Protein AF-0000000076750749 (afdb_homodimer)

Solvent-accessible surface area (backbone atoms only — not comparable to full-atom values): 54920 Å² total; per-residue (Å²): 128,69,42,50,26,20,29,2,43,31,73,35,70,62,40,25,35,38,24,30,24,31,61,87,76,67,41,79,76,47,68,54,71,46,72,34,35,65,56,41,69,36,71,54,21,45,51,47,48,42,50,52,51,53,55,51,42,69,69,36,83,58,45,39,77,63,32,24,13,29,37,46,26,54,50,68,55,47,47,62,52,71,45,65,49,52,70,84,66,23,41,34,45,43,79,58,40,69,48,60,94,54,52,13,36,66,39,62,31,62,18,35,48,36,47,59,90,68,62,54,72,71,38,87,65,48,25,23,31,36,38,76,62,56,46,84,60,41,24,60,50,51,40,52,41,49,74,59,47,29,39,64,35,29,36,41,24,41,46,90,41,17,37,65,24,29,73,60,36,84,68,78,35,16,22,42,34,59,32,61,59,68,66,48,56,66,22,66,34,34,39,37,39,22,47,60,83,82,36,59,37,60,58,72,44,20,32,41,53,47,31,54,70,70,69,53,60,67,92,44,21,50,26,41,44,51,47,15,58,72,43,60,85,21,25,29,37,31,35,31,36,40,88,55,63,50,79,59,60,61,86,61,49,32,33,35,18,33,57,93,36,64,89,52,81,82,45,38,44,50,72,57,43,32,71,45,45,62,77,37,52,73,36,36,39,25,30,39,26,47,68,96,50,67,80,43,70,26,44,13,57,29,54,41,48,44,34,60,53,35,57,74,48,56,48,69,52,65,100,62,15,24,25,35,29,27,14,35,23,53,61,68,64,65,61,38,82,45,31,69,61,41,18,65,69,63,72,32,58,41,42,65,47,93,33,53,64,58,19,26,44,58,13,35,47,44,11,77,84,49,52,92,70,35,28,30,35,39,31,37,50,48,32,30,35,30,34,44,86,87,46,78,37,74,30,26,22,18,50,48,36,43,22,48,38,44,11,42,32,66,66,46,54,58,74,50,19,58,38,49,70,52,52,71,39,27,27,26,69,42,43,46,33,27,30,37,45,73,59,50,76,42,73,47,95,59,72,47,62,76,88,44,44,62,19,24,24,17,66,45,96,92,39,76,35,72,63,44,69,72,48,41,34,42,47,42,51,31,50,50,55,49,47,44,33,62,36,48,21,31,37,49,46,33,45,58,82,83,74,46,35,36,33,32,22,22,63,60,51,71,28,64,57,43,60,60,34,50,54,75,59,55,59,86,59,25,37,44,27,68,28,25,16,73,66,73,59,35,27,60,42,20,38,10,41,18,22,18,54,56,28,39,60,73,73,100,127,68,42,50,26,20,29,2,44,31,73,34,68,62,41,25,35,37,25,31,25,30,62,88,78,68,41,78,75,48,69,54,70,46,72,34,34,66,56,43,70,36,69,55,22,46,50,47,48,41,50,52,51,53,55,52,42,70,70,36,82,58,44,38,79,63,32,24,14,29,36,45,30,58,51,68,55,56,47,72,48,75,43,60,42,53,72,82,67,24,43,34,45,44,79,60,40,67,49,61,93,54,53,13,36,65,39,63,33,61,18,34,48,38,46,61,88,68,63,55,74,72,38,86,68,46,25,24,31,37,37,76,61,55,46,85,59,40,25,59,50,50,43,53,42,47,74,59,46,29,39,65,35,27,36,40,24,40,46,89,41,17,38,65,24,29,73,60,35,84,68,77,36,16,22,43,35,59,32,61,59,69,66,48,56,67,23,66,34,34,39,38,39,21,46,60,85,79,36,57,38,60,57,73,43,20,33,39,54,46,29,56,69,69,69,54,60,69,92,45,20,50,24,41,44,51,48,16,59,73,44,60,84,19,24,29,38,32,36,33,36,40,88,55,63,51,79,61,62,64,84,62,48,33,34,36,19,32,56,94,36,64,90,51,80,83,45,36,46,48,70,57,44,32,72,44,45,61,77,35,52,75,37,36,38,24,30,38,26,46,68,96,51,68,79,42,73,28,45,14,56,30,54,41,46,43,33,61,51,34,57,74,48,56,47,70,52,61,89,67,11,21,26,36,29,30,15,36,23,42,64,60,62,76,63,36,81,46,31,68,63,42,19,66,68,63,74,32,58,42,42,66,47,93,31,50,63,58,19,26,44,58,13,35,48,44,11,78,83,49,53,93,70,34,28,31,35,39,31,37,50,48,32,30,35,30,34,47,88,87,46,78,39,75,30,26,23,18,49,50,38,44,23,48,38,43,11,40,30,67,63,44,53,59,74,50,19,57,37,47,70,53,52,71,38,27,26,25,70,40,43,47,32,28,31,36,45,76,56,50,74,44,75,47,95,58,72,46,61,75,88,44,43,61,19,24,24,19,67,44,96,92,40,76,35,72,62,46,67,72,48,40,34,42,47,41,51,32,51,51,54,50,48,44,32,62,35,50,21,30,37,49,46,33,45,58,82,82,76,44,34,36,34,33,21,23,62,61,50,72,26,66,58,43,58,60,35,49,54,75,59,54,60,86,60,26,35,44,27,67,29,26,16,73,67,74,60,35,30,61,44,20,36,10,40,18,21,18,54,56,27,40,59,71,72,101

InterPro domains:
  IPR012340 Nucleic acid-binding, OB-fold [G3DSA:2.40.50.140] (425-469)
  IPR028975 Diol dehydratase-reactivating factor, alpha subunit, swiveling domain superfamily [G3DSA:3.50.30.70] (94-240)
  IPR028975 Diol dehydratase-reactivating factor, alpha subunit, swiveling domain superfamily [SSF82317] (101-240)
  IPR030994 Diol dehydratase reactivase ATPase-like domain [PF08841] (342-550)
  IPR040916 DD-reactivating factor swiveling domain [PF18427] (101-239)
  IPR043129 ATPase, nucleotide binding domain [SSF53067] (5-180)
  IPR043129 ATPase, nucleotide binding domain [SSF53067] (374-552)

Secondary structure (DSSP, 8-state):
--EEEEEEEEE-SSEEEEEEEETTT--EEEEEEEEPPSSTTSHHHHHHHHHHHHHHHHHSTTEEEEEEEEPPB----EEEEEEEPPPP--TTEEEEEES-SS-BSSEEEEEEEEEGGG--SS-SS-EEEEE-S-HHHHHHHHHHHHHTT--EEEEEESSS-HHHHHTT-SS---EE-S--HHHHHT-SEEEEEE--TTSPPSSTT-HHHHHHHHT--GGGHHHHHHHHHHTTT-SEEEEEE-SS---------EEEEETTSSS-SS-EEHHHHHHHGGGPPTT-EEEEEETTS--EEEEEEEEEEHHHHHHHHT----TT--EEEEEEEES----B--HHHHHHHHTS-EEE-S-HHHHHHHHHTTSTT--TTPEEEEE-SSEEEEE-SS-EEEEE-SHHHHHHHHHHHHT--HHHHHHHTTS--EEEEETTEEE-TTS-EEE-SSPPPGGGTT-EEEEETTEEEEEESSS-HHHHHHHHHHHHIIIIIHHHHHH--SSS-EEEESGGGGSTTHHHHHHTTPPTT--EEE--BTTTTBTS-HHHHHHHHHHHHHH-/--EEEEEEEEE-SSEEEEEEEETTT--EEEEEEEEPPSSTTSHHHHHHHHHHHHHHHHHSTTEEEEEEEEPPB----EEEEEEEPPPP--TTEEEEEES-SS-BS-EEEEEEEEEGGG--SS-SS-EEEEE-S-HHHHHHHHHHHHHTT--EEEEEESSS-HHHHHTT-SS---EE-S--HHHHHT-SEEEEEE--TTSPPSSTT-HHHHHHHHT--GGGHHHHHHHHHHTTT-SEEEEEE-SS-------S-EEEEESSSSS-SS-EEHHHHHHHGGGPPTT-EEEEEETTS--EE-SEEEEEEHHHHHHHHT----TTS-EEEEEEE------B--HHHHHHHHTS-EEE-S-HHHHHHHHHTTSTT--TTPEEEEE-SSEEEEE-SS-EEEEE-SHHHHHHHHHHHHT--HHHHHHHTTS--EEEEETTEEE-TTS-EEE-SSPPPGGGTT-EEEEETTEEEEEESSS-HHHHHHHHHHHHIIIIIHHHHHH--SSS-EEEESGGGGSTTHHHHHHTTPPTT--EEE--BTTTTBTS-HHHHHHHHHHHHHH-

Sequence (1112 aa):
MPLRLVAGVDIGNSTTEVVLADVATGEPVAWDRTMTRGAKGTVSSVRGAAALVRRLVRRVPDGELVSAAVAPLRPVRTSTTTVPEPPADTGRFAVLAAGVASPGGVGSGVGRPVSIEEIEVPGGAPVVALVSAGYREAAPRLNALLAEGAPIVAVLLAADEARLVANRLEHPVPVVDGVDLAAAAGATLVAVEVVTAGRPLRKLTDPLFLASGFGVGAEENDDVRRLARQLADVSSAAVALGAVPVEPAGPAGGRIWTRRHPGGGEGLVWAEAARRLGEAEPGAFAAYAVDGGERVAVADLAVVDVGALAKSLLVRIGAGGGGYALAALDAAAGPVPADALLTEALGVPVVSASSEAAAARSGALTTPGAPADAVVVDIGGGTVDVIGPAHERVLAGGGDLLTAAVALGLDVTRGAAEWAKRGPAVRVETPQLATQEDGDKTFLEAPQPAGTVGWLAAPGPAGLLPITVRIGPAEWRTFRLALKQAVLGTAVRRGLVGAGTVLVVGGPAGDDEVLRVVDAVLPPGAGLGRGNVAGVLGHRYAVAWGLALAAGTTQGMPLRLVAGVDIGNSTTEVVLADVATGEPVAWDRTMTRGAKGTVSSVRGAAALVRRLVRRVPDGELVSAAVAPLRPVRTSTTTVPEPPADTGRFAVLAAGVASPGGVGSGVGRPVSIEEIEVPGGAPVVALVSAGYREAAPRLNALLAEGAPIVAVLLAADEARLVANRLEHPVPVVDGVDLAAAAGATLVAVEVVTAGRPLRKLTDPLFLASGFGVGAEENDDVRRLARQLADVSSAAVALGAVPVEPAGPAGGRIWTRRHPGGGEGLVWAEAARRLGEAEPGAFAAYAVDGGERVAVADLAVVDVGALAKSLLVRIGAGGGGYALAALDAAAGPVPADALLTEALGVPVVSASSEAAAARSGALTTPGAPADAVVVDIGGGTVDVIGPAHERVLAGGGDLLTAAVALGLDVTRGAAEWAKRGPAVRVETPQLATQEDGDKTFLEAPQPAGTVGWLAAPGPAGLLPITVRIGPAEWRTFRLALKQAVLGTAVRRGLVGAGTVLVVGGPAGDDEVLRVVDAVLPPGAGLGRGNVAGVLGHRYAVAWGLALAAGTTQG

Radius of gyration: 33.9 Å; Cα contacts (8 Å, |Δi|>4): 2943; chains: 2; bounding box: 70×112×68 Å

Organism: NCBI:txid927661

Foldseek 3Di:
DAFEWEKFWEQDQFKIKIWIATLVPRATDDIDMDTQADGWQDLRRLLVRLVVVVVGQVVDPSYDYFEYAYAQIDGWPKDKDWFWFFFDFLWQKDWQDAFDPAKAFADKDKFAEDELVPQDAPDDTAYEYEYADALVPQQVSVQVCVVSNGRYQYYEYCDPCNHVNQVSHPDTHIYHYNGDSVVRNQFGMKMKGAAPPQDADDQQLDLVNVCVSVVHDPVSSVSSNSRSVVRTRHRITMMGGHPGTDPGPPGFFKFWAFPVANPDDPHDTLVVCLVCLLVAAQQRTAWMAGVVGDIAGASGKAKHFLVVLCVVVVFPQDSILTTMIMIGTHPDDPGNDSQVSSCVSNVHHYHHDHHLLQLLLLQQCLFPPRDPQAWEWEAEQFWIWTHGPVDIDIHGFGNVSLLSSQCSSNVFDSVLSSQLLQDAWWAAAFQQWTATLVGDIDGDPGGDDPVRHQFTWGQDPVGTHGTGNRGHRNSSVVSSLSSLLSGVVSNLLSNDDDAEEYEYAADSLSRPCNQVSVVVNHDPPYHYDYGCGNVPPGRHCSSRSSRSSVTSVVVD/DAFEWEKFWEQAQFKIKIWIATLVPRATDDIDMDTQDDGWQDLRRLLVRLVVVVVGQVVDVSYDYFEYAYAFIWGWDKDKDWWWFFFDFLWQKDWQDAFQPAKAFADKDKFAEDELVPFDAPDDTAYEYEYADALVPPQVSVQVCVVSNGRYQEYEYCDPCNHVNQVSHPDTHIYHYNGDSVVRNQFGMKMKGAAPPQDADDQQLDLVNVCVSVVHDPVSSVSSNSRSVVRTRHRITMMGGHPGTDPGDPGFFWFWAFPVANPDDPHDTLVVCLVCLLVAAQQGTAWMAGVVGDIDGASGKAKHFLVVLCVVVVFPQDSQQTTMMMIGTHPIDPGNDSQVSSCVSNVHHYHYDHHLLQLLLLQQCLFPPRDNQAWEWEAEQFWIWTHGPVDIDIHGFGNVSLLVSQCSNNVFDSVLSSQLLQDFWWAAAFQQWTATLVGDIDGDPGGDDPVRHQFTWGQDPVGTHGTGNRGHRNSSVVSSLSSLLSGVVSNLSSNDDDAEEYEYAADSLPRPCNQVSVVVNHDPPYHYDYGPGNVPPGRHCSSRSSRSSVTSVVVD

pLDDT: mean 89.98, std 9.19, range [45.78, 98.5]

Structure (mmCIF, N/CA/C/O backbone):
data_AF-0000000076750749-model_v1
#
loop_
_entity.id
_entity.type
_entity.pdbx_description
1 polymer 'Actin-like ATPase involved in cell division'
#
loop_
_atom_site.group_PDB
_atom_site.id
_atom_site.type_symbol
_atom_site.label_atom_id
_atom_site.label_alt_id
_atom_site.label_comp_id
_atom_site.label_asym_id
_atom_site.label_entity_id
_atom_site.label_seq_id
_atom_site.pdbx_PDB_ins_code
_atom_site.Cartn_x
_atom_site.Cartn_y
_atom_site.Cartn_z
_atom_site.occupancy
_atom_site.B_iso_or_equiv
_atom_site.auth_seq_id
_atom_site.auth_comp_id
_atom_site.auth_asym_id
_atom_site.auth_atom_id
_atom_site.pdbx_PDB_model_num
ATOM 1 N N . MET A 1 1 ? 1.949 59.156 20.797 1 70.06 1 MET A N 1
ATOM 2 C CA . MET A 1 1 ? 2.625 58.344 21.797 1 70.06 1 MET A CA 1
ATOM 3 C C . MET A 1 1 ? 3.148 57.062 21.172 1 70.06 1 MET A C 1
ATOM 5 O O . MET A 1 1 ? 2.539 56.531 20.234 1 70.06 1 MET A O 1
ATOM 9 N N . PRO A 1 2 ? 4.332 56.781 21.547 1 85.19 2 PRO A N 1
ATOM 10 C CA . PRO A 1 2 ? 4.887 55.562 20.922 1 85.19 2 PRO A CA 1
ATOM 11 C C . PRO A 1 2 ? 4.066 54.312 21.203 1 85.19 2 PRO A C 1
ATOM 13 O O . PRO A 1 2 ? 3.414 54.219 22.25 1 85.19 2 PRO A O 1
ATOM 16 N N . LEU A 1 3 ? 3.951 53.5 20.219 1 91.94 3 LEU A N 1
ATOM 17 C CA . LEU A 1 3 ? 3.299 52.219 20.375 1 91.94 3 LEU A CA 1
ATOM 18 C C . LEU A 1 3 ? 4.117 51.312 21.281 1 91.94 3 LEU A C 1
ATOM 20 O O . LEU A 1 3 ? 5.273 51 20.984 1 91.94 3 LEU A O 1
ATOM 24 N N . ARG A 1 4 ? 3.562 50.969 22.453 1 95.5 4 ARG A N 1
ATOM 25 C CA . ARG A 1 4 ? 4.25 50.094 23.406 1 95.5 4 ARG A CA 1
ATOM 26 C C . ARG A 1 4 ? 4.094 48.625 23.031 1 95.5 4 ARG A C 1
ATOM 28 O O . ARG A 1 4 ? 2.973 48.125 22.875 1 95.5 4 ARG A O 1
ATOM 35 N N . LEU A 1 5 ? 5.23 47.969 22.875 1 97.19 5 LEU A N 1
ATOM 36 C CA . LEU A 1 5 ? 5.246 46.594 22.375 1 97.19 5 LEU A CA 1
ATOM 37 C C . LEU A 1 5 ? 5.809 45.656 23.422 1 97.19 5 LEU A C 1
ATOM 39 O O . LEU A 1 5 ? 6.699 46 24.188 1 97.19 5 LEU A O 1
ATOM 43 N N . VAL A 1 6 ? 5.266 44.438 23.453 1 97.69 6 VAL A N 1
ATOM 44 C CA . VAL A 1 6 ? 5.871 43.312 24.172 1 97.69 6 VAL A CA 1
ATOM 45 C C . VAL A 1 6 ? 6.238 42.188 23.188 1 97.69 6 VAL A C 1
ATOM 47 O O . VAL A 1 6 ? 5.598 42.031 22.141 1 97.69 6 VAL A O 1
ATOM 50 N N . ALA A 1 7 ? 7.234 41.375 23.531 1 98 7 ALA A N 1
ATOM 51 C CA . ALA A 1 7 ? 7.707 40.344 22.641 1 98 7 ALA A CA 1
ATOM 52 C C . ALA A 1 7 ? 7.633 38.969 23.297 1 98 7 ALA A C 1
ATOM 54 O O . ALA A 1 7 ? 8.023 38.812 24.453 1 98 7 ALA A O 1
ATOM 55 N N . GLY A 1 8 ? 6.969 38.031 22.656 1 97.94 8 GLY A N 1
ATOM 56 C CA . GLY A 1 8 ? 7.156 36.625 22.969 1 97.94 8 GLY A CA 1
ATOM 57 C C . GLY A 1 8 ? 8.25 35.969 22.141 1 97.94 8 GLY A C 1
ATOM 58 O O . GLY A 1 8 ? 8.172 35.938 20.922 1 97.94 8 GLY A O 1
ATOM 59 N N . VAL A 1 9 ? 9.227 35.375 22.797 1 97.38 9 VAL A N 1
ATOM 60 C CA . VAL A 1 9 ? 10.414 34.844 22.125 1 97.38 9 VAL A CA 1
ATOM 61 C C . VAL A 1 9 ? 10.492 33.344 22.328 1 97.38 9 VAL A C 1
ATOM 63 O O . VAL A 1 9 ? 10.805 32.875 23.438 1 97.38 9 VAL A O 1
ATOM 66 N N . ASP A 1 10 ? 10.281 32.594 21.297 1 94.69 10 ASP A N 1
ATOM 67 C CA . ASP A 1 10 ? 10.422 31.156 21.297 1 94.69 10 ASP A CA 1
ATOM 68 C C . ASP A 1 10 ? 11.719 30.719 20.625 1 94.69 10 ASP A C 1
ATOM 70 O O . ASP A 1 10 ? 11.82 30.734 19.391 1 94.69 10 ASP A O 1
ATOM 74 N N . ILE A 1 11 ? 12.625 30.375 21.406 1 90.94 11 ILE A N 1
ATOM 75 C CA . ILE A 1 11 ? 13.891 29.875 20.875 1 90.94 11 ILE A CA 1
ATOM 76 C C . ILE A 1 11 ? 13.844 28.344 20.781 1 90.94 11 ILE A C 1
ATOM 78 O O . ILE A 1 11 ? 14.023 27.641 21.781 1 90.94 11 ILE A O 1
ATOM 82 N N . GLY A 1 12 ? 13.594 27.891 19.609 1 83.38 12 GLY A N 1
ATOM 83 C CA . GLY A 1 12 ? 13.523 26.453 19.391 1 83.38 12 GLY A CA 1
ATOM 84 C C . GLY A 1 12 ? 14.867 25.828 19.062 1 83.38 12 GLY A C 1
ATOM 85 O O . GLY A 1 12 ? 15.883 26.531 19.031 1 83.38 12 GLY A O 1
ATOM 86 N N . ASN A 1 13 ? 14.875 24.562 18.875 1 75.56 13 ASN A N 1
ATOM 87 C CA . ASN A 1 13 ? 16.094 23.859 18.516 1 75.56 13 ASN A CA 1
ATOM 88 C C . ASN A 1 13 ? 16.547 24.203 17.094 1 75.56 13 ASN A C 1
ATOM 90 O O . ASN A 1 13 ? 17.734 24.25 16.812 1 75.56 13 ASN A O 1
ATOM 94 N N . SER A 1 14 ? 15.547 24.391 16.234 1 75.75 14 SER A N 1
ATOM 95 C CA . SER A 1 14 ? 15.867 24.625 14.82 1 75.75 14 SER A CA 1
ATOM 96 C C . SER A 1 14 ? 15.523 26.047 14.406 1 75.75 14 SER A C 1
ATOM 98 O O . SER A 1 14 ? 16.203 26.641 13.555 1 75.75 14 SER A O 1
ATOM 100 N N . THR A 1 15 ? 14.414 26.5 14.953 1 86.56 15 THR A N 1
ATOM 101 C CA . THR A 1 15 ? 13.945 27.812 14.555 1 86.56 15 THR A CA 1
ATOM 102 C C . THR A 1 15 ? 13.617 28.656 15.773 1 86.56 15 THR A C 1
ATOM 104 O O . THR A 1 15 ? 13.328 28.125 16.844 1 86.56 15 THR A O 1
ATOM 107 N N . THR A 1 16 ? 13.766 29.922 15.594 1 92.75 16 THR A N 1
ATOM 108 C CA . THR A 1 16 ? 13.359 30.922 16.562 1 92.75 16 THR A CA 1
ATOM 109 C C . THR A 1 16 ? 12.188 31.734 16.047 1 92.75 16 THR A C 1
ATOM 111 O O . THR A 1 16 ? 12.234 32.25 14.93 1 92.75 16 THR A O 1
ATOM 114 N N . GLU A 1 17 ? 11.125 31.766 16.812 1 96.06 17 GLU A N 1
ATOM 115 C CA . GLU A 1 17 ? 9.93 32.531 16.438 1 96.06 17 GLU A CA 1
ATOM 116 C C . GLU A 1 17 ? 9.68 33.656 17.422 1 96.06 17 GLU A C 1
ATOM 118 O O . GLU A 1 17 ? 9.836 33.5 18.625 1 96.06 17 GLU A O 1
ATOM 123 N N . VAL A 1 18 ? 9.32 34.812 16.891 1 97.94 18 VAL A N 1
ATOM 124 C CA . VAL A 1 18 ? 9.023 35.969 17.719 1 97.94 18 VAL A CA 1
ATOM 125 C C . VAL A 1 18 ? 7.688 36.594 17.312 1 97.94 18 VAL A C 1
ATOM 127 O O . VAL A 1 18 ? 7.387 36.688 16.109 1 97.94 18 VAL A O 1
ATOM 130 N N . VAL A 1 19 ? 6.926 36.938 18.312 1 98.25 19 VAL A N 1
ATOM 131 C CA . VAL A 1 19 ? 5.691 37.688 18.078 1 98.25 19 VAL A CA 1
ATOM 132 C C . VAL A 1 19 ? 5.691 38.938 18.922 1 98.25 19 VAL A C 1
ATOM 134 O O . VAL A 1 19 ? 5.984 38.906 20.125 1 98.25 19 VAL A O 1
ATOM 137 N N . LEU A 1 20 ? 5.449 40.094 18.297 1 98.25 20 LEU A N 1
ATOM 138 C CA . LEU A 1 20 ? 5.242 41.375 18.984 1 98.25 20 LEU A CA 1
ATOM 139 C C . LEU A 1 20 ? 3.756 41.656 19.172 1 98.25 20 LEU A C 1
ATOM 141 O O . LEU A 1 20 ? 2.967 41.469 18.25 1 98.25 20 LEU A O 1
ATOM 145 N N . ALA A 1 21 ? 3.445 42 20.359 1 97.44 21 ALA A N 1
ATOM 146 C CA . ALA A 1 21 ? 2.061 42.375 20.656 1 97.44 21 ALA A CA 1
ATOM 147 C C . ALA A 1 21 ? 1.961 43.812 21.141 1 97.44 21 ALA A C 1
ATOM 149 O O . ALA A 1 21 ? 2.867 44.312 21.812 1 97.44 21 ALA A O 1
ATOM 150 N N . ASP A 1 22 ? 0.868 44.406 20.797 1 96.06 22 ASP A N 1
ATOM 151 C CA . ASP A 1 22 ? 0.555 45.75 21.312 1 96.06 22 ASP A CA 1
ATOM 152 C C . ASP A 1 22 ? 0.046 45.656 22.75 1 96.06 22 ASP A C 1
ATOM 154 O O . ASP A 1 22 ? -0.913 44.938 23.031 1 96.06 22 ASP A O 1
ATOM 158 N N . VAL A 1 23 ? 0.609 46.469 23.578 1 93.88 23 VAL A N 1
ATOM 159 C CA . VAL A 1 23 ? 0.24 46.406 25 1 93.88 23 VAL A CA 1
ATOM 160 C C . VAL A 1 23 ? -1.189 46.938 25.172 1 93.88 23 VAL A C 1
ATOM 162 O O . VAL A 1 23 ? -1.938 46.406 26 1 93.88 23 VAL A O 1
ATOM 165 N N . ALA A 1 24 ? -1.57 47.875 24.406 1 92.25 24 ALA A N 1
ATOM 166 C CA . ALA A 1 24 ? -2.873 48.531 24.547 1 92.25 24 ALA A CA 1
ATOM 167 C C . ALA A 1 24 ? -3.992 47.625 24.047 1 92.25 24 ALA A C 1
ATOM 169 O O . ALA A 1 24 ? -5.031 47.5 24.703 1 92.25 24 ALA A O 1
ATOM 170 N N . THR A 1 25 ? -3.809 46.938 22.953 1 92.88 25 THR A N 1
ATOM 171 C CA . THR A 1 25 ? -4.871 46.156 22.328 1 92.88 25 THR A CA 1
ATOM 172 C C . THR A 1 25 ? -4.719 44.688 22.656 1 92.88 25 THR A C 1
ATOM 174 O O . THR A 1 25 ? -5.676 43.906 22.531 1 92.88 25 THR A O 1
ATOM 177 N N . GLY A 1 26 ? -3.527 44.312 23.031 1 92.69 26 GLY A N 1
ATOM 178 C CA . GLY A 1 26 ? -3.258 42.906 23.25 1 92.69 26 GLY A CA 1
ATOM 179 C C . GLY A 1 26 ? -3.215 42.094 21.984 1 92.69 26 GLY A C 1
ATOM 180 O O . GLY A 1 26 ? -3.303 40.875 22.016 1 92.69 26 GLY A O 1
ATOM 181 N N . GLU A 1 27 ? -3.119 42.719 20.828 1 95.31 27 GLU A N 1
ATOM 182 C CA . GLU A 1 27 ? -3.15 42.031 19.516 1 95.31 27 GLU A CA 1
ATOM 183 C C . GLU A 1 27 ? -1.749 41.906 18.938 1 95.31 27 GLU A C 1
ATOM 185 O O . GLU A 1 27 ? -0.876 42.75 19.203 1 95.31 27 GLU A O 1
ATOM 190 N N . PRO A 1 28 ? -1.525 40.875 18.172 1 97.38 28 PRO A N 1
ATOM 191 C CA . PRO A 1 28 ? -0.237 40.781 17.484 1 97.38 28 PRO A CA 1
ATOM 192 C C . PRO A 1 28 ? -0.018 41.906 16.484 1 97.38 28 PRO A C 1
ATOM 194 O O . PRO A 1 28 ? -0.951 42.312 15.781 1 97.38 28 PRO A O 1
ATOM 197 N N . VAL A 1 29 ? 1.172 42.375 16.375 1 96.88 29 VAL A N 1
ATOM 198 C CA . VAL A 1 29 ? 1.462 43.5 15.5 1 96.88 29 VAL A CA 1
ATOM 199 C C . VAL A 1 29 ? 2.488 43.094 14.445 1 96.88 29 VAL A C 1
ATOM 201 O O . VAL A 1 29 ? 2.432 43.562 13.305 1 96.88 29 VAL A O 1
ATOM 204 N N . ALA A 1 30 ? 3.436 42.312 14.82 1 97.5 30 ALA A N 1
ATOM 205 C CA . ALA A 1 30 ? 4.477 41.812 13.922 1 97.5 30 ALA A CA 1
ATOM 206 C C . ALA A 1 30 ? 5.02 40.469 14.398 1 97.5 30 ALA A C 1
ATOM 208 O O . ALA A 1 30 ? 5.008 40.188 15.594 1 97.5 30 ALA A O 1
ATOM 209 N N . TRP A 1 31 ? 5.406 39.688 13.5 1 98 31 TRP A N 1
ATOM 210 C CA . TRP A 1 31 ? 5.977 38.375 13.82 1 98 31 TRP A CA 1
ATOM 211 C C . TRP A 1 31 ? 6.867 37.875 12.688 1 98 31 TRP A C 1
ATOM 213 O O . TRP A 1 31 ? 6.727 38.312 11.547 1 98 31 TRP A O 1
ATOM 223 N N . ASP A 1 32 ? 7.812 37.031 13.078 1 97.31 32 ASP A N 1
ATOM 224 C CA . ASP A 1 32 ? 8.734 36.406 12.117 1 97.31 32 ASP A CA 1
ATOM 225 C C . ASP A 1 32 ? 9.484 35.25 12.75 1 97.31 32 ASP A C 1
ATOM 227 O O . ASP A 1 32 ? 9.305 34.969 13.93 1 97.31 32 ASP A O 1
ATOM 231 N N . ARG A 1 33 ? 10.125 34.562 11.875 1 95.19 33 ARG A N 1
ATOM 232 C CA . ARG A 1 33 ? 10.938 33.438 12.328 1 95.19 33 ARG A CA 1
ATOM 233 C C . ARG A 1 33 ? 12.289 33.406 11.633 1 95.19 33 ARG A C 1
ATOM 235 O O . ARG A 1 33 ? 12.453 34 10.562 1 95.19 33 ARG A O 1
ATOM 242 N N . THR A 1 34 ? 13.242 32.844 12.281 1 93.81 34 THR A N 1
ATOM 243 C CA . THR A 1 34 ? 14.57 32.625 11.727 1 93.81 34 THR A CA 1
ATOM 244 C C . THR A 1 34 ? 15.164 31.312 12.234 1 93.81 34 THR A C 1
ATOM 246 O O . THR A 1 34 ? 14.609 30.672 13.133 1 93.81 34 THR A O 1
ATOM 249 N N . MET A 1 35 ? 16.219 30.891 11.586 1 89.75 35 MET A N 1
ATOM 250 C CA . MET A 1 35 ? 16.938 29.719 12.062 1 89.75 35 MET A CA 1
ATOM 251 C C . MET A 1 35 ? 17.625 30 13.391 1 89.75 35 MET A C 1
ATOM 253 O O . MET A 1 35 ? 18.188 31.078 13.586 1 89.75 35 MET A O 1
ATOM 257 N N . THR A 1 36 ? 17.562 29.078 14.281 1 87.56 36 THR A N 1
ATOM 258 C CA . THR A 1 36 ? 18.25 29.219 15.555 1 87.56 36 THR A CA 1
ATOM 259 C C . THR A 1 36 ? 19.766 29.188 15.344 1 87.56 36 THR A C 1
ATOM 261 O O . THR A 1 36 ? 20.297 28.281 14.703 1 87.56 36 THR A O 1
ATOM 264 N N . ARG A 1 37 ? 20.359 30.188 15.836 1 88.06 37 ARG A N 1
ATOM 265 C CA . ARG A 1 37 ? 21.812 30.25 15.719 1 88.06 37 ARG A CA 1
ATOM 266 C C . ARG A 1 37 ? 22.484 29.422 16.797 1 88.06 37 ARG A C 1
ATOM 268 O O . ARG A 1 37 ? 22.297 29.672 18 1 88.06 37 ARG A O 1
ATOM 275 N N . GLY A 1 38 ? 23.312 28.547 16.391 1 79.69 38 GLY A N 1
ATOM 276 C CA . GLY A 1 38 ? 23.922 27.672 17.391 1 79.69 38 GLY A CA 1
ATOM 277 C C . GLY A 1 38 ? 22.922 26.734 18.047 1 79.69 38 GLY A C 1
ATOM 278 O O . GLY A 1 38 ? 21.844 26.484 17.5 1 79.69 38 GLY A O 1
ATOM 279 N N . ALA A 1 39 ? 23.344 26.156 19.156 1 77.38 39 ALA A N 1
ATOM 280 C CA . ALA A 1 39 ? 22.469 25.25 19.891 1 77.38 39 ALA A CA 1
ATOM 281 C C . ALA A 1 39 ? 21.516 26.016 20.797 1 77.38 39 ALA A C 1
ATOM 283 O O . ALA A 1 39 ? 21.891 27.047 21.359 1 77.38 39 ALA A O 1
ATOM 284 N N . LYS A 1 40 ? 20.344 25.562 20.891 1 81.94 40 LYS A N 1
ATOM 285 C CA . LYS A 1 40 ? 19.344 26.141 21.781 1 81.94 40 LYS A CA 1
ATOM 286 C C . LYS A 1 40 ? 19.922 26.344 23.188 1 81.94 40 LYS A C 1
ATOM 288 O O . LYS A 1 40 ? 20.5 25.406 23.766 1 81.94 40 LYS A O 1
ATOM 293 N N . GLY A 1 41 ? 19.781 27.594 23.672 1 80.56 41 GLY A N 1
ATOM 294 C CA . GLY A 1 41 ? 20.25 27.875 25.031 1 80.56 41 GLY A CA 1
ATOM 295 C C . GLY A 1 41 ? 21.625 28.5 25.078 1 80.56 41 GLY A C 1
ATOM 296 O O . GLY A 1 41 ? 22.047 29 26.109 1 80.56 41 GLY A O 1
ATOM 297 N N . THR A 1 42 ? 22.344 28.516 24.016 1 84.62 42 THR A N 1
ATOM 298 C CA . THR A 1 42 ? 23.656 29.156 23.969 1 84.62 42 THR A CA 1
ATOM 299 C C . THR A 1 42 ? 23.5 30.672 23.859 1 84.62 42 THR A C 1
ATOM 301 O O . THR A 1 42 ? 22.422 31.172 23.547 1 84.62 42 THR A O 1
ATOM 304 N N . VAL A 1 43 ? 24.641 31.266 24.109 1 89.5 43 VAL A N 1
ATOM 305 C CA . VAL A 1 43 ? 24.688 32.719 23.984 1 89.5 43 VAL A CA 1
ATOM 306 C C . VAL A 1 43 ? 24.328 33.125 22.547 1 89.5 43 VAL A C 1
ATOM 308 O O . VAL A 1 43 ? 23.609 34.094 22.328 1 89.5 43 VAL A O 1
ATOM 311 N N . SER A 1 44 ? 24.797 32.375 21.656 1 91.62 44 SER A N 1
ATOM 312 C CA . SER A 1 44 ? 24.562 32.656 20.234 1 91.62 44 SER A CA 1
ATOM 313 C C . SER A 1 44 ? 23.078 32.562 19.906 1 91.62 44 SER A C 1
ATOM 315 O O . SER A 1 44 ? 22.547 33.406 19.156 1 91.62 44 SER A O 1
ATOM 317 N N . SER A 1 45 ? 22.375 31.594 20.438 1 90.69 45 SER A N 1
ATOM 318 C CA . SER A 1 45 ? 20.969 31.438 20.156 1 90.69 45 SER A CA 1
ATOM 319 C C . SER A 1 45 ? 20.141 32.594 20.75 1 90.69 45 SER A C 1
ATOM 321 O O . SER A 1 45 ? 19.203 33.062 20.125 1 90.69 45 SER A O 1
ATOM 323 N N . VAL A 1 46 ? 20.531 33.031 21.891 1 93.12 46 VAL A N 1
ATOM 324 C CA . VAL A 1 46 ? 19.797 34.125 22.578 1 93.12 46 VAL A CA 1
ATOM 325 C C . VAL A 1 46 ? 20.047 35.438 21.859 1 93.12 46 VAL A C 1
ATOM 327 O O . VAL A 1 46 ? 19.125 36.219 21.656 1 93.12 46 VAL A O 1
ATOM 330 N N . ARG A 1 47 ? 21.266 35.625 21.484 1 93.5 47 ARG A N 1
ATOM 331 C CA . ARG A 1 47 ? 21.594 36.844 20.766 1 93.5 47 ARG A CA 1
ATOM 332 C C . ARG A 1 47 ? 20.906 36.875 19.406 1 93.5 47 ARG A C 1
ATOM 334 O O . ARG A 1 47 ? 20.5 37.938 18.938 1 93.5 47 ARG A O 1
ATOM 341 N N . GLY A 1 48 ? 20.891 35.75 18.781 1 95 48 GLY A N 1
ATOM 342 C CA . GLY A 1 48 ? 20.141 35.656 17.547 1 95 48 GLY A CA 1
ATOM 343 C C . GLY A 1 48 ? 18.672 36 17.719 1 95 48 GLY A C 1
ATOM 344 O O . GLY A 1 48 ? 18.094 36.688 16.875 1 95 48 GLY A O 1
ATOM 345 N N . ALA A 1 49 ? 18.109 35.562 18.75 1 96.19 49 ALA A N 1
ATOM 346 C CA . ALA A 1 49 ? 16.719 35.844 19.047 1 96.19 49 ALA A CA 1
ATOM 347 C C . ALA A 1 49 ? 16.516 37.344 19.297 1 96.19 49 ALA A C 1
ATOM 349 O O . ALA A 1 49 ? 15.547 37.938 18.812 1 96.19 49 ALA A O 1
ATOM 350 N N . ALA A 1 50 ? 17.422 37.906 20.047 1 96.94 50 ALA A N 1
ATOM 351 C CA . ALA A 1 50 ? 17.344 39.312 20.344 1 96.94 50 ALA A CA 1
ATOM 352 C C . ALA A 1 50 ? 17.438 40.156 19.062 1 96.94 50 ALA A C 1
ATOM 354 O O . ALA A 1 50 ? 16.75 41.156 18.922 1 96.94 50 ALA A O 1
ATOM 355 N N . ALA A 1 51 ? 18.266 39.688 18.234 1 97.38 51 ALA A N 1
ATOM 356 C CA . ALA A 1 51 ? 18.406 40.375 16.953 1 97.38 51 ALA A CA 1
ATOM 357 C C . ALA A 1 51 ? 17.094 40.344 16.172 1 97.38 51 ALA A C 1
ATOM 359 O O . ALA A 1 51 ? 16.734 41.344 15.539 1 97.38 51 ALA A O 1
ATOM 360 N N . LEU A 1 52 ? 16.438 39.25 16.188 1 97.62 52 LEU A N 1
ATOM 361 C CA . LEU A 1 52 ? 15.141 39.156 15.508 1 97.62 52 LEU A CA 1
ATOM 362 C C . LEU A 1 52 ? 14.117 40.094 16.141 1 97.62 52 LEU A C 1
ATOM 364 O O . LEU A 1 52 ? 13.352 40.75 15.43 1 97.62 52 LEU A O 1
ATOM 368 N N . VAL A 1 53 ? 14.125 40.188 17.438 1 97.94 53 VAL A N 1
ATOM 369 C CA . VAL A 1 53 ? 13.211 41.062 18.141 1 97.94 53 VAL A CA 1
ATOM 370 C C . VAL A 1 53 ? 13.461 42.5 17.719 1 97.94 53 VAL A C 1
ATOM 372 O O . VAL A 1 53 ? 12.531 43.219 17.359 1 97.94 53 VAL A O 1
ATOM 375 N N . ARG A 1 54 ? 14.68 42.906 17.734 1 97.38 54 ARG A N 1
ATOM 376 C CA . ARG A 1 54 ? 15.039 44.281 17.375 1 97.38 54 ARG A CA 1
ATOM 377 C C . ARG A 1 54 ? 14.625 44.594 15.938 1 97.38 54 ARG A C 1
ATOM 379 O O . ARG A 1 54 ? 14.133 45.688 15.656 1 97.38 54 ARG A O 1
ATOM 386 N N . ARG A 1 55 ? 14.898 43.656 15.109 1 97.5 55 ARG A N 1
ATOM 387 C CA . ARG A 1 55 ? 14.516 43.844 13.711 1 97.5 55 ARG A CA 1
ATOM 388 C C . ARG A 1 55 ? 13.016 44.031 13.57 1 97.5 55 ARG A C 1
ATOM 390 O O . ARG A 1 55 ? 12.562 44.906 12.812 1 97.5 55 ARG A O 1
ATOM 397 N N . LEU A 1 56 ? 12.234 43.281 14.289 1 97.94 56 LEU A N 1
ATOM 398 C CA . LEU A 1 56 ? 10.781 43.375 14.227 1 97.94 56 LEU A CA 1
ATOM 399 C C . LEU A 1 56 ? 10.281 44.688 14.812 1 97.94 56 LEU A C 1
ATOM 401 O O . LEU A 1 56 ? 9.367 45.312 14.266 1 97.94 56 LEU A O 1
ATOM 405 N N . VAL A 1 57 ? 10.891 45.125 15.875 1 97.19 57 VAL A N 1
ATOM 406 C CA . VAL A 1 57 ? 10.492 46.375 16.516 1 97.19 57 VAL A CA 1
ATOM 407 C C . VAL A 1 57 ? 10.727 47.531 15.555 1 97.19 57 VAL A C 1
ATOM 409 O O . VAL A 1 57 ? 9.898 48.438 15.461 1 97.19 57 VAL A O 1
ATOM 412 N N . ARG A 1 58 ? 11.797 47.469 14.852 1 96.31 58 ARG A N 1
ATOM 413 C CA . ARG A 1 58 ? 12.133 48.531 13.898 1 96.31 58 ARG A CA 1
ATOM 414 C C . ARG A 1 58 ? 11.109 48.594 12.773 1 96.31 58 ARG A C 1
ATOM 416 O O . ARG A 1 58 ? 10.906 49.656 12.18 1 96.31 58 ARG A O 1
ATOM 423 N N . ARG A 1 59 ? 10.508 47.531 12.5 1 95.75 59 ARG A N 1
ATOM 424 C CA . ARG A 1 59 ? 9.547 47.469 11.414 1 95.75 59 ARG A CA 1
ATOM 425 C C . ARG A 1 59 ? 8.203 48.062 11.828 1 95.75 59 ARG A C 1
ATOM 427 O O . ARG A 1 59 ? 7.363 48.375 10.977 1 95.75 59 ARG A O 1
ATOM 434 N N . VAL A 1 60 ? 8.023 48.188 13.125 1 96.5 60 VAL A N 1
ATOM 435 C CA . VAL A 1 60 ? 6.781 48.75 13.633 1 96.5 60 VAL A CA 1
ATOM 436 C C . VAL A 1 60 ? 6.934 50.25 13.805 1 96.5 60 VAL A C 1
ATOM 438 O O . VAL A 1 60 ? 7.723 50.719 14.633 1 96.5 60 VAL A O 1
ATOM 441 N N . PRO A 1 61 ? 6.211 51.031 13.062 1 94.19 61 PRO A N 1
ATOM 442 C CA . PRO A 1 61 ? 6.316 52.5 13.203 1 94.19 61 PRO A CA 1
ATOM 443 C C . PRO A 1 61 ? 6.059 52.969 14.633 1 94.19 61 PRO A C 1
ATOM 445 O O . PRO A 1 61 ? 5.043 52.594 15.234 1 94.19 61 PRO A O 1
ATOM 448 N N . ASP A 1 62 ? 7 53.75 15.188 1 93.75 62 ASP A N 1
ATOM 449 C CA . ASP A 1 62 ? 6.926 54.375 16.5 1 93.75 62 ASP A CA 1
ATOM 450 C C . ASP A 1 62 ? 6.805 53.312 17.594 1 93.75 62 ASP A C 1
ATOM 452 O O . ASP A 1 62 ? 6.137 53.531 18.609 1 93.75 62 ASP A O 1
ATOM 456 N N . GLY A 1 63 ? 7.254 52.156 17.234 1 94.75 63 GLY A N 1
ATOM 457 C CA . GLY A 1 63 ? 7.207 51.062 18.219 1 94.75 63 GLY A CA 1
ATOM 458 C C . GLY A 1 63 ? 8.312 51.156 19.25 1 94.75 63 GLY A C 1
ATOM 459 O O . GLY A 1 63 ? 9.453 51.5 18.922 1 94.75 63 GLY A O 1
ATOM 460 N N . GLU A 1 64 ? 7.969 50.875 20.5 1 95.88 64 GLU A N 1
ATOM 461 C CA . GLU A 1 64 ? 8.922 50.781 21.609 1 95.88 64 GLU A CA 1
ATOM 462 C C . GLU A 1 64 ? 8.734 49.5 22.406 1 95.88 64 GLU A C 1
ATOM 464 O O . GLU A 1 64 ? 7.648 49.219 22.906 1 95.88 64 GLU A O 1
ATOM 469 N N . LEU A 1 65 ? 9.781 48.75 22.438 1 96.94 65 LEU A N 1
ATOM 470 C CA . LEU A 1 65 ? 9.742 47.531 23.219 1 96.94 65 LEU A CA 1
ATOM 471 C C . LEU A 1 65 ? 9.812 47.812 24.719 1 96.94 65 LEU A C 1
ATOM 473 O O . LEU A 1 65 ? 10.742 48.469 25.172 1 96.94 65 LEU A O 1
ATOM 477 N N . VAL A 1 66 ? 8.859 47.25 25.453 1 96.69 66 VAL A N 1
ATOM 478 C CA . VAL A 1 66 ? 8.828 47.625 26.875 1 96.69 66 VAL A CA 1
ATOM 479 C C . VAL A 1 66 ? 9.125 46.375 27.719 1 96.69 66 VAL A C 1
ATOM 481 O O . VAL A 1 66 ? 9.516 46.5 28.875 1 96.69 66 VAL A O 1
ATOM 484 N N . SER A 1 67 ? 8.883 45.188 27.172 1 96.62 67 SER A N 1
ATOM 485 C CA . SER A 1 67 ? 9.164 43.906 27.844 1 96.62 67 SER A CA 1
ATOM 486 C C . SER A 1 67 ? 9.18 42.75 26.859 1 96.62 67 SER A C 1
ATOM 488 O O . SER A 1 67 ? 8.797 42.906 25.703 1 96.62 67 SER A O 1
ATOM 490 N N . ALA A 1 68 ? 9.648 41.656 27.297 1 97.38 68 ALA A N 1
ATOM 491 C CA . ALA A 1 68 ? 9.641 40.406 26.531 1 97.38 68 ALA A CA 1
ATOM 492 C C . ALA A 1 68 ? 9.461 39.219 27.438 1 97.38 68 ALA A C 1
ATOM 494 O O . ALA A 1 68 ? 9.461 39.344 28.672 1 97.38 68 ALA A O 1
ATOM 495 N N . ALA A 1 69 ? 9.141 38.125 26.891 1 96.5 69 ALA A N 1
ATOM 496 C CA . ALA A 1 69 ? 9.023 36.875 27.641 1 96.5 69 ALA A CA 1
ATOM 497 C C . ALA A 1 69 ? 9.711 35.719 26.906 1 96.5 69 ALA A C 1
ATOM 499 O O . ALA A 1 69 ? 9.711 35.688 25.672 1 96.5 69 ALA A O 1
ATOM 500 N N . VAL A 1 70 ? 10.289 34.906 27.609 1 94.88 70 VAL A N 1
ATOM 501 C CA . VAL A 1 70 ? 10.93 33.688 27.125 1 94.88 70 VAL A CA 1
ATOM 502 C C . VAL A 1 70 ? 10.664 32.531 28.109 1 94.88 70 VAL A C 1
ATOM 504 O O . VAL A 1 70 ? 10.32 32.781 29.266 1 94.88 70 VAL A O 1
ATOM 507 N N . ALA A 1 71 ? 10.578 31.391 27.641 1 88.25 71 ALA A N 1
ATOM 508 C CA . ALA A 1 71 ? 10.484 30.234 28.531 1 88.25 71 ALA A CA 1
ATOM 509 C C . ALA A 1 71 ? 11.867 29.641 28.797 1 88.25 71 ALA A C 1
ATOM 511 O O . ALA A 1 71 ? 12.805 29.859 28.016 1 88.25 71 ALA A O 1
ATOM 512 N N . PRO A 1 72 ? 11.938 29 30.016 1 84.31 72 PRO A N 1
ATOM 513 C CA . PRO A 1 72 ? 13.188 28.266 30.219 1 84.31 72 PRO A CA 1
ATOM 514 C C . PRO A 1 72 ? 13.484 27.297 29.078 1 84.31 72 PRO A C 1
ATOM 516 O O . PRO A 1 72 ? 12.586 26.594 28.594 1 84.31 72 PRO A O 1
ATOM 519 N N . LEU A 1 73 ? 14.727 27.469 28.641 1 81.06 73 LEU A N 1
ATOM 520 C CA . LEU A 1 73 ? 15.109 26.703 27.453 1 81.06 73 LEU A CA 1
ATOM 521 C C . LEU A 1 73 ? 15.547 25.297 27.828 1 81.06 73 LEU A C 1
ATOM 523 O O . LEU A 1 73 ? 16.297 25.109 28.781 1 81.06 73 LEU A O 1
ATOM 527 N N . ARG A 1 74 ? 14.875 24.469 27.312 1 69.5 74 ARG A N 1
ATOM 528 C CA . ARG A 1 74 ? 15.258 23.062 27.5 1 69.5 74 ARG A CA 1
ATOM 529 C C . ARG A 1 74 ? 15.812 22.469 26.203 1 69.5 74 ARG A C 1
ATOM 531 O O . ARG A 1 74 ? 15.062 21.938 25.391 1 69.5 74 ARG A O 1
ATOM 538 N N . PRO A 1 75 ? 17.188 22.688 26.047 1 64.75 75 PRO A N 1
ATOM 539 C CA . PRO A 1 75 ? 17.719 22.047 24.844 1 64.75 75 PRO A CA 1
ATOM 540 C C . PRO A 1 75 ? 17.391 20.562 24.766 1 64.75 75 PRO A C 1
ATOM 542 O O . PRO A 1 75 ? 17.375 19.875 25.781 1 64.75 75 PRO A O 1
ATOM 545 N N . VAL A 1 76 ? 16.688 20.281 23.891 1 60.19 76 VAL A N 1
ATOM 546 C CA . VAL A 1 76 ? 16.391 18.875 23.641 1 60.19 76 VAL A CA 1
ATOM 547 C C . VAL A 1 76 ? 17.312 18.312 22.578 1 60.19 76 VAL A C 1
ATOM 549 O O . VAL A 1 76 ? 17.516 18.938 21.531 1 60.19 76 VAL A O 1
ATOM 552 N N . ARG A 1 77 ? 18.406 17.516 23.031 1 61.16 77 ARG A N 1
ATOM 553 C CA . ARG A 1 77 ? 19.156 16.812 22 1 61.16 77 ARG A CA 1
ATOM 554 C C . ARG A 1 77 ? 18.406 15.586 21.516 1 61.16 77 ARG A C 1
ATOM 556 O O . ARG A 1 77 ? 18.234 14.617 22.266 1 61.16 77 ARG A O 1
ATOM 563 N N . THR A 1 78 ? 17.688 15.914 20.797 1 58.25 78 THR A N 1
ATOM 564 C CA . THR A 1 78 ? 17.047 14.773 20.141 1 58.25 78 THR A CA 1
ATOM 565 C C . THR A 1 78 ? 17.906 14.266 18.984 1 58.25 78 THR A C 1
ATOM 567 O O . THR A 1 78 ? 18.391 15.062 18.172 1 58.25 78 THR A O 1
ATOM 570 N N . SER A 1 79 ? 18.594 13.188 19.234 1 60.88 79 SER A N 1
ATOM 571 C CA . SER A 1 79 ? 19.422 12.617 18.172 1 60.88 79 SER A CA 1
ATOM 572 C C . SER A 1 79 ? 18.625 11.594 17.359 1 60.88 79 SER A C 1
ATOM 574 O O . SER A 1 79 ? 17.688 10.977 17.859 1 60.88 79 SER A O 1
ATOM 576 N N . THR A 1 80 ? 18.547 11.766 16.266 1 62.31 80 THR A N 1
ATOM 577 C CA . THR A 1 80 ? 17.953 10.773 15.375 1 62.31 80 THR A CA 1
ATOM 578 C C . THR A 1 80 ? 19.047 9.984 14.648 1 62.31 80 THR A C 1
ATOM 580 O O . THR A 1 80 ? 20.031 10.555 14.203 1 62.31 80 THR A O 1
ATOM 583 N N . THR A 1 81 ? 19.172 8.711 15.055 1 64.94 81 THR A N 1
ATOM 584 C CA . THR A 1 81 ? 20.156 7.855 14.406 1 64.94 81 THR A CA 1
ATOM 585 C C . THR A 1 81 ? 19.5 6.934 13.383 1 64.94 81 THR A C 1
ATOM 587 O O . THR A 1 81 ? 18.484 6.297 13.68 1 64.94 81 THR A O 1
ATOM 590 N N . THR A 1 82 ? 19.844 6.98 12.211 1 70.81 82 THR A N 1
ATOM 591 C CA . THR A 1 82 ? 19.375 6.113 11.141 1 70.81 82 THR A CA 1
ATOM 592 C C . THR A 1 82 ? 20.344 4.957 10.914 1 70.81 82 THR A C 1
ATOM 594 O O . THR A 1 82 ? 21.562 5.16 10.852 1 70.81 82 THR A O 1
ATOM 597 N N . VAL A 1 83 ? 19.891 3.697 11.109 1 70.06 83 VAL A N 1
ATOM 598 C CA . VAL A 1 83 ? 20.719 2.527 10.82 1 70.06 83 VAL A CA 1
ATOM 599 C C . VAL A 1 83 ? 20.156 1.795 9.602 1 70.06 83 VAL A C 1
ATOM 601 O O . VAL A 1 83 ? 19.016 1.337 9.617 1 70.06 83 VAL A O 1
ATOM 604 N N . PRO A 1 84 ? 20.938 1.718 8.492 1 67.75 84 PRO A N 1
ATOM 605 C CA . PRO A 1 84 ? 20.453 1.012 7.309 1 67.75 84 PRO A CA 1
ATOM 606 C C . PRO A 1 84 ? 20.328 -0.495 7.527 1 67.75 84 PRO A C 1
ATOM 608 O O . PRO A 1 84 ? 21.062 -1.065 8.336 1 67.75 84 PRO A O 1
ATOM 611 N N . GLU A 1 85 ? 19.391 -1.214 6.844 1 64.06 85 GLU A N 1
ATOM 612 C CA . GLU A 1 85 ? 19.156 -2.652 6.922 1 64.06 85 GLU A CA 1
ATOM 613 C C . GLU A 1 85 ? 20.328 -3.438 6.348 1 64.06 85 GLU A C 1
ATOM 615 O O . GLU A 1 85 ? 20.859 -3.08 5.301 1 64.06 85 GLU A O 1
ATOM 620 N N . PRO A 1 86 ? 20.672 -4.488 7.117 1 64.31 86 PRO A N 1
ATOM 621 C CA . PRO A 1 86 ? 21.672 -5.383 6.523 1 64.31 86 PRO A CA 1
ATOM 622 C C . PRO A 1 86 ? 21.156 -6.086 5.266 1 64.31 86 PRO A C 1
ATOM 624 O O . PRO A 1 86 ? 19.953 -6.27 5.105 1 64.31 86 PRO A O 1
ATOM 627 N N . PRO A 1 87 ? 22.031 -6.473 4.293 1 67.19 87 PRO A N 1
ATOM 628 C CA . PRO A 1 87 ? 21.594 -7.242 3.123 1 67.19 87 PRO A CA 1
ATOM 629 C C . PRO A 1 87 ? 20.938 -8.562 3.5 1 67.19 87 PRO A C 1
ATOM 631 O O . PRO A 1 87 ? 21.219 -9.117 4.566 1 67.19 87 PRO A O 1
ATOM 634 N N . ALA A 1 88 ? 20.047 -9.055 2.732 1 72.56 88 ALA A N 1
ATOM 635 C CA . ALA A 1 88 ? 19.375 -10.328 2.967 1 72.56 88 ALA A CA 1
ATOM 636 C C . ALA A 1 88 ? 20.375 -11.477 3.014 1 72.56 88 ALA A C 1
ATOM 638 O O . ALA A 1 88 ? 21.281 -11.555 2.178 1 72.56 88 ALA A O 1
ATOM 639 N N . ASP A 1 89 ? 20.281 -12.297 4.047 1 79.06 89 ASP A N 1
ATOM 640 C CA . ASP A 1 89 ? 21.109 -13.492 4.172 1 79.06 89 ASP A CA 1
ATOM 641 C C . ASP A 1 89 ? 20.594 -14.617 3.281 1 79.06 89 ASP A C 1
ATOM 643 O O . ASP A 1 89 ? 19.656 -15.32 3.643 1 79.06 89 ASP A O 1
ATOM 647 N N . THR A 1 90 ? 21.234 -14.812 2.129 1 88.25 90 THR A N 1
ATOM 648 C CA . THR A 1 90 ? 20.859 -15.859 1.191 1 88.25 90 THR A CA 1
ATOM 649 C C . THR A 1 90 ? 21.891 -16.984 1.178 1 88.25 90 THR A C 1
ATOM 651 O O . THR A 1 90 ? 22.016 -17.703 0.182 1 88.25 90 THR A O 1
ATOM 654 N N . GLY A 1 91 ? 22.688 -17.062 2.229 1 89.81 91 GLY A N 1
ATOM 655 C CA . GLY A 1 91 ? 23.672 -18.109 2.314 1 89.81 91 GLY A CA 1
ATOM 656 C C . GLY A 1 91 ? 24.719 -18.047 1.211 1 89.81 91 GLY A C 1
ATOM 657 O O . GLY A 1 91 ? 25.359 -17.016 1.025 1 89.81 91 GLY A O 1
ATOM 658 N N . ARG A 1 92 ? 24.797 -19.172 0.418 1 91.81 92 ARG A N 1
ATOM 659 C CA . ARG A 1 92 ? 25.781 -19.281 -0.645 1 91.81 92 ARG A CA 1
ATOM 660 C C . ARG A 1 92 ? 25.281 -18.625 -1.933 1 91.81 92 ARG A C 1
ATOM 662 O O . ARG A 1 92 ? 26.016 -18.578 -2.928 1 91.81 92 ARG A O 1
ATOM 669 N N . PHE A 1 93 ? 24.062 -18.203 -1.87 1 94.06 93 PHE A N 1
ATOM 670 C CA . PHE A 1 93 ? 23.469 -17.688 -3.096 1 94.06 93 PHE A CA 1
ATOM 671 C C . PHE A 1 93 ? 23.641 -16.188 -3.191 1 94.06 93 PHE A C 1
ATOM 673 O O . PHE A 1 93 ? 23.625 -15.484 -2.176 1 94.06 93 PHE A O 1
ATOM 680 N N . ALA A 1 94 ? 23.812 -15.664 -4.41 1 91.5 94 ALA A N 1
ATOM 681 C CA . ALA A 1 94 ? 23.953 -14.227 -4.629 1 91.5 94 ALA A CA 1
ATOM 682 C C . ALA A 1 94 ? 23.234 -13.789 -5.895 1 91.5 94 ALA A C 1
ATOM 684 O O . ALA A 1 94 ? 23.234 -14.5 -6.898 1 91.5 94 ALA A O 1
ATOM 685 N N . VAL A 1 95 ? 22.656 -12.648 -5.777 1 92.38 95 VAL A N 1
ATOM 686 C CA . VAL A 1 95 ? 22.078 -12.039 -6.965 1 92.38 95 VAL A CA 1
ATOM 687 C C . VAL A 1 95 ? 23.156 -11.289 -7.742 1 92.38 95 VAL A C 1
ATOM 689 O O . VAL A 1 95 ? 23.781 -10.367 -7.219 1 92.38 95 VAL A O 1
ATOM 692 N N . LEU A 1 96 ? 23.391 -11.695 -8.969 1 94.44 96 LEU A N 1
ATOM 693 C CA . LEU A 1 96 ? 24.375 -11.023 -9.828 1 94.44 96 LEU A CA 1
ATOM 694 C C . LEU A 1 96 ? 23.75 -9.82 -10.523 1 94.44 96 LEU A C 1
ATOM 696 O O . LEU A 1 96 ? 24.391 -8.781 -10.68 1 94.44 96 LEU A O 1
ATOM 700 N N . ALA A 1 97 ? 22.562 -10.039 -10.961 1 94.06 97 ALA A N 1
ATOM 701 C CA . ALA A 1 97 ? 21.766 -9 -11.617 1 94.06 97 ALA A CA 1
ATOM 702 C C . ALA A 1 97 ? 20.281 -9.312 -11.531 1 94.06 97 ALA A C 1
ATOM 704 O O . ALA A 1 97 ? 19.875 -10.477 -11.609 1 94.06 97 ALA A O 1
ATOM 705 N N . ALA A 1 98 ? 19.484 -8.336 -11.352 1 91.19 98 ALA A N 1
ATOM 706 C CA . ALA A 1 98 ? 18.031 -8.469 -11.328 1 91.19 98 ALA A CA 1
ATOM 707 C C . ALA A 1 98 ? 17.359 -7.23 -11.922 1 91.19 98 ALA A C 1
ATOM 709 O O . ALA A 1 98 ? 17.656 -6.105 -11.516 1 91.19 98 ALA A O 1
ATOM 710 N N . GLY A 1 99 ? 16.5 -7.449 -12.852 1 88.06 99 GLY A N 1
ATOM 711 C CA . GLY A 1 99 ? 15.719 -6.355 -13.422 1 88.06 99 GLY A CA 1
ATOM 712 C C . GLY A 1 99 ? 16.562 -5.391 -14.234 1 88.06 99 GLY A C 1
ATOM 713 O O . GLY A 1 99 ? 16.484 -4.176 -14.039 1 88.06 99 GLY A O 1
ATOM 714 N N . VAL A 1 100 ? 17.406 -5.914 -15.078 1 86.94 100 VAL A N 1
ATOM 715 C CA . VAL A 1 100 ? 18.25 -5.043 -15.891 1 86.94 100 VAL A CA 1
ATOM 716 C C . VAL A 1 100 ? 17.406 -4.355 -16.969 1 86.94 100 VAL A C 1
ATOM 718 O O . VAL A 1 100 ? 16.359 -4.871 -17.359 1 86.94 100 VAL A O 1
ATOM 721 N N . ALA A 1 101 ? 17.75 -3.205 -17.484 1 77.62 101 ALA A N 1
ATOM 722 C CA . ALA A 1 101 ? 16.938 -2.32 -18.312 1 77.62 101 ALA A CA 1
ATOM 723 C C . ALA A 1 101 ? 16.703 -2.93 -19.703 1 77.62 101 ALA A C 1
ATOM 725 O O . ALA A 1 101 ? 15.617 -2.814 -20.266 1 77.62 101 ALA A O 1
ATOM 726 N N . SER A 1 102 ? 17.797 -3.549 -20.297 1 83.81 102 SER A N 1
ATOM 727 C CA . SER A 1 102 ? 17.672 -4.004 -21.672 1 83.81 102 SER A CA 1
ATOM 728 C C . SER A 1 102 ? 18.188 -5.426 -21.844 1 83.81 102 SER A C 1
ATOM 730 O O . SER A 1 102 ? 19.109 -5.672 -22.641 1 83.81 102 SER A O 1
ATOM 732 N N . PRO A 1 103 ? 17.547 -6.285 -21.125 1 88.75 103 PRO A N 1
ATOM 733 C CA . PRO A 1 103 ? 17.938 -7.68 -21.344 1 88.75 103 PRO A CA 1
ATOM 734 C C . PRO A 1 103 ? 17.578 -8.18 -22.75 1 88.75 103 PRO A C 1
ATOM 736 O O . PRO A 1 103 ? 16.922 -7.473 -23.516 1 88.75 103 PRO A O 1
ATOM 739 N N . GLY A 1 104 ? 18.172 -9.281 -23.109 1 90.75 104 GLY A N 1
ATOM 740 C CA . GLY A 1 104 ? 17.875 -9.812 -24.422 1 90.75 104 GLY A CA 1
ATOM 741 C C . GLY A 1 104 ? 17.625 -11.312 -24.422 1 90.75 104 GLY A C 1
ATOM 742 O O . GLY A 1 104 ? 18.172 -12.031 -23.578 1 90.75 104 GLY A O 1
ATOM 743 N N . GLY A 1 105 ? 16.688 -11.758 -25.391 1 91.62 105 GLY A N 1
ATOM 744 C CA . GLY A 1 105 ? 16.438 -13.18 -25.578 1 91.62 105 GLY A CA 1
ATOM 745 C C . GLY A 1 105 ? 15.609 -13.781 -24.453 1 91.62 105 GLY A C 1
ATOM 746 O O . GLY A 1 105 ? 15.984 -13.688 -23.281 1 91.62 105 GLY A O 1
ATOM 747 N N . VAL A 1 106 ? 14.469 -14.336 -24.719 1 93.31 106 VAL A N 1
ATOM 748 C CA . VAL A 1 106 ? 13.609 -14.969 -23.734 1 93.31 106 VAL A CA 1
ATOM 749 C C . VAL A 1 106 ? 14.055 -16.406 -23.5 1 93.31 106 VAL A C 1
ATOM 751 O O . VAL A 1 106 ? 14.375 -17.125 -24.453 1 93.31 106 VAL A O 1
ATOM 754 N N . GLY A 1 107 ? 14.148 -16.797 -22.25 1 95.5 107 GLY A N 1
ATOM 755 C CA . GLY A 1 107 ? 14.547 -18.156 -21.906 1 95.5 107 GLY A CA 1
ATOM 756 C C . GLY A 1 107 ? 15.125 -18.266 -20.5 1 95.5 107 GLY A C 1
ATOM 757 O O . GLY A 1 107 ? 15.047 -17.328 -19.719 1 95.5 107 GLY A O 1
ATOM 758 N N . SER A 1 108 ? 15.586 -19.469 -20.203 1 96.62 108 SER A N 1
ATOM 759 C CA . SER A 1 108 ? 16.234 -19.719 -18.922 1 96.62 108 SER A CA 1
ATOM 760 C C . SER A 1 108 ? 17.297 -20.812 -19.047 1 96.62 108 SER A C 1
ATOM 762 O O . SER A 1 108 ? 17.25 -21.609 -19.984 1 96.62 108 SER A O 1
ATOM 764 N N . GLY A 1 109 ? 18.219 -20.766 -18.141 1 96.06 109 GLY A N 1
ATOM 765 C CA . GLY A 1 109 ? 19.266 -21.781 -18.141 1 96.06 109 GLY A CA 1
ATOM 766 C C . GLY A 1 109 ? 20.094 -21.781 -16.875 1 96.06 109 GLY A C 1
ATOM 767 O O . GLY A 1 109 ? 20.203 -20.75 -16.188 1 96.06 109 GLY A O 1
ATOM 768 N N . VAL A 1 110 ? 20.578 -22.953 -16.531 1 97.31 110 VAL A N 1
ATOM 769 C CA . VAL A 1 110 ? 21.516 -23.141 -15.43 1 97.31 110 VAL A CA 1
ATOM 770 C C . VAL A 1 110 ? 22.781 -23.844 -15.93 1 97.31 110 VAL A C 1
ATOM 772 O O . VAL A 1 110 ? 22.703 -24.859 -16.625 1 97.31 110 VAL A O 1
ATOM 775 N N . GLY A 1 111 ? 23.922 -23.25 -15.609 1 97.62 111 GLY A N 1
ATOM 776 C CA . GLY A 1 111 ? 25.156 -23.844 -16.062 1 97.62 111 GLY A CA 1
ATOM 777 C C . GLY A 1 111 ? 26.391 -23.281 -15.359 1 97.62 111 GLY A C 1
ATOM 778 O O . GLY A 1 111 ? 26.266 -22.422 -14.492 1 97.62 111 GLY A O 1
ATOM 779 N N . ARG A 1 112 ? 27.531 -23.844 -15.734 1 97 112 ARG A N 1
ATOM 780 C CA . ARG A 1 112 ? 28.797 -23.359 -15.219 1 97 112 ARG A CA 1
ATOM 781 C C . ARG A 1 112 ? 29.219 -22.078 -15.93 1 97 112 ARG A C 1
ATOM 783 O O . ARG A 1 112 ? 29.125 -21.984 -17.156 1 97 112 ARG A O 1
ATOM 790 N N . PRO A 1 113 ? 29.594 -21.141 -15.102 1 97.88 113 PRO A N 1
ATOM 791 C CA . PRO A 1 113 ? 30.109 -19.938 -15.758 1 97.88 113 PRO A CA 1
ATOM 792 C C . PRO A 1 113 ? 31.469 -20.141 -16.406 1 97.88 113 PRO A C 1
ATOM 794 O O . PRO A 1 113 ? 32.406 -20.625 -15.742 1 97.88 113 PRO A O 1
ATOM 797 N N . VAL A 1 114 ? 31.578 -19.781 -17.672 1 97.31 114 VAL A N 1
ATOM 798 C CA . VAL A 1 114 ? 32.812 -19.953 -18.422 1 97.31 114 VAL A CA 1
ATOM 799 C C . VAL A 1 114 ? 33.062 -18.75 -19.328 1 97.31 114 VAL A C 1
ATOM 801 O O . VAL A 1 114 ? 32.125 -18.281 -20 1 97.31 114 VAL A O 1
ATOM 804 N N . SER A 1 115 ? 34.281 -18.297 -19.328 1 97.06 115 SER A N 1
ATOM 805 C CA . SER A 1 115 ? 34.594 -17.234 -20.281 1 97.06 115 SER A CA 1
ATOM 806 C C . SER A 1 115 ? 34.438 -17.703 -21.719 1 97.06 115 SER A C 1
ATOM 808 O O . SER A 1 115 ? 34.75 -18.859 -22.047 1 97.06 115 SER A O 1
ATOM 810 N N . ILE A 1 116 ? 33.969 -16.797 -22.5 1 96.88 116 ILE A N 1
ATOM 811 C CA . ILE A 1 116 ? 33.656 -17.141 -23.875 1 96.88 116 ILE A CA 1
ATOM 812 C C . ILE A 1 116 ? 34.875 -17.703 -24.578 1 96.88 116 ILE A C 1
ATOM 814 O O . ILE A 1 116 ? 34.781 -18.578 -25.453 1 96.88 116 ILE A O 1
ATOM 818 N N . GLU A 1 117 ? 36.031 -17.312 -24.156 1 93.5 117 GLU A N 1
ATOM 819 C CA . GLU A 1 117 ? 37.281 -17.734 -24.766 1 93.5 117 GLU A CA 1
ATOM 820 C C . GLU A 1 117 ? 37.656 -19.156 -24.391 1 93.5 117 GLU A C 1
ATOM 822 O O . GLU A 1 117 ? 38.469 -19.812 -25.062 1 93.5 117 GLU A O 1
ATOM 827 N N . GLU A 1 118 ? 37.062 -19.672 -23.406 1 94.5 118 GLU A N 1
ATOM 828 C CA . GLU A 1 118 ? 37.469 -20.953 -22.844 1 94.5 118 GLU A CA 1
ATOM 829 C C . GLU A 1 118 ? 36.406 -22.031 -23.109 1 94.5 118 GLU A C 1
ATOM 831 O O . GLU A 1 118 ? 36.562 -23.172 -22.656 1 94.5 118 GLU A O 1
ATOM 836 N N . ILE A 1 119 ? 35.438 -21.641 -23.766 1 94.94 119 ILE A N 1
ATOM 837 C CA . ILE A 1 119 ? 34.344 -22.594 -24 1 94.94 119 ILE A CA 1
ATOM 838 C C . ILE A 1 119 ? 34.844 -23.672 -24.984 1 94.94 119 ILE A C 1
ATOM 840 O O . ILE A 1 119 ? 35.344 -23.359 -26.047 1 94.94 119 ILE A O 1
ATOM 844 N N . GLU A 1 120 ? 34.625 -24.859 -24.531 1 87.44 120 GLU A N 1
ATOM 845 C CA . GLU A 1 120 ? 35.062 -26 -25.328 1 87.44 120 GLU A CA 1
ATOM 846 C C . GLU A 1 120 ? 33.938 -26.5 -26.234 1 87.44 120 GLU A C 1
ATOM 848 O O . GLU A 1 120 ? 32.781 -26.484 -25.828 1 87.44 120 GLU A O 1
ATOM 853 N N . VAL A 1 121 ? 34.312 -26.828 -27.469 1 83.06 121 VAL A N 1
ATOM 854 C CA . VAL A 1 121 ? 33.375 -27.406 -28.469 1 83.06 121 VAL A CA 1
ATOM 855 C C . VAL A 1 121 ? 33.906 -28.75 -28.938 1 83.06 121 VAL A C 1
ATOM 857 O O . VAL A 1 121 ? 35.094 -28.891 -29.281 1 83.06 121 VAL A O 1
ATOM 860 N N . PRO A 1 122 ? 33.094 -29.844 -28.797 1 72.81 122 PRO A N 1
ATOM 861 C CA . PRO A 1 122 ? 31.734 -30 -28.266 1 72.81 122 PRO A CA 1
ATOM 862 C C . PRO A 1 122 ? 31.703 -30.109 -26.734 1 72.81 122 PRO A C 1
ATOM 864 O O . PRO A 1 122 ? 32.688 -30.547 -26.125 1 72.81 122 PRO A O 1
ATOM 867 N N . GLY A 1 123 ? 31.062 -29.438 -26.141 1 67.5 123 GLY A N 1
ATOM 868 C CA . GLY A 1 123 ? 31.016 -29.516 -24.688 1 67.5 123 GLY A CA 1
ATOM 869 C C . GLY A 1 123 ? 29.812 -30.281 -24.172 1 67.5 123 GLY A C 1
ATOM 870 O O . GLY A 1 123 ? 28.859 -30.531 -24.906 1 67.5 123 GLY A O 1
ATOM 871 N N . GLY A 1 124 ? 29.875 -31.062 -23.109 1 81.12 124 GLY A N 1
ATOM 872 C CA . GLY A 1 124 ? 28.859 -31.922 -22.531 1 81.12 124 GLY A CA 1
ATOM 873 C C . GLY A 1 124 ? 27.922 -31.188 -21.594 1 81.12 124 GLY A C 1
ATOM 874 O O . GLY A 1 124 ? 26.703 -31.203 -21.781 1 81.12 124 GLY A O 1
ATOM 875 N N . ALA A 1 125 ? 28.406 -30.484 -20.641 1 91.25 125 ALA A N 1
ATOM 876 C CA . ALA A 1 125 ? 27.562 -29.906 -19.609 1 91.25 125 ALA A CA 1
ATOM 877 C C . ALA A 1 125 ? 27.172 -28.469 -19.969 1 91.25 125 ALA A C 1
ATOM 879 O O . ALA A 1 125 ? 27.953 -27.75 -20.594 1 91.25 125 ALA A O 1
ATOM 880 N N . PRO A 1 126 ? 25.984 -28.047 -19.609 1 96.06 126 PRO A N 1
ATOM 881 C CA . PRO A 1 126 ? 25.531 -26.688 -19.906 1 96.06 126 PRO A CA 1
ATOM 882 C C . PRO A 1 126 ? 26.453 -25.609 -19.375 1 96.06 126 PRO A C 1
ATOM 884 O O . PRO A 1 126 ? 27 -25.75 -18.281 1 96.06 126 PRO A O 1
ATOM 887 N N . VAL A 1 127 ? 26.656 -24.5 -20.156 1 97.25 127 VAL A N 1
ATOM 888 C CA . VAL A 1 127 ? 27.547 -23.422 -19.75 1 97.25 127 VAL A CA 1
ATOM 889 C C . VAL A 1 127 ? 26.828 -22.078 -19.875 1 97.25 127 VAL A C 1
ATOM 891 O O . VAL A 1 127 ? 25.984 -21.891 -20.766 1 97.25 127 VAL A O 1
ATOM 894 N N . VAL A 1 128 ? 27.109 -21.203 -18.938 1 98.25 128 VAL A N 1
ATOM 895 C CA . VAL A 1 128 ? 26.766 -19.797 -19.047 1 98.25 128 VAL A CA 1
ATOM 896 C C . VAL A 1 128 ? 27.984 -19 -19.5 1 98.25 128 VAL A C 1
ATOM 898 O O . VAL A 1 128 ? 28.984 -18.922 -18.781 1 98.25 128 VAL A O 1
ATOM 901 N N . ALA A 1 129 ? 27.875 -18.438 -20.641 1 98.31 129 ALA A N 1
ATOM 902 C CA . ALA A 1 129 ? 29.031 -17.75 -21.25 1 98.31 129 ALA A CA 1
ATOM 903 C C . ALA A 1 129 ? 29.234 -16.375 -20.625 1 98.31 129 ALA A C 1
ATOM 905 O O . ALA A 1 129 ? 28.312 -15.57 -20.547 1 98.31 129 ALA A O 1
ATOM 906 N N . LEU A 1 130 ? 30.406 -16.125 -20.172 1 98.38 130 LEU A N 1
ATOM 907 C CA . LEU A 1 130 ? 30.812 -14.82 -19.672 1 98.38 130 LEU A CA 1
ATOM 908 C C . LEU A 1 130 ? 31.531 -14.023 -20.766 1 98.38 130 LEU A C 1
ATOM 910 O O . LEU A 1 130 ? 32.562 -14.461 -21.281 1 98.38 130 LEU A O 1
ATOM 914 N N . VAL A 1 131 ? 31.016 -12.859 -21.047 1 97.94 131 VAL A N 1
ATOM 915 C CA . VAL A 1 131 ? 31.531 -12.125 -22.203 1 97.94 131 VAL A CA 1
ATOM 916 C C . VAL A 1 131 ? 31.891 -10.703 -21.781 1 97.94 131 VAL A C 1
ATOM 918 O O . VAL A 1 131 ? 31.031 -9.938 -21.344 1 97.94 131 VAL A O 1
ATOM 921 N N . SER A 1 132 ? 33.062 -10.273 -22 1 95.56 132 SER A N 1
ATOM 922 C CA . SER A 1 132 ? 33.531 -8.93 -21.672 1 95.56 132 SER A CA 1
ATOM 923 C C . SER A 1 132 ? 33.531 -8.031 -22.906 1 95.56 132 SER A C 1
ATOM 925 O O . SER A 1 132 ? 33.5 -6.805 -22.781 1 95.56 132 SER A O 1
ATOM 927 N N . ALA A 1 133 ? 33.531 -8.641 -24.078 1 90.88 133 ALA A N 1
ATOM 928 C CA . ALA A 1 133 ? 33.625 -7.891 -25.328 1 90.88 133 ALA A CA 1
ATOM 929 C C . ALA A 1 133 ? 32.312 -7.238 -25.688 1 90.88 133 ALA A C 1
ATOM 931 O O . ALA A 1 133 ? 31.25 -7.625 -25.172 1 90.88 133 ALA A O 1
ATOM 932 N N . GLY A 1 134 ? 32.344 -6.277 -26.578 1 91.81 134 GLY A N 1
ATOM 933 C CA . GLY A 1 134 ? 31.141 -5.652 -27.078 1 91.81 134 GLY A CA 1
ATOM 934 C C . GLY A 1 134 ? 30.406 -6.512 -28.094 1 91.81 134 GLY A C 1
ATOM 935 O O . GLY A 1 134 ? 30.891 -7.574 -28.484 1 91.81 134 GLY A O 1
ATOM 936 N N . TYR A 1 135 ? 29.266 -6.059 -28.516 1 94.06 135 TYR A N 1
ATOM 937 C CA . TYR A 1 135 ? 28.359 -6.863 -29.312 1 94.06 135 TYR A CA 1
ATOM 938 C C . TYR A 1 135 ? 28.984 -7.227 -30.656 1 94.06 135 TYR A C 1
ATOM 940 O O . TYR A 1 135 ? 28.703 -8.281 -31.219 1 94.06 135 TYR A O 1
ATOM 948 N N . ARG A 1 136 ? 29.812 -6.316 -31.219 1 94.75 136 ARG A N 1
ATOM 949 C CA . ARG A 1 136 ? 30.406 -6.527 -32.531 1 94.75 136 ARG A CA 1
ATOM 950 C C . ARG A 1 136 ? 31.297 -7.766 -32.531 1 94.75 136 ARG A C 1
ATOM 952 O O . ARG A 1 136 ? 31.391 -8.477 -33.562 1 94.75 136 ARG A O 1
ATOM 959 N N . GLU A 1 137 ? 31.891 -7.977 -31.516 1 94.94 137 GLU A N 1
ATOM 960 C CA . GLU A 1 137 ? 32.781 -9.133 -31.375 1 94.94 137 GLU A CA 1
ATOM 961 C C . GLU A 1 137 ? 32.031 -10.312 -30.75 1 94.94 137 GLU A C 1
ATOM 963 O O . GLU A 1 137 ? 32.25 -11.461 -31.156 1 94.94 137 GLU A O 1
ATOM 968 N N . ALA A 1 138 ? 31.266 -10.117 -29.875 1 95.69 138 ALA A N 1
ATOM 969 C CA . ALA A 1 138 ? 30.609 -11.141 -29.062 1 95.69 138 ALA A CA 1
ATOM 970 C C . ALA A 1 138 ? 29.625 -11.945 -29.906 1 95.69 138 ALA A C 1
ATOM 972 O O . ALA A 1 138 ? 29.625 -13.18 -29.859 1 95.69 138 ALA A O 1
ATOM 973 N N . ALA A 1 139 ? 28.781 -11.242 -30.688 1 96.62 139 ALA A N 1
ATOM 974 C CA . ALA A 1 139 ? 27.672 -11.898 -31.406 1 96.62 139 ALA A CA 1
ATOM 975 C C . ALA A 1 139 ? 28.203 -12.922 -32.406 1 96.62 139 ALA A C 1
ATOM 977 O O . ALA A 1 139 ? 27.781 -14.078 -32.375 1 96.62 139 ALA A O 1
ATOM 978 N N . PRO A 1 140 ? 29.172 -12.477 -33.219 1 96.31 140 PRO A N 1
ATOM 979 C CA . PRO A 1 140 ? 29.719 -13.469 -34.156 1 96.31 140 PRO A CA 1
ATOM 980 C C . PRO A 1 140 ? 30.375 -14.648 -33.438 1 96.31 140 PRO A C 1
ATOM 982 O O . PRO A 1 140 ? 30.25 -15.797 -33.906 1 96.31 140 PRO A O 1
ATOM 985 N N . ARG A 1 141 ? 31.047 -14.398 -32.469 1 96.44 141 ARG A N 1
ATOM 986 C CA . ARG A 1 141 ? 31.719 -15.453 -31.734 1 96.44 141 ARG A CA 1
ATOM 987 C C . ARG A 1 141 ? 30.719 -16.406 -31.094 1 96.44 141 ARG A C 1
ATOM 989 O O . ARG A 1 141 ? 30.891 -17.625 -31.141 1 96.44 141 ARG A O 1
ATOM 996 N N . LEU A 1 142 ? 29.734 -15.961 -30.438 1 97.25 142 LEU A N 1
ATOM 997 C CA . LEU A 1 142 ? 28.688 -16.766 -29.844 1 97.25 142 LEU A CA 1
ATOM 998 C C . LEU A 1 142 ? 27.984 -17.625 -30.891 1 97.25 142 LEU A C 1
ATOM 1000 O O . LEU A 1 142 ? 27.734 -18.812 -30.688 1 97.25 142 LEU A O 1
ATOM 1004 N N . ASN A 1 143 ? 27.688 -16.938 -32.062 1 97.31 143 ASN A N 1
ATOM 1005 C CA . ASN A 1 143 ? 27.062 -17.672 -33.125 1 97.31 143 ASN A CA 1
ATOM 1006 C C . ASN A 1 143 ? 27.922 -18.828 -33.594 1 97.31 143 ASN A C 1
ATOM 1008 O O . ASN A 1 143 ? 27.422 -19.922 -33.844 1 97.31 143 ASN A O 1
ATOM 1012 N N . ALA A 1 144 ? 29.172 -18.578 -33.75 1 95.75 144 ALA A N 1
ATOM 1013 C CA . ALA A 1 144 ? 30.094 -19.625 -34.156 1 95.75 144 ALA A CA 1
ATOM 1014 C C . ALA A 1 144 ? 30.109 -20.781 -33.125 1 95.75 144 ALA A C 1
ATOM 1016 O O . ALA A 1 144 ? 30.031 -21.938 -33.531 1 95.75 144 ALA A O 1
ATOM 1017 N N . LEU A 1 145 ? 30.219 -20.5 -31.891 1 95.69 145 LEU A N 1
ATOM 1018 C CA . LEU A 1 145 ? 30.25 -21.5 -30.828 1 95.69 145 LEU A CA 1
ATOM 1019 C C . LEU A 1 145 ? 28.953 -22.312 -30.797 1 95.69 145 LEU A C 1
ATOM 1021 O O . LEU A 1 145 ? 28.984 -23.531 -30.688 1 95.69 145 LEU A O 1
ATOM 1025 N N . LEU A 1 146 ? 27.844 -21.641 -30.891 1 94.88 146 LEU A N 1
ATOM 1026 C CA . LEU A 1 146 ? 26.547 -22.297 -30.875 1 94.88 146 LEU A CA 1
ATOM 1027 C C . LEU A 1 146 ? 26.375 -23.203 -32.094 1 94.88 146 LEU A C 1
ATOM 1029 O O . LEU A 1 146 ? 25.859 -24.328 -31.969 1 94.88 146 LEU A O 1
ATOM 1033 N N . ALA A 1 147 ? 26.844 -22.688 -33.219 1 93.44 147 ALA A N 1
ATOM 1034 C CA . ALA A 1 147 ? 26.781 -23.484 -34.469 1 93.44 147 ALA A CA 1
ATOM 1035 C C . ALA A 1 147 ? 27.609 -24.766 -34.344 1 93.44 147 ALA A C 1
ATOM 1037 O O . ALA A 1 147 ? 27.25 -25.797 -34.906 1 93.44 147 ALA A O 1
ATOM 1038 N N . GLU A 1 148 ? 28.641 -24.672 -33.594 1 93.88 148 GLU A N 1
ATOM 1039 C CA . GLU A 1 148 ? 29.531 -25.797 -33.406 1 93.88 148 GLU A CA 1
ATOM 1040 C C . GLU A 1 148 ? 29.031 -26.719 -32.312 1 93.88 148 GLU A C 1
ATOM 1042 O O . GLU A 1 148 ? 29.672 -27.719 -31.984 1 93.88 148 GLU A O 1
ATOM 1047 N N . GLY A 1 149 ? 27.953 -26.344 -31.656 1 92.12 149 GLY A N 1
ATOM 1048 C CA . GLY A 1 149 ? 27.312 -27.219 -30.688 1 92.12 149 GLY A CA 1
ATOM 1049 C C . GLY A 1 149 ? 27.688 -26.922 -29.25 1 92.12 149 GLY A C 1
ATOM 1050 O O . GLY A 1 149 ? 27.547 -27.781 -28.375 1 92.12 149 GLY A O 1
ATOM 1051 N N . ALA A 1 150 ? 28.312 -25.812 -29.016 1 94.38 150 ALA A N 1
ATOM 1052 C CA . ALA A 1 150 ? 28.594 -25.422 -27.641 1 94.38 150 ALA A CA 1
ATOM 1053 C C . ALA A 1 150 ? 27.328 -25.375 -26.797 1 94.38 150 ALA A C 1
ATOM 1055 O O . ALA A 1 150 ? 26.297 -24.891 -27.266 1 94.38 150 ALA A O 1
ATOM 1056 N N . PRO A 1 151 ? 27.297 -25.938 -25.609 1 95.25 151 PRO A N 1
ATOM 1057 C CA . PRO A 1 151 ? 26.094 -26.016 -24.797 1 95.25 151 PRO A CA 1
ATOM 1058 C C . PRO A 1 151 ? 25.828 -24.734 -24 1 95.25 151 PRO A C 1
ATOM 1060 O O . PRO A 1 151 ? 25.625 -24.781 -22.797 1 95.25 151 PRO A O 1
ATOM 1063 N N . ILE A 1 152 ? 25.812 -23.656 -24.688 1 96.81 152 ILE A N 1
ATOM 1064 C CA . ILE A 1 152 ? 25.562 -22.359 -24.078 1 96.81 152 ILE A CA 1
ATOM 1065 C C . ILE A 1 152 ? 24.078 -22.203 -23.781 1 96.81 152 ILE A C 1
ATOM 1067 O O . ILE A 1 152 ? 23.25 -22.203 -24.703 1 96.81 152 ILE A O 1
ATOM 1071 N N . VAL A 1 153 ? 23.797 -22.016 -22.516 1 97.38 153 VAL A N 1
ATOM 1072 C CA . VAL A 1 153 ? 22.391 -21.953 -22.141 1 97.38 153 VAL A CA 1
ATOM 1073 C C . VAL A 1 153 ? 22.016 -20.516 -21.812 1 97.38 153 VAL A C 1
ATOM 1075 O O . VAL A 1 153 ? 20.828 -20.172 -21.734 1 97.38 153 VAL A O 1
ATOM 1078 N N . ALA A 1 154 ? 23 -19.688 -21.547 1 98.38 154 ALA A N 1
ATOM 1079 C CA . ALA A 1 154 ? 22.797 -18.266 -21.266 1 98.38 154 ALA A CA 1
ATOM 1080 C C . ALA A 1 154 ? 24.094 -17.484 -21.438 1 98.38 154 ALA A C 1
ATOM 1082 O O . ALA A 1 154 ? 25.172 -18.062 -21.516 1 98.38 154 ALA A O 1
ATOM 1083 N N . VAL A 1 155 ? 23.922 -16.172 -21.516 1 98.25 155 VAL A N 1
ATOM 1084 C CA . VAL A 1 155 ? 25.078 -15.289 -21.703 1 98.25 155 VAL A CA 1
ATOM 1085 C C . VAL A 1 155 ? 25.016 -14.148 -20.688 1 98.25 155 VAL A C 1
ATOM 1087 O O . VAL A 1 155 ? 23.969 -13.516 -20.516 1 98.25 155 VAL A O 1
ATOM 1090 N N . LEU A 1 156 ? 26.078 -13.898 -20.016 1 98.31 156 LEU A N 1
ATOM 1091 C CA . LEU A 1 156 ? 26.25 -12.719 -19.156 1 98.31 156 LEU A CA 1
ATOM 1092 C C . LEU A 1 156 ? 27.25 -11.75 -19.766 1 98.31 156 LEU A C 1
ATOM 1094 O O . LEU A 1 156 ? 28.375 -12.141 -20.125 1 98.31 156 LEU A O 1
ATOM 1098 N N . LEU A 1 157 ? 26.828 -10.531 -19.906 1 97.44 157 LEU A N 1
ATOM 1099 C CA . LEU A 1 157 ? 27.656 -9.492 -20.516 1 97.44 157 LEU A CA 1
ATOM 1100 C C . LEU A 1 157 ? 28.047 -8.438 -19.484 1 97.44 157 LEU A C 1
ATOM 1102 O O . LEU A 1 157 ? 27.234 -8.023 -18.656 1 97.44 157 LEU A O 1
ATOM 1106 N N . ALA A 1 158 ? 29.281 -8 -19.562 1 95.75 158 ALA A N 1
ATOM 1107 C CA . ALA A 1 158 ? 29.703 -6.875 -18.734 1 95.75 158 ALA A CA 1
ATOM 1108 C C . ALA A 1 158 ? 29.125 -5.562 -19.25 1 95.75 158 ALA A C 1
ATOM 1110 O O . ALA A 1 158 ? 28.656 -4.738 -18.469 1 95.75 158 ALA A O 1
ATOM 1111 N N . ALA A 1 159 ? 29.172 -5.406 -20.562 1 93.06 159 ALA A N 1
ATOM 1112 C CA . ALA A 1 159 ? 28.703 -4.172 -21.188 1 93.06 159 ALA A CA 1
ATOM 1113 C C . ALA A 1 159 ? 27.172 -4.125 -21.234 1 93.06 159 ALA A C 1
ATOM 1115 O O . ALA A 1 159 ? 26.516 -5.168 -21.25 1 93.06 159 ALA A O 1
ATOM 1116 N N . ASP A 1 160 ? 26.562 -2.988 -21.297 1 91.06 160 ASP A N 1
ATOM 1117 C CA . ASP A 1 160 ? 25.125 -2.777 -21.422 1 91.06 160 ASP A CA 1
ATOM 1118 C C . ASP A 1 160 ? 24.672 -2.939 -22.859 1 91.06 160 ASP A C 1
ATOM 1120 O O . ASP A 1 160 ? 24.188 -1.985 -23.484 1 91.06 160 ASP A O 1
ATOM 1124 N N . GLU A 1 161 ? 24.828 -4.148 -23.375 1 94.38 161 GLU A N 1
ATOM 1125 C CA . GLU A 1 161 ? 24.547 -4.375 -24.797 1 94.38 161 GLU A CA 1
ATOM 1126 C C . GLU A 1 161 ? 23.812 -5.699 -25 1 94.38 161 GLU A C 1
ATOM 1128 O O . GLU A 1 161 ? 23.984 -6.348 -26.031 1 94.38 161 GLU A O 1
ATOM 1133 N N . ALA A 1 162 ? 23.094 -6.098 -24.031 1 94.31 162 ALA A N 1
ATOM 1134 C CA . ALA A 1 162 ? 22.453 -7.41 -24.078 1 94.31 162 ALA A CA 1
ATOM 1135 C C . ALA A 1 162 ? 21.484 -7.492 -25.25 1 94.31 162 ALA A C 1
ATOM 1137 O O . ALA A 1 162 ? 21.469 -8.484 -25.984 1 94.31 162 ALA A O 1
ATOM 1138 N N . ARG A 1 163 ? 20.688 -6.52 -25.5 1 91.62 163 ARG A N 1
ATOM 1139 C CA . ARG A 1 163 ? 19.703 -6.527 -26.562 1 91.62 163 ARG A CA 1
ATOM 1140 C C . ARG A 1 163 ? 20.375 -6.586 -27.938 1 91.62 163 ARG A C 1
ATOM 1142 O O . ARG A 1 163 ? 19.906 -7.281 -28.828 1 91.62 163 ARG A O 1
ATOM 1149 N N . LEU A 1 164 ? 21.422 -5.887 -28.062 1 94.31 164 LEU A N 1
ATOM 1150 C CA . LEU A 1 164 ? 22.172 -5.863 -29.312 1 94.31 164 LEU A CA 1
ATOM 1151 C C . LEU A 1 164 ? 22.75 -7.242 -29.609 1 94.31 164 LEU A C 1
ATOM 1153 O O . LEU A 1 164 ? 22.734 -7.688 -30.766 1 94.31 164 LEU A O 1
ATOM 1157 N N . VAL A 1 165 ? 23.219 -7.855 -28.641 1 95.88 165 VAL A N 1
ATOM 1158 C CA . VAL A 1 165 ? 23.797 -9.188 -28.797 1 95.88 165 VAL A CA 1
ATOM 1159 C C . VAL A 1 165 ? 22.688 -10.188 -29.109 1 95.88 165 VAL A C 1
ATOM 1161 O O . VAL A 1 165 ? 22.766 -10.938 -30.078 1 95.88 165 VAL A O 1
ATOM 1164 N N . ALA A 1 166 ? 21.641 -10.227 -28.328 1 95.62 166 ALA A N 1
ATOM 1165 C CA . ALA A 1 166 ? 20.547 -11.188 -28.453 1 95.62 166 ALA A CA 1
ATOM 1166 C C . ALA A 1 166 ? 19.906 -11.109 -29.828 1 95.62 166 ALA A C 1
ATOM 1168 O O . ALA A 1 166 ? 19.578 -12.141 -30.422 1 95.62 166 ALA A O 1
ATOM 1169 N N . ASN A 1 167 ? 19.734 -9.922 -30.344 1 94 167 ASN A N 1
ATOM 1170 C CA . ASN A 1 167 ? 19.078 -9.727 -31.641 1 94 167 ASN A CA 1
ATOM 1171 C C . ASN A 1 167 ? 19.922 -10.273 -32.781 1 94 167 ASN A C 1
ATOM 1173 O O . ASN A 1 167 ? 19.406 -10.445 -33.906 1 94 167 ASN A O 1
ATOM 1177 N N . ARG A 1 168 ? 21.094 -10.523 -32.562 1 95.69 168 ARG A N 1
ATOM 1178 C CA . ARG A 1 168 ? 22.016 -10.945 -33.625 1 95.69 168 ARG A CA 1
ATOM 1179 C C . ARG A 1 168 ? 22.328 -12.43 -33.5 1 95.69 168 ARG A C 1
ATOM 1181 O O . ARG A 1 168 ? 23.062 -12.984 -34.344 1 95.69 168 ARG A O 1
ATOM 1188 N N . LEU A 1 169 ? 21.828 -12.984 -32.469 1 96.12 169 LEU A N 1
ATOM 1189 C CA . LEU A 1 169 ? 22.062 -14.414 -32.281 1 96.12 169 LEU A CA 1
ATOM 1190 C C . LEU A 1 169 ? 21.109 -15.227 -33.156 1 96.12 169 LEU A C 1
ATOM 1192 O O . LEU A 1 169 ? 19.906 -14.953 -33.188 1 96.12 169 LEU A O 1
ATOM 1196 N N . GLU A 1 170 ? 21.562 -16.156 -33.781 1 94.25 170 GLU A N 1
ATOM 1197 C CA . GLU A 1 170 ? 20.766 -17.031 -34.625 1 94.25 170 GLU A CA 1
ATOM 1198 C C . GLU A 1 170 ? 19.938 -18 -33.75 1 94.25 170 GLU A C 1
ATOM 1200 O O . GLU A 1 170 ? 18.828 -18.375 -34.156 1 94.25 170 GLU A O 1
ATOM 1205 N N . HIS A 1 171 ? 20.547 -18.5 -32.75 1 92.38 171 HIS A N 1
ATOM 1206 C CA . HIS A 1 171 ? 19.859 -19.312 -31.766 1 92.38 171 HIS A CA 1
ATOM 1207 C C . HIS A 1 171 ? 19.594 -18.516 -30.484 1 92.38 171 HIS A C 1
ATOM 1209 O O . HIS A 1 171 ? 20.547 -18.125 -29.797 1 92.38 171 HIS A O 1
ATOM 1215 N N . PRO A 1 172 ? 18.359 -18.375 -30.203 1 93.06 172 PRO A N 1
ATOM 1216 C CA . PRO A 1 172 ? 18.062 -17.5 -29.062 1 93.06 172 PRO A CA 1
ATOM 1217 C C . PRO A 1 172 ? 18.484 -18.094 -27.734 1 93.06 172 PRO A C 1
ATOM 1219 O O . PRO A 1 172 ? 18.25 -19.281 -27.469 1 93.06 172 PRO A O 1
ATOM 1222 N N . VAL A 1 173 ? 19.203 -17.344 -26.922 1 96.06 173 VAL A N 1
ATOM 1223 C CA . VAL A 1 173 ? 19.531 -17.625 -25.516 1 96.06 173 VAL A CA 1
ATOM 1224 C C . VAL A 1 173 ? 19.328 -16.359 -24.688 1 96.06 173 VAL A C 1
ATOM 1226 O O . VAL A 1 173 ? 19.438 -15.242 -25.203 1 96.06 173 VAL A O 1
ATOM 1229 N N . PRO A 1 174 ? 19 -16.578 -23.438 1 97.81 174 PRO A N 1
ATOM 1230 C CA . PRO A 1 174 ? 18.859 -15.383 -22.609 1 97.81 174 PRO A CA 1
ATOM 1231 C C . PRO A 1 174 ? 20.203 -14.68 -22.375 1 97.81 174 PRO A C 1
ATOM 1233 O O . PRO A 1 174 ? 21.219 -15.336 -22.141 1 97.81 174 PRO A O 1
ATOM 1236 N N . VAL A 1 175 ? 20.156 -13.367 -22.484 1 97.81 175 VAL A N 1
ATOM 1237 C CA . VAL A 1 175 ? 21.328 -12.531 -22.312 1 97.81 175 VAL A CA 1
ATOM 1238 C C . VAL A 1 175 ? 21.047 -11.453 -21.266 1 97.81 175 VAL A C 1
ATOM 1240 O O . VAL A 1 175 ? 20.078 -10.719 -21.375 1 97.81 175 VAL A O 1
ATOM 1243 N N . VAL A 1 176 ? 21.844 -11.414 -20.234 1 97.25 176 VAL A N 1
ATOM 1244 C CA . VAL A 1 176 ? 21.75 -10.391 -19.203 1 97.25 176 VAL A CA 1
ATOM 1245 C C . VAL A 1 176 ? 23.031 -9.562 -19.188 1 97.25 176 VAL A C 1
ATOM 1247 O O . VAL A 1 176 ? 24.141 -10.109 -19.25 1 97.25 176 VAL A O 1
ATOM 1250 N N . ASP A 1 177 ? 22.906 -8.242 -19.156 1 95.62 177 ASP A N 1
ATOM 1251 C CA . ASP A 1 177 ? 24.078 -7.371 -19.219 1 95.62 177 ASP A CA 1
ATOM 1252 C C . ASP A 1 177 ? 24.312 -6.664 -17.891 1 95.62 177 ASP A C 1
ATOM 1254 O O . ASP A 1 177 ? 23.594 -6.918 -16.906 1 95.62 177 ASP A O 1
ATOM 1258 N N . GLY A 1 178 ? 25.469 -5.91 -17.891 1 93.81 178 GLY A N 1
ATOM 1259 C CA . GLY A 1 178 ? 25.828 -5.148 -16.703 1 93.81 178 GLY A CA 1
ATOM 1260 C C . GLY A 1 178 ? 26.219 -6.027 -15.531 1 93.81 178 GLY A C 1
ATOM 1261 O O . GLY A 1 178 ? 25.969 -5.676 -14.383 1 93.81 178 GLY A O 1
ATOM 1262 N N . VAL A 1 179 ? 26.719 -7.094 -15.766 1 95.5 179 VAL A N 1
ATOM 1263 C CA . VAL A 1 179 ? 27.016 -8.055 -14.703 1 95.5 179 VAL A CA 1
ATOM 1264 C C . VAL A 1 179 ? 28.484 -7.973 -14.336 1 95.5 179 VAL A C 1
ATOM 1266 O O . VAL A 1 179 ? 29.344 -7.809 -15.203 1 95.5 179 VAL A O 1
ATOM 1269 N N . ASP A 1 180 ? 28.797 -8.086 -13.047 1 94.69 180 ASP A N 1
ATOM 1270 C CA . ASP A 1 180 ? 30.172 -8.281 -12.586 1 94.69 180 ASP A CA 1
ATOM 1271 C C . ASP A 1 180 ? 30.672 -9.672 -12.945 1 94.69 180 ASP A C 1
ATOM 1273 O O . ASP A 1 180 ? 30.438 -10.633 -12.211 1 94.69 180 ASP A O 1
ATOM 1277 N N . LEU A 1 181 ? 31.484 -9.703 -13.953 1 96.62 181 LEU A N 1
ATOM 1278 C CA . LEU A 1 181 ? 31.891 -11 -14.492 1 96.62 181 LEU A CA 1
ATOM 1279 C C . LEU A 1 181 ? 32.844 -11.711 -13.539 1 96.62 181 LEU A C 1
ATOM 1281 O O . LEU A 1 181 ? 32.906 -12.938 -13.531 1 96.62 181 LEU A O 1
ATOM 1285 N N . ALA A 1 182 ? 33.562 -10.953 -12.75 1 94.38 182 ALA A N 1
ATOM 1286 C CA . ALA A 1 182 ? 34.469 -11.57 -11.773 1 94.38 182 ALA A CA 1
ATOM 1287 C C . ALA A 1 182 ? 33.656 -12.32 -10.711 1 94.38 182 ALA A C 1
ATOM 1289 O O . ALA A 1 182 ? 34.031 -13.438 -10.32 1 94.38 182 ALA A O 1
ATOM 1290 N N . ALA A 1 183 ? 32.656 -11.75 -10.258 1 92.06 183 ALA A N 1
ATOM 1291 C CA . ALA A 1 183 ? 31.766 -12.398 -9.289 1 92.06 183 ALA A CA 1
ATOM 1292 C C . ALA A 1 183 ? 31.125 -13.648 -9.883 1 92.06 183 ALA A C 1
ATOM 1294 O O . ALA A 1 183 ? 31.016 -14.672 -9.211 1 92.06 183 ALA A O 1
ATOM 1295 N N . ALA A 1 184 ? 30.766 -13.539 -11.094 1 96.31 184 ALA A N 1
ATOM 1296 C CA . ALA A 1 184 ? 30.156 -14.68 -11.773 1 96.31 184 ALA A CA 1
ATOM 1297 C C . ALA A 1 184 ? 31.156 -15.812 -11.961 1 96.31 184 ALA A C 1
ATOM 1299 O O . ALA A 1 184 ? 30.812 -16.984 -11.773 1 96.31 184 ALA A O 1
ATOM 1300 N N . ALA A 1 185 ? 32.344 -15.43 -12.32 1 95.5 185 ALA A N 1
ATOM 1301 C CA . ALA A 1 185 ? 33.375 -16.422 -12.602 1 95.5 185 ALA A CA 1
ATOM 1302 C C . ALA A 1 185 ? 33.719 -17.234 -11.359 1 95.5 185 ALA A C 1
ATOM 1304 O O . ALA A 1 185 ? 34.125 -18.391 -11.453 1 95.5 185 ALA A O 1
ATOM 1305 N N . GLY A 1 186 ? 33.531 -16.672 -10.227 1 92.69 186 GLY A N 1
ATOM 1306 C CA . GLY A 1 186 ? 33.875 -17.328 -8.969 1 92.69 186 GLY A CA 1
ATOM 1307 C C . GLY A 1 186 ? 32.781 -18.281 -8.492 1 92.69 186 GLY A C 1
ATOM 1308 O O . GLY A 1 186 ? 33 -19.047 -7.551 1 92.69 186 GLY A O 1
ATOM 1309 N N . ALA A 1 187 ? 31.688 -18.359 -9.172 1 95.25 187 ALA A N 1
ATOM 1310 C CA . ALA A 1 187 ? 30.562 -19.188 -8.758 1 95.25 187 ALA A CA 1
ATOM 1311 C C . ALA A 1 187 ? 30.703 -20.609 -9.289 1 95.25 187 ALA A C 1
ATOM 1313 O O . ALA A 1 187 ? 31.422 -20.859 -10.266 1 95.25 187 ALA A O 1
ATOM 1314 N N . THR A 1 188 ? 30.109 -21.594 -8.602 1 95.69 188 THR A N 1
ATOM 1315 C CA . THR A 1 188 ? 30.062 -22.969 -9.062 1 95.69 188 THR A CA 1
ATOM 1316 C C . THR A 1 188 ? 29.062 -23.125 -10.211 1 95.69 188 THR A C 1
ATOM 1318 O O . THR A 1 188 ? 29.328 -23.828 -11.18 1 95.69 188 THR A O 1
ATOM 1321 N N . LEU A 1 189 ? 27.891 -22.547 -10.07 1 97.56 189 LEU A N 1
ATOM 1322 C CA . LEU A 1 189 ? 26.812 -22.531 -11.062 1 97.56 189 LEU A CA 1
ATOM 1323 C C . LEU A 1 189 ? 26.156 -21.156 -11.117 1 97.56 189 LEU A C 1
ATOM 1325 O O . LEU A 1 189 ? 26.203 -20.406 -10.148 1 97.56 189 LEU A O 1
ATOM 1329 N N . VAL A 1 190 ? 25.625 -20.859 -12.273 1 98.12 190 VAL A N 1
ATOM 1330 C CA . VAL A 1 190 ? 24.844 -19.641 -12.477 1 98.12 190 VAL A CA 1
ATOM 1331 C C . VAL A 1 190 ? 23.516 -19.969 -13.148 1 98.12 190 VAL A C 1
ATOM 1333 O O . VAL A 1 190 ? 23.469 -20.812 -14.055 1 98.12 190 VAL A O 1
ATOM 1336 N N . ALA A 1 191 ? 22.453 -19.453 -12.648 1 98.19 191 ALA A N 1
ATOM 1337 C CA . ALA A 1 191 ? 21.141 -19.547 -13.258 1 98.19 191 ALA A CA 1
ATOM 1338 C C . ALA A 1 191 ? 20.688 -18.203 -13.828 1 98.19 191 ALA A C 1
ATOM 1340 O O . ALA A 1 191 ? 20.906 -17.156 -13.219 1 98.19 191 ALA A O 1
ATOM 1341 N N . VAL A 1 192 ? 20.125 -18.203 -15.039 1 98.44 192 VAL A N 1
ATOM 1342 C CA . VAL A 1 192 ? 19.719 -16.984 -15.734 1 98.44 192 VAL A CA 1
ATOM 1343 C C . VAL A 1 192 ? 18.297 -17.156 -16.266 1 98.44 192 VAL A C 1
ATOM 1345 O O . VAL A 1 192 ? 17.922 -18.25 -16.719 1 98.44 192 VAL A O 1
ATOM 1348 N N . GLU A 1 193 ? 17.484 -16.156 -16.141 1 97.94 193 GLU A N 1
ATOM 1349 C CA . GLU A 1 193 ? 16.156 -16.141 -16.75 1 97.94 193 GLU A CA 1
ATOM 1350 C C . GLU A 1 193 ? 15.812 -14.758 -17.297 1 97.94 193 GLU A C 1
ATOM 1352 O O . GLU A 1 193 ? 16.047 -13.75 -16.625 1 97.94 193 GLU A O 1
ATOM 1357 N N . VAL A 1 194 ? 15.391 -14.672 -18.516 1 96.69 194 VAL A N 1
ATOM 1358 C CA . VAL A 1 194 ? 14.867 -13.461 -19.156 1 96.69 194 VAL A CA 1
ATOM 1359 C C . VAL A 1 194 ? 13.484 -13.742 -19.734 1 96.69 194 VAL A C 1
ATOM 1361 O O . VAL A 1 194 ? 13.297 -14.711 -20.469 1 96.69 194 VAL A O 1
ATOM 1364 N N . VAL A 1 195 ? 12.531 -13.023 -19.328 1 92.62 195 VAL A N 1
ATOM 1365 C CA . VAL A 1 195 ? 11.18 -13.125 -19.859 1 92.62 195 VAL A CA 1
ATOM 1366 C C . VAL A 1 195 ? 10.789 -11.82 -20.531 1 92.62 195 VAL A C 1
ATOM 1368 O O . VAL A 1 195 ? 11.562 -10.859 -20.547 1 92.62 195 VAL A O 1
ATOM 1371 N N . THR A 1 196 ? 9.68 -11.875 -21.188 1 85.19 196 THR A N 1
ATOM 1372 C CA . THR A 1 196 ? 9.188 -10.672 -21.844 1 85.19 196 THR A CA 1
ATOM 1373 C C . THR A 1 196 ? 9.039 -9.523 -20.844 1 85.19 196 THR A C 1
ATOM 1375 O O . THR A 1 196 ? 8.578 -9.727 -19.719 1 85.19 196 THR A O 1
ATOM 1378 N N . ALA A 1 197 ? 9.406 -8.312 -21.328 1 77.88 197 ALA A N 1
ATOM 1379 C CA . ALA A 1 197 ? 9.352 -7.129 -20.484 1 77.88 197 ALA A CA 1
ATOM 1380 C C . ALA A 1 197 ? 7.957 -6.957 -19.875 1 77.88 197 ALA A C 1
ATOM 1382 O O . ALA A 1 197 ? 6.949 -7.129 -20.562 1 77.88 197 ALA A O 1
ATOM 1383 N N . GLY A 1 198 ? 7.93 -6.668 -18.594 1 76.44 198 GLY A N 1
ATOM 1384 C CA . GLY A 1 198 ? 6.664 -6.434 -17.922 1 76.44 198 GLY A CA 1
ATOM 1385 C C . GLY A 1 198 ? 6.109 -7.676 -17.25 1 76.44 198 GLY A C 1
ATOM 1386 O O . GLY A 1 198 ? 5.199 -7.586 -16.422 1 76.44 198 GLY A O 1
ATOM 1387 N N . ARG A 1 199 ? 6.641 -8.789 -17.578 1 83.62 199 ARG A N 1
ATOM 1388 C CA . ARG A 1 199 ? 6.207 -10.031 -16.938 1 83.62 199 ARG A CA 1
ATOM 1389 C C . ARG A 1 199 ? 7.191 -10.461 -15.852 1 83.62 199 ARG A C 1
ATOM 1391 O O . ARG A 1 199 ? 8.406 -10.289 -16 1 83.62 199 ARG A O 1
ATOM 1398 N N . PRO A 1 200 ? 6.637 -11.016 -14.828 1 88.81 200 PRO A N 1
ATOM 1399 C CA . PRO A 1 200 ? 7.551 -11.492 -13.789 1 88.81 200 PRO A CA 1
ATOM 1400 C C . PRO A 1 200 ? 8.227 -12.82 -14.156 1 88.81 200 PRO A C 1
ATOM 1402 O O . PRO A 1 200 ? 7.688 -13.586 -14.961 1 88.81 200 PRO A O 1
ATOM 1405 N N . LEU A 1 201 ? 9.336 -12.992 -13.508 1 94.25 201 LEU A N 1
ATOM 1406 C CA . LEU A 1 201 ? 10.039 -14.258 -13.656 1 94.25 201 LEU A CA 1
ATOM 1407 C C . LEU A 1 201 ? 9.18 -15.422 -13.148 1 94.25 201 LEU A C 1
ATOM 1409 O O . LEU A 1 201 ? 8.312 -15.227 -12.297 1 94.25 201 LEU A O 1
ATOM 1413 N N . ARG A 1 202 ? 9.461 -16.594 -13.695 1 93.31 202 ARG A N 1
ATOM 1414 C CA . ARG A 1 202 ? 8.711 -17.781 -13.312 1 93.31 202 ARG A CA 1
ATOM 1415 C C . ARG A 1 202 ? 9.633 -18.844 -12.727 1 93.31 202 ARG A C 1
ATOM 1417 O O . ARG A 1 202 ? 9.297 -19.484 -11.719 1 93.31 202 ARG A O 1
ATOM 1424 N N . LYS A 1 203 ? 10.711 -18.984 -13.336 1 94.75 203 LYS A N 1
ATOM 1425 C CA . LYS A 1 203 ? 11.609 -20.062 -12.945 1 94.75 203 LYS A CA 1
ATOM 1426 C C . LYS A 1 203 ? 12.469 -19.672 -11.75 1 94.75 203 LYS A C 1
ATOM 1428 O O . LYS A 1 203 ? 12.477 -20.359 -10.727 1 94.75 203 LYS A O 1
ATOM 1433 N N . LEU A 1 204 ? 13.086 -18.531 -11.82 1 96.88 204 LEU A N 1
ATOM 1434 C CA . LEU A 1 204 ? 14.008 -18.141 -10.766 1 96.88 204 LEU A CA 1
ATOM 1435 C C . LEU A 1 204 ? 13.258 -17.672 -9.523 1 96.88 204 LEU A C 1
ATOM 1437 O O . LEU A 1 204 ? 13.844 -17.531 -8.453 1 96.88 204 LEU A O 1
ATOM 1441 N N . THR A 1 205 ? 11.984 -17.484 -9.625 1 95.94 205 THR A N 1
ATOM 1442 C CA . THR A 1 205 ? 11.172 -17.156 -8.453 1 95.94 205 THR A CA 1
ATOM 1443 C C . THR A 1 205 ? 10.516 -18.406 -7.891 1 95.94 205 THR A C 1
ATOM 1445 O O . THR A 1 205 ? 9.695 -18.328 -6.977 1 95.94 205 THR A O 1
ATOM 1448 N N . ASP A 1 206 ? 10.828 -19.578 -8.484 1 96.38 206 ASP A N 1
ATOM 1449 C CA . ASP A 1 206 ? 10.406 -20.891 -8 1 96.38 206 ASP A CA 1
ATOM 1450 C C . ASP A 1 206 ? 11.523 -21.562 -7.203 1 96.38 206 ASP A C 1
ATOM 1452 O O . ASP A 1 206 ? 12.484 -22.078 -7.781 1 96.38 206 ASP A O 1
ATOM 1456 N N . PRO A 1 207 ? 11.367 -21.656 -5.887 1 96.44 207 PRO A N 1
ATOM 1457 C CA . PRO A 1 207 ? 12.438 -22.203 -5.055 1 96.44 207 PRO A CA 1
ATOM 1458 C C . PRO A 1 207 ? 12.781 -23.656 -5.418 1 96.44 207 PRO A C 1
ATOM 1460 O O . PRO A 1 207 ? 13.953 -24.047 -5.375 1 96.44 207 PRO A O 1
ATOM 1463 N N . LEU A 1 208 ? 11.836 -24.438 -5.758 1 95.25 208 LEU A N 1
ATOM 1464 C CA . LEU A 1 208 ? 12.117 -25.812 -6.121 1 95.25 208 LEU A CA 1
ATOM 1465 C C . LEU A 1 208 ? 12.945 -25.891 -7.402 1 95.25 208 LEU A C 1
ATOM 1467 O O . LEU A 1 208 ? 13.867 -26.688 -7.504 1 95.25 208 LEU A O 1
ATOM 1471 N N . PHE A 1 209 ? 12.609 -25.109 -8.383 1 93.44 209 PHE A N 1
ATOM 1472 C CA . PHE A 1 209 ? 13.406 -25.031 -9.602 1 93.44 209 PHE A CA 1
ATOM 1473 C C . PHE A 1 209 ? 14.852 -24.656 -9.281 1 93.44 209 PHE A C 1
ATOM 1475 O O . PHE A 1 209 ? 15.789 -25.281 -9.789 1 93.44 209 PHE A O 1
ATOM 1482 N N . LEU A 1 210 ? 14.977 -23.625 -8.477 1 94.88 210 LEU A N 1
ATOM 1483 C CA . LEU A 1 210 ? 16.312 -23.156 -8.109 1 94.88 210 LEU A CA 1
ATOM 1484 C C . LEU A 1 210 ? 17.078 -24.25 -7.379 1 94.88 210 LEU A C 1
ATOM 1486 O O . LEU A 1 210 ? 18.25 -24.516 -7.699 1 94.88 210 LEU A O 1
ATOM 1490 N N . ALA A 1 211 ? 16.438 -24.859 -6.387 1 94.38 211 ALA A N 1
ATOM 1491 C CA . ALA A 1 211 ? 17.094 -25.906 -5.605 1 94.38 211 ALA A CA 1
ATOM 1492 C C . ALA A 1 211 ? 17.516 -27.062 -6.492 1 94.38 211 ALA A C 1
ATOM 1494 O O . ALA A 1 211 ? 18.641 -27.562 -6.387 1 94.38 211 ALA A O 1
ATOM 1495 N N . SER A 1 212 ? 16.641 -27.469 -7.359 1 92.75 212 SER A N 1
ATOM 1496 C CA . SER A 1 212 ? 16.938 -28.562 -8.273 1 92.75 212 SER A CA 1
ATOM 1497 C C . SER A 1 212 ? 18.031 -28.203 -9.258 1 92.75 212 SER A C 1
ATOM 1499 O O . SER A 1 212 ? 18.938 -29 -9.523 1 92.75 212 SER A O 1
ATOM 1501 N N . GLY A 1 213 ? 17.969 -27.094 -9.789 1 93.75 213 GLY A N 1
ATOM 1502 C CA . GLY A 1 213 ? 18.953 -26.625 -10.742 1 93.75 213 GLY A CA 1
ATOM 1503 C C . GLY A 1 213 ? 20.359 -26.516 -10.156 1 93.75 213 GLY A C 1
ATOM 1504 O O . GLY A 1 213 ? 21.344 -26.812 -10.828 1 93.75 213 GLY A O 1
ATOM 1505 N N . PHE A 1 214 ? 20.422 -26.062 -8.953 1 95.44 214 PHE A N 1
ATOM 1506 C CA . PHE A 1 214 ? 21.703 -25.891 -8.289 1 95.44 214 PHE A CA 1
ATOM 1507 C C . PHE A 1 214 ? 22.125 -27.156 -7.57 1 95.44 214 PHE A C 1
ATOM 1509 O O . PHE A 1 214 ? 23.266 -27.281 -7.117 1 95.44 214 PHE A O 1
ATOM 1516 N N . GLY A 1 215 ? 21.219 -28.078 -7.469 1 93.19 215 GLY A N 1
ATOM 1517 C CA . GLY A 1 215 ? 21.531 -29.328 -6.816 1 93.19 215 GLY A CA 1
ATOM 1518 C C . GLY A 1 215 ? 21.703 -29.203 -5.316 1 93.19 215 GLY A C 1
ATOM 1519 O O . GLY A 1 215 ? 22.625 -29.781 -4.742 1 93.19 215 GLY A O 1
ATOM 1520 N N . VAL A 1 216 ? 20.828 -28.328 -4.727 1 93.06 216 VAL A N 1
ATOM 1521 C CA . VAL A 1 216 ? 20.953 -28.141 -3.285 1 93.06 216 VAL A CA 1
ATOM 1522 C C . VAL A 1 216 ? 19.781 -28.812 -2.574 1 93.06 216 VAL A C 1
ATOM 1524 O O . VAL A 1 216 ? 18.75 -29.094 -3.191 1 93.06 216 VAL A O 1
ATOM 1527 N N . GLY A 1 217 ? 19.969 -29.078 -1.244 1 90.25 217 GLY A N 1
ATOM 1528 C CA . GLY A 1 217 ? 18.969 -29.844 -0.497 1 90.25 217 GLY A CA 1
ATOM 1529 C C . GLY A 1 217 ? 18.156 -28.984 0.446 1 90.25 217 GLY A C 1
ATOM 1530 O O . GLY A 1 217 ? 18.219 -27.75 0.392 1 90.25 217 GLY A O 1
ATOM 1531 N N . ALA A 1 218 ? 17.422 -29.656 1.288 1 91.12 218 ALA A N 1
ATOM 1532 C CA . ALA A 1 218 ? 16.422 -29.047 2.156 1 91.12 218 ALA A CA 1
ATOM 1533 C C . ALA A 1 218 ? 17.062 -28.109 3.174 1 91.12 218 ALA A C 1
ATOM 1535 O O . ALA A 1 218 ? 16.422 -27.172 3.652 1 91.12 218 ALA A O 1
ATOM 1536 N N . GLU A 1 219 ? 18.281 -28.328 3.504 1 91.56 219 GLU A N 1
ATOM 1537 C CA . GLU A 1 219 ? 18.984 -27.5 4.48 1 91.56 219 GLU A CA 1
ATOM 1538 C C . GLU A 1 219 ? 19.109 -26.062 3.996 1 91.56 219 GLU A C 1
ATOM 1540 O O . GLU A 1 219 ? 19.312 -25.141 4.797 1 91.56 219 GLU A O 1
ATOM 1545 N N . GLU A 1 220 ? 18.938 -25.891 2.717 1 93.81 220 GLU A N 1
ATOM 1546 C CA . GLU A 1 220 ? 19.125 -24.547 2.158 1 93.81 220 GLU A CA 1
ATOM 1547 C C . GLU A 1 220 ? 17.797 -23.984 1.67 1 93.81 220 GLU A C 1
ATOM 1549 O O . GLU A 1 220 ? 17.766 -22.984 0.933 1 93.81 220 GLU A O 1
ATOM 1554 N N . ASN A 1 221 ? 16.719 -24.578 2.109 1 94.19 221 ASN A N 1
ATOM 1555 C CA . ASN A 1 221 ? 15.383 -24.125 1.69 1 94.19 221 ASN A CA 1
ATOM 1556 C C . ASN A 1 221 ? 15.164 -22.656 1.999 1 94.19 221 ASN A C 1
ATOM 1558 O O . ASN A 1 221 ? 14.695 -21.906 1.142 1 94.19 221 ASN A O 1
ATOM 1562 N N . ASP A 1 222 ? 15.492 -22.25 3.184 1 93.69 222 ASP A N 1
ATOM 1563 C CA . ASP A 1 222 ? 15.273 -20.859 3.584 1 93.69 222 ASP A CA 1
ATOM 1564 C C . ASP A 1 222 ? 16.094 -19.906 2.721 1 93.69 222 ASP A C 1
ATOM 1566 O O . ASP A 1 222 ? 15.594 -18.859 2.316 1 93.69 222 ASP A O 1
ATOM 1570 N N . ASP A 1 223 ? 17.312 -20.266 2.449 1 93.38 223 ASP A N 1
ATOM 1571 C CA . ASP A 1 223 ? 18.188 -19.422 1.626 1 93.38 223 ASP A CA 1
ATOM 1572 C C . ASP A 1 223 ? 17.625 -19.266 0.214 1 93.38 223 ASP A C 1
ATOM 1574 O O . ASP A 1 223 ? 17.578 -18.156 -0.329 1 93.38 223 ASP A O 1
ATOM 1578 N N . VAL A 1 224 ? 17.203 -20.344 -0.313 1 95.31 224 VAL A N 1
ATOM 1579 C CA . VAL A 1 224 ? 16.672 -20.344 -1.672 1 95.31 224 VAL A CA 1
ATOM 1580 C C . VAL A 1 224 ? 15.383 -19.516 -1.724 1 95.31 224 VAL A C 1
ATOM 1582 O O . VAL A 1 224 ? 15.148 -18.781 -2.678 1 95.31 224 VAL A O 1
ATOM 1585 N N . ARG A 1 225 ? 14.523 -19.703 -0.757 1 95.56 225 ARG A N 1
ATOM 1586 C CA . ARG A 1 225 ? 13.281 -18.938 -0.693 1 95.56 225 ARG A CA 1
ATOM 1587 C C . ARG A 1 225 ? 13.562 -17.438 -0.56 1 95.56 225 ARG A C 1
ATOM 1589 O O . ARG A 1 225 ? 12.914 -16.625 -1.214 1 95.56 225 ARG A O 1
ATOM 1596 N N . ARG A 1 226 ? 14.508 -17.078 0.28 1 92.38 226 ARG A N 1
ATOM 1597 C CA . ARG A 1 226 ? 14.891 -15.672 0.417 1 92.38 226 ARG A CA 1
ATOM 1598 C C . ARG A 1 226 ? 15.43 -15.125 -0.897 1 92.38 226 ARG A C 1
ATOM 1600 O O . ARG A 1 226 ? 15.156 -13.977 -1.259 1 92.38 226 ARG A O 1
ATOM 1607 N N . LEU A 1 227 ? 16.203 -15.922 -1.595 1 93.12 227 LEU A N 1
ATOM 1608 C CA . LEU A 1 227 ? 16.734 -15.531 -2.9 1 93.12 227 LEU A CA 1
ATOM 1609 C C . LEU A 1 227 ? 15.594 -15.266 -3.881 1 93.12 227 LEU A C 1
ATOM 1611 O O . LEU A 1 227 ? 15.57 -14.234 -4.551 1 93.12 227 LEU A O 1
ATOM 1615 N N . ALA A 1 228 ? 14.68 -16.203 -3.938 1 94.56 228 ALA A N 1
ATOM 1616 C CA . ALA A 1 228 ? 13.547 -16.078 -4.852 1 94.56 228 ALA A CA 1
ATOM 1617 C C . ALA A 1 228 ? 12.734 -14.82 -4.559 1 94.56 228 ALA A C 1
ATOM 1619 O O . ALA A 1 228 ? 12.266 -14.148 -5.48 1 94.56 228 ALA A O 1
ATOM 1620 N N . ARG A 1 229 ? 12.617 -14.445 -3.314 1 90.88 229 ARG A N 1
ATOM 1621 C CA . ARG A 1 229 ? 11.891 -13.25 -2.91 1 90.88 229 ARG A CA 1
ATOM 1622 C C . ARG A 1 229 ? 12.531 -11.992 -3.49 1 90.88 229 ARG A C 1
ATOM 1624 O O . ARG A 1 229 ? 11.836 -11.039 -3.848 1 90.88 229 ARG A O 1
ATOM 1631 N N . GLN A 1 230 ? 13.766 -12.008 -3.576 1 88.25 230 GLN A N 1
ATOM 1632 C CA . GLN A 1 230 ? 14.492 -10.844 -4.07 1 88.25 230 GLN A CA 1
ATOM 1633 C C . GLN A 1 230 ? 14.266 -10.648 -5.566 1 88.25 230 GLN A C 1
ATOM 1635 O O . GLN A 1 230 ? 14.531 -9.57 -6.105 1 88.25 230 GLN A O 1
ATOM 1640 N N . LEU A 1 231 ? 13.789 -11.68 -6.16 1 92.38 231 LEU A N 1
ATOM 1641 C CA . LEU A 1 231 ? 13.672 -11.648 -7.613 1 92.38 231 LEU A CA 1
ATOM 1642 C C . LEU A 1 231 ? 12.227 -11.43 -8.039 1 92.38 231 LEU A C 1
ATOM 1644 O O . LEU A 1 231 ? 11.898 -11.555 -9.227 1 92.38 231 LEU A O 1
ATOM 1648 N N . ALA A 1 232 ? 11.469 -11.102 -7.059 1 88.31 232 ALA A N 1
ATOM 1649 C CA . ALA A 1 232 ? 10.07 -10.852 -7.375 1 88.31 232 ALA A CA 1
ATOM 1650 C C . ALA A 1 232 ? 9.906 -9.602 -8.234 1 88.31 232 ALA A C 1
ATOM 1652 O O . ALA A 1 232 ? 10.672 -8.641 -8.094 1 88.31 232 ALA A O 1
ATOM 1653 N N . ASP A 1 233 ? 9 -9.562 -9.25 1 86.38 233 ASP A N 1
ATOM 1654 C CA . ASP A 1 233 ? 8.523 -8.414 -10.008 1 86.38 233 ASP A CA 1
ATOM 1655 C C . ASP A 1 233 ? 9.508 -8.023 -11.109 1 86.38 233 ASP A C 1
ATOM 1657 O O . ASP A 1 233 ? 9.398 -6.949 -11.695 1 86.38 233 ASP A O 1
ATOM 1661 N N . VAL A 1 234 ? 10.602 -8.812 -11.242 1 88.94 234 VAL A N 1
ATOM 1662 C CA . VAL A 1 234 ? 11.523 -8.453 -12.32 1 88.94 234 VAL A CA 1
ATOM 1663 C C . VAL A 1 234 ? 11.352 -9.422 -13.492 1 88.94 234 VAL A C 1
ATOM 1665 O O . VAL A 1 234 ? 10.758 -10.492 -13.336 1 88.94 234 VAL A O 1
ATOM 1668 N N . SER A 1 235 ? 11.938 -8.984 -14.633 1 91.38 235 SER A N 1
ATOM 1669 C CA . SER A 1 235 ? 11.758 -9.758 -15.852 1 91.38 235 SER A CA 1
ATOM 1670 C C . SER A 1 235 ? 13.078 -10.398 -16.297 1 91.38 235 SER A C 1
ATOM 1672 O O . SER A 1 235 ? 13.125 -11.07 -17.328 1 91.38 235 SER A O 1
ATOM 1674 N N . SER A 1 236 ? 14.102 -10.07 -15.578 1 94.81 236 SER A N 1
ATOM 1675 C CA . SER A 1 236 ? 15.398 -10.664 -15.883 1 94.81 236 SER A CA 1
ATOM 1676 C C . SER A 1 236 ? 16.25 -10.797 -14.617 1 94.81 236 SER A C 1
ATOM 1678 O O . SER A 1 236 ? 16.172 -9.961 -13.719 1 94.81 236 SER A O 1
ATOM 1680 N N . ALA A 1 237 ? 17.016 -11.906 -14.594 1 96.69 237 ALA A N 1
ATOM 1681 C CA . ALA A 1 237 ? 17.891 -12.062 -13.445 1 96.69 237 ALA A CA 1
ATOM 1682 C C . ALA A 1 237 ? 18.984 -13.094 -13.727 1 96.69 237 ALA A C 1
ATOM 1684 O O . ALA A 1 237 ? 18.812 -13.961 -14.586 1 96.69 237 ALA A O 1
ATOM 1685 N N . ALA A 1 238 ? 20.062 -12.883 -13.109 1 97.94 238 ALA A N 1
ATOM 1686 C CA . ALA A 1 238 ? 21.156 -13.852 -12.992 1 97.94 238 ALA A CA 1
ATOM 1687 C C . ALA A 1 238 ? 21.531 -14.07 -11.531 1 97.94 238 ALA A C 1
ATOM 1689 O O . ALA A 1 238 ? 21.781 -13.117 -10.789 1 97.94 238 ALA A O 1
ATOM 1690 N N . VAL A 1 239 ? 21.562 -15.344 -11.109 1 97.31 239 VAL A N 1
ATOM 1691 C CA . VAL A 1 239 ? 21.922 -15.664 -9.727 1 97.31 239 VAL A CA 1
ATOM 1692 C C . VAL A 1 239 ? 23.047 -16.703 -9.711 1 97.31 239 VAL A C 1
ATOM 1694 O O . VAL A 1 239 ? 23.156 -17.516 -10.625 1 97.31 239 VAL A O 1
ATOM 1697 N N . ALA A 1 240 ? 23.859 -16.609 -8.648 1 96.5 240 ALA A N 1
ATOM 1698 C CA . ALA A 1 240 ? 25.047 -17.469 -8.555 1 96.5 240 ALA A CA 1
ATOM 1699 C C . ALA A 1 240 ? 25 -18.328 -7.305 1 96.5 240 ALA A C 1
ATOM 1701 O O . ALA A 1 240 ? 24.469 -17.906 -6.27 1 96.5 240 ALA A O 1
ATOM 1702 N N . LEU A 1 241 ? 25.469 -19.531 -7.453 1 96.56 241 LEU A N 1
ATOM 1703 C CA . LEU A 1 241 ? 25.766 -20.406 -6.332 1 96.56 241 LEU A CA 1
ATOM 1704 C C . LEU A 1 241 ? 27.25 -20.391 -6 1 96.56 241 LEU A C 1
ATOM 1706 O O . LEU A 1 241 ? 28.078 -20.812 -6.801 1 96.56 241 LEU A O 1
ATOM 1710 N N . GLY A 1 242 ? 27.531 -19.844 -4.855 1 91.56 242 GLY A N 1
ATOM 1711 C CA . GLY A 1 242 ? 28.922 -19.828 -4.402 1 91.56 242 GLY A CA 1
ATOM 1712 C C . GLY A 1 242 ? 29.312 -21.078 -3.639 1 91.56 242 GLY A C 1
ATOM 1713 O O . GLY A 1 242 ? 28.453 -21.875 -3.262 1 91.56 242 GLY A O 1
ATOM 1714 N N . ALA A 1 243 ? 30.656 -21.219 -3.451 1 83.44 243 ALA A N 1
ATOM 1715 C CA . ALA A 1 243 ? 31.188 -22.359 -2.709 1 83.44 243 ALA A CA 1
ATOM 1716 C C . ALA A 1 243 ? 31 -22.172 -1.207 1 83.44 243 ALA A C 1
ATOM 1718 O O . ALA A 1 243 ? 30.719 -23.125 -0.486 1 83.44 243 ALA A O 1
ATOM 1719 N N . VAL A 1 244 ? 31.094 -20.969 -0.737 1 79.75 244 VAL A N 1
ATOM 1720 C CA . VAL A 1 244 ? 31.031 -20.672 0.691 1 79.75 244 VAL A CA 1
ATOM 1721 C C . VAL A 1 244 ? 29.922 -19.656 0.966 1 79.75 244 VAL A C 1
ATOM 1723 O O . VAL A 1 244 ? 29.609 -18.828 0.112 1 79.75 244 VAL A O 1
ATOM 1726 N N . PRO A 1 245 ? 29.266 -19.953 2.154 1 75.25 245 PRO A N 1
ATOM 1727 C CA . PRO A 1 245 ? 28.219 -18.984 2.498 1 75.25 245 PRO A CA 1
ATOM 1728 C C . PRO A 1 245 ? 28.75 -17.547 2.594 1 75.25 245 PRO A C 1
ATOM 1730 O O . PRO A 1 245 ? 29.906 -17.344 2.957 1 75.25 245 PRO A O 1
ATOM 1733 N N . VAL A 1 246 ? 27.953 -16.781 2.086 1 64.62 246 VAL A N 1
ATOM 1734 C CA . VAL A 1 246 ? 28.266 -15.359 2.26 1 64.62 246 VAL A CA 1
ATOM 1735 C C . VAL A 1 246 ? 28 -14.953 3.709 1 64.62 246 VAL A C 1
ATOM 1737 O O . VAL A 1 246 ? 27 -15.344 4.305 1 64.62 246 VAL A O 1
ATOM 1740 N N . GLU A 1 247 ? 29.047 -14.578 4.496 1 59.44 247 GLU A N 1
ATOM 1741 C CA . GLU A 1 247 ? 28.891 -14.172 5.891 1 59.44 247 GLU A CA 1
ATOM 1742 C C . GLU A 1 247 ? 27.734 -13.188 6.051 1 59.44 247 GLU A C 1
ATOM 1744 O O . GLU A 1 247 ? 27.703 -12.148 5.383 1 59.44 247 GLU A O 1
ATOM 1749 N N . PRO A 1 248 ? 26.734 -13.766 6.773 1 57.28 248 PRO A N 1
ATOM 1750 C CA . PRO A 1 248 ? 25.625 -12.82 6.973 1 57.28 248 PRO A CA 1
ATOM 1751 C C . PRO A 1 248 ? 26.078 -11.516 7.617 1 57.28 248 PRO A C 1
ATOM 1753 O O . PRO A 1 248 ? 27 -11.508 8.43 1 57.28 248 PRO A O 1
ATOM 1756 N N . ALA A 1 249 ? 25.703 -10.469 7.059 1 53.78 249 ALA A N 1
ATOM 1757 C CA . ALA A 1 249 ? 25.953 -9.227 7.781 1 53.78 249 ALA A CA 1
ATOM 1758 C C . ALA A 1 249 ? 25.266 -9.234 9.148 1 53.78 249 ALA A C 1
ATOM 1760 O O . ALA A 1 249 ? 24.188 -9.82 9.305 1 53.78 249 ALA A O 1
ATOM 1761 N N . GLY A 1 250 ? 26.016 -9.477 10.266 1 51.44 250 GLY A N 1
ATOM 1762 C CA . GLY A 1 250 ? 25.422 -9.43 11.594 1 51.44 250 GLY A CA 1
ATOM 1763 C C . GLY A 1 250 ? 24.188 -8.547 11.68 1 51.44 250 GLY A C 1
ATOM 1764 O O . GLY A 1 250 ? 23.953 -7.727 10.789 1 51.44 250 GLY A O 1
ATOM 1765 N N . PRO A 1 251 ? 23.266 -9.062 12.508 1 51.62 251 PRO A N 1
ATOM 1766 C CA . PRO A 1 251 ? 22.094 -8.195 12.648 1 51.62 251 PRO A CA 1
ATOM 1767 C C . PRO A 1 251 ? 22.469 -6.715 12.766 1 51.62 251 PRO A C 1
ATOM 1769 O O . PRO A 1 251 ? 23.312 -6.348 13.586 1 51.62 251 PRO A O 1
ATOM 1772 N N . ALA A 1 252 ? 22.359 -6.035 11.695 1 57.5 252 ALA A N 1
ATOM 1773 C CA . ALA A 1 252 ? 22.453 -4.582 11.82 1 57.5 252 ALA A CA 1
ATOM 1774 C C . ALA A 1 252 ? 21.375 -4.035 12.75 1 57.5 252 ALA A C 1
ATOM 1776 O O . ALA A 1 252 ? 20.266 -4.586 12.82 1 57.5 252 ALA A O 1
ATOM 1777 N N . GLY A 1 253 ? 21.797 -3.631 14.016 1 73.19 253 GLY A N 1
ATOM 1778 C CA . GLY A 1 253 ? 20.844 -2.918 14.844 1 73.19 253 GLY A CA 1
ATOM 1779 C C . GLY A 1 253 ? 21.359 -2.635 16.25 1 73.19 253 GLY A C 1
ATOM 1780 O O . GLY A 1 253 ? 22.469 -2.133 16.422 1 73.19 253 GLY A O 1
ATOM 1781 N N . GLY A 1 254 ? 20.688 -2.635 17.094 1 81.19 254 GLY A N 1
ATOM 1782 C CA . GLY A 1 254 ? 20.969 -2.277 18.484 1 81.19 254 GLY A CA 1
ATOM 1783 C C . GLY A 1 254 ? 19.953 -2.83 19.453 1 81.19 254 GLY A C 1
ATOM 1784 O O . GLY A 1 254 ? 19.25 -3.793 19.156 1 81.19 254 GLY A O 1
ATOM 1785 N N . ARG A 1 255 ? 20.25 -2.496 20.578 1 87.88 255 ARG A N 1
ATOM 1786 C CA . ARG A 1 255 ? 19.375 -2.918 21.672 1 87.88 255 ARG A CA 1
ATOM 1787 C C . ARG A 1 255 ? 18.703 -1.719 22.328 1 87.88 255 ARG A C 1
ATOM 1789 O O . ARG A 1 255 ? 19.266 -0.628 22.375 1 87.88 255 ARG A O 1
ATOM 1796 N N . ILE A 1 256 ? 17.5 -1.965 22.766 1 91 256 ILE A N 1
ATOM 1797 C CA . ILE A 1 256 ? 16.734 -0.958 23.484 1 91 256 ILE A CA 1
ATOM 1798 C C . ILE A 1 256 ? 16.281 -1.528 24.828 1 91 256 ILE A C 1
ATOM 1800 O O . ILE A 1 256 ? 15.758 -2.646 24.891 1 91 256 ILE A O 1
ATOM 1804 N N . TRP A 1 257 ? 16.5 -0.827 25.875 1 92.75 257 TRP A N 1
ATOM 1805 C CA . TRP A 1 257 ? 16.109 -1.251 27.219 1 92.75 257 TRP A CA 1
ATOM 1806 C C . TRP A 1 257 ? 14.922 -0.43 27.719 1 92.75 257 TRP A C 1
ATOM 1808 O O . TRP A 1 257 ? 14.828 0.769 27.453 1 92.75 257 TRP A O 1
ATOM 1818 N N . THR A 1 258 ? 14.047 -1.116 28.453 1 91.75 258 THR A N 1
ATOM 1819 C CA . THR A 1 258 ? 12.867 -0.45 29 1 91.75 258 THR A CA 1
ATOM 1820 C C . THR A 1 258 ? 13.125 0.016 30.422 1 91.75 258 THR A C 1
ATOM 1822 O O . THR A 1 258 ? 14.039 -0.475 31.094 1 91.75 258 THR A O 1
ATOM 1825 N N . ARG A 1 259 ? 12.32 0.996 30.859 1 85 259 ARG A N 1
ATOM 1826 C CA . ARG A 1 259 ? 12.398 1.511 32.219 1 85 259 ARG A C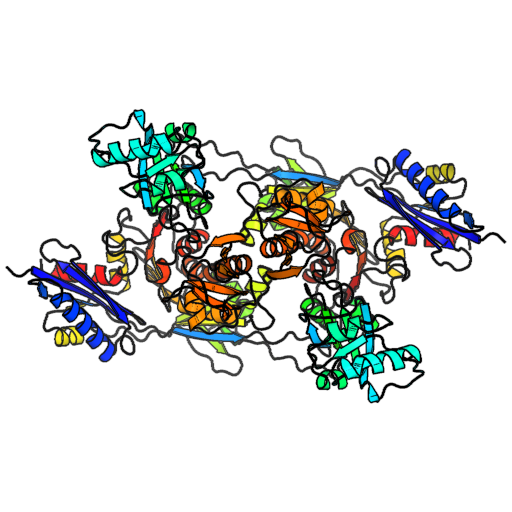A 1
ATOM 1827 C C . ARG A 1 259 ? 12.203 0.394 33.25 1 85 259 ARG A C 1
ATOM 1829 O O . ARG A 1 259 ? 12.773 0.436 34.312 1 85 259 ARG A O 1
ATOM 1836 N N . ARG A 1 260 ? 11.328 -0.573 32.969 1 76.75 260 ARG A N 1
ATOM 1837 C CA . ARG A 1 260 ? 11.086 -1.702 33.875 1 76.75 260 ARG A CA 1
ATOM 1838 C C . ARG A 1 260 ? 12.328 -2.574 34 1 76.75 260 ARG A C 1
ATOM 1840 O O . ARG A 1 260 ? 12.562 -3.174 35.062 1 76.75 260 ARG A O 1
ATOM 1847 N N . HIS A 1 261 ? 13.102 -2.574 32.906 1 70.06 261 HIS A N 1
ATOM 1848 C CA . HIS A 1 261 ? 14.336 -3.352 32.938 1 70.06 261 HIS A CA 1
ATOM 1849 C C . HIS A 1 261 ? 15.508 -2.525 32.406 1 70.06 261 HIS A C 1
ATOM 1851 O O . HIS A 1 261 ? 16.125 -2.875 31.406 1 70.06 261 HIS A O 1
ATOM 1857 N N . PRO A 1 262 ? 15.805 -1.355 33.094 1 60.72 262 PRO A N 1
ATOM 1858 C CA . PRO A 1 262 ? 16.812 -0.413 32.594 1 60.72 262 PRO A CA 1
ATOM 1859 C C . PRO A 1 262 ? 18.203 -1.038 32.469 1 60.72 262 PRO A C 1
ATOM 1861 O O . PRO A 1 262 ? 19 -0.617 31.641 1 60.72 262 PRO A O 1
ATOM 1864 N N . GLY A 1 263 ? 18.594 -1.756 33.406 1 56.69 263 GLY A N 1
ATOM 1865 C CA . GLY A 1 263 ? 19.938 -2.301 33.5 1 56.69 263 GLY A CA 1
ATOM 1866 C C . GLY A 1 263 ? 20.031 -3.756 33.094 1 56.69 263 GLY A C 1
ATOM 1867 O O . GLY A 1 263 ? 21.125 -4.301 32.938 1 56.69 263 GLY A O 1
ATOM 1868 N N . GLY A 1 264 ? 18.828 -4.363 32.906 1 60.66 264 GLY A N 1
ATOM 1869 C CA . GLY A 1 264 ? 18.922 -5.812 32.938 1 60.66 264 GLY A CA 1
ATOM 1870 C C . GLY A 1 264 ? 18.281 -6.488 31.75 1 60.66 264 GLY A C 1
ATOM 1871 O O . GLY A 1 264 ? 17.609 -5.836 30.953 1 60.66 264 GLY A O 1
ATOM 1872 N N . GLY A 1 265 ? 18.922 -7.68 31.297 1 65.88 265 GLY A N 1
ATOM 1873 C CA . GLY A 1 265 ? 18.5 -8.648 30.297 1 65.88 265 GLY A CA 1
ATOM 1874 C C . GLY A 1 265 ? 18.984 -8.328 28.906 1 65.88 265 GLY A C 1
ATOM 1875 O O . GLY A 1 265 ? 19.906 -7.531 28.734 1 65.88 265 GLY A O 1
ATOM 1876 N N . GLU A 1 266 ? 18.766 -8.875 27.969 1 75.88 266 GLU A N 1
ATOM 1877 C CA . GLU A 1 266 ? 19.297 -8.805 26.609 1 75.88 266 GLU A CA 1
ATOM 1878 C C . GLU A 1 266 ? 18.672 -7.641 25.844 1 75.88 266 GLU A C 1
ATOM 1880 O O . GLU A 1 266 ? 19.156 -7.277 24.766 1 75.88 266 GLU A O 1
ATOM 1885 N N . GLY A 1 267 ? 17.844 -6.688 26.625 1 85.44 267 GLY A N 1
ATOM 1886 C CA . GLY A 1 267 ? 17.188 -5.625 25.875 1 85.44 267 GLY A CA 1
ATOM 1887 C C . GLY A 1 267 ? 16.391 -6.137 24.688 1 85.44 267 GLY A C 1
ATOM 1888 O O . GLY A 1 267 ? 16.547 -7.293 24.281 1 85.44 267 GLY A O 1
ATOM 1889 N N . LEU A 1 268 ? 15.578 -5.309 24.156 1 89 268 LEU A N 1
ATOM 1890 C CA . LEU A 1 268 ? 14.82 -5.609 22.953 1 89 268 LEU A CA 1
ATOM 1891 C C . LEU A 1 268 ? 15.648 -5.309 21.703 1 89 268 LEU A C 1
ATOM 1893 O O . LEU A 1 268 ? 16.359 -4.305 21.656 1 89 268 LEU A O 1
ATOM 1897 N N . VAL A 1 269 ? 15.57 -6.188 20.75 1 86.81 269 VAL A N 1
ATOM 1898 C CA . VAL A 1 269 ? 16.125 -5.816 19.453 1 86.81 269 VAL A CA 1
ATOM 1899 C C . VAL A 1 269 ? 15.289 -4.695 18.844 1 86.81 269 VAL A C 1
ATOM 1901 O O . VAL A 1 269 ? 14.109 -4.547 19.156 1 86.81 269 VAL A O 1
ATOM 1904 N N . TRP A 1 270 ? 15.812 -3.979 17.984 1 87.44 270 TRP A N 1
ATOM 1905 C CA . TRP A 1 270 ? 15.164 -2.793 17.438 1 87.44 270 TRP A CA 1
ATOM 1906 C C . TRP A 1 270 ? 13.859 -3.162 16.734 1 87.44 270 TRP A C 1
ATOM 1908 O O . TRP A 1 270 ? 12.875 -2.434 16.828 1 87.44 270 TRP A O 1
ATOM 1918 N N . ALA A 1 271 ? 13.844 -4.266 16.031 1 86.75 271 ALA A N 1
ATOM 1919 C CA . ALA A 1 271 ? 12.633 -4.711 15.328 1 86.75 271 ALA A CA 1
ATOM 1920 C C . ALA A 1 271 ? 11.477 -4.902 16.312 1 86.75 271 ALA A C 1
ATOM 1922 O O . ALA A 1 271 ? 10.352 -4.469 16.047 1 86.75 271 ALA A O 1
ATOM 1923 N N . GLU A 1 272 ? 11.812 -5.504 17.359 1 89.5 272 GLU A N 1
ATOM 1924 C CA . GLU A 1 272 ? 10.789 -5.75 18.375 1 89.5 272 GLU A CA 1
ATOM 1925 C C . GLU A 1 272 ? 10.344 -4.449 19.031 1 89.5 272 GLU A C 1
ATOM 1927 O O . GLU A 1 272 ? 9.148 -4.254 19.297 1 89.5 272 GLU A O 1
ATOM 1932 N N . ALA A 1 273 ? 11.305 -3.656 19.344 1 91.88 273 ALA A N 1
ATOM 1933 C CA . ALA A 1 273 ? 10.977 -2.363 19.938 1 91.88 273 ALA A CA 1
ATOM 1934 C C . ALA A 1 273 ? 10.078 -1.546 19.016 1 91.88 273 ALA A C 1
ATOM 1936 O O . ALA A 1 273 ? 9.109 -0.928 19.469 1 91.88 273 ALA A O 1
ATOM 1937 N N . ALA A 1 274 ? 10.375 -1.529 17.734 1 92.5 274 ALA A N 1
ATOM 1938 C CA . ALA A 1 274 ? 9.578 -0.791 16.766 1 92.5 274 ALA A CA 1
ATOM 1939 C C . ALA A 1 274 ? 8.141 -1.291 16.75 1 92.5 274 ALA A C 1
ATOM 1941 O O . ALA A 1 274 ? 7.199 -0.495 16.656 1 92.5 274 ALA A O 1
ATOM 1942 N N . ARG A 1 275 ? 7.941 -2.529 16.906 1 92.38 275 ARG A N 1
ATOM 1943 C CA . ARG A 1 275 ? 6.609 -3.125 16.906 1 92.38 275 ARG A CA 1
ATOM 1944 C C . ARG A 1 275 ? 5.836 -2.746 18.156 1 92.38 275 ARG A C 1
ATOM 1946 O O . ARG A 1 275 ? 4.609 -2.604 18.125 1 92.38 275 ARG A O 1
ATOM 1953 N N . ARG A 1 276 ? 6.547 -2.527 19.203 1 93.56 276 ARG A N 1
ATOM 1954 C CA . ARG A 1 276 ? 5.906 -2.314 20.5 1 93.56 276 ARG A CA 1
ATOM 1955 C C . ARG A 1 276 ? 5.75 -0.826 20.797 1 93.56 276 ARG A C 1
ATOM 1957 O O . ARG A 1 276 ? 5.051 -0.444 21.734 1 93.56 276 ARG A O 1
ATOM 1964 N N . LEU A 1 277 ? 6.352 -0.029 20.078 1 93.56 277 LEU A N 1
ATOM 1965 C CA . LEU A 1 277 ? 6.441 1.394 20.391 1 93.56 277 LEU A CA 1
ATOM 1966 C C . LEU A 1 277 ? 5.051 2.01 20.516 1 93.56 277 LEU A C 1
ATOM 1968 O O . LEU A 1 277 ? 4.809 2.809 21.422 1 93.56 277 LEU A O 1
ATOM 1972 N N . GLY A 1 278 ? 4.156 1.673 19.609 1 92 278 GLY A N 1
ATOM 1973 C CA . GLY A 1 278 ? 2.828 2.27 19.609 1 92 278 GLY A CA 1
ATOM 1974 C C . GLY A 1 278 ? 2.078 2.07 20.906 1 92 278 GLY A C 1
ATOM 1975 O O . GLY A 1 278 ? 1.207 2.869 21.25 1 92 278 GLY A O 1
ATOM 1976 N N . GLU A 1 279 ? 2.418 1.139 21.625 1 92.38 279 GLU A N 1
ATOM 1977 C CA . GLU A 1 279 ? 1.738 0.821 22.875 1 92.38 279 GLU A CA 1
ATOM 1978 C C . GLU A 1 279 ? 2.586 1.222 24.078 1 92.38 279 GLU A C 1
ATOM 1980 O O . GLU A 1 279 ? 2.131 1.135 25.219 1 92.38 279 GLU A O 1
ATOM 1985 N N . ALA A 1 280 ? 3.721 1.692 23.781 1 93.38 280 ALA A N 1
ATOM 1986 C CA . ALA A 1 280 ? 4.629 2.061 24.875 1 93.38 280 ALA A CA 1
ATOM 1987 C C . ALA A 1 280 ? 4.316 3.461 25.391 1 93.38 280 ALA A C 1
ATOM 1989 O O . ALA A 1 280 ? 4.164 4.402 24.609 1 93.38 280 ALA A O 1
ATOM 1990 N N . GLU A 1 281 ? 4.258 3.602 26.688 1 93.44 281 GLU A N 1
ATOM 1991 C CA . GLU A 1 281 ? 4.078 4.918 27.281 1 93.44 281 GLU A CA 1
ATOM 1992 C C . GLU A 1 281 ? 5.301 5.801 27.062 1 93.44 281 GLU A C 1
ATOM 1994 O O . GLU A 1 281 ? 6.414 5.301 26.906 1 93.44 281 GLU A O 1
ATOM 1999 N N . PRO A 1 282 ? 5.035 7.109 27.125 1 91.56 282 PRO A N 1
ATOM 2000 C CA . PRO A 1 282 ? 6.207 7.984 27.047 1 91.56 282 PRO A CA 1
ATOM 2001 C C . PRO A 1 282 ? 7.262 7.652 28.094 1 91.56 282 PRO A C 1
ATOM 2003 O O . PRO A 1 282 ? 6.926 7.453 29.266 1 91.56 282 PRO A O 1
ATOM 2006 N N . GLY A 1 283 ? 8.469 7.48 27.688 1 90.5 283 GLY A N 1
ATOM 2007 C CA . GLY A 1 283 ? 9.562 7.203 28.594 1 90.5 283 GLY A CA 1
ATOM 2008 C C . GLY A 1 283 ? 9.766 5.723 28.844 1 90.5 283 GLY A C 1
ATOM 2009 O O . GLY A 1 283 ? 10.703 5.328 29.547 1 90.5 283 GLY A O 1
ATOM 2010 N N . ALA A 1 284 ? 8.938 4.914 28.266 1 92.81 284 ALA A N 1
ATOM 2011 C CA . ALA A 1 284 ? 9.055 3.473 28.469 1 92.81 284 ALA A CA 1
ATOM 2012 C C . ALA A 1 284 ? 10.406 2.959 27.984 1 92.81 284 ALA A C 1
ATOM 2014 O O . ALA A 1 284 ? 10.992 2.061 28.594 1 92.81 284 ALA A O 1
ATOM 2015 N N . PHE A 1 285 ? 10.852 3.404 26.875 1 92.56 285 PHE A N 1
ATOM 2016 C CA . PHE A 1 285 ? 12.195 3.104 26.391 1 92.56 285 PHE A CA 1
ATOM 2017 C C . PHE A 1 285 ? 13.219 4.066 26.984 1 92.56 285 PHE A C 1
ATOM 2019 O O . PHE A 1 285 ? 13.227 5.25 26.656 1 92.56 285 PHE A O 1
ATOM 2026 N N . ALA A 1 286 ? 14.117 3.463 27.812 1 90.31 286 ALA A N 1
ATOM 2027 C CA . ALA A 1 286 ? 14.906 4.336 28.672 1 90.31 286 ALA A CA 1
ATOM 2028 C C . ALA A 1 286 ? 16.375 4.324 28.266 1 90.31 286 ALA A C 1
ATOM 2030 O O . ALA A 1 286 ? 17.172 5.105 28.797 1 90.31 286 ALA A O 1
ATOM 2031 N N . ALA A 1 287 ? 16.719 3.418 27.375 1 90.06 287 ALA A N 1
ATOM 2032 C CA . ALA A 1 287 ? 18.109 3.363 26.906 1 90.06 287 ALA A CA 1
ATOM 2033 C C . ALA A 1 287 ? 18.203 2.615 25.578 1 90.06 287 ALA A C 1
ATOM 2035 O O . ALA A 1 287 ? 17.328 1.819 25.234 1 90.06 287 ALA A O 1
ATOM 2036 N N . TYR A 1 288 ? 19.219 2.949 24.844 1 88.56 288 TYR A N 1
ATOM 2037 C CA . TYR A 1 288 ? 19.484 2.221 23.594 1 88.56 288 TYR A CA 1
ATOM 2038 C C . TYR A 1 288 ? 20.984 2.096 23.344 1 88.56 288 TYR A C 1
ATOM 2040 O O . TYR A 1 288 ? 21.781 2.787 23.984 1 88.56 288 TYR A O 1
ATOM 2048 N N . ALA A 1 289 ? 21.328 1.135 22.531 1 86.75 289 ALA A N 1
ATOM 2049 C CA . ALA A 1 289 ? 22.688 0.97 22.047 1 86.75 289 ALA A CA 1
ATOM 2050 C C . ALA A 1 289 ? 22.703 0.542 20.578 1 86.75 289 ALA A C 1
ATOM 2052 O O . ALA A 1 289 ? 21.844 -0.218 20.141 1 86.75 289 ALA A O 1
ATOM 2053 N N . VAL A 1 290 ? 23.609 1.132 19.891 1 81.5 290 VAL A N 1
ATOM 2054 C CA . VAL A 1 290 ? 23.891 0.653 18.547 1 81.5 290 VAL A CA 1
ATOM 2055 C C . VAL A 1 290 ? 24.922 -0.482 18.609 1 81.5 290 VAL A C 1
ATOM 2057 O O . VAL A 1 290 ? 25.797 -0.481 19.469 1 81.5 290 VAL A O 1
ATOM 2060 N N . ASP A 1 291 ? 24.703 -1.43 17.812 1 74.81 291 ASP A N 1
ATOM 2061 C CA . ASP A 1 291 ? 25.609 -2.57 17.844 1 74.81 291 ASP A CA 1
ATOM 2062 C C . ASP A 1 291 ? 27.062 -2.111 17.906 1 74.81 291 ASP A C 1
ATOM 2064 O O . ASP A 1 291 ? 27.5 -1.323 17.062 1 74.81 291 ASP A O 1
ATOM 2068 N N . GLY A 1 292 ? 27.719 -2.662 18.828 1 72.81 292 GLY A N 1
ATOM 2069 C CA . GLY A 1 292 ? 29.125 -2.322 19.047 1 72.81 292 GLY A CA 1
ATOM 2070 C C . GLY A 1 292 ? 29.297 -1.025 19.812 1 72.81 292 GLY A C 1
ATOM 2071 O O . GLY A 1 292 ? 30.422 -0.638 20.125 1 72.81 292 GLY A O 1
ATOM 2072 N N . GLY A 1 293 ? 28.156 -0.364 20.078 1 79.56 293 GLY A N 1
ATOM 2073 C CA . GLY A 1 293 ? 28.25 0.914 20.766 1 79.56 293 GLY A CA 1
ATOM 2074 C C . GLY A 1 293 ? 27.906 0.823 22.25 1 79.56 293 GLY A C 1
ATOM 2075 O O . GLY A 1 293 ? 27.594 -0.258 22.75 1 79.56 293 GLY A O 1
ATOM 2076 N N . GLU A 1 294 ? 28.078 1.936 22.922 1 86.12 294 GLU A N 1
ATOM 2077 C CA . GLU A 1 294 ? 27.75 2.029 24.344 1 86.12 294 GLU A CA 1
ATOM 2078 C C . GLU A 1 294 ? 26.281 2.32 24.562 1 86.12 294 GLU A C 1
ATOM 2080 O O . GLU A 1 294 ? 25.625 2.904 23.703 1 86.12 294 GLU A O 1
ATOM 2085 N N . ARG A 1 295 ? 25.891 1.894 25.719 1 87.19 295 ARG A N 1
ATOM 2086 C CA . ARG A 1 295 ? 24.516 2.156 26.125 1 87.19 295 ARG A CA 1
ATOM 2087 C C . ARG A 1 295 ? 24.312 3.627 26.469 1 87.19 295 ARG A C 1
ATOM 2089 O O . ARG A 1 295 ? 25.125 4.211 27.203 1 87.19 295 ARG A O 1
ATOM 2096 N N . VAL A 1 296 ? 23.281 4.234 25.953 1 85.19 296 VAL A N 1
ATOM 2097 C CA . VAL A 1 296 ? 22.953 5.637 26.172 1 85.19 296 VAL A CA 1
ATOM 2098 C C . VAL A 1 296 ? 21.609 5.75 26.875 1 85.19 296 VAL A C 1
ATOM 2100 O O . VAL A 1 296 ? 20.609 5.219 26.375 1 85.19 296 VAL A O 1
ATOM 2103 N N . ALA A 1 297 ? 21.562 6.426 27.969 1 86 297 ALA A N 1
ATOM 2104 C CA . ALA A 1 297 ? 20.297 6.672 28.656 1 86 297 ALA A CA 1
ATOM 2105 C C . ALA A 1 297 ? 19.516 7.785 27.984 1 86 297 ALA A C 1
ATOM 2107 O O . ALA A 1 297 ? 20.078 8.797 27.562 1 86 297 ALA A O 1
ATOM 2108 N N . VAL A 1 298 ? 18.156 7.57 27.938 1 87.38 298 VAL A N 1
ATOM 2109 C CA . VAL A 1 298 ? 17.297 8.562 27.312 1 87.38 298 VAL A CA 1
ATOM 2110 C C . VAL A 1 298 ? 16.031 8.766 28.141 1 87.38 298 VAL A C 1
ATOM 2112 O O . VAL A 1 298 ? 15.688 7.91 28.969 1 87.38 298 VAL A O 1
ATOM 2115 N N . ALA A 1 299 ? 15.375 9.906 27.969 1 86.94 299 ALA A N 1
ATOM 2116 C CA . ALA A 1 299 ? 14.078 10.156 28.609 1 86.94 299 ALA A CA 1
ATOM 2117 C C . ALA A 1 299 ? 12.953 9.484 27.828 1 86.94 299 ALA A C 1
ATOM 2119 O O . ALA A 1 299 ? 11.938 9.094 28.406 1 86.94 299 ALA A O 1
ATOM 2120 N N . ASP A 1 300 ? 13.094 9.438 26.484 1 89.94 300 ASP A N 1
ATOM 2121 C CA . ASP A 1 300 ? 12.18 8.758 25.578 1 89.94 300 ASP A CA 1
ATOM 2122 C C . ASP A 1 300 ? 12.883 8.391 24.266 1 89.94 300 ASP A C 1
ATOM 2124 O O . ASP A 1 300 ? 13.914 8.977 23.922 1 89.94 300 ASP A O 1
ATOM 2128 N N . LEU A 1 301 ? 12.344 7.41 23.656 1 91.69 301 LEU A N 1
ATOM 2129 C CA . LEU A 1 301 ? 12.945 6.93 22.406 1 91.69 301 LEU A CA 1
ATOM 2130 C C . LEU A 1 301 ? 11.867 6.512 21.422 1 91.69 301 LEU A C 1
ATOM 2132 O O . LEU A 1 301 ? 10.891 5.855 21.781 1 91.69 301 LEU A O 1
ATOM 2136 N N . ALA A 1 302 ? 12.016 7.008 20.219 1 93.88 302 ALA A N 1
ATOM 2137 C CA . ALA A 1 302 ? 11.188 6.539 19.109 1 93.88 302 ALA A CA 1
ATOM 2138 C C . ALA A 1 302 ? 12.016 5.762 18.094 1 93.88 302 ALA A C 1
ATOM 2140 O O . ALA A 1 302 ? 13.156 6.125 17.797 1 93.88 302 ALA A O 1
ATOM 2141 N N . VAL A 1 303 ? 11.484 4.723 17.594 1 93.19 303 VAL A N 1
ATOM 2142 C CA . VAL A 1 303 ? 12.18 3.898 16.609 1 93.19 303 VAL A CA 1
ATOM 2143 C C . VAL A 1 303 ? 11.203 3.488 15.508 1 93.19 303 VAL A C 1
ATOM 2145 O O . VAL A 1 303 ? 10.055 3.131 15.789 1 93.19 303 VAL A O 1
ATOM 2148 N N . VAL A 1 304 ? 11.617 3.605 14.266 1 92.81 304 VAL A N 1
ATOM 2149 C CA . VAL A 1 304 ? 10.828 3.211 13.102 1 92.81 304 VAL A CA 1
ATOM 2150 C C . VAL A 1 304 ? 11.594 2.172 12.289 1 92.81 304 VAL A C 1
ATOM 2152 O O . VAL A 1 304 ? 12.773 2.357 11.984 1 92.81 304 VAL A O 1
ATOM 2155 N N . ASP A 1 305 ? 10.984 1.098 12.023 1 91 305 ASP A N 1
ATOM 2156 C CA . ASP A 1 305 ? 11.516 0.098 11.102 1 91 305 ASP A CA 1
ATOM 2157 C C . ASP A 1 305 ? 11.047 0.367 9.672 1 91 305 ASP A C 1
ATOM 2159 O O . ASP A 1 305 ? 9.992 -0.122 9.25 1 91 305 ASP A O 1
ATOM 2163 N N . VAL A 1 306 ? 11.805 1.058 8.93 1 91.75 306 VAL A N 1
ATOM 2164 C CA . VAL A 1 306 ? 11.43 1.551 7.609 1 91.75 306 VAL A CA 1
ATOM 2165 C C . VAL A 1 306 ? 11.289 0.379 6.641 1 91.75 306 VAL A C 1
ATOM 2167 O O . VAL A 1 306 ? 10.391 0.364 5.797 1 91.75 306 VAL A O 1
ATOM 2170 N N . GLY A 1 307 ? 12.18 -0.595 6.746 1 87.38 307 GLY A N 1
ATOM 2171 C CA . GLY A 1 307 ? 12.109 -1.765 5.887 1 87.38 307 GLY A CA 1
ATOM 2172 C C . GLY A 1 307 ? 10.844 -2.58 6.082 1 87.38 307 GLY A C 1
ATOM 2173 O O . GLY A 1 307 ? 10.188 -2.957 5.113 1 87.38 307 GLY A O 1
ATOM 2174 N N . ALA A 1 308 ? 10.562 -2.838 7.328 1 89.06 308 ALA A N 1
ATOM 2175 C CA . ALA A 1 308 ? 9.359 -3.609 7.637 1 89.06 308 ALA A CA 1
ATOM 2176 C C . ALA A 1 308 ? 8.102 -2.881 7.164 1 89.06 308 ALA A C 1
ATOM 2178 O O . ALA A 1 308 ? 7.152 -3.51 6.695 1 89.06 308 ALA A O 1
ATOM 2179 N N . LEU A 1 309 ? 8.102 -1.574 7.336 1 92.31 309 LEU A N 1
ATOM 2180 C CA . LEU A 1 309 ? 6.965 -0.777 6.895 1 92.31 309 LEU A CA 1
ATOM 2181 C C . LEU A 1 309 ? 6.781 -0.877 5.383 1 92.31 309 LEU A C 1
ATOM 2183 O O . LEU A 1 309 ? 5.672 -1.104 4.902 1 92.31 309 LEU A O 1
ATOM 2187 N N . ALA A 1 310 ? 7.828 -0.711 4.656 1 89.62 310 ALA A N 1
ATOM 2188 C CA . ALA A 1 310 ? 7.773 -0.82 3.203 1 89.62 310 ALA A CA 1
ATOM 2189 C C . ALA A 1 310 ? 7.266 -2.195 2.775 1 89.62 310 ALA A C 1
ATOM 2191 O O . ALA A 1 310 ? 6.438 -2.305 1.871 1 89.62 310 ALA A O 1
ATOM 2192 N N . LYS A 1 311 ? 7.77 -3.191 3.426 1 85 311 LYS A N 1
ATOM 2193 C CA . LYS A 1 311 ? 7.367 -4.562 3.113 1 85 311 LYS A CA 1
ATOM 2194 C C . LYS A 1 311 ? 5.883 -4.773 3.385 1 85 311 LYS A C 1
ATOM 2196 O O . LYS A 1 311 ? 5.188 -5.41 2.588 1 85 311 LYS A O 1
ATOM 2201 N N . SER A 1 312 ? 5.453 -4.242 4.461 1 87.94 312 SER A N 1
ATOM 2202 C CA . SER A 1 312 ? 4.051 -4.414 4.836 1 87.94 312 SER A CA 1
ATOM 2203 C C . SER A 1 312 ? 3.127 -3.736 3.828 1 87.94 312 SER A C 1
ATOM 2205 O O . SER A 1 312 ? 1.994 -4.18 3.623 1 87.94 312 SER A O 1
ATOM 2207 N N . LEU A 1 313 ? 3.617 -2.721 3.188 1 89.56 313 LEU A N 1
ATOM 2208 C CA . LEU A 1 313 ? 2.824 -1.962 2.227 1 89.56 313 LEU A CA 1
ATOM 2209 C C . LEU A 1 313 ? 3.01 -2.51 0.816 1 89.56 313 LEU A C 1
ATOM 2211 O O . LEU A 1 313 ? 2.35 -2.059 -0.122 1 89.56 313 LEU A O 1
ATOM 2215 N N . LEU A 1 314 ? 4.016 -3.412 0.696 1 85.62 314 LEU A N 1
ATOM 2216 C CA . LEU A 1 314 ? 4.352 -4.016 -0.587 1 85.62 314 LEU A CA 1
ATOM 2217 C C . LEU A 1 314 ? 4.84 -2.965 -1.574 1 85.62 314 LEU A C 1
ATOM 2219 O O . LEU A 1 314 ? 4.539 -3.037 -2.768 1 85.62 314 LEU A O 1
ATOM 2223 N N . VAL A 1 315 ? 5.41 -1.916 -0.971 1 85.31 315 VAL A N 1
ATOM 2224 C CA . VAL A 1 315 ? 5.98 -0.893 -1.842 1 85.31 315 VAL A CA 1
ATOM 2225 C C . VAL A 1 315 ? 7.414 -1.267 -2.211 1 85.31 315 VAL A C 1
ATOM 2227 O O . VAL A 1 315 ? 8.109 -1.917 -1.432 1 85.31 315 VAL A O 1
ATOM 2230 N N . ARG A 1 316 ? 7.902 -0.798 -3.422 1 77.56 316 ARG A N 1
ATOM 2231 C CA . ARG A 1 316 ? 9.227 -1.114 -3.945 1 77.56 316 ARG A CA 1
ATOM 2232 C C . ARG A 1 316 ? 10.211 0.007 -3.645 1 77.56 316 ARG A C 1
ATOM 2234 O O . ARG A 1 316 ? 10.219 1.035 -4.324 1 77.56 316 ARG A O 1
ATOM 2241 N N . ILE A 1 317 ? 10.953 -0.064 -2.512 1 70.5 317 ILE A N 1
ATOM 2242 C CA . ILE A 1 317 ? 11.875 1.017 -2.176 1 70.5 317 ILE A CA 1
ATOM 2243 C C . ILE A 1 317 ? 13.297 0.63 -2.582 1 70.5 317 ILE A C 1
ATOM 2245 O O . ILE A 1 317 ? 14.242 1.375 -2.326 1 70.5 317 ILE A O 1
ATOM 2249 N N . GLY A 1 318 ? 13.586 -0.322 -3.377 1 62.06 318 GLY A N 1
ATOM 2250 C CA . GLY A 1 318 ? 14.898 -0.741 -3.844 1 62.06 318 GLY A CA 1
ATOM 2251 C C . GLY A 1 318 ? 15.711 -1.453 -2.777 1 62.06 318 GLY A C 1
ATOM 2252 O O . GLY A 1 318 ? 15.352 -1.429 -1.598 1 62.06 318 GLY A O 1
ATOM 2253 N N . ALA A 1 319 ? 16.875 -2.174 -3.207 1 54.97 319 ALA A N 1
ATOM 2254 C CA . ALA A 1 319 ? 17.781 -2.961 -2.375 1 54.97 319 ALA A CA 1
ATOM 2255 C C . ALA A 1 319 ? 18.594 -2.062 -1.449 1 54.97 319 ALA A C 1
ATOM 2257 O O . ALA A 1 319 ? 19.156 -1.057 -1.887 1 54.97 319 ALA A O 1
ATOM 2258 N N . GLY A 1 320 ? 18.125 -1.214 -0.602 1 54.94 320 GLY A N 1
ATOM 2259 C CA . GLY A 1 320 ? 18.844 -0.356 0.326 1 54.94 320 GLY A CA 1
ATOM 2260 C C . GLY A 1 320 ? 17.938 0.517 1.164 1 54.94 320 GLY A C 1
ATOM 2261 O O . GLY A 1 320 ? 18.375 1.159 2.117 1 54.94 320 GLY A O 1
ATOM 2262 N N . GLY A 1 321 ? 16.844 0.443 0.823 1 58.56 321 GLY A N 1
ATOM 2263 C CA . GLY A 1 321 ? 15.93 1.406 1.427 1 58.56 321 GLY A CA 1
ATOM 2264 C C . GLY A 1 321 ? 15.352 0.934 2.746 1 58.56 321 GLY A C 1
ATOM 2265 O O . GLY A 1 321 ? 14.594 1.659 3.391 1 58.56 321 GLY A O 1
ATOM 2266 N N . GLY A 1 322 ? 16.078 -0.016 3.35 1 73.5 322 GLY A N 1
ATOM 2267 C CA . GLY A 1 322 ? 15.508 -0.508 4.598 1 73.5 322 GLY A CA 1
ATOM 2268 C C . GLY A 1 322 ? 16.438 -0.313 5.785 1 73.5 322 GLY A C 1
ATOM 2269 O O . GLY A 1 322 ? 17.594 0.063 5.621 1 73.5 322 GLY A O 1
ATOM 2270 N N . GLY A 1 323 ? 15.867 -0.157 6.969 1 83.56 323 GLY A N 1
ATOM 2271 C CA . GLY A 1 323 ? 16.578 0.029 8.227 1 83.56 323 GLY A CA 1
ATOM 2272 C C . GLY A 1 323 ? 15.742 0.708 9.289 1 83.56 323 GLY A C 1
ATOM 2273 O O . GLY A 1 323 ? 14.516 0.695 9.227 1 83.56 323 GLY A O 1
ATOM 2274 N N . TYR A 1 324 ? 16.578 1.179 10.219 1 89 324 TYR A N 1
ATOM 2275 C CA . TYR A 1 324 ? 15.883 1.771 11.367 1 89 324 TYR A CA 1
ATOM 2276 C C . TYR A 1 324 ? 16.234 3.248 11.508 1 89 324 TYR A C 1
ATOM 2278 O O . TYR A 1 324 ? 17.375 3.646 11.289 1 89 324 TYR A O 1
ATOM 2286 N N . ALA A 1 325 ? 15.32 4.055 11.766 1 90 325 ALA A N 1
ATOM 2287 C CA . ALA A 1 325 ? 15.5 5.438 12.195 1 90 325 ALA A CA 1
ATOM 2288 C C . ALA A 1 325 ? 15.094 5.617 13.656 1 90 325 ALA A C 1
ATOM 2290 O O . ALA A 1 325 ? 14.062 5.094 14.094 1 90 325 ALA A O 1
ATOM 2291 N N . LEU A 1 326 ? 15.93 6.301 14.438 1 91.19 326 LEU A N 1
ATOM 2292 C CA . LEU A 1 326 ? 15.688 6.488 15.867 1 91.19 326 LEU A CA 1
ATOM 2293 C C . LEU A 1 326 ? 15.734 7.969 16.234 1 91.19 326 LEU A C 1
ATOM 2295 O O . LEU A 1 326 ? 16.469 8.742 15.617 1 91.19 326 LEU A O 1
ATOM 2299 N N . ALA A 1 327 ? 14.992 8.367 17.141 1 90.12 327 ALA A N 1
ATOM 2300 C CA . ALA A 1 327 ? 15.047 9.664 17.812 1 90.12 327 ALA A CA 1
ATOM 2301 C C . ALA A 1 327 ? 15.102 9.484 19.328 1 90.12 327 ALA A C 1
ATOM 2303 O O . ALA A 1 327 ? 14.219 8.859 19.922 1 90.12 327 ALA A O 1
ATOM 2304 N N . ALA A 1 328 ? 16.141 10.008 19.938 1 88.88 328 ALA A N 1
ATOM 2305 C CA . ALA A 1 328 ? 16.375 9.859 21.375 1 88.88 328 ALA A CA 1
ATOM 2306 C C . ALA A 1 328 ? 16.266 11.203 22.078 1 88.88 328 ALA A C 1
ATOM 2308 O O . ALA A 1 328 ? 17 12.148 21.75 1 88.88 328 ALA A O 1
ATOM 2309 N N . LEU A 1 329 ? 15.336 11.273 23.031 1 84.38 329 LEU A N 1
ATOM 2310 C CA . LEU A 1 329 ? 15.219 12.453 23.875 1 84.38 329 LEU A CA 1
ATOM 2311 C C . LEU A 1 329 ? 16.188 12.375 25.047 1 84.38 329 LEU A C 1
ATOM 2313 O O . LEU A 1 329 ? 16.156 11.422 25.828 1 84.38 329 LEU A O 1
ATOM 2317 N N . ASP A 1 330 ? 17.062 13.336 25.109 1 78.56 330 ASP A N 1
ATOM 2318 C CA . ASP A 1 330 ? 18.109 13.32 26.125 1 78.56 330 ASP A CA 1
ATOM 2319 C C . ASP A 1 330 ? 17.531 13.453 27.531 1 78.56 330 ASP A C 1
ATOM 2321 O O . ASP A 1 330 ? 16.562 14.203 27.734 1 78.56 330 ASP A O 1
ATOM 2325 N N . ALA A 1 331 ? 18.047 12.586 28.5 1 68.38 331 ALA A N 1
ATOM 2326 C CA . ALA A 1 331 ? 17.609 12.57 29.891 1 68.38 331 ALA A CA 1
ATOM 2327 C C . ALA A 1 331 ? 17.938 13.891 30.594 1 68.38 331 ALA A C 1
ATOM 2329 O O . ALA A 1 331 ? 17.234 14.305 31.516 1 68.38 331 ALA A O 1
ATOM 2330 N N . ALA A 1 332 ? 19.156 14.406 30.422 1 56.44 332 ALA A N 1
ATOM 2331 C CA . ALA A 1 332 ? 19.859 15.336 31.312 1 56.44 332 ALA A CA 1
ATOM 2332 C C . ALA A 1 332 ? 19.266 16.734 31.203 1 56.44 332 ALA A C 1
ATOM 2334 O O . ALA A 1 332 ? 19.344 17.531 32.156 1 56.44 332 ALA A O 1
ATOM 2335 N N . ALA A 1 333 ? 19.281 17.547 30.016 1 52.84 333 ALA A N 1
ATOM 2336 C CA . ALA A 1 333 ? 19.812 18.906 30.109 1 52.84 333 ALA A CA 1
ATOM 2337 C C . ALA A 1 333 ? 18.766 19.844 30.703 1 52.84 333 ALA A C 1
ATOM 2339 O O . ALA A 1 333 ? 17.609 19.844 30.297 1 52.84 333 ALA A O 1
ATOM 2340 N N . GLY A 1 334 ? 18.719 19.922 32.094 1 55.16 334 GLY A N 1
ATOM 2341 C CA . GLY A 1 334 ? 17.859 20.891 32.75 1 55.16 334 GLY A CA 1
ATOM 2342 C C . GLY A 1 334 ? 17.688 22.172 31.984 1 55.16 334 GLY A C 1
ATOM 2343 O O . GLY A 1 334 ? 18.406 22.422 31.016 1 55.16 334 GLY A O 1
ATOM 2344 N N . PRO A 1 335 ? 16.531 22.953 32.125 1 62.44 335 PRO A N 1
ATOM 2345 C CA . PRO A 1 335 ? 16.25 24.25 31.5 1 62.44 335 PRO A CA 1
ATOM 2346 C C . PRO A 1 335 ? 17.344 25.281 31.75 1 62.44 335 PRO A C 1
ATOM 2348 O O . PRO A 1 335 ? 17.891 25.344 32.844 1 62.44 335 PRO A O 1
ATOM 2351 N N . VAL A 1 336 ? 17.969 25.891 30.688 1 68.25 336 VAL A N 1
ATOM 2352 C CA . VAL A 1 336 ? 18.906 27 30.781 1 68.25 336 VAL A CA 1
ATOM 2353 C C . VAL A 1 336 ? 18.141 28.328 30.797 1 68.25 336 VAL A C 1
ATOM 2355 O O . VAL A 1 336 ? 17.359 28.609 29.875 1 68.25 336 VAL A O 1
ATOM 2358 N N . PRO A 1 337 ? 18.188 29 31.969 1 75.31 337 PRO A N 1
ATOM 2359 C CA . PRO A 1 337 ? 17.547 30.312 31.953 1 75.31 337 PRO A CA 1
ATOM 2360 C C . PRO A 1 337 ? 18.094 31.234 30.859 1 75.31 337 PRO A C 1
ATOM 2362 O O . PRO A 1 337 ? 19.281 31.219 30.578 1 75.31 337 PRO A O 1
ATOM 2365 N N . ALA A 1 338 ? 17.172 31.797 30.141 1 86.5 338 ALA A N 1
ATOM 2366 C CA . ALA A 1 338 ? 17.578 32.656 29.047 1 86.5 338 ALA A CA 1
ATOM 2367 C C . ALA A 1 338 ? 17.125 34.094 29.297 1 86.5 338 ALA A C 1
ATOM 2369 O O . ALA A 1 338 ? 17.453 35 28.516 1 86.5 338 ALA A O 1
ATOM 2370 N N . ASP A 1 339 ? 16.359 34.344 30.375 1 90.56 339 ASP A N 1
ATOM 2371 C CA . ASP A 1 339 ? 15.75 35.625 30.625 1 90.56 339 ASP A CA 1
ATOM 2372 C C . ASP A 1 339 ? 16.812 36.688 30.906 1 90.56 339 ASP A C 1
ATOM 2374 O O . ASP A 1 339 ? 16.766 37.781 30.359 1 90.56 339 ASP A O 1
ATOM 2378 N N . ALA A 1 340 ? 17.828 36.312 31.703 1 91 340 ALA A N 1
ATOM 2379 C CA . ALA A 1 340 ? 18.875 37.281 32.062 1 91 340 ALA A CA 1
ATOM 2380 C C . ALA A 1 340 ? 19.656 37.719 30.812 1 91 340 ALA A C 1
ATOM 2382 O O . ALA A 1 340 ? 19.906 38.906 30.609 1 91 340 ALA A O 1
ATOM 2383 N N . LEU A 1 341 ? 20 36.688 30.047 1 91.94 341 LEU A N 1
ATOM 2384 C CA . LEU A 1 341 ? 20.766 36.969 28.844 1 91.94 341 LEU A CA 1
ATOM 2385 C C . LEU A 1 341 ? 19.953 37.812 27.859 1 91.94 341 LEU A C 1
ATOM 2387 O O . LEU A 1 341 ? 20.484 38.688 27.203 1 91.94 341 LEU A O 1
ATOM 2391 N N . LEU A 1 342 ? 18.719 37.5 27.766 1 94.88 342 LEU A N 1
ATOM 2392 C CA . LEU A 1 342 ? 17.844 38.219 26.844 1 94.88 342 LEU A CA 1
ATOM 2393 C C . LEU A 1 342 ? 17.594 39.656 27.344 1 94.88 342 LEU A C 1
ATOM 2395 O O . LEU A 1 342 ? 17.453 40.594 26.547 1 94.88 342 LEU A O 1
ATOM 2399 N N . THR A 1 343 ? 17.5 39.812 28.656 1 95 343 THR A N 1
ATOM 2400 C CA . THR A 1 343 ? 17.375 41.125 29.25 1 95 343 THR A CA 1
ATOM 2401 C C . THR A 1 343 ? 18.562 42.031 28.891 1 95 343 THR A C 1
ATOM 2403 O O . THR A 1 343 ? 18.391 43.188 28.5 1 95 343 THR A O 1
ATOM 2406 N N . GLU A 1 344 ? 19.672 41.406 29.062 1 94.69 344 GLU A N 1
ATOM 2407 C CA . GLU A 1 344 ? 20.891 42.125 28.719 1 94.69 344 GLU A CA 1
ATOM 2408 C C . GLU A 1 344 ? 20.938 42.5 27.25 1 94.69 344 GLU A C 1
ATOM 2410 O O . GLU A 1 344 ? 21.297 43.625 26.891 1 94.69 344 GLU A O 1
ATOM 2415 N N . ALA A 1 345 ? 20.562 41.594 26.484 1 94.69 345 ALA A N 1
ATOM 2416 C CA . ALA A 1 345 ? 20.672 41.781 25.031 1 94.69 345 ALA A CA 1
ATOM 2417 C C . ALA A 1 345 ? 19.641 42.781 24.531 1 94.69 345 ALA A C 1
ATOM 2419 O O . ALA A 1 345 ? 19.891 43.531 23.578 1 94.69 345 ALA A O 1
ATOM 2420 N N . LEU A 1 346 ? 18.469 42.875 25.141 1 96.62 346 LEU A N 1
ATOM 2421 C CA . LEU A 1 346 ? 17.375 43.688 24.641 1 96.62 346 LEU A CA 1
ATOM 2422 C C . LEU A 1 346 ? 17.297 45 25.391 1 96.62 346 LEU A C 1
ATOM 2424 O O . LEU A 1 346 ? 16.719 45.969 24.891 1 96.62 346 LEU A O 1
ATOM 2428 N N . GLY A 1 347 ? 17.828 45.031 26.594 1 95.25 347 GLY A N 1
ATOM 2429 C CA . GLY A 1 347 ? 17.797 46.25 27.391 1 95.25 347 GLY A CA 1
ATOM 2430 C C . GLY A 1 347 ? 16.453 46.531 28.031 1 95.25 347 GLY A C 1
ATOM 2431 O O . GLY A 1 347 ? 16.141 47.656 28.391 1 95.25 347 GLY A O 1
ATOM 2432 N N . VAL A 1 348 ? 15.578 45.531 28 1 96.25 348 VAL A N 1
ATOM 2433 C CA . VAL A 1 348 ? 14.273 45.625 28.641 1 96.25 348 VAL A CA 1
ATOM 2434 C C . VAL A 1 348 ? 14.062 44.438 29.562 1 96.25 348 VAL A C 1
ATOM 2436 O O . VAL A 1 348 ? 14.766 43.438 29.469 1 96.25 348 VAL A O 1
ATOM 2439 N N . PRO A 1 349 ? 13.086 44.562 30.516 1 95.25 349 PRO A N 1
ATOM 2440 C CA . PRO A 1 349 ? 12.805 43.406 31.375 1 95.25 349 PRO A CA 1
ATOM 2441 C C . PRO A 1 349 ? 12.281 42.219 30.594 1 95.25 349 PRO A C 1
ATOM 2443 O O . PRO A 1 349 ? 11.477 42.375 29.672 1 95.25 349 PRO A O 1
ATOM 2446 N N . VAL A 1 350 ? 12.742 41.031 30.938 1 95.88 350 VAL A N 1
ATOM 2447 C CA . VAL A 1 350 ? 12.305 39.781 30.312 1 95.88 350 VAL A CA 1
ATOM 2448 C C . VAL A 1 350 ? 11.75 38.844 31.375 1 95.88 350 VAL A C 1
ATOM 2450 O O . VAL A 1 350 ? 12.422 38.531 32.344 1 95.88 350 VAL A O 1
ATOM 2453 N N . VAL A 1 351 ? 10.5 38.438 31.141 1 92.19 351 VAL A N 1
ATOM 2454 C CA . VAL A 1 351 ? 9.836 37.531 32.062 1 92.19 351 VAL A CA 1
ATOM 2455 C C . VAL A 1 351 ? 10.109 36.094 31.625 1 92.19 351 VAL A C 1
ATOM 2457 O O . VAL A 1 351 ? 10.117 35.781 30.438 1 92.19 351 VAL A O 1
ATOM 2460 N N . SER A 1 352 ? 10.32 35.312 32.594 1 90.94 352 SER A N 1
ATOM 2461 C CA . SER A 1 352 ? 10.453 33.875 32.344 1 90.94 352 SER A CA 1
ATOM 2462 C C . SER A 1 352 ? 9.125 33.156 32.562 1 90.94 352 SER A C 1
ATOM 2464 O O . SER A 1 352 ? 8.594 33.125 33.656 1 90.94 352 SER A O 1
ATOM 2466 N N . ALA A 1 353 ? 8.602 32.656 31.469 1 88.88 353 ALA A N 1
ATOM 2467 C CA . ALA A 1 353 ? 7.395 31.844 31.594 1 88.88 353 ALA A CA 1
ATOM 2468 C C . ALA A 1 353 ? 7.688 30.516 32.281 1 88.88 353 ALA A C 1
ATOM 2470 O O . ALA A 1 353 ? 8.852 30.141 32.469 1 88.88 353 ALA A O 1
ATOM 2471 N N . SER A 1 354 ? 6.648 29.828 32.75 1 83.38 354 SER A N 1
ATOM 2472 C CA . SER A 1 354 ? 6.801 28.594 33.5 1 83.38 354 SER A CA 1
ATOM 2473 C C . SER A 1 354 ? 7.383 27.484 32.625 1 83.38 354 SER A C 1
ATOM 2475 O O . SER A 1 354 ? 8.227 26.703 33.094 1 83.38 354 SER A O 1
ATOM 2477 N N . SER A 1 355 ? 6.84 27.344 31.438 1 83 355 SER A N 1
ATOM 2478 C CA . SER A 1 355 ? 7.367 26.344 30.516 1 83 355 SER A CA 1
ATOM 2479 C C . SER A 1 355 ? 6.98 26.656 29.078 1 83 355 SER A C 1
ATOM 2481 O O . SER A 1 355 ? 6.039 27.406 28.828 1 83 355 SER A O 1
ATOM 2483 N N . GLU A 1 356 ? 7.676 26.094 28.141 1 83.88 356 GLU A N 1
ATOM 2484 C CA . GLU A 1 356 ? 7.32 26.203 26.734 1 83.88 356 GLU A CA 1
ATOM 2485 C C . GLU A 1 356 ? 5.965 25.547 26.453 1 83.88 356 GLU A C 1
ATOM 2487 O O . GLU A 1 356 ? 5.184 26.062 25.656 1 83.88 356 GLU A O 1
ATOM 2492 N N . ALA A 1 357 ? 5.742 24.516 27.188 1 84.19 357 ALA A N 1
ATOM 2493 C CA . ALA A 1 357 ? 4.484 23.797 27.016 1 84.19 357 ALA A CA 1
ATOM 2494 C C . ALA A 1 357 ? 3.293 24.641 27.438 1 84.19 357 ALA A C 1
ATOM 2496 O O . ALA A 1 357 ? 2.279 24.688 26.734 1 84.19 357 ALA A O 1
ATOM 2497 N N . ALA A 1 358 ? 3.482 25.266 28.484 1 86.25 358 ALA A N 1
ATOM 2498 C CA . ALA A 1 358 ? 2.412 26.141 28.969 1 86.25 358 ALA A CA 1
ATOM 2499 C C . ALA A 1 358 ? 2.166 27.297 28.016 1 86.25 358 ALA A C 1
ATOM 2501 O O . ALA A 1 358 ? 1.019 27.688 27.781 1 86.25 358 ALA A O 1
ATOM 2502 N N . ALA A 1 359 ? 3.24 27.828 27.516 1 92.31 359 ALA A N 1
ATOM 2503 C CA . ALA A 1 359 ? 3.127 28.906 26.547 1 92.31 359 ALA A CA 1
ATOM 2504 C C . ALA A 1 359 ? 2.449 28.438 25.266 1 92.31 359 ALA A C 1
ATOM 2506 O O . ALA A 1 359 ? 1.612 29.141 24.703 1 92.31 359 ALA A O 1
ATOM 2507 N N . ALA A 1 360 ? 2.85 27.25 24.844 1 92.94 360 ALA A N 1
ATOM 2508 C CA . ALA A 1 360 ? 2.238 26.688 23.656 1 92.94 360 ALA A CA 1
ATOM 2509 C C . ALA A 1 360 ? 0.729 26.531 23.828 1 92.94 360 ALA A C 1
ATOM 2511 O O . ALA A 1 360 ? -0.04 26.859 22.922 1 92.94 360 ALA A O 1
ATOM 2512 N N . ARG A 1 361 ? 0.334 26.047 24.922 1 93.88 361 ARG A N 1
ATOM 2513 C CA . ARG A 1 361 ? -1.089 25.859 25.172 1 93.88 361 ARG A CA 1
ATOM 2514 C C . ARG A 1 361 ? -1.823 27.188 25.234 1 93.88 361 ARG A C 1
ATOM 2516 O O . ARG A 1 361 ? -2.869 27.359 24.594 1 93.88 361 ARG A O 1
ATOM 2523 N N . SER A 1 362 ? -1.25 28.109 25.969 1 94.44 362 SER A N 1
ATOM 2524 C CA . SER A 1 362 ? -1.866 29.422 26.078 1 94.44 362 SER A CA 1
ATOM 2525 C C . SER A 1 362 ? -2.051 30.062 24.703 1 94.44 362 SER A C 1
ATOM 2527 O O . SER A 1 362 ? -3.1 30.641 24.422 1 94.44 362 SER A O 1
ATOM 2529 N N . GLY A 1 363 ? -1.052 29.969 23.891 1 96.75 363 GLY A N 1
ATOM 2530 C CA . GLY A 1 363 ? -1.137 30.516 22.547 1 96.75 363 GLY A CA 1
ATOM 2531 C C . GLY A 1 363 ? -2.129 29.781 21.672 1 96.75 363 GLY A C 1
ATOM 2532 O O . GLY A 1 363 ? -2.961 30.406 21 1 96.75 363 GLY A O 1
ATOM 2533 N N . ALA A 1 364 ? -2.09 28.5 21.688 1 97 364 ALA A N 1
ATOM 2534 C CA . ALA A 1 364 ? -2.906 27.656 20.812 1 97 364 ALA A CA 1
ATOM 2535 C C . ALA A 1 364 ? -4.391 27.844 21.109 1 97 364 ALA A C 1
ATOM 2537 O O . ALA A 1 364 ? -5.223 27.797 20.203 1 97 364 ALA A O 1
ATOM 2538 N N . LEU A 1 365 ? -4.746 28.062 22.328 1 96.31 365 LEU A N 1
ATOM 2539 C CA . LEU A 1 365 ? -6.141 28.156 22.734 1 96.31 365 LEU A CA 1
ATOM 2540 C C . LEU A 1 365 ? -6.777 29.453 22.234 1 96.31 365 LEU A C 1
ATOM 2542 O O . LEU A 1 365 ? -7.996 29.609 22.297 1 96.31 365 LEU A O 1
ATOM 2546 N N . THR A 1 366 ? -5.98 30.328 21.688 1 96.38 366 THR A N 1
ATOM 2547 C CA . THR A 1 366 ? -6.523 31.547 21.094 1 96.38 366 THR A CA 1
ATOM 2548 C C . THR A 1 366 ? -7 31.281 19.672 1 96.38 366 THR A C 1
ATOM 2550 O O . THR A 1 366 ? -7.516 32.188 19.016 1 96.38 366 THR A O 1
ATOM 2553 N N . THR A 1 367 ? -6.801 30.109 19.219 1 95 367 THR A N 1
ATOM 2554 C CA . THR A 1 367 ? -7.375 29.719 17.938 1 95 367 THR A CA 1
ATOM 2555 C C . THR A 1 367 ? -8.891 29.844 17.953 1 95 367 THR A C 1
ATOM 2557 O O . THR A 1 367 ? -9.555 29.328 18.859 1 95 367 THR A O 1
ATOM 2560 N N . PRO A 1 368 ? -9.391 30.547 16.922 1 91.19 368 PRO A N 1
ATOM 2561 C CA . PRO A 1 368 ? -10.852 30.672 16.891 1 91.19 368 PRO A CA 1
ATOM 2562 C C . PRO A 1 368 ? -11.562 29.328 16.906 1 91.19 368 PRO A C 1
ATOM 2564 O O . PRO A 1 368 ? -11.227 28.438 16.125 1 91.19 368 PRO A O 1
ATOM 2567 N N . GLY A 1 369 ? -12.523 29.203 17.859 1 89 369 GLY A N 1
ATOM 2568 C CA . GLY A 1 369 ? -13.336 28 17.938 1 89 369 GLY A CA 1
ATOM 2569 C C . GLY A 1 369 ? -12.742 26.938 18.859 1 89 369 GLY A C 1
ATOM 2570 O O . GLY A 1 369 ? -13.391 25.938 19.156 1 89 369 GLY A O 1
ATOM 2571 N N . ALA A 1 370 ? -11.508 27.156 19.344 1 92.81 370 ALA A N 1
ATOM 2572 C CA . ALA A 1 370 ? -10.859 26.172 20.219 1 92.81 370 ALA A CA 1
ATOM 2573 C C . ALA A 1 370 ? -11.516 26.141 21.594 1 92.81 370 ALA A C 1
ATOM 2575 O O . ALA A 1 370 ? -11.688 27.172 22.234 1 92.81 370 ALA A O 1
ATOM 2576 N N . PRO A 1 371 ? -11.859 25 22.016 1 92.5 371 PRO A N 1
ATOM 2577 C CA . PRO A 1 371 ? -12.383 24.922 23.375 1 92.5 371 PRO A CA 1
ATOM 2578 C C . PRO A 1 371 ? -11.305 25.125 24.438 1 92.5 371 PRO A C 1
ATOM 2580 O O . PRO A 1 371 ? -10.133 24.812 24.203 1 92.5 371 PRO A O 1
ATOM 2583 N N . ALA A 1 372 ? -11.727 25.469 25.594 1 92.12 372 ALA A N 1
ATOM 2584 C CA . ALA A 1 372 ? -10.797 25.797 26.672 1 92.12 372 ALA A CA 1
ATOM 2585 C C . ALA A 1 372 ? -10.07 24.562 27.172 1 92.12 372 ALA A C 1
ATOM 2587 O O . ALA A 1 372 ? -8.938 24.641 27.656 1 92.12 372 ALA A O 1
ATOM 2588 N N . ASP A 1 373 ? -10.648 23.484 27.016 1 92.56 373 ASP A N 1
ATOM 2589 C CA . ASP A 1 373 ? -10.039 22.266 27.531 1 92.56 373 ASP A CA 1
ATOM 2590 C C . ASP A 1 373 ? -9.375 21.469 26.406 1 92.56 373 ASP A C 1
ATOM 2592 O O . ASP A 1 373 ? -9.117 20.266 26.562 1 92.56 373 ASP A O 1
ATOM 2596 N N . ALA A 1 374 ? -9.102 22.094 25.344 1 94.75 374 ALA A N 1
ATOM 2597 C CA . ALA A 1 374 ? -8.477 21.422 24.203 1 94.75 374 ALA A CA 1
ATOM 2598 C C . ALA A 1 374 ? -7.102 20.875 24.562 1 94.75 374 ALA A C 1
ATOM 2600 O O . ALA A 1 374 ? -6.406 21.453 25.406 1 94.75 374 ALA A O 1
ATOM 2601 N N . VAL A 1 375 ? -6.766 19.734 24.031 1 95.88 375 VAL A N 1
ATOM 2602 C CA . VAL A 1 375 ? -5.414 19.188 24.109 1 95.88 375 VAL A CA 1
ATOM 2603 C C . VAL A 1 375 ? -4.578 19.734 22.953 1 95.88 375 VAL A C 1
ATOM 2605 O O . VAL A 1 375 ? -4.98 19.625 21.781 1 95.88 375 VAL A O 1
ATOM 2608 N N . VAL A 1 376 ? -3.475 20.312 23.266 1 96.5 376 VAL A N 1
ATOM 2609 C CA . VAL A 1 376 ? -2.611 20.906 22.25 1 96.5 376 VAL A CA 1
ATOM 2610 C C . VAL A 1 376 ? -1.484 19.938 21.906 1 96.5 376 VAL A C 1
ATOM 2612 O O . VAL A 1 376 ? -0.79 19.438 22.797 1 96.5 376 VAL A O 1
ATOM 2615 N N . VAL A 1 377 ? -1.387 19.594 20.641 1 96.44 377 VAL A N 1
ATOM 2616 C CA . VAL A 1 377 ? -0.281 18.797 20.125 1 96.44 377 VAL A CA 1
ATOM 2617 C C . VAL A 1 377 ? 0.679 19.688 19.344 1 96.44 377 VAL A C 1
ATOM 2619 O O . VAL A 1 377 ? 0.383 20.094 18.203 1 96.44 377 VAL A O 1
ATOM 2622 N N . ASP A 1 378 ? 1.785 20 19.922 1 94.06 378 ASP A N 1
ATOM 2623 C CA . ASP A 1 378 ? 2.826 20.797 19.281 1 94.06 378 ASP A CA 1
ATOM 2624 C C . ASP A 1 378 ? 3.889 19.906 18.641 1 94.06 378 ASP A C 1
ATOM 2626 O O . ASP A 1 378 ? 4.711 19.312 19.344 1 94.06 378 ASP A O 1
ATOM 2630 N N . ILE A 1 379 ? 3.867 19.859 17.312 1 93.06 379 ILE A N 1
ATOM 2631 C CA . ILE A 1 379 ? 4.812 19 16.594 1 93.06 379 ILE A CA 1
ATOM 2632 C C . ILE A 1 379 ? 6.016 19.828 16.141 1 93.06 379 ILE A C 1
ATOM 2634 O O . ILE A 1 379 ? 5.887 20.734 15.32 1 93.06 379 ILE A O 1
ATOM 2638 N N . GLY A 1 380 ? 7.152 19.531 16.672 1 86.19 380 GLY A N 1
ATOM 2639 C CA . GLY A 1 380 ? 8.398 20.188 16.297 1 86.19 380 GLY A CA 1
ATOM 2640 C C . GLY A 1 380 ? 9.312 19.312 15.461 1 86.19 380 GLY A C 1
ATOM 2641 O O . GLY A 1 380 ? 8.875 18.297 14.914 1 86.19 380 GLY A O 1
ATOM 2642 N N . GLY A 1 381 ? 10.508 19.797 15.336 1 82.62 381 GLY A N 1
ATOM 2643 C CA . GLY A 1 381 ? 11.492 19.016 14.594 1 82.62 381 GLY A CA 1
ATOM 2644 C C . GLY A 1 381 ? 11.93 17.766 15.32 1 82.62 381 GLY A C 1
ATOM 2645 O O . GLY A 1 381 ? 11.945 16.672 14.734 1 82.62 381 GLY A O 1
ATOM 2646 N N . GLY A 1 382 ? 12.172 17.938 16.562 1 80.94 382 GLY A N 1
ATOM 2647 C CA . GLY A 1 382 ? 12.734 16.828 17.328 1 80.94 382 GLY A CA 1
ATOM 2648 C C . GLY A 1 382 ? 11.711 16.109 18.172 1 80.94 382 GLY A C 1
ATOM 2649 O O . GLY A 1 382 ? 11.82 14.898 18.391 1 80.94 382 GLY A O 1
ATOM 2650 N N . THR A 1 383 ? 10.719 16.891 18.656 1 85 383 THR A N 1
ATOM 2651 C CA . THR A 1 383 ? 9.797 16.297 19.625 1 85 383 THR A CA 1
ATOM 2652 C C . THR A 1 383 ? 8.352 16.609 19.234 1 85 383 THR A C 1
ATOM 2654 O O . THR A 1 383 ? 8.094 17.469 18.391 1 85 383 THR A O 1
ATOM 2657 N N . VAL A 1 384 ? 7.512 15.859 19.781 1 90.62 384 VAL A N 1
ATOM 2658 C CA . VAL A 1 384 ? 6.074 16.125 19.797 1 90.62 384 VAL A CA 1
ATOM 2659 C C . VAL A 1 384 ? 5.602 16.328 21.234 1 90.62 384 VAL A C 1
ATOM 2661 O O . VAL A 1 384 ? 5.777 15.461 22.078 1 90.62 384 VAL A O 1
ATOM 2664 N N . ASP A 1 385 ? 5.039 17.453 21.5 1 90.12 385 ASP A N 1
ATOM 2665 C CA . ASP A 1 385 ? 4.523 17.781 22.828 1 90.12 385 ASP A CA 1
ATOM 2666 C C . ASP A 1 385 ? 3.002 17.672 22.859 1 90.12 385 ASP A C 1
ATOM 2668 O O . ASP A 1 385 ? 2.307 18.297 22.062 1 90.12 385 ASP A O 1
ATOM 2672 N N . VAL A 1 386 ? 2.539 16.859 23.75 1 94.12 386 VAL A N 1
ATOM 2673 C CA . VAL A 1 386 ? 1.104 16.719 23.984 1 94.12 386 VAL A CA 1
ATOM 2674 C C . VAL A 1 386 ? 0.727 17.359 25.312 1 94.12 386 VAL A C 1
ATOM 2676 O O . VAL A 1 386 ? 1.075 16.828 26.375 1 94.12 386 VAL A O 1
ATOM 2679 N N . ILE A 1 387 ? -0.02 18.469 25.203 1 93.81 387 ILE A N 1
ATOM 2680 C CA . ILE A 1 387 ? -0.257 19.297 26.375 1 93.81 387 ILE A CA 1
ATOM 2681 C C . ILE A 1 387 ? -1.758 19.406 26.641 1 93.81 387 ILE A C 1
ATOM 2683 O O . ILE A 1 387 ? -2.492 19.984 25.844 1 93.81 387 ILE A O 1
ATOM 2687 N N . GLY A 1 388 ? -2.24 18.812 27.703 1 91.62 388 GLY A N 1
ATOM 2688 C CA . GLY A 1 388 ? -3.611 18.984 28.172 1 91.62 388 GLY A CA 1
ATOM 2689 C C . GLY A 1 388 ? -3.738 19.938 29.344 1 91.62 388 GLY A C 1
ATOM 2690 O O . GLY A 1 388 ? -2.771 20.609 29.703 1 91.62 388 GLY A O 1
ATOM 2691 N N . PRO A 1 389 ? -4.941 20.031 29.891 1 87.56 389 PRO A N 1
ATOM 2692 C CA . PRO A 1 389 ? -5.145 20.922 31.031 1 87.56 389 PRO A CA 1
ATOM 2693 C C . PRO A 1 389 ? -4.363 20.484 32.281 1 87.56 389 PRO A C 1
ATOM 2695 O O . PRO A 1 389 ? -3.941 21.328 33.062 1 87.56 389 PRO A O 1
ATOM 2698 N N . ALA A 1 390 ? -4.133 19.188 32.344 1 86.69 390 ALA A N 1
ATOM 2699 C CA . ALA A 1 390 ? -3.555 18.688 33.594 1 86.69 390 ALA A CA 1
ATOM 2700 C C . ALA A 1 390 ? -2.287 17.891 33.344 1 86.69 390 ALA A C 1
ATOM 2702 O O . ALA A 1 390 ? -1.699 17.312 34.25 1 86.69 390 ALA A O 1
ATOM 2703 N N . HIS A 1 391 ? -1.909 17.781 32.094 1 87.38 391 HIS A N 1
ATOM 2704 C CA . HIS A 1 391 ? -0.759 16.922 31.812 1 87.38 391 HIS A CA 1
ATOM 2705 C C . HIS A 1 391 ? 0.07 17.5 30.656 1 87.38 391 HIS A C 1
ATOM 2707 O O . HIS A 1 391 ? -0.457 18.203 29.797 1 87.38 391 HIS A O 1
ATOM 2713 N N . GLU A 1 392 ? 1.359 17.266 30.75 1 88.19 392 GLU A N 1
ATOM 2714 C CA . GLU A 1 392 ? 2.326 17.578 29.703 1 88.19 392 GLU A CA 1
ATOM 2715 C C . GLU A 1 392 ? 3.254 16.406 29.438 1 88.19 392 GLU A C 1
ATOM 2717 O O . GLU A 1 392 ? 3.906 15.898 30.344 1 88.19 392 GLU A O 1
ATOM 2722 N N . ARG A 1 393 ? 3.219 16.016 28.172 1 89.94 393 ARG A N 1
ATOM 2723 C CA . ARG A 1 393 ? 4.078 14.906 27.781 1 89.94 393 ARG A CA 1
ATOM 2724 C C . ARG A 1 393 ? 4.93 15.273 26.578 1 89.94 393 ARG A C 1
ATOM 2726 O O . ARG A 1 393 ? 4.422 15.852 25.609 1 89.94 393 ARG A O 1
ATOM 2733 N N . VAL A 1 394 ? 6.184 14.984 26.703 1 86.31 394 VAL A N 1
ATOM 2734 C CA . VAL A 1 394 ? 7.121 15.234 25.609 1 86.31 394 VAL A CA 1
ATOM 2735 C C . VAL A 1 394 ? 7.586 13.914 25.016 1 86.31 394 VAL A C 1
ATOM 2737 O O . VAL A 1 394 ? 8.102 13.047 25.734 1 86.31 394 VAL A O 1
ATOM 2740 N N . LEU A 1 395 ? 7.395 13.773 23.734 1 90 395 LEU A N 1
ATOM 2741 C CA . LEU A 1 395 ? 7.754 12.531 23.062 1 90 395 LEU A CA 1
ATOM 2742 C C . LEU A 1 395 ? 8.891 12.758 22.078 1 90 395 LEU A C 1
ATOM 2744 O O . LEU A 1 395 ? 8.922 13.781 21.391 1 90 395 LEU A O 1
ATOM 2748 N N . ALA A 1 396 ? 9.758 11.75 22.047 1 89.38 396 ALA A N 1
ATOM 2749 C CA . ALA A 1 396 ? 10.781 11.766 21 1 89.38 396 ALA A CA 1
ATOM 2750 C C . ALA A 1 396 ? 10.18 11.445 19.641 1 89.38 396 ALA A C 1
ATOM 2752 O O . ALA A 1 396 ? 9.312 10.578 19.516 1 89.38 396 ALA A O 1
ATOM 2753 N N . GLY A 1 397 ? 10.742 12.195 18.656 1 89.38 397 GLY A N 1
ATOM 2754 C CA . GLY A 1 397 ? 10.359 11.836 17.297 1 89.38 397 GLY A CA 1
ATOM 2755 C C . GLY A 1 397 ? 9.391 12.82 16.672 1 89.38 397 GLY A C 1
ATOM 2756 O O . GLY A 1 397 ? 8.172 12.641 16.75 1 89.38 397 GLY A O 1
ATOM 2757 N N . GLY A 1 398 ? 9.734 13.766 16.031 1 90.69 398 GLY A N 1
ATOM 2758 C CA . GLY A 1 398 ? 8.961 14.734 15.281 1 90.69 398 GLY A CA 1
ATOM 2759 C C . GLY A 1 398 ? 9.344 14.797 13.82 1 90.69 398 GLY A C 1
ATOM 2760 O O . GLY A 1 398 ? 9.469 13.766 13.156 1 90.69 398 GLY A O 1
ATOM 2761 N N . GLY A 1 399 ? 9.445 15.969 13.328 1 90.56 399 GLY A N 1
ATOM 2762 C CA . GLY A 1 399 ? 9.711 16.172 11.914 1 90.56 399 GLY A CA 1
ATOM 2763 C C . GLY A 1 399 ? 11.07 15.648 11.484 1 90.56 399 GLY A C 1
ATOM 2764 O O . GLY A 1 399 ? 11.227 15.164 10.359 1 90.56 399 GLY A O 1
ATOM 2765 N N . ASP A 1 400 ? 12.039 15.711 12.336 1 88.25 400 ASP A N 1
ATOM 2766 C CA . ASP A 1 400 ? 13.391 15.266 11.992 1 88.25 400 ASP A CA 1
ATOM 2767 C C . ASP A 1 400 ? 13.445 13.75 11.828 1 88.25 400 ASP A C 1
ATOM 2769 O O . ASP A 1 400 ? 14.18 13.242 10.977 1 88.25 400 ASP A O 1
ATOM 2773 N N . LEU A 1 401 ? 12.789 13.102 12.734 1 92.19 401 LEU A N 1
ATOM 2774 C CA . LEU A 1 401 ? 12.734 11.648 12.594 1 92.19 401 LEU A CA 1
ATOM 2775 C C . LEU A 1 401 ? 12.062 11.25 11.281 1 92.19 401 LEU A C 1
ATOM 2777 O O . LEU A 1 401 ? 12.5 10.312 10.609 1 92.19 401 LEU A O 1
ATOM 2781 N N . LEU A 1 402 ? 11.016 11.984 10.961 1 94.94 402 LEU A N 1
ATOM 2782 C CA . LEU A 1 402 ? 10.336 11.734 9.695 1 94.94 402 LEU A CA 1
ATOM 2783 C C . LEU A 1 402 ? 11.281 11.969 8.523 1 94.94 402 LEU A C 1
ATOM 2785 O O . LEU A 1 402 ? 11.312 11.172 7.582 1 94.94 402 LEU A O 1
ATOM 2789 N N . THR A 1 403 ? 12.016 13.039 8.594 1 93 403 THR A N 1
ATOM 2790 C CA . THR A 1 403 ? 12.992 13.32 7.551 1 93 403 THR A CA 1
ATOM 2791 C C . THR A 1 403 ? 14.008 12.188 7.43 1 93 403 THR A C 1
ATOM 2793 O O . THR A 1 403 ? 14.328 11.75 6.324 1 93 403 THR A O 1
ATOM 2796 N N . ALA A 1 404 ? 14.445 11.727 8.547 1 92.06 404 ALA A N 1
ATOM 2797 C CA . ALA A 1 404 ? 15.414 10.633 8.555 1 92.06 404 ALA A CA 1
ATOM 2798 C C . ALA A 1 404 ? 14.812 9.367 7.957 1 92.06 404 ALA A C 1
ATOM 2800 O O . ALA A 1 404 ? 15.469 8.672 7.176 1 92.06 404 ALA A O 1
ATOM 2801 N N . ALA A 1 405 ? 13.656 9.055 8.359 1 93.31 405 ALA A N 1
ATOM 2802 C CA . ALA A 1 405 ? 12.984 7.863 7.855 1 93.31 405 ALA A CA 1
ATOM 2803 C C . ALA A 1 405 ? 12.781 7.945 6.348 1 93.31 405 ALA A C 1
ATOM 2805 O O . ALA A 1 405 ? 12.984 6.961 5.633 1 93.31 405 ALA A O 1
ATOM 2806 N N . VAL A 1 406 ? 12.383 9.109 5.879 1 94.12 406 VAL A N 1
ATOM 2807 C CA . VAL A 1 406 ? 12.164 9.312 4.453 1 94.12 406 VAL A CA 1
ATOM 2808 C C . VAL A 1 406 ? 13.492 9.172 3.703 1 94.12 406 VAL A C 1
ATOM 2810 O O . VAL A 1 406 ? 13.555 8.516 2.662 1 94.12 406 VAL A O 1
ATOM 2813 N N . ALA A 1 407 ? 14.508 9.797 4.219 1 92.06 407 ALA A N 1
ATOM 2814 C CA . ALA A 1 407 ? 15.828 9.703 3.586 1 92.06 407 ALA A CA 1
ATOM 2815 C C . ALA A 1 407 ? 16.281 8.25 3.467 1 92.06 407 ALA A C 1
ATOM 2817 O O . ALA A 1 407 ? 16.781 7.832 2.42 1 92.06 407 ALA A O 1
ATOM 2818 N N . LEU A 1 408 ? 16.078 7.531 4.484 1 88.56 408 LEU A N 1
ATOM 2819 C CA . LEU A 1 408 ? 16.438 6.121 4.508 1 88.56 408 LEU A CA 1
ATOM 2820 C C . LEU A 1 408 ? 15.594 5.324 3.523 1 88.56 408 LEU A C 1
ATOM 2822 O O . LEU A 1 408 ? 16.125 4.531 2.74 1 88.56 408 LEU A O 1
ATOM 2826 N N . GLY A 1 409 ? 14.32 5.477 3.535 1 90.12 409 GLY A N 1
ATOM 2827 C CA . GLY A 1 409 ? 13.398 4.723 2.707 1 90.12 409 GLY A CA 1
ATOM 2828 C C . GLY A 1 409 ? 13.602 4.957 1.221 1 90.12 409 GLY A C 1
ATOM 2829 O O . GLY A 1 409 ? 13.438 4.035 0.415 1 90.12 409 GLY A O 1
ATOM 2830 N N . LEU A 1 410 ? 13.961 6.234 0.896 1 90.44 410 LEU A N 1
ATOM 2831 C CA . LEU A 1 410 ? 14.117 6.59 -0.51 1 90.44 410 LEU A CA 1
ATOM 2832 C C . LEU A 1 410 ? 15.586 6.531 -0.921 1 90.44 410 LEU A C 1
ATOM 2834 O O . LEU A 1 410 ? 15.906 6.648 -2.105 1 90.44 410 LEU A O 1
ATOM 2838 N N . ASP A 1 411 ? 16.453 6.371 0.038 1 86.75 411 ASP A N 1
ATOM 2839 C CA . ASP A 1 411 ? 17.891 6.418 -0.195 1 86.75 411 ASP A CA 1
ATOM 2840 C C . ASP A 1 411 ? 18.297 7.73 -0.86 1 86.75 411 ASP A C 1
ATOM 2842 O O . ASP A 1 411 ? 18.922 7.727 -1.922 1 86.75 411 ASP A O 1
ATOM 2846 N N . VAL A 1 412 ? 17.906 8.852 -0.246 1 91.12 412 VAL A N 1
ATOM 2847 C CA . VAL A 1 412 ? 18.234 10.188 -0.728 1 91.12 412 VAL A CA 1
ATOM 2848 C C . VAL A 1 412 ? 18.828 11.016 0.405 1 91.12 412 VAL A C 1
ATOM 2850 O O . VAL A 1 412 ? 18.875 10.57 1.556 1 91.12 412 VAL A O 1
ATOM 2853 N N . THR A 1 413 ? 19.312 12.211 0.079 1 92.06 413 THR A N 1
ATOM 2854 C CA . THR A 1 413 ? 19.891 13.094 1.09 1 92.06 413 THR A CA 1
ATOM 2855 C C . THR A 1 413 ? 18.797 13.633 2.016 1 92.06 413 THR A C 1
ATOM 2857 O O . THR A 1 413 ? 17.625 13.672 1.645 1 92.06 413 THR A O 1
ATOM 2860 N N . ARG A 1 414 ? 19.141 14.07 3.184 1 90 414 ARG A N 1
ATOM 2861 C CA . ARG A 1 414 ? 18.203 14.672 4.129 1 90 414 ARG A CA 1
ATOM 2862 C C . ARG A 1 414 ? 17.594 15.938 3.559 1 90 414 ARG A C 1
ATOM 2864 O O . ARG A 1 414 ? 16.422 16.234 3.828 1 90 414 ARG A O 1
ATOM 2871 N N . GLY A 1 415 ? 18.391 16.641 2.863 1 90.88 415 GLY A N 1
ATOM 2872 C CA . GLY A 1 415 ? 17.859 17.844 2.225 1 90.88 415 GLY A CA 1
ATOM 2873 C C . GLY A 1 415 ? 16.719 17.547 1.28 1 90.88 415 GLY A C 1
ATOM 2874 O O . GLY A 1 415 ? 15.688 18.234 1.316 1 90.88 415 GLY A O 1
ATOM 2875 N N . ALA A 1 416 ? 16.875 16.547 0.477 1 94.62 416 ALA A N 1
ATOM 2876 C CA . ALA A 1 416 ? 15.812 16.141 -0.446 1 94.62 416 ALA A CA 1
ATOM 2877 C C . ALA A 1 416 ? 14.609 15.578 0.309 1 94.62 416 ALA A C 1
ATOM 2879 O O . ALA A 1 416 ? 13.461 15.875 -0.032 1 94.62 416 ALA A O 1
ATOM 2880 N N . ALA A 1 417 ? 14.898 14.828 1.324 1 94.31 417 ALA A N 1
ATOM 2881 C CA . ALA A 1 417 ? 13.844 14.195 2.123 1 94.31 417 ALA A CA 1
ATOM 2882 C C . ALA A 1 417 ? 12.977 15.242 2.814 1 94.31 417 ALA A C 1
ATOM 2884 O O . ALA A 1 417 ? 11.773 15.047 2.986 1 94.31 417 ALA A O 1
ATOM 2885 N N . GLU A 1 418 ? 13.539 16.359 3.209 1 92.75 418 GLU A N 1
ATOM 2886 C CA . GLU A 1 418 ? 12.82 17.438 3.867 1 92.75 418 GLU A CA 1
ATOM 2887 C C . GLU A 1 418 ? 11.711 17.984 2.973 1 92.75 418 GLU A C 1
ATOM 2889 O O . GLU A 1 418 ? 10.664 18.422 3.465 1 92.75 418 GLU A O 1
ATOM 2894 N N . TRP A 1 419 ? 11.969 17.922 1.76 1 93.94 419 TRP A N 1
ATOM 2895 C CA . TRP A 1 419 ? 10.969 18.453 0.829 1 93.94 419 TRP A CA 1
ATOM 2896 C C . TRP A 1 419 ? 10.008 17.344 0.393 1 93.94 419 TRP A C 1
ATOM 2898 O O . TRP A 1 419 ? 8.805 17.578 0.262 1 93.94 419 TRP A O 1
ATOM 2908 N N . ALA A 1 420 ? 10.508 16.188 0.225 1 96 420 ALA A N 1
ATOM 2909 C CA . ALA A 1 420 ? 9.695 15.062 -0.247 1 96 420 ALA A CA 1
ATOM 2910 C C . ALA A 1 420 ? 8.594 14.727 0.751 1 96 420 ALA A C 1
ATOM 2912 O O . ALA A 1 420 ? 7.504 14.297 0.361 1 96 420 ALA A O 1
ATOM 2913 N N . LYS A 1 421 ? 8.867 14.922 1.969 1 95.94 421 LYS A N 1
ATOM 2914 C CA . LYS A 1 421 ? 7.949 14.461 3.006 1 95.94 421 LYS A CA 1
ATOM 2915 C C . LYS A 1 421 ? 6.746 15.391 3.129 1 95.94 421 LYS A C 1
ATOM 2917 O O . LYS A 1 421 ? 5.754 15.055 3.777 1 95.94 421 LYS A O 1
ATOM 2922 N N . ARG A 1 422 ? 6.734 16.562 2.596 1 92.94 422 ARG A N 1
ATOM 2923 C CA . ARG A 1 422 ? 5.809 17.641 2.928 1 92.94 422 ARG A CA 1
ATOM 2924 C C . ARG A 1 422 ? 4.465 17.438 2.23 1 92.94 422 ARG A C 1
ATOM 2926 O O . ARG A 1 422 ? 3.459 18.016 2.639 1 92.94 422 ARG A O 1
ATOM 2933 N N . GLY A 1 423 ? 4.441 16.672 1.2 1 92.12 423 GLY A N 1
ATOM 2934 C CA . GLY A 1 423 ? 3.174 16.516 0.505 1 92.12 423 GLY A CA 1
ATOM 2935 C C . GLY A 1 423 ? 3.305 15.766 -0.811 1 92.12 423 GLY A C 1
ATOM 2936 O O . GLY A 1 423 ? 4.27 15.023 -1.018 1 92.12 423 GLY A O 1
ATOM 2937 N N . PRO A 1 424 ? 2.297 16.047 -1.64 1 92.5 424 PRO A N 1
ATOM 2938 C CA . PRO A 1 424 ? 2.254 15.297 -2.9 1 92.5 424 PRO A CA 1
ATOM 2939 C C . PRO A 1 424 ? 3.439 15.609 -3.811 1 92.5 424 PRO A C 1
ATOM 2941 O O . PRO A 1 424 ? 3.908 16.75 -3.848 1 92.5 424 PRO A O 1
ATOM 2944 N N . ALA A 1 425 ? 3.881 14.609 -4.418 1 93.81 425 ALA A N 1
ATOM 2945 C CA . ALA A 1 425 ? 4.934 14.695 -5.43 1 93.81 425 ALA A CA 1
ATOM 2946 C C . ALA A 1 425 ? 4.398 14.336 -6.812 1 93.81 425 ALA A C 1
ATOM 2948 O O . ALA A 1 425 ? 3.252 13.898 -6.945 1 93.81 425 ALA A O 1
ATOM 2949 N N . VAL A 1 426 ? 5.203 14.641 -7.855 1 92.62 426 VAL A N 1
ATOM 2950 C CA . VAL A 1 426 ? 4.801 14.352 -9.227 1 92.62 426 VAL A CA 1
ATOM 2951 C C . VAL A 1 426 ? 5.938 13.648 -9.969 1 92.62 426 VAL A C 1
ATOM 2953 O O . VAL A 1 426 ? 7.098 13.734 -9.562 1 92.62 426 VAL A O 1
ATOM 2956 N N . ARG A 1 427 ? 5.617 12.93 -10.953 1 91.31 427 ARG A N 1
ATOM 2957 C CA . ARG A 1 427 ? 6.598 12.43 -11.906 1 91.31 427 ARG A CA 1
ATOM 2958 C C . ARG A 1 427 ? 6.68 13.328 -13.141 1 91.31 427 ARG A C 1
ATOM 2960 O O . ARG A 1 427 ? 5.672 13.555 -13.812 1 91.31 427 ARG A O 1
ATOM 2967 N N . VAL A 1 428 ? 7.805 13.828 -13.43 1 92.81 428 VAL A N 1
ATOM 2968 C CA . VAL A 1 428 ? 7.984 14.641 -14.633 1 92.81 428 VAL A CA 1
ATOM 2969 C C . VAL A 1 428 ? 8.047 13.734 -15.859 1 92.81 428 VAL A C 1
ATOM 2971 O O . VAL A 1 428 ? 9.008 12.977 -16.031 1 92.81 428 VAL A O 1
ATOM 2974 N N . GLU A 1 429 ? 7.074 13.906 -16.719 1 87.62 429 GLU A N 1
ATOM 2975 C CA . GLU A 1 429 ? 6.996 13.055 -17.906 1 87.62 429 GLU A CA 1
ATOM 2976 C C . GLU A 1 429 ? 7.711 13.695 -19.094 1 87.62 429 GLU A C 1
ATOM 2978 O O . GLU A 1 429 ? 8.375 13.008 -19.875 1 87.62 429 GLU A O 1
ATOM 2983 N N . THR A 1 430 ? 7.398 14.883 -19.344 1 89.25 430 THR A N 1
ATOM 2984 C CA . THR A 1 430 ? 8.07 15.789 -20.266 1 89.25 430 THR A CA 1
ATOM 2985 C C . THR A 1 430 ? 8.336 17.141 -19.594 1 89.25 430 THR A C 1
ATOM 2987 O O . THR A 1 430 ? 7.848 17.406 -18.5 1 89.25 430 THR A O 1
ATOM 2990 N N . PRO A 1 431 ? 9.055 17.906 -20.188 1 92.38 431 PRO A N 1
ATOM 2991 C CA . PRO A 1 431 ? 9.312 19.203 -19.578 1 92.38 431 PRO A CA 1
ATOM 2992 C C . PRO A 1 431 ? 8.023 19.969 -19.25 1 92.38 431 PRO A C 1
ATOM 2994 O O . PRO A 1 431 ? 8.023 20.844 -18.375 1 92.38 431 PRO A O 1
ATOM 2997 N N . GLN A 1 432 ? 6.914 19.609 -19.938 1 93.62 432 GLN A N 1
ATOM 2998 C CA . GLN A 1 432 ? 5.691 20.391 -19.766 1 93.62 432 GLN A CA 1
ATOM 2999 C C . GLN A 1 432 ? 4.617 19.578 -19.047 1 93.62 432 GLN A C 1
ATOM 3001 O O . GLN A 1 432 ? 3.586 20.125 -18.656 1 93.62 432 GLN A O 1
ATOM 3006 N N . LEU A 1 433 ? 4.898 18.344 -18.875 1 91.06 433 LEU A N 1
ATOM 3007 C CA . LEU A 1 433 ? 3.844 17.453 -18.406 1 91.06 433 LEU A CA 1
ATOM 3008 C C . LEU A 1 433 ? 4.312 16.641 -17.203 1 91.06 433 LEU A C 1
ATOM 3010 O O . LEU A 1 433 ? 5.441 16.141 -17.172 1 91.06 433 LEU A O 1
ATOM 3014 N N . ALA A 1 434 ? 3.41 16.531 -16.219 1 91.12 434 ALA A N 1
ATOM 3015 C CA . ALA A 1 434 ? 3.705 15.719 -15.039 1 91.12 434 ALA A CA 1
ATOM 3016 C C . ALA A 1 434 ? 2.537 14.789 -14.711 1 91.12 434 ALA A C 1
ATOM 3018 O O . ALA A 1 434 ? 1.384 15.109 -15.008 1 91.12 434 ALA A O 1
ATOM 3019 N N . THR A 1 435 ? 2.852 13.656 -14.156 1 87.62 435 THR A N 1
ATOM 3020 C CA . THR A 1 435 ? 1.854 12.742 -13.609 1 87.62 435 THR A CA 1
ATOM 3021 C C . THR A 1 435 ? 1.698 12.945 -12.109 1 87.62 435 THR A C 1
ATOM 3023 O O . THR A 1 435 ? 2.684 12.922 -11.367 1 87.62 435 THR A O 1
ATOM 3026 N N . GLN A 1 436 ? 0.461 13.078 -11.703 1 87.25 436 GLN A N 1
ATOM 3027 C CA . GLN A 1 436 ? 0.148 13.289 -10.297 1 87.25 436 GLN A CA 1
ATOM 3028 C C . GLN A 1 436 ? 0.074 11.961 -9.547 1 87.25 436 GLN A C 1
ATOM 3030 O O . GLN A 1 436 ? 0.133 10.898 -10.156 1 87.25 436 GLN A O 1
ATOM 3035 N N . GLU A 1 437 ? -0.098 11.969 -8.234 1 87.5 437 GLU A N 1
ATOM 3036 C CA . GLU A 1 437 ? -0.133 10.781 -7.395 1 87.5 437 GLU A CA 1
ATOM 3037 C C . GLU A 1 437 ? -1.36 9.922 -7.699 1 87.5 437 GLU A C 1
ATOM 3039 O O . GLU A 1 437 ? -1.346 8.711 -7.488 1 87.5 437 GLU A O 1
ATOM 3044 N N . ASP A 1 438 ? -2.381 10.539 -8.203 1 76.38 438 ASP A N 1
ATOM 3045 C CA . ASP A 1 438 ? -3.586 9.789 -8.531 1 76.38 438 ASP A CA 1
ATOM 3046 C C . ASP A 1 438 ? -3.527 9.25 -9.961 1 76.38 438 ASP A C 1
ATOM 3048 O O . ASP A 1 438 ? -4.469 8.609 -10.43 1 76.38 438 ASP A O 1
ATOM 3052 N N . GLY A 1 439 ? -2.41 9.625 -10.672 1 76.56 439 GLY A N 1
ATOM 3053 C CA . GLY A 1 439 ? -2.227 9.125 -12.031 1 76.56 439 GLY A CA 1
ATOM 3054 C C . GLY A 1 439 ? -2.604 10.141 -13.094 1 76.56 439 GLY A C 1
ATOM 3055 O O . GLY A 1 439 ? -2.289 9.953 -14.273 1 76.56 439 GLY A O 1
ATOM 3056 N N . ASP A 1 440 ? -3.205 11.227 -12.664 1 75.38 440 ASP A N 1
ATOM 3057 C CA . ASP A 1 440 ? -3.6 12.25 -13.633 1 75.38 440 ASP A CA 1
ATOM 3058 C C . ASP A 1 440 ? -2.379 12.969 -14.203 1 75.38 440 ASP A C 1
ATOM 3060 O O . ASP A 1 440 ? -1.387 13.172 -13.5 1 75.38 440 ASP A O 1
ATOM 3064 N N . LYS A 1 441 ? -2.562 13.312 -15.453 1 81.62 441 LYS A N 1
ATOM 3065 C CA . LYS A 1 441 ? -1.516 14.109 -16.094 1 81.62 441 LYS A CA 1
ATOM 3066 C C . LYS A 1 441 ? -1.9 15.586 -16.141 1 81.62 441 LYS A C 1
ATOM 3068 O O . LYS A 1 441 ? -3.035 15.922 -16.484 1 81.62 441 LYS A O 1
ATOM 3073 N N . THR A 1 442 ? -1.008 16.406 -15.688 1 83.5 442 THR A N 1
ATOM 3074 C CA . THR A 1 442 ? -1.267 17.844 -15.664 1 83.5 442 THR A CA 1
ATOM 3075 C C . THR A 1 442 ? -0.112 18.609 -16.297 1 83.5 442 THR A C 1
ATOM 3077 O O . THR A 1 442 ? 1.041 18.188 -16.234 1 83.5 442 THR A O 1
ATOM 3080 N N . PHE A 1 443 ? -0.452 19.656 -16.953 1 86.5 443 PHE A N 1
ATOM 3081 C CA . PHE A 1 443 ? 0.583 20.547 -17.484 1 86.5 443 PHE A CA 1
ATOM 3082 C C . PHE A 1 443 ? 1.235 21.344 -16.375 1 86.5 443 PHE A C 1
ATOM 3084 O O . PHE A 1 443 ? 0.548 21.859 -15.477 1 86.5 443 PHE A O 1
ATOM 3091 N N . LEU A 1 444 ? 2.488 21.422 -16.469 1 89.19 444 LEU A N 1
ATOM 3092 C CA . LEU A 1 444 ? 3.252 22.172 -15.469 1 89.19 444 LEU A CA 1
ATOM 3093 C C . LEU A 1 444 ? 3.217 23.672 -15.773 1 89.19 444 LEU A C 1
ATOM 3095 O O . LEU A 1 444 ? 3.104 24.062 -16.938 1 89.19 444 LEU A O 1
ATOM 3099 N N . GLU A 1 445 ? 3.291 24.438 -14.695 1 83.19 445 GLU A N 1
ATOM 3100 C CA . GLU A 1 445 ? 3.26 25.891 -14.828 1 83.19 445 GLU A CA 1
ATOM 3101 C C . GLU A 1 445 ? 4.457 26.406 -15.633 1 83.19 445 GLU A C 1
ATOM 3103 O O . GLU A 1 445 ? 4.336 27.359 -16.406 1 83.19 445 GLU A O 1
ATOM 3108 N N . ALA A 1 446 ? 5.574 25.812 -15.398 1 89.5 446 ALA A N 1
ATOM 3109 C CA . ALA A 1 446 ? 6.805 26.141 -16.109 1 89.5 446 ALA A CA 1
ATOM 3110 C C . ALA A 1 446 ? 7.523 24.875 -16.578 1 89.5 446 ALA A C 1
ATOM 3112 O O . ALA A 1 446 ? 7.535 23.859 -15.867 1 89.5 446 ALA A O 1
ATOM 3113 N N . PRO A 1 447 ? 8.062 25 -17.781 1 92.69 447 PRO A N 1
ATOM 3114 C CA . PRO A 1 447 ? 8.797 23.828 -18.25 1 92.69 447 PRO A CA 1
ATOM 3115 C C . PRO A 1 447 ? 9.953 23.453 -17.328 1 92.69 447 PRO A C 1
ATOM 3117 O O . PRO A 1 447 ? 10.641 24.328 -16.797 1 92.69 447 PRO A O 1
ATOM 3120 N N . GLN A 1 448 ? 10.141 22.219 -17.203 1 93.81 448 GLN A N 1
ATOM 3121 C CA . GLN A 1 448 ? 11.219 21.703 -16.375 1 93.81 448 GLN A CA 1
ATOM 3122 C C . GLN A 1 448 ? 12.461 21.391 -17.219 1 93.81 448 GLN A C 1
ATOM 3124 O O . GLN A 1 448 ? 12.352 21.156 -18.422 1 93.81 448 GLN A O 1
ATOM 3129 N N . PRO A 1 449 ? 13.617 21.406 -16.547 1 91.94 449 PRO A N 1
ATOM 3130 C CA . PRO A 1 449 ? 14.828 20.984 -17.266 1 91.94 449 PRO A CA 1
ATOM 3131 C C . PRO A 1 449 ? 14.742 19.531 -17.766 1 91.94 449 PRO A C 1
ATOM 3133 O O . PRO A 1 449 ? 14.172 18.672 -17.078 1 91.94 449 PRO A O 1
ATOM 3136 N N . ALA A 1 450 ? 15.406 19.219 -18.859 1 88.12 450 ALA A N 1
ATOM 3137 C CA . ALA A 1 450 ? 15.383 17.891 -19.484 1 88.12 450 ALA A CA 1
ATOM 3138 C C . ALA A 1 450 ? 15.906 16.828 -18.531 1 88.12 450 ALA A C 1
ATOM 3140 O O . ALA A 1 450 ? 15.422 15.688 -18.531 1 88.12 450 ALA A O 1
ATOM 3141 N N . GLY A 1 451 ? 16.828 17.234 -17.734 1 89.38 451 GLY A N 1
ATOM 3142 C CA . GLY A 1 451 ? 17.453 16.281 -16.812 1 89.38 451 GLY A CA 1
ATOM 3143 C C . GLY A 1 451 ? 16.5 15.836 -15.703 1 89.38 451 GLY A C 1
ATOM 3144 O O . GLY A 1 451 ? 16.781 14.852 -15.016 1 89.38 451 GLY A O 1
ATOM 3145 N N . THR A 1 452 ? 15.344 16.469 -15.625 1 91.94 452 THR A N 1
ATOM 3146 C CA . THR A 1 452 ? 14.398 16.156 -14.562 1 91.94 452 THR A CA 1
ATOM 3147 C C . THR A 1 452 ? 13.336 15.18 -15.055 1 91.94 452 THR A C 1
ATOM 3149 O O . THR A 1 452 ? 12.562 14.633 -14.258 1 91.94 452 THR A O 1
ATOM 3152 N N . VAL A 1 453 ? 13.312 15.008 -16.344 1 89.06 453 VAL A N 1
ATOM 3153 C CA . VAL A 1 453 ? 12.312 14.102 -16.906 1 89.06 453 VAL A CA 1
ATOM 3154 C C . VAL A 1 453 ? 12.523 12.688 -16.359 1 89.06 453 VAL A C 1
ATOM 3156 O O . VAL A 1 453 ? 13.656 12.203 -16.312 1 89.06 453 VAL A O 1
ATOM 3159 N N . GLY A 1 454 ? 11.5 12.055 -15.883 1 85.69 454 GLY A N 1
ATOM 3160 C CA . GLY A 1 454 ? 11.57 10.719 -15.312 1 85.69 454 GLY A CA 1
ATOM 3161 C C . GLY A 1 454 ? 11.68 10.727 -13.797 1 85.69 454 GLY A C 1
ATOM 3162 O O . GLY A 1 454 ? 11.469 9.695 -13.156 1 85.69 454 GLY A O 1
ATOM 3163 N N . TRP A 1 455 ? 11.93 11.875 -13.242 1 91.94 455 TRP A N 1
ATOM 3164 C CA . TRP A 1 455 ? 12.141 11.961 -11.805 1 91.94 455 TRP A CA 1
ATOM 3165 C C . TRP A 1 455 ? 10.828 12.18 -11.07 1 91.94 455 TRP A C 1
ATOM 3167 O O . TRP A 1 455 ? 9.953 12.906 -11.555 1 91.94 455 TRP A O 1
ATOM 3177 N N . LEU A 1 456 ? 10.766 11.484 -9.969 1 93 456 LEU A N 1
ATOM 3178 C CA . LEU A 1 456 ? 9.836 11.969 -8.961 1 93 456 LEU A CA 1
ATOM 3179 C C . LEU A 1 456 ? 10.289 13.32 -8.406 1 93 456 LEU A C 1
ATOM 3181 O O . LEU A 1 456 ? 11.438 13.461 -7.988 1 93 456 LEU A O 1
ATOM 3185 N N . ALA A 1 457 ? 9.398 14.273 -8.406 1 95.75 457 ALA A N 1
ATOM 3186 C CA . ALA A 1 457 ? 9.781 15.609 -7.961 1 95.75 457 ALA A CA 1
ATOM 3187 C C . ALA A 1 457 ? 8.773 16.156 -6.957 1 95.75 457 ALA A C 1
ATOM 3189 O O . ALA A 1 457 ? 7.566 15.922 -7.082 1 95.75 457 ALA A O 1
ATOM 3190 N N . ALA A 1 458 ? 9.266 16.828 -5.98 1 95.25 458 ALA 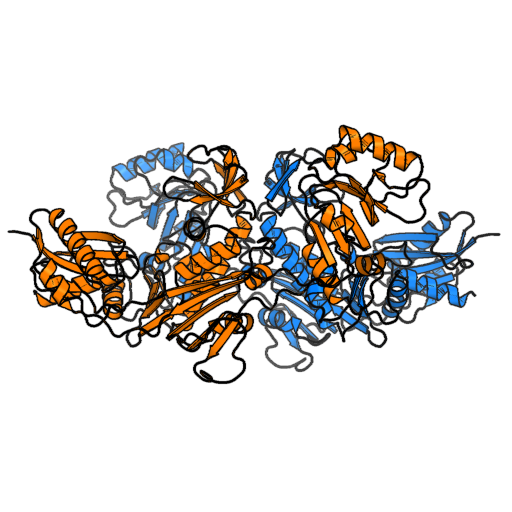A N 1
ATOM 3191 C CA . ALA A 1 458 ? 8.445 17.484 -4.969 1 95.25 458 ALA A CA 1
ATOM 3192 C C . ALA A 1 458 ? 8.586 19 -5.047 1 95.25 458 ALA A C 1
ATOM 3194 O O . ALA A 1 458 ? 9.594 19.516 -5.547 1 95.25 458 ALA A O 1
ATOM 3195 N N . PRO A 1 459 ? 7.539 19.703 -4.613 1 91.12 459 PRO A N 1
ATOM 3196 C CA . PRO A 1 459 ? 7.68 21.172 -4.566 1 91.12 459 PRO A CA 1
ATOM 3197 C C . PRO A 1 459 ? 8.82 21.609 -3.658 1 91.12 459 PRO A C 1
ATOM 3199 O O . PRO A 1 459 ? 8.922 21.172 -2.514 1 91.12 459 PRO A O 1
ATOM 3202 N N . GLY A 1 460 ? 9.68 22.453 -4.242 1 88.75 460 GLY A N 1
ATOM 3203 C CA . GLY A 1 460 ? 10.766 23.047 -3.492 1 88.75 460 GLY A CA 1
ATOM 3204 C C . GLY A 1 460 ? 10.75 24.562 -3.521 1 88.75 460 GLY A C 1
ATOM 3205 O O . GLY A 1 460 ? 9.797 25.172 -4.016 1 88.75 460 GLY A O 1
ATOM 3206 N N . PRO A 1 461 ? 11.727 25.188 -2.977 1 84.5 461 PRO A N 1
ATOM 3207 C CA . PRO A 1 461 ? 11.773 26.641 -2.891 1 84.5 461 PRO A CA 1
ATOM 3208 C C . PRO A 1 461 ? 11.867 27.312 -4.262 1 84.5 461 PRO A C 1
ATOM 3210 O O . PRO A 1 461 ? 11.367 28.422 -4.445 1 84.5 461 PRO A O 1
ATOM 3213 N N . ALA A 1 462 ? 12.469 26.688 -5.234 1 86.56 462 ALA A N 1
ATOM 3214 C CA . ALA A 1 462 ? 12.656 27.25 -6.566 1 86.56 462 ALA A CA 1
ATOM 3215 C C . ALA A 1 462 ? 11.859 26.484 -7.609 1 86.56 462 ALA A C 1
ATOM 3217 O O . ALA A 1 462 ? 12.234 26.453 -8.789 1 86.56 462 ALA A O 1
ATOM 3218 N N . GLY A 1 463 ? 10.867 25.828 -7.133 1 88.81 463 GLY A N 1
ATOM 3219 C CA . GLY A 1 463 ? 10.086 24.984 -8.039 1 88.81 463 GLY A CA 1
ATOM 3220 C C . GLY A 1 463 ? 10.164 23.516 -7.707 1 88.81 463 GLY A C 1
ATOM 3221 O O . GLY A 1 463 ? 10.453 23.141 -6.566 1 88.81 463 GLY A O 1
ATOM 3222 N N . LEU A 1 464 ? 9.984 22.734 -8.75 1 92.5 464 LEU A N 1
ATOM 3223 C CA . LEU A 1 464 ? 10 21.297 -8.516 1 92.5 464 LEU A CA 1
ATOM 3224 C C . LEU A 1 464 ? 11.414 20.797 -8.258 1 92.5 464 LEU A C 1
ATOM 3226 O O . LEU A 1 464 ? 12.344 21.141 -9 1 92.5 464 LEU A O 1
ATOM 3230 N N . LEU A 1 465 ? 11.617 20.109 -7.246 1 94.81 465 LEU A N 1
ATOM 3231 C CA . LEU A 1 465 ? 12.883 19.5 -6.875 1 94.81 465 LEU A CA 1
ATOM 3232 C C . LEU A 1 465 ? 12.891 18 -7.199 1 94.81 465 LEU A C 1
ATOM 3234 O O . LEU A 1 465 ? 12.07 17.25 -6.668 1 94.81 465 LEU A O 1
ATOM 3238 N N . PRO A 1 466 ? 13.812 17.562 -8.055 1 94.88 466 PRO A N 1
ATOM 3239 C CA . PRO A 1 466 ? 13.922 16.125 -8.289 1 94.88 466 PRO A CA 1
ATOM 3240 C C . PRO A 1 466 ? 14.359 15.352 -7.039 1 94.88 466 PRO A C 1
ATOM 3242 O O . PRO A 1 466 ? 15.297 15.766 -6.352 1 94.88 466 PRO A O 1
ATOM 3245 N N . ILE A 1 467 ? 13.734 14.25 -6.773 1 95.69 467 ILE A N 1
ATOM 3246 C CA . ILE A 1 467 ? 13.977 13.492 -5.547 1 95.69 467 ILE A CA 1
ATOM 3247 C C . ILE A 1 467 ? 14.641 12.156 -5.887 1 95.69 467 ILE A C 1
ATOM 3249 O O . ILE A 1 467 ? 15.742 11.867 -5.41 1 95.69 467 ILE A O 1
ATOM 3253 N N . THR A 1 468 ? 13.992 11.328 -6.68 1 90.69 468 THR A N 1
ATOM 3254 C CA . THR A 1 468 ? 14.477 10 -7.031 1 90.69 468 THR A CA 1
ATOM 3255 C C . THR A 1 468 ? 13.75 9.469 -8.266 1 90.69 468 THR A C 1
ATOM 3257 O O . THR A 1 468 ? 12.688 9.977 -8.625 1 90.69 468 THR A O 1
ATOM 3260 N N . VAL A 1 469 ? 14.266 8.461 -8.914 1 84.44 469 VAL A N 1
ATOM 3261 C CA . VAL A 1 469 ? 13.641 7.809 -10.062 1 84.44 469 VAL A CA 1
ATOM 3262 C C . VAL A 1 469 ? 13.156 6.414 -9.664 1 84.44 469 VAL A C 1
ATOM 3264 O O . VAL A 1 469 ? 12.562 5.703 -10.477 1 84.44 469 VAL A O 1
ATOM 3267 N N . ARG A 1 470 ? 13.289 6 -8.469 1 77.31 470 ARG A N 1
ATOM 3268 C CA . ARG A 1 470 ? 13.172 4.605 -8.062 1 77.31 470 ARG A CA 1
ATOM 3269 C C . ARG A 1 470 ? 11.734 4.273 -7.664 1 77.31 470 ARG A C 1
ATOM 3271 O O . ARG A 1 470 ? 11.367 3.1 -7.562 1 77.31 470 ARG A O 1
ATOM 3278 N N . ILE A 1 471 ? 10.953 5.266 -7.355 1 85.5 471 ILE A N 1
ATOM 3279 C CA . ILE A 1 471 ? 9.602 5.027 -6.875 1 85.5 471 ILE A CA 1
ATOM 3280 C C . ILE A 1 471 ? 8.625 5.938 -7.617 1 85.5 471 ILE A C 1
ATOM 3282 O O . ILE A 1 471 ? 8.953 7.086 -7.934 1 85.5 471 ILE A O 1
ATOM 3286 N N . GLY A 1 472 ? 7.449 5.469 -7.914 1 84.44 472 GLY A N 1
ATOM 3287 C CA . GLY A 1 472 ? 6.422 6.266 -8.57 1 84.44 472 GLY A CA 1
ATOM 3288 C C . GLY A 1 472 ? 5.621 7.113 -7.598 1 84.44 472 GLY A C 1
ATOM 3289 O O . GLY A 1 472 ? 5.699 6.918 -6.383 1 84.44 472 GLY A O 1
ATOM 3290 N N . PRO A 1 473 ? 4.832 8.039 -8.164 1 89 473 PRO A N 1
ATOM 3291 C CA . PRO A 1 473 ? 4.102 8.977 -7.309 1 89 473 PRO A CA 1
ATOM 3292 C C . PRO A 1 473 ? 3.092 8.281 -6.398 1 89 473 PRO A C 1
ATOM 3294 O O . PRO A 1 473 ? 2.988 8.617 -5.215 1 89 473 PRO A O 1
ATOM 3297 N N . ALA A 1 474 ? 2.352 7.34 -6.918 1 86.75 474 ALA A N 1
ATOM 3298 C CA . ALA A 1 474 ? 1.316 6.668 -6.133 1 86.75 474 ALA A CA 1
ATOM 3299 C C . ALA A 1 474 ? 1.931 5.855 -4.996 1 86.75 474 ALA A C 1
ATOM 3301 O O . ALA A 1 474 ? 1.437 5.887 -3.865 1 86.75 474 ALA A O 1
ATOM 3302 N N . GLU A 1 475 ? 2.961 5.09 -5.293 1 88.88 475 GLU A N 1
ATOM 3303 C CA . GLU A 1 475 ? 3.654 4.316 -4.266 1 88.88 475 GLU A CA 1
ATOM 3304 C C . GLU A 1 475 ? 4.266 5.227 -3.205 1 88.88 475 GLU A C 1
ATOM 3306 O O . GLU A 1 475 ? 4.227 4.914 -2.014 1 88.88 475 GLU A O 1
ATOM 3311 N N . TRP A 1 476 ? 4.801 6.297 -3.674 1 92.5 476 TRP A N 1
ATOM 3312 C CA . TRP A 1 476 ? 5.375 7.258 -2.734 1 92.5 476 TRP A CA 1
ATOM 3313 C C . TRP A 1 476 ? 4.301 7.812 -1.802 1 92.5 476 TRP A C 1
ATOM 3315 O O . TRP A 1 476 ? 4.531 7.957 -0.598 1 92.5 476 TRP A O 1
ATOM 3325 N N . ARG A 1 477 ? 3.221 8.156 -2.346 1 92.5 477 ARG A N 1
ATOM 3326 C CA . ARG A 1 477 ? 2.131 8.648 -1.51 1 92.5 477 ARG A CA 1
ATOM 3327 C C . ARG A 1 477 ? 1.83 7.676 -0.375 1 92.5 477 ARG A C 1
ATOM 3329 O O . ARG A 1 477 ? 1.743 8.078 0.787 1 92.5 477 ARG A O 1
ATOM 3336 N N . THR A 1 478 ? 1.676 6.434 -0.779 1 92.5 478 THR A N 1
ATOM 3337 C CA . THR A 1 478 ? 1.375 5.391 0.194 1 92.5 478 THR A CA 1
ATOM 3338 C C . THR A 1 478 ? 2.477 5.297 1.246 1 92.5 478 THR A C 1
ATOM 3340 O O . THR A 1 478 ? 2.195 5.262 2.445 1 92.5 478 THR A O 1
ATOM 3343 N N . PHE A 1 479 ? 3.648 5.281 0.799 1 94.38 479 PHE A N 1
ATOM 3344 C CA . PHE A 1 479 ? 4.793 5.152 1.691 1 94.38 479 PHE A CA 1
ATOM 3345 C C . PHE A 1 479 ? 4.934 6.383 2.576 1 94.38 479 PHE A C 1
ATOM 3347 O O . PHE A 1 479 ? 5.156 6.266 3.783 1 94.38 479 PHE A O 1
ATOM 3354 N N . ARG A 1 480 ? 4.816 7.52 2.025 1 96 480 ARG A N 1
ATOM 3355 C CA . ARG A 1 480 ? 4.926 8.789 2.738 1 96 480 ARG A CA 1
ATOM 3356 C C . ARG A 1 480 ? 3.904 8.875 3.865 1 96 480 ARG A C 1
ATOM 3358 O O . ARG A 1 480 ? 4.25 9.203 5 1 96 480 ARG A O 1
ATOM 3365 N N . LEU A 1 481 ? 2.662 8.578 3.551 1 95.94 481 LEU A N 1
ATOM 3366 C CA . LEU A 1 481 ? 1.603 8.633 4.551 1 95.94 481 LEU A CA 1
ATOM 3367 C C . LEU A 1 481 ? 1.847 7.617 5.66 1 95.94 481 LEU A C 1
ATOM 3369 O O . LEU A 1 481 ? 1.605 7.902 6.836 1 95.94 481 LEU A O 1
ATOM 3373 N N . ALA A 1 482 ? 2.346 6.434 5.258 1 95.88 482 ALA A N 1
ATOM 3374 C CA . ALA A 1 482 ? 2.645 5.406 6.254 1 95.88 482 ALA A CA 1
ATOM 3375 C C . ALA A 1 482 ? 3.773 5.852 7.18 1 95.88 482 ALA A C 1
ATOM 3377 O O . ALA A 1 482 ? 3.732 5.602 8.383 1 95.88 482 ALA A O 1
ATOM 3378 N N . LEU A 1 483 ? 4.746 6.441 6.605 1 96.44 483 LEU A N 1
ATOM 3379 C CA . LEU A 1 483 ? 5.852 6.949 7.414 1 96.44 483 LEU A CA 1
ATOM 3380 C C . LEU A 1 483 ? 5.371 8.031 8.375 1 96.44 483 LEU A C 1
ATOM 3382 O O . LEU A 1 483 ? 5.777 8.055 9.539 1 96.44 483 LEU A O 1
ATOM 3386 N N . LYS A 1 484 ? 4.547 8.922 7.875 1 97.25 484 LYS A N 1
ATOM 3387 C CA . LYS A 1 484 ? 3.98 9.945 8.742 1 97.25 484 LYS A CA 1
ATOM 3388 C C . LYS A 1 484 ? 3.209 9.32 9.906 1 97.25 484 LYS A C 1
ATOM 3390 O O . LYS A 1 484 ? 3.318 9.766 11.047 1 97.25 484 LYS A O 1
ATOM 3395 N N . GLN A 1 485 ? 2.443 8.305 9.609 1 96.81 485 GLN A N 1
ATOM 3396 C CA . GLN A 1 485 ? 1.696 7.605 10.656 1 96.81 485 GLN A CA 1
ATOM 3397 C C . GLN A 1 485 ? 2.637 6.941 11.656 1 96.81 485 GLN A C 1
ATOM 3399 O O . GLN A 1 485 ? 2.408 7.004 12.867 1 96.81 485 GLN A O 1
ATOM 3404 N N . ALA A 1 486 ? 3.668 6.316 11.141 1 96.44 486 ALA A N 1
ATOM 3405 C CA . ALA A 1 486 ? 4.598 5.559 11.977 1 96.44 486 ALA A CA 1
ATOM 3406 C C . ALA A 1 486 ? 5.398 6.484 12.883 1 96.44 486 ALA A C 1
ATOM 3408 O O . ALA A 1 486 ? 5.859 6.074 13.953 1 96.44 486 ALA A O 1
ATOM 3409 N N . VAL A 1 487 ? 5.559 7.738 12.477 1 95.88 487 VAL A N 1
ATOM 3410 C CA . VAL A 1 487 ? 6.371 8.672 13.25 1 95.88 487 VAL A CA 1
ATOM 3411 C C . VAL A 1 487 ? 5.469 9.609 14.039 1 95.88 487 VAL A C 1
ATOM 3413 O O . VAL A 1 487 ? 5.355 9.492 15.266 1 95.88 487 VAL A O 1
ATOM 3416 N N . LEU A 1 488 ? 4.742 10.445 13.359 1 97 488 LEU A N 1
ATOM 3417 C CA . LEU A 1 488 ? 3.936 11.477 14.008 1 97 488 LEU A CA 1
ATOM 3418 C C . LEU A 1 488 ? 2.689 10.875 14.648 1 97 488 LEU A C 1
ATOM 3420 O O . LEU A 1 488 ? 2.346 11.211 15.781 1 97 488 LEU A O 1
ATOM 3424 N N . GLY A 1 489 ? 1.994 10.031 13.93 1 97.19 489 GLY A N 1
ATOM 3425 C CA . GLY A 1 489 ? 0.83 9.359 14.492 1 97.19 489 GLY A CA 1
ATOM 3426 C C . GLY A 1 489 ? 1.135 8.609 15.773 1 97.19 489 GLY A C 1
ATOM 3427 O O . GLY A 1 489 ? 0.394 8.711 16.75 1 97.19 489 GLY A O 1
ATOM 3428 N N . THR A 1 490 ? 2.205 7.855 15.719 1 97.12 490 THR A N 1
ATOM 3429 C CA . THR A 1 490 ? 2.605 7.062 16.875 1 97.12 490 THR A CA 1
ATOM 3430 C C . THR A 1 490 ? 2.922 7.965 18.062 1 97.12 490 THR A C 1
ATOM 3432 O O . THR A 1 490 ? 2.531 7.672 19.203 1 97.12 490 THR A O 1
ATOM 3435 N N . ALA A 1 491 ? 3.639 9.031 17.828 1 95.62 491 ALA A N 1
ATOM 3436 C CA . ALA A 1 491 ? 3.959 9.961 18.891 1 95.62 491 ALA A CA 1
ATOM 3437 C C . ALA A 1 491 ? 2.691 10.516 19.547 1 95.62 491 ALA A C 1
ATOM 3439 O O . ALA A 1 491 ? 2.568 10.539 20.766 1 95.62 491 ALA A O 1
ATOM 3440 N N . VAL A 1 492 ? 1.739 10.938 18.734 1 96.38 492 VAL A N 1
ATOM 3441 C CA . VAL A 1 492 ? 0.491 11.5 19.234 1 96.38 492 VAL A CA 1
ATOM 3442 C C . VAL A 1 492 ? -0.267 10.438 20.031 1 96.38 492 VAL A C 1
ATOM 3444 O O . VAL A 1 492 ? -0.766 10.703 21.125 1 96.38 492 VAL A O 1
ATOM 3447 N N . ARG A 1 493 ? -0.333 9.25 19.484 1 96.25 493 ARG A N 1
ATOM 3448 C CA . ARG A 1 493 ? -1.033 8.156 20.156 1 96.25 493 ARG A CA 1
ATOM 3449 C C . ARG A 1 493 ? -0.456 7.895 21.547 1 96.25 493 ARG A C 1
ATOM 3451 O O . ARG A 1 493 ? -1.201 7.738 22.516 1 96.25 493 ARG A O 1
ATOM 3458 N N . ARG A 1 494 ? 0.83 7.859 21.656 1 95.56 494 ARG A N 1
ATOM 3459 C CA . ARG A 1 494 ? 1.521 7.578 22.906 1 95.56 494 ARG A CA 1
ATOM 3460 C C . ARG A 1 494 ? 1.284 8.695 23.922 1 95.56 494 ARG A C 1
ATOM 3462 O O . ARG A 1 494 ? 1.262 8.445 25.125 1 95.56 494 ARG A O 1
ATOM 3469 N N . GLY A 1 495 ? 1.151 9.883 23.438 1 94.38 495 GLY A N 1
ATOM 3470 C CA . GLY A 1 495 ? 1.06 11.031 24.312 1 94.38 495 GLY A CA 1
ATOM 3471 C C . GLY A 1 495 ? -0.362 11.352 24.75 1 94.38 495 GLY A C 1
ATOM 3472 O O . GLY A 1 495 ? -0.581 12.008 25.766 1 94.38 495 GLY A O 1
ATOM 3473 N N . LEU A 1 496 ? -1.319 10.93 23.969 1 93.88 496 LEU A N 1
ATOM 3474 C CA . LEU A 1 496 ? -2.703 11.352 24.156 1 93.88 496 LEU A CA 1
ATOM 3475 C C . LEU A 1 496 ? -3.303 10.688 25.391 1 93.88 496 LEU A C 1
ATOM 3477 O O . LEU A 1 496 ? -3.096 9.492 25.625 1 93.88 496 LEU A O 1
ATOM 3481 N N . VAL A 1 497 ? -3.885 11.586 26.234 1 87.62 497 VAL A N 1
ATOM 3482 C CA . VAL A 1 497 ? -4.625 11.125 27.406 1 87.62 497 VAL A CA 1
ATOM 3483 C C . VAL A 1 497 ? -6.078 11.586 27.312 1 87.62 497 VAL A C 1
ATOM 3485 O O . VAL A 1 497 ? -6.363 12.781 27.422 1 87.62 497 VAL A O 1
ATOM 3488 N N . GLY A 1 498 ? -7.074 10.758 26.922 1 77.88 498 GLY A N 1
ATOM 3489 C CA . GLY A 1 498 ? -8.492 11.086 26.922 1 77.88 498 GLY A CA 1
ATOM 3490 C C . GLY A 1 498 ? -9 11.594 25.594 1 77.88 498 GLY A C 1
ATOM 3491 O O . GLY A 1 498 ? -8.312 11.484 24.578 1 77.88 498 GLY A O 1
ATOM 3492 N N . ALA A 1 499 ? -10.32 11.992 25.734 1 70.62 499 ALA A N 1
ATOM 3493 C CA . ALA A 1 499 ? -11.117 12.266 24.547 1 70.62 499 ALA A CA 1
ATOM 3494 C C . ALA A 1 499 ? -11.5 13.742 24.469 1 70.62 499 ALA A C 1
ATOM 3496 O O . ALA A 1 499 ? -12.18 14.258 25.359 1 70.62 499 ALA A O 1
ATOM 3497 N N . GLY A 1 500 ? -10.766 14.766 24 1 87.81 500 GLY A N 1
ATOM 3498 C CA . GLY A 1 500 ? -11.164 16.141 23.703 1 87.81 500 GLY A CA 1
ATOM 3499 C C . GLY A 1 500 ? -10.781 16.578 22.297 1 87.81 500 GLY A C 1
ATOM 3500 O O . GLY A 1 500 ? -10.555 15.734 21.422 1 87.81 500 GLY A O 1
ATOM 3501 N N . THR A 1 501 ? -10.992 17.875 22.203 1 94.25 501 THR A N 1
ATOM 3502 C CA . THR A 1 501 ? -10.562 18.422 20.922 1 94.25 501 THR A CA 1
ATOM 3503 C C . THR A 1 501 ? -9.047 18.578 20.875 1 94.25 501 THR A C 1
ATOM 3505 O O . THR A 1 501 ? -8.445 19.109 21.812 1 94.25 501 THR A O 1
ATOM 3508 N N . VAL A 1 502 ? -8.492 18.047 19.922 1 96.75 502 VAL A N 1
ATOM 3509 C CA . VAL A 1 502 ? -7.051 18.125 19.734 1 96.75 502 VAL A CA 1
ATOM 3510 C C . VAL A 1 502 ? -6.719 19.25 18.75 1 96.75 502 VAL A C 1
ATOM 3512 O O . VAL A 1 502 ? -7.254 19.297 17.641 1 96.75 502 VAL A O 1
ATOM 3515 N N . LEU A 1 503 ? -5.922 20.141 19.188 1 96.94 503 LEU A N 1
ATOM 3516 C CA . LEU A 1 503 ? -5.418 21.234 18.359 1 96.94 503 LEU A CA 1
ATOM 3517 C C . LEU A 1 503 ? -3.955 21 17.984 1 96.94 503 LEU A C 1
ATOM 3519 O O . LEU A 1 503 ? -3.098 20.906 18.875 1 96.94 503 LEU A O 1
ATOM 3523 N N . VAL A 1 504 ? -3.66 20.938 16.719 1 97.56 504 VAL A N 1
ATOM 3524 C CA . VAL A 1 504 ? -2.303 20.656 16.25 1 97.56 504 VAL A CA 1
ATOM 3525 C C . VAL A 1 504 ? -1.609 21.953 15.859 1 97.56 504 VAL A C 1
ATOM 3527 O O . VAL A 1 504 ? -2.131 22.734 15.055 1 97.56 504 VAL A O 1
ATOM 3530 N N . VAL A 1 505 ? -0.481 22.219 16.406 1 96.69 505 VAL A N 1
ATOM 3531 C CA . VAL A 1 505 ? 0.316 23.406 16.109 1 96.69 505 VAL A CA 1
ATOM 3532 C C . VAL A 1 505 ? 1.765 23 15.844 1 96.69 505 VAL A C 1
ATOM 3534 O O . VAL A 1 505 ? 2.094 21.812 15.852 1 96.69 505 VAL A O 1
ATOM 3537 N N . GLY A 1 506 ? 2.596 24 15.469 1 93.12 506 GLY A N 1
ATOM 3538 C CA . GLY A 1 506 ? 3.986 23.719 15.141 1 93.12 506 GLY A CA 1
ATOM 3539 C C . GLY A 1 506 ? 4.262 23.75 13.648 1 93.12 506 GLY A C 1
ATOM 3540 O O . GLY A 1 506 ? 3.338 23.891 12.844 1 93.12 506 GLY A O 1
ATOM 3541 N N . GLY A 1 507 ? 5.477 23.641 13.312 1 90 507 GLY A N 1
ATOM 3542 C CA . GLY A 1 507 ? 5.898 23.688 11.922 1 90 507 GLY A CA 1
ATOM 3543 C C . GLY A 1 507 ? 5.246 22.625 11.062 1 90 507 GLY A C 1
ATOM 3544 O O . GLY A 1 507 ? 4.582 22.938 10.07 1 90 507 GLY A O 1
ATOM 3545 N N . PRO A 1 508 ? 5.375 21.375 11.453 1 91.62 508 PRO A N 1
ATOM 3546 C CA . PRO A 1 508 ? 4.82 20.281 10.648 1 91.62 508 PRO A CA 1
ATOM 3547 C C . PRO A 1 508 ? 3.305 20.375 10.484 1 91.62 508 PRO A C 1
ATOM 3549 O O . PRO A 1 508 ? 2.73 19.719 9.617 1 91.62 508 PRO A O 1
ATOM 3552 N N . ALA A 1 509 ? 2.641 21.125 11.367 1 93.94 509 ALA A N 1
ATOM 3553 C CA . ALA A 1 509 ? 1.196 21.312 11.234 1 93.94 509 ALA A CA 1
ATOM 3554 C C . ALA A 1 509 ? 0.848 22 9.922 1 93.94 509 ALA A C 1
ATOM 3556 O O . ALA A 1 509 ? -0.313 22.016 9.508 1 93.94 509 ALA A O 1
ATOM 3557 N N . GLY A 1 510 ? 1.83 22.609 9.328 1 92.69 510 GLY A N 1
ATOM 3558 C CA . GLY A 1 510 ? 1.628 23.234 8.031 1 92.69 510 GLY A CA 1
ATOM 3559 C C . GLY A 1 510 ? 1.472 22.234 6.902 1 92.69 510 GLY A C 1
ATOM 3560 O O . GLY A 1 510 ? 1.016 22.578 5.812 1 92.69 510 GLY A O 1
ATOM 3561 N N . ASP A 1 511 ? 1.878 21.031 7.145 1 92.19 511 ASP A N 1
ATOM 3562 C CA . ASP A 1 511 ? 1.664 19.922 6.227 1 92.19 511 ASP A CA 1
ATOM 3563 C C . ASP A 1 511 ? 0.194 19.516 6.191 1 92.19 511 ASP A C 1
ATOM 3565 O O . ASP A 1 511 ? -0.376 19.141 7.223 1 92.19 511 ASP A O 1
ATOM 3569 N N . ASP A 1 512 ? -0.383 19.5 4.996 1 91.88 512 ASP A N 1
ATOM 3570 C CA . ASP A 1 512 ? -1.825 19.328 4.852 1 91.88 512 ASP A CA 1
ATOM 3571 C C . ASP A 1 512 ? -2.23 17.875 5.074 1 91.88 512 ASP A C 1
ATOM 3573 O O . ASP A 1 512 ? -3.42 17.547 5.098 1 91.88 512 ASP A O 1
ATOM 3577 N N . GLU A 1 513 ? -1.305 17.047 5.309 1 94.19 513 GLU A N 1
ATOM 3578 C CA . GLU A 1 513 ? -1.59 15.641 5.559 1 94.19 513 GLU A CA 1
ATOM 3579 C C . GLU A 1 513 ? -1.526 15.32 7.047 1 94.19 513 GLU A C 1
ATOM 3581 O O . GLU A 1 513 ? -1.955 14.25 7.477 1 94.19 513 GLU A O 1
ATOM 3586 N N . VAL A 1 514 ? -1.084 16.188 7.832 1 95.94 514 VAL A N 1
ATOM 3587 C CA . VAL A 1 514 ? -0.794 15.898 9.234 1 95.94 514 VAL A CA 1
ATOM 3588 C C . VAL A 1 514 ? -2.1 15.695 10 1 95.94 514 VAL A C 1
ATOM 3590 O O . VAL A 1 514 ? -2.178 14.844 10.891 1 95.94 514 VAL A O 1
ATOM 3593 N N . LEU A 1 515 ? -3.145 16.469 9.688 1 96.44 515 LEU A N 1
ATOM 3594 C CA . LEU A 1 515 ? -4.402 16.281 10.406 1 96.44 515 LEU A CA 1
ATOM 3595 C C . LEU A 1 515 ? -4.969 14.883 10.148 1 96.44 515 LEU A C 1
ATOM 3597 O O . LEU A 1 515 ? -5.539 14.266 11.055 1 96.44 515 LEU A O 1
ATOM 3601 N N . ARG A 1 516 ? -4.809 14.477 8.922 1 94.5 516 ARG A N 1
ATOM 3602 C CA . ARG A 1 516 ? -5.258 13.117 8.609 1 94.5 516 ARG A CA 1
ATOM 3603 C C . ARG A 1 516 ? -4.484 12.086 9.43 1 94.5 516 ARG A C 1
ATOM 3605 O O . ARG A 1 516 ? -5.059 11.094 9.883 1 94.5 516 ARG A O 1
ATOM 3612 N N . VAL A 1 517 ? -3.271 12.258 9.594 1 95.5 517 VAL A N 1
ATOM 3613 C CA . VAL A 1 517 ? -2.395 11.375 10.352 1 95.5 517 VAL A CA 1
ATOM 3614 C C . VAL A 1 517 ? -2.816 11.367 11.82 1 95.5 517 VAL A C 1
ATOM 3616 O O . VAL A 1 517 ? -2.932 10.305 12.438 1 95.5 517 VAL A O 1
ATOM 3619 N N . VAL A 1 518 ? -3.078 12.516 12.359 1 96.88 518 VAL A N 1
ATOM 3620 C CA . VAL A 1 518 ? -3.5 12.641 13.75 1 96.88 518 VAL A CA 1
ATOM 3621 C C . VAL A 1 518 ? -4.895 12.039 13.922 1 96.88 518 VAL A C 1
ATOM 3623 O O . VAL A 1 518 ? -5.16 11.336 14.898 1 96.88 518 VAL A O 1
ATOM 3626 N N . ASP A 1 519 ? -5.77 12.25 13.008 1 96.38 519 ASP A N 1
ATOM 3627 C CA . ASP A 1 519 ? -7.141 11.75 13.047 1 96.38 519 ASP A CA 1
ATOM 3628 C C . ASP A 1 519 ? -7.16 10.227 13.203 1 96.38 519 ASP A C 1
ATOM 3630 O O . ASP A 1 519 ? -8.008 9.68 13.922 1 96.38 519 ASP A O 1
ATOM 3634 N N . ALA A 1 520 ? -6.301 9.555 12.57 1 93.88 520 ALA A N 1
ATOM 3635 C CA . ALA A 1 520 ? -6.277 8.094 12.516 1 93.88 520 ALA A CA 1
ATOM 3636 C C . ALA A 1 520 ? -6.051 7.496 13.898 1 93.88 520 ALA A C 1
ATOM 3638 O O . ALA A 1 520 ? -6.344 6.32 14.133 1 93.88 520 ALA A O 1
ATOM 3639 N N . VAL A 1 521 ? -5.562 8.25 14.875 1 94.81 521 VAL A N 1
ATOM 3640 C CA . VAL A 1 521 ? -5.23 7.676 16.172 1 94.81 521 VAL A CA 1
ATOM 3641 C C . VAL A 1 521 ? -6.152 8.258 17.25 1 94.81 521 VAL A C 1
ATOM 3643 O O . VAL A 1 521 ? -6.027 7.926 18.438 1 94.81 521 VAL A O 1
ATOM 3646 N N . LEU A 1 522 ? -7.047 9.109 16.859 1 95.69 522 LEU A N 1
ATOM 3647 C CA . LEU A 1 522 ? -7.93 9.742 17.828 1 95.69 522 LEU A CA 1
ATOM 3648 C C . LEU A 1 522 ? -9.078 8.812 18.203 1 95.69 522 LEU A C 1
ATOM 3650 O O . LEU A 1 522 ? -9.609 8.102 17.344 1 95.69 522 LEU A O 1
ATOM 3654 N N . PRO A 1 523 ? -9.492 8.828 19.359 1 93.62 523 PRO A N 1
ATOM 3655 C CA . PRO A 1 523 ? -10.672 8.055 19.766 1 93.62 523 PRO A CA 1
ATOM 3656 C C . PRO A 1 523 ? -11.977 8.664 19.25 1 93.62 523 PRO A C 1
ATOM 3658 O O . PRO A 1 523 ? -12.008 9.836 18.875 1 93.62 523 PRO A O 1
ATOM 3661 N N . PRO A 1 524 ? -13.062 7.859 19.266 1 91.88 524 PRO A N 1
ATOM 3662 C CA . PRO A 1 524 ? -14.367 8.422 18.891 1 91.88 524 PRO A CA 1
ATOM 3663 C C . PRO A 1 524 ? -14.781 9.586 19.797 1 91.88 524 PRO A C 1
ATOM 3665 O O . PRO A 1 524 ? -14.516 9.562 21 1 91.88 524 PRO A O 1
ATOM 3668 N N . GLY A 1 525 ? -15.352 10.539 19.203 1 93.62 525 GLY A N 1
ATOM 3669 C CA . GLY A 1 525 ? -15.859 11.672 19.953 1 93.62 525 GLY A CA 1
ATOM 3670 C C . GLY A 1 525 ? -14.883 12.828 20.047 1 93.62 525 GLY A C 1
ATOM 3671 O O . GLY A 1 525 ? -15.266 13.953 20.375 1 93.62 525 GLY A O 1
ATOM 3672 N N . ALA A 1 526 ? -13.625 12.609 19.734 1 95.38 526 ALA A N 1
ATOM 3673 C CA . ALA A 1 526 ? -12.617 13.664 19.797 1 95.38 526 ALA A CA 1
ATOM 3674 C C . ALA A 1 526 ? -12.797 14.664 18.672 1 95.38 526 ALA A C 1
ATOM 3676 O O . ALA A 1 526 ? -13.148 14.289 17.547 1 95.38 526 ALA A O 1
ATOM 3677 N N . GLY A 1 527 ? -12.609 15.938 19.031 1 96.06 527 GLY A N 1
ATOM 3678 C CA . GLY A 1 527 ? -12.461 16.938 17.984 1 96.06 527 GLY A CA 1
ATOM 3679 C C . GLY A 1 527 ? -11.039 17.047 17.453 1 96.06 527 GLY A C 1
ATOM 3680 O O . GLY A 1 527 ? -10.109 16.531 18.062 1 96.06 527 GLY A O 1
ATOM 3681 N N . LEU A 1 528 ? -10.891 17.719 16.344 1 97.19 528 LEU A N 1
ATOM 3682 C CA . LEU A 1 528 ? -9.578 17.875 15.727 1 97.19 528 LEU A CA 1
ATOM 3683 C C . LEU A 1 528 ? -9.508 19.156 14.914 1 97.19 528 LEU A C 1
ATOM 3685 O O . LEU A 1 528 ? -10.477 19.516 14.234 1 97.19 528 LEU A O 1
ATOM 3689 N N . GLY A 1 529 ? -8.406 19.828 15.047 1 96.88 529 GLY A N 1
ATOM 3690 C CA . GLY A 1 529 ? -8.211 21.016 14.227 1 96.88 529 GLY A CA 1
ATOM 3691 C C . GLY A 1 529 ? -6.766 21.469 14.172 1 96.88 529 GLY A C 1
ATOM 3692 O O . GLY A 1 529 ? -5.945 21.047 14.984 1 96.88 529 GLY A O 1
ATOM 3693 N N . ARG A 1 530 ? -6.523 22.281 13.258 1 96.94 530 ARG A N 1
ATOM 3694 C CA . ARG A 1 530 ? -5.242 22.969 13.141 1 96.94 530 ARG A CA 1
ATOM 3695 C C . ARG A 1 530 ? -5.27 24.312 13.875 1 96.94 530 ARG A C 1
ATOM 3697 O O . ARG A 1 530 ? -6.27 25.031 13.828 1 96.94 530 ARG A O 1
ATOM 3704 N N . GLY A 1 531 ? -4.184 24.562 14.5 1 96.25 531 GLY A N 1
ATOM 3705 C CA . GLY A 1 531 ? -4.102 25.859 15.164 1 96.25 531 GLY A CA 1
ATOM 3706 C C . GLY A 1 531 ? -4.098 27.031 14.195 1 96.25 531 GLY A C 1
ATOM 3707 O O . GLY A 1 531 ? -3.477 26.969 13.133 1 96.25 531 GLY A O 1
ATOM 3708 N N . ASN A 1 532 ? -4.863 28 14.523 1 95.19 532 ASN A N 1
ATOM 3709 C CA . ASN A 1 532 ? -4.812 29.344 13.953 1 95.19 532 ASN A CA 1
ATOM 3710 C C . ASN A 1 532 ? -4.68 30.406 15.031 1 95.19 532 ASN A C 1
ATOM 3712 O O . ASN A 1 532 ? -5.613 31.172 15.273 1 95.19 532 ASN A O 1
ATOM 3716 N N . VAL A 1 533 ? -3.455 30.438 15.43 1 96.56 533 VAL A N 1
ATOM 3717 C CA . VAL A 1 533 ? -3.148 31.156 16.656 1 96.56 533 VAL A CA 1
ATOM 3718 C C . VAL A 1 533 ? -3.533 32.625 16.531 1 96.56 533 VAL A C 1
ATOM 3720 O O . VAL A 1 533 ? -3.205 33.25 15.523 1 96.56 533 VAL A O 1
ATOM 3723 N N . ALA A 1 534 ? -4.289 33.094 17.484 1 96.06 534 ALA A N 1
ATOM 3724 C CA . ALA A 1 534 ? -4.793 34.469 17.547 1 96.06 534 ALA A CA 1
ATOM 3725 C C . ALA A 1 534 ? -5.617 34.812 16.312 1 96.06 534 ALA A C 1
ATOM 3727 O O . ALA A 1 534 ? -5.914 35.969 16.062 1 96.06 534 ALA A O 1
ATOM 3728 N N . GLY A 1 535 ? -5.91 33.812 15.445 1 92.81 535 GLY A N 1
ATOM 3729 C CA . GLY A 1 535 ? -6.719 33.969 14.25 1 92.81 535 GLY A CA 1
ATOM 3730 C C . GLY A 1 535 ? -5.926 34.469 13.062 1 92.81 535 GLY A C 1
ATOM 3731 O O . GLY A 1 535 ? -6.426 34.5 11.93 1 92.81 535 GLY A O 1
ATOM 3732 N N . VAL A 1 536 ? -4.633 34.875 13.328 1 93.94 536 VAL A N 1
ATOM 3733 C CA . VAL A 1 536 ? -3.904 35.531 12.227 1 93.94 536 VAL A CA 1
ATOM 3734 C C . VAL A 1 536 ? -2.5 34.938 12.133 1 93.94 536 VAL A C 1
ATOM 3736 O O . VAL A 1 536 ? -1.84 35.031 11.102 1 93.94 536 VAL A O 1
ATOM 3739 N N . LEU A 1 537 ? -2.027 34.281 13.156 1 95.88 537 LEU A N 1
ATOM 3740 C CA . LEU A 1 537 ? -0.627 33.875 13.234 1 95.88 537 LEU A CA 1
ATOM 3741 C C . LEU A 1 537 ? -0.424 32.5 12.641 1 95.88 537 LEU A C 1
ATOM 3743 O O . LEU A 1 537 ? 0.712 32.062 12.445 1 95.88 537 LEU A O 1
ATOM 3747 N N . GLY A 1 538 ? -1.501 31.828 12.398 1 94.88 538 GLY A N 1
ATOM 3748 C CA . GLY A 1 538 ? -1.396 30.484 11.844 1 94.88 538 GLY A CA 1
ATOM 3749 C C . GLY A 1 538 ? -0.976 29.453 12.859 1 94.88 538 GLY A C 1
ATOM 3750 O O . GLY A 1 538 ? -1.27 29.578 14.047 1 94.88 538 GLY A O 1
ATOM 3751 N N . HIS A 1 539 ? -0.379 28.406 12.422 1 95.12 539 HIS A N 1
ATOM 3752 C CA . HIS A 1 539 ? -0.134 27.219 13.234 1 95.12 539 HIS A CA 1
ATOM 3753 C C . HIS A 1 539 ? 1.257 27.25 13.859 1 95.12 539 HIS A C 1
ATOM 3755 O O . HIS A 1 539 ? 1.581 26.422 14.711 1 95.12 539 HIS A O 1
ATOM 3761 N N . ARG A 1 540 ? 2.119 28.188 13.578 1 93.94 540 ARG A N 1
ATOM 3762 C CA . ARG A 1 540 ? 3.543 28.094 13.875 1 93.94 540 ARG A CA 1
ATOM 3763 C C . ARG A 1 540 ? 3.895 28.891 15.133 1 93.94 540 ARG A C 1
ATOM 3765 O O . ARG A 1 540 ? 4.941 28.656 15.742 1 93.94 540 ARG A O 1
ATOM 3772 N N . TYR A 1 541 ? 3.129 29.797 15.609 1 96.5 541 TYR A N 1
ATOM 3773 C CA . TYR A 1 541 ? 3.572 30.781 16.578 1 96.5 541 TYR A CA 1
ATOM 3774 C C . TYR A 1 541 ? 2.875 30.578 17.922 1 96.5 541 TYR A C 1
ATOM 3776 O O . TYR A 1 541 ? 2.705 31.531 18.688 1 96.5 541 TYR A O 1
ATOM 3784 N N . ALA A 1 542 ? 2.502 29.422 18.203 1 96.19 542 ALA A N 1
ATOM 3785 C CA . ALA A 1 542 ? 1.755 29.156 19.422 1 96.19 542 ALA A CA 1
ATOM 3786 C C . ALA A 1 542 ? 2.6 29.469 20.656 1 96.19 542 ALA A C 1
ATOM 3788 O O . ALA A 1 542 ? 2.145 30.172 21.578 1 96.19 542 ALA A O 1
ATOM 3789 N N . VAL A 1 543 ? 3.783 29.047 20.734 1 94.44 543 VAL A N 1
ATOM 3790 C CA . VAL A 1 543 ? 4.645 29.281 21.875 1 94.44 543 VAL A CA 1
ATOM 3791 C C . VAL A 1 543 ? 4.969 30.781 21.984 1 94.44 543 VAL A C 1
ATOM 3793 O O . VAL A 1 543 ? 4.805 31.391 23.047 1 94.44 543 VAL A O 1
ATOM 3796 N N . ALA A 1 544 ? 5.391 31.344 20.906 1 97 544 ALA A N 1
ATOM 3797 C CA . ALA A 1 544 ? 5.762 32.75 20.891 1 97 544 ALA A CA 1
ATOM 3798 C C . ALA A 1 544 ? 4.582 33.625 21.312 1 97 544 ALA A C 1
ATOM 3800 O O . ALA A 1 544 ? 4.75 34.594 22.078 1 97 544 ALA A O 1
ATOM 3801 N N . TRP A 1 545 ? 3.5 33.281 20.797 1 97.69 545 TRP A N 1
ATOM 3802 C CA . TRP A 1 545 ? 2.318 34.062 21.141 1 97.69 545 TRP A CA 1
ATOM 3803 C C . TRP A 1 545 ? 1.961 33.906 22.609 1 97.69 545 TRP A C 1
ATOM 3805 O O . TRP A 1 545 ? 1.653 34.875 23.297 1 97.69 545 TRP A O 1
ATOM 3815 N N . GLY A 1 546 ? 1.981 32.688 23.094 1 96.56 546 GLY A N 1
ATOM 3816 C CA . GLY A 1 546 ? 1.765 32.438 24.5 1 96.56 546 GLY A CA 1
ATOM 3817 C C . GLY A 1 546 ? 2.707 33.25 25.391 1 96.56 546 GLY A C 1
ATOM 3818 O O . GLY A 1 546 ? 2.303 33.75 26.438 1 96.56 546 GLY A O 1
ATOM 3819 N N . LEU A 1 547 ? 3.883 33.375 24.984 1 96.44 547 LEU A N 1
ATOM 3820 C CA . LEU A 1 547 ? 4.887 34.156 25.719 1 96.44 547 LEU A CA 1
ATOM 3821 C C . LEU A 1 547 ? 4.586 35.625 25.656 1 96.44 547 LEU A C 1
ATOM 3823 O O . LEU A 1 547 ? 4.742 36.344 26.656 1 96.44 547 LEU A O 1
ATOM 3827 N N . ALA A 1 548 ? 4.164 36.062 24.516 1 96.69 548 ALA A N 1
ATOM 3828 C CA . ALA A 1 548 ? 3.791 37.469 24.391 1 96.69 548 ALA A CA 1
ATOM 3829 C C . ALA A 1 548 ? 2.635 37.812 25.328 1 96.69 548 ALA A C 1
ATOM 3831 O O . ALA A 1 548 ? 2.619 38.875 25.922 1 96.69 548 ALA A O 1
ATOM 3832 N N . LEU A 1 549 ? 1.713 36.906 25.406 1 94.44 549 LEU A N 1
ATOM 3833 C CA . LEU A 1 549 ? 0.586 37.125 26.312 1 94.44 549 LEU A CA 1
ATOM 3834 C C . LEU A 1 549 ? 1.06 37.219 27.75 1 94.44 549 LEU A C 1
ATOM 3836 O O . LEU A 1 549 ? 0.565 38.031 28.531 1 94.44 549 LEU A O 1
ATOM 3840 N N . ALA A 1 550 ? 1.986 36.406 28.094 1 90.31 550 ALA A N 1
ATOM 3841 C CA . ALA A 1 550 ? 2.545 36.375 29.438 1 90.31 550 ALA A CA 1
ATOM 3842 C C . ALA A 1 550 ? 3.27 37.688 29.734 1 90.31 550 ALA A C 1
ATOM 3844 O O . ALA A 1 550 ? 3.176 38.219 30.844 1 90.31 550 ALA A O 1
ATOM 3845 N N . ALA A 1 551 ? 3.961 38.188 28.828 1 90.12 551 ALA A N 1
ATOM 3846 C CA . ALA A 1 551 ? 4.699 39.438 28.984 1 90.12 551 ALA A CA 1
ATOM 3847 C C . ALA A 1 551 ? 3.75 40.625 29.156 1 90.12 551 ALA A C 1
ATOM 3849 O O . ALA A 1 551 ? 4.059 41.562 29.875 1 90.12 551 ALA A O 1
ATOM 3850 N N . GLY A 1 552 ? 2.656 40.656 28.453 1 83.31 552 GLY A N 1
ATOM 3851 C CA . GLY A 1 552 ? 1.667 41.719 28.531 1 83.31 552 GLY A CA 1
ATOM 3852 C C . GLY A 1 552 ? 0.96 41.781 29.859 1 83.31 552 GLY A C 1
ATOM 3853 O O . GLY A 1 552 ? 0.572 42.844 30.328 1 83.31 552 GLY A O 1
ATOM 3854 N N . THR A 1 553 ? 0.707 40.719 30.484 1 75.94 553 THR A N 1
ATOM 3855 C CA . THR A 1 553 ? 0.005 40.688 31.766 1 75.94 553 THR A CA 1
ATOM 3856 C C . THR A 1 553 ? 0.86 41.281 32.875 1 75.94 553 THR A C 1
ATOM 3858 O O . THR A 1 553 ? 0.332 41.812 33.844 1 75.94 553 THR A O 1
ATOM 3861 N N . THR A 1 554 ? 2.146 41.188 32.688 1 67.12 554 THR A N 1
ATOM 3862 C CA . THR A 1 554 ? 3.025 41.75 33.719 1 67.12 554 THR A CA 1
ATOM 3863 C C . THR A 1 554 ? 3.107 43.25 33.625 1 67.12 554 THR A C 1
ATOM 3865 O O . THR A 1 554 ? 3.449 43.938 34.594 1 67.12 554 THR A O 1
ATOM 3868 N N . GLN A 1 555 ? 2.814 43.812 32.438 1 59.91 555 GLN A N 1
ATOM 3869 C CA . GLN A 1 555 ? 2.893 45.25 32.25 1 59.91 555 GLN A CA 1
ATOM 3870 C C . GLN A 1 555 ? 1.545 45.906 32.531 1 59.91 555 GLN A C 1
ATOM 3872 O O . GLN A 1 555 ? 1.482 47.125 32.812 1 59.91 555 GLN A O 1
ATOM 3877 N N . GLY A 1 556 ? 0.416 45.312 32.312 1 45.78 556 GLY A N 1
ATOM 3878 C CA . GLY A 1 556 ? -0.849 45.938 32.688 1 45.78 556 GLY A CA 1
ATOM 3879 C C . GLY A 1 556 ? -1.128 45.844 34.188 1 45.78 556 GLY A C 1
ATOM 3880 O O . GLY A 1 556 ? -0.496 45.031 34.906 1 45.78 556 GLY A O 1
ATOM 3881 N N . MET B 1 1 ? 1.462 -52.812 -33.625 1 70.5 1 MET B N 1
ATOM 3882 C CA . MET B 1 1 ? 0.5 -53.031 -32.562 1 70.5 1 MET B CA 1
ATOM 3883 C C . MET B 1 1 ? -0.044 -51.719 -32.031 1 70.5 1 MET B C 1
ATOM 3885 O O . MET B 1 1 ? 0.668 -50.688 -32.031 1 70.5 1 MET B O 1
ATOM 3889 N N . PRO B 1 2 ? -1.319 -51.719 -31.859 1 85.44 2 PRO B N 1
ATOM 3890 C CA . PRO B 1 2 ? -1.879 -50.438 -31.438 1 85.44 2 PRO B CA 1
ATOM 3891 C C . PRO B 1 2 ? -1.304 -49.969 -30.109 1 85.44 2 PRO B C 1
ATOM 3893 O O . PRO B 1 2 ? -0.896 -50.781 -29.281 1 85.44 2 PRO B O 1
ATOM 3896 N N . LEU B 1 3 ? -1.107 -48.719 -30.031 1 92.19 3 LEU B N 1
ATOM 3897 C CA . LEU B 1 3 ? -0.672 -48.094 -28.781 1 92.19 3 LEU B CA 1
ATOM 3898 C C . LEU B 1 3 ? -1.767 -48.156 -27.734 1 92.19 3 LEU B C 1
ATOM 3900 O O . LEU B 1 3 ? -2.869 -47.656 -27.922 1 92.19 3 LEU B O 1
ATOM 3904 N N . ARG B 1 4 ? -1.521 -48.906 -26.641 1 95.75 4 ARG B N 1
ATOM 3905 C CA . ARG B 1 4 ? -2.494 -49.062 -25.578 1 95.75 4 ARG B CA 1
ATOM 3906 C C . ARG B 1 4 ? -2.455 -47.875 -24.625 1 95.75 4 ARG B C 1
ATOM 3908 O O . ARG B 1 4 ? -1.397 -47.562 -24.078 1 95.75 4 ARG B O 1
ATOM 3915 N N . LEU B 1 5 ? -3.613 -47.281 -24.453 1 97.38 5 LEU B N 1
ATOM 3916 C CA . LEU B 1 5 ? -3.701 -46.031 -23.688 1 97.38 5 LEU B CA 1
ATOM 3917 C C . LEU B 1 5 ? -4.582 -46.219 -22.453 1 97.38 5 LEU B C 1
ATOM 3919 O O . LEU B 1 5 ? -5.559 -46.969 -22.5 1 97.38 5 LEU B O 1
ATOM 3923 N N . VAL B 1 6 ? -4.242 -45.531 -21.359 1 97.88 6 VAL B N 1
ATOM 3924 C CA . VAL B 1 6 ? -5.117 -45.375 -20.203 1 97.88 6 VAL B CA 1
ATOM 3925 C C . VAL B 1 6 ? -5.418 -43.875 -20 1 97.88 6 VAL B C 1
ATOM 3927 O O . VAL B 1 6 ? -4.602 -43.031 -20.344 1 97.88 6 VAL B O 1
ATOM 3930 N N . ALA B 1 7 ? -6.574 -43.562 -19.406 1 98.19 7 ALA B N 1
ATOM 3931 C CA . ALA B 1 7 ? -6.984 -42.188 -19.234 1 98.19 7 ALA B CA 1
ATOM 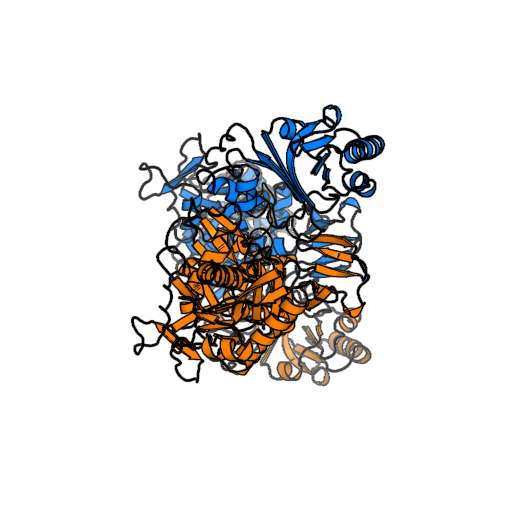3932 C C . ALA B 1 7 ? -7.23 -41.844 -17.766 1 98.19 7 ALA B C 1
ATOM 3934 O O . ALA B 1 7 ? -7.863 -42.625 -17.047 1 98.19 7 ALA B O 1
ATOM 3935 N N . GLY B 1 8 ? -6.59 -40.812 -17.266 1 98.12 8 GLY B N 1
ATOM 3936 C CA . GLY B 1 8 ? -7.02 -40.188 -16.031 1 98.12 8 GLY B CA 1
ATOM 3937 C C . GLY B 1 8 ? -7.996 -39.031 -16.25 1 98.12 8 GLY B C 1
ATOM 3938 O O . GLY B 1 8 ? -7.684 -38.062 -16.953 1 98.12 8 GLY B O 1
ATOM 3939 N N . VAL B 1 9 ? -9.172 -39.094 -15.641 1 97.69 9 VAL B N 1
ATOM 3940 C CA . VAL B 1 9 ? -10.25 -38.156 -15.898 1 97.69 9 VAL B CA 1
ATOM 3941 C C . VAL B 1 9 ? -10.562 -37.375 -14.625 1 97.69 9 VAL B C 1
ATOM 3943 O O . VAL B 1 9 ? -11.141 -37.906 -13.68 1 97.69 9 VAL B O 1
ATOM 3946 N N . ASP B 1 10 ? -10.258 -36.094 -14.617 1 95.25 10 ASP B N 1
ATOM 3947 C CA . ASP B 1 10 ? -10.578 -35.188 -13.523 1 95.25 10 ASP B CA 1
ATOM 3948 C C . ASP B 1 10 ? -11.758 -34.281 -13.883 1 95.25 10 ASP B C 1
ATOM 3950 O O . ASP B 1 10 ? -11.602 -33.344 -14.648 1 95.25 10 ASP B O 1
ATOM 3954 N N . ILE B 1 11 ? -12.836 -34.562 -13.328 1 92 11 ILE B N 1
ATOM 3955 C CA . ILE B 1 11 ? -14.016 -33.75 -13.531 1 92 11 ILE B CA 1
ATOM 3956 C C . ILE B 1 11 ? -14.133 -32.719 -12.398 1 92 11 ILE B C 1
ATOM 3958 O O . ILE B 1 11 ? -14.586 -33.062 -11.305 1 92 11 ILE B O 1
ATOM 3962 N N . GLY B 1 12 ? -13.734 -31.547 -12.672 1 85.88 12 GLY B N 1
ATOM 3963 C CA . GLY B 1 12 ? -13.805 -30.5 -11.672 1 85.88 12 GLY B CA 1
ATOM 3964 C C . GLY B 1 12 ? -15.109 -29.734 -11.695 1 85.88 12 GLY B C 1
ATOM 3965 O O . GLY B 1 12 ? -16.016 -30.062 -12.469 1 85.88 12 GLY B O 1
ATOM 3966 N N . ASN B 1 13 ? -15.242 -28.781 -10.812 1 77.81 13 ASN B N 1
ATOM 3967 C CA . ASN B 1 13 ? -16.438 -27.953 -10.758 1 77.81 13 ASN B CA 1
ATOM 3968 C C . ASN B 1 13 ? -16.547 -27.031 -11.969 1 77.81 13 ASN B C 1
ATOM 3970 O O . ASN B 1 13 ? -17.641 -26.766 -12.461 1 77.81 13 ASN B O 1
ATOM 3974 N N . SER B 1 14 ? -15.391 -26.594 -12.414 1 77.25 14 SER B N 1
ATOM 3975 C CA . SER B 1 14 ? -15.391 -25.609 -13.508 1 77.25 14 SER B CA 1
ATOM 3976 C C . SER B 1 14 ? -14.773 -26.203 -14.773 1 77.25 14 SER B C 1
ATOM 3978 O O . SER B 1 14 ? -15.172 -25.844 -15.883 1 77.25 14 SER B O 1
ATOM 3980 N N . THR B 1 15 ? -13.766 -27.016 -14.555 1 87.75 15 THR B N 1
ATOM 3981 C CA . THR B 1 15 ? -13.039 -27.562 -15.695 1 87.75 15 THR B CA 1
ATOM 3982 C C . THR B 1 15 ? -12.867 -29.062 -15.555 1 87.75 15 THR B C 1
ATOM 3984 O O . THR B 1 15 ? -12.875 -29.609 -14.445 1 87.75 15 THR B O 1
ATOM 3987 N N . THR B 1 16 ? -12.805 -29.703 -16.688 1 93.56 16 THR B N 1
ATOM 3988 C CA . THR B 1 16 ? -12.484 -31.109 -16.797 1 93.56 16 THR B CA 1
ATOM 3989 C C . THR B 1 16 ? -11.133 -31.312 -17.469 1 93.56 16 THR B C 1
ATOM 3991 O O . THR B 1 16 ? -10.875 -30.75 -18.531 1 93.56 16 THR B O 1
ATOM 3994 N N . GLU B 1 17 ? -10.258 -32.031 -16.812 1 96.38 17 GLU B N 1
ATOM 3995 C CA . GLU B 1 17 ? -8.922 -32.312 -17.344 1 96.38 17 GLU B CA 1
ATOM 3996 C C . GLU B 1 17 ? -8.727 -33.812 -17.594 1 96.38 17 GLU B C 1
ATOM 3998 O O . GLU B 1 17 ? -9.156 -34.625 -16.781 1 96.38 17 GLU B O 1
ATOM 4003 N N . VAL B 1 18 ? -8.109 -34.125 -18.719 1 98.06 18 VAL B N 1
ATOM 4004 C CA . VAL B 1 18 ? -7.84 -35.531 -19.047 1 98.06 18 VAL B CA 1
ATOM 4005 C C . VAL B 1 18 ? -6.379 -35.688 -19.469 1 98.06 18 VAL B C 1
ATOM 4007 O O . VAL B 1 18 ? -5.832 -34.812 -20.172 1 98.06 18 VAL B O 1
ATOM 4010 N N . VAL B 1 19 ? -5.789 -36.75 -18.984 1 98.38 19 VAL B N 1
ATOM 4011 C CA . VAL B 1 19 ? -4.445 -37.125 -19.406 1 98.38 19 VAL B CA 1
ATOM 4012 C C . VAL B 1 19 ? -4.449 -38.562 -19.891 1 98.38 19 VAL B C 1
ATOM 4014 O O . VAL B 1 19 ? -4.98 -39.469 -19.234 1 98.38 19 VAL B O 1
ATOM 4017 N N . LEU B 1 20 ? -3.93 -38.812 -21.078 1 98.38 20 LEU B N 1
ATOM 4018 C CA . LEU B 1 20 ? -3.707 -40.156 -21.609 1 98.38 20 LEU B CA 1
ATOM 4019 C C . LEU B 1 20 ? -2.264 -40.594 -21.375 1 98.38 20 LEU B C 1
ATOM 4021 O O . LEU B 1 20 ? -1.33 -39.812 -21.625 1 98.38 20 LEU B O 1
ATOM 4025 N N . ALA B 1 21 ? -2.146 -41.781 -20.906 1 97.62 21 ALA B N 1
ATOM 4026 C CA . ALA B 1 21 ? -0.818 -42.344 -20.688 1 97.62 21 ALA B CA 1
ATOM 4027 C C . ALA B 1 21 ? -0.63 -43.625 -21.5 1 97.62 21 ALA B C 1
ATOM 4029 O O . ALA B 1 21 ? -1.578 -44.375 -21.703 1 97.62 21 ALA B O 1
ATOM 4030 N N . ASP B 1 22 ? 0.569 -43.781 -21.938 1 96.31 22 ASP B N 1
ATOM 4031 C CA . ASP B 1 22 ? 0.942 -45.031 -22.594 1 96.31 22 ASP B CA 1
ATOM 4032 C C . ASP B 1 22 ? 1.137 -46.156 -21.578 1 96.31 22 ASP B C 1
ATOM 4034 O O . ASP B 1 22 ? 1.919 -46.031 -20.641 1 96.31 22 ASP B O 1
ATOM 4038 N N . VAL B 1 23 ? 0.523 -47.25 -21.828 1 94.25 23 VAL B N 1
ATOM 4039 C CA . VAL B 1 23 ? 0.586 -48.375 -20.891 1 94.25 23 VAL B CA 1
ATOM 4040 C C . VAL B 1 23 ? 2.002 -48.938 -20.859 1 94.25 23 VAL B C 1
ATOM 4042 O O . VAL B 1 23 ? 2.49 -49.344 -19.797 1 94.25 23 VAL B O 1
ATOM 4045 N N . ALA B 1 24 ? 2.666 -48.938 -21.953 1 92.75 24 ALA B N 1
ATOM 4046 C CA . ALA B 1 24 ? 3.984 -49.562 -22.078 1 92.75 24 ALA B CA 1
ATOM 4047 C C . ALA B 1 24 ? 5.051 -48.719 -21.391 1 92.75 24 ALA B C 1
ATOM 4049 O O . ALA B 1 24 ? 5.902 -49.25 -20.672 1 92.75 24 ALA B O 1
ATOM 4050 N N . THR B 1 25 ? 5.004 -47.438 -21.562 1 93.31 25 THR B N 1
ATOM 4051 C CA . THR B 1 25 ? 6.062 -46.531 -21.078 1 93.31 25 THR B CA 1
ATOM 4052 C C . THR B 1 25 ? 5.656 -45.875 -19.766 1 93.31 25 THR B C 1
ATOM 4054 O O . THR B 1 25 ? 6.512 -45.406 -19.016 1 93.31 25 THR B O 1
ATOM 4057 N N . GLY B 1 26 ? 4.379 -45.844 -19.547 1 93.25 26 GLY B N 1
ATOM 4058 C CA . GLY B 1 26 ? 3.887 -45.125 -18.375 1 93.25 26 GLY B CA 1
ATOM 4059 C C . GLY B 1 26 ? 4 -43.625 -18.5 1 93.25 26 GLY B C 1
ATOM 4060 O O . GLY B 1 26 ? 3.932 -42.906 -17.5 1 93.25 26 GLY B O 1
ATOM 4061 N N . GLU B 1 27 ? 4.207 -43.094 -19.688 1 95.69 27 GLU B N 1
ATOM 4062 C CA . GLU B 1 27 ? 4.418 -41.656 -19.922 1 95.69 27 GLU B CA 1
ATOM 4063 C C . GLU B 1 27 ? 3.162 -41 -20.5 1 95.69 27 GLU B C 1
ATOM 4065 O O . GLU B 1 27 ? 2.371 -41.656 -21.172 1 95.69 27 GLU B O 1
ATOM 4070 N N . PRO B 1 28 ? 2.967 -39.781 -20.188 1 97.62 28 PRO B N 1
ATOM 4071 C CA . PRO B 1 28 ? 1.844 -39.062 -20.797 1 97.62 28 PRO B CA 1
ATOM 4072 C C . PRO B 1 28 ? 1.984 -38.969 -22.328 1 97.62 28 PRO B C 1
ATOM 4074 O O . PRO B 1 28 ? 3.088 -38.75 -22.828 1 97.62 28 PRO B O 1
ATOM 4077 N N . VAL B 1 29 ? 0.911 -39.031 -23 1 97.06 29 VAL B N 1
ATOM 4078 C CA . VAL B 1 29 ? 0.956 -39.031 -24.469 1 97.06 29 VAL B CA 1
ATOM 4079 C C . VAL B 1 29 ? 0.12 -37.875 -25 1 97.06 29 VAL B C 1
ATOM 4081 O O . VAL B 1 29 ? 0.469 -37.281 -26.016 1 97.06 29 VAL B O 1
ATOM 4084 N N . ALA B 1 30 ? -0.985 -37.625 -24.406 1 97.69 30 ALA B N 1
ATOM 4085 C CA . ALA B 1 30 ? -1.877 -36.531 -24.781 1 97.69 30 ALA B CA 1
ATOM 4086 C C . ALA B 1 30 ? -2.678 -36.031 -23.594 1 97.69 30 ALA B C 1
ATOM 4088 O O . ALA B 1 30 ? -2.943 -36.781 -22.656 1 97.69 30 ALA B O 1
ATOM 4089 N N . TRP B 1 31 ? -2.99 -34.812 -23.594 1 98.19 31 TRP B N 1
ATOM 4090 C CA . TRP B 1 31 ? -3.781 -34.188 -22.516 1 98.19 31 TRP B CA 1
ATOM 4091 C C . TRP B 1 31 ? -4.48 -32.938 -23 1 98.19 31 TRP B C 1
ATOM 4093 O O . TRP B 1 31 ? -4.051 -32.312 -23.984 1 98.19 31 TRP B O 1
ATOM 4103 N N . ASP B 1 32 ? -5.586 -32.625 -22.328 1 97.5 32 ASP B N 1
ATOM 4104 C CA . ASP B 1 32 ? -6.359 -31.438 -22.641 1 97.5 32 ASP B CA 1
ATOM 4105 C C . ASP B 1 32 ? -7.371 -31.141 -21.531 1 97.5 32 ASP B C 1
ATOM 4107 O O . ASP B 1 32 ? -7.477 -31.906 -20.562 1 97.5 32 ASP B O 1
ATOM 4111 N N . ARG B 1 33 ? -7.926 -29.984 -21.656 1 95.56 33 ARG B N 1
ATOM 4112 C CA . ARG B 1 33 ? -8.945 -29.578 -20.688 1 95.56 33 ARG B CA 1
ATOM 4113 C C . ARG B 1 33 ? -10.125 -28.906 -21.391 1 95.56 33 ARG B C 1
ATOM 4115 O O . ARG B 1 33 ? -9.992 -28.422 -22.516 1 95.56 33 ARG B O 1
ATOM 4122 N N . THR B 1 34 ? -11.25 -28.953 -20.781 1 94.38 34 THR B N 1
ATOM 4123 C CA . THR B 1 34 ? -12.453 -28.281 -21.25 1 94.38 34 THR B CA 1
ATOM 4124 C C . THR B 1 34 ? -13.305 -27.812 -20.062 1 94.38 34 THR B C 1
ATOM 4126 O O . THR B 1 34 ? -13.031 -28.172 -18.922 1 94.38 34 THR B O 1
ATOM 4129 N N . MET B 1 35 ? -14.242 -26.984 -20.359 1 90.56 35 MET B N 1
ATOM 4130 C CA . MET B 1 35 ? -15.203 -26.562 -19.328 1 90.56 35 MET B CA 1
ATOM 4131 C C . MET B 1 35 ? -16.094 -27.719 -18.922 1 90.56 35 MET B C 1
ATOM 4133 O O . MET B 1 35 ? -16.547 -28.5 -19.766 1 90.56 35 MET B O 1
ATOM 4137 N N . THR B 1 36 ? -16.344 -27.828 -17.641 1 89.06 36 THR B N 1
ATOM 4138 C CA . THR B 1 36 ? -17.25 -28.875 -17.172 1 89.06 36 THR B CA 1
ATOM 4139 C C . THR B 1 36 ? -18.688 -28.578 -17.609 1 89.06 36 THR B C 1
ATOM 4141 O O . THR B 1 36 ? -19.188 -27.453 -17.422 1 89.06 36 THR B O 1
ATOM 4144 N N . ARG B 1 37 ? -19.219 -29.516 -18.219 1 89.56 37 ARG B N 1
ATOM 4145 C CA . ARG B 1 37 ? -20.609 -29.359 -18.672 1 89.56 37 ARG B CA 1
ATOM 4146 C C . ARG B 1 37 ? -21.578 -29.641 -17.531 1 89.56 37 ARG B C 1
ATOM 4148 O O . ARG B 1 37 ? -21.594 -30.734 -16.969 1 89.56 37 ARG B O 1
ATOM 4155 N N . GLY B 1 38 ? -22.391 -28.672 -17.281 1 82.19 38 GLY B N 1
ATOM 4156 C CA . GLY B 1 38 ? -23.297 -28.859 -16.156 1 82.19 38 GLY B CA 1
ATOM 4157 C C . GLY B 1 38 ? -22.578 -28.859 -14.812 1 82.19 38 GLY B C 1
ATOM 4158 O O . GLY B 1 38 ? -21.453 -28.359 -14.695 1 82.19 38 GLY B O 1
ATOM 4159 N N . ALA B 1 39 ? -23.281 -29.328 -13.781 1 80 39 ALA B N 1
ATOM 4160 C CA . ALA B 1 39 ? -22.688 -29.391 -12.445 1 80 39 ALA B CA 1
ATOM 4161 C C . ALA B 1 39 ? -21.859 -30.656 -12.273 1 80 39 ALA B C 1
ATOM 4163 O O . ALA B 1 39 ? -22.203 -31.703 -12.82 1 80 39 ALA B O 1
ATOM 4164 N N . LYS B 1 40 ? -20.797 -30.531 -11.594 1 85.25 40 LYS B N 1
ATOM 4165 C CA . LYS B 1 40 ? -19.938 -31.672 -11.273 1 85.25 40 LYS B CA 1
ATOM 4166 C C . LYS B 1 40 ? -20.75 -32.844 -10.719 1 85.25 40 LYS B C 1
ATOM 4168 O O . LYS B 1 40 ? -21.547 -32.656 -9.789 1 85.25 40 LYS B O 1
ATOM 4173 N N . GLY B 1 41 ? -20.578 -34.031 -11.367 1 83.25 41 GLY B N 1
ATOM 4174 C CA . GLY B 1 41 ? -21.266 -35.219 -10.883 1 83.25 41 GLY B CA 1
ATOM 4175 C C . GLY B 1 41 ? -22.531 -35.531 -11.648 1 83.25 41 GLY B C 1
ATOM 4176 O O . GLY B 1 41 ? -23.109 -36.594 -11.508 1 83.25 41 GLY B O 1
ATOM 4177 N N . THR B 1 42 ? -22.984 -34.688 -12.469 1 86.94 42 THR B N 1
ATOM 4178 C CA . THR B 1 42 ? -24.172 -34.938 -13.297 1 86.94 42 THR B CA 1
ATOM 4179 C C . THR B 1 42 ? -23.812 -35.781 -14.5 1 86.94 42 THR B C 1
ATOM 4181 O O . THR B 1 42 ? -22.641 -35.969 -14.828 1 86.94 42 THR B O 1
ATOM 4184 N N . VAL B 1 43 ? -24.875 -36.281 -15.086 1 90.94 43 VAL B N 1
ATOM 4185 C CA . VAL B 1 43 ? -24.703 -37.062 -16.281 1 90.94 43 VAL B CA 1
ATOM 4186 C C . VAL B 1 43 ? -24.016 -36.25 -17.375 1 90.94 43 VAL B C 1
ATOM 4188 O O . VAL B 1 43 ? -23.141 -36.75 -18.078 1 90.94 43 VAL B O 1
ATOM 4191 N N . SER B 1 44 ? -24.391 -35.031 -17.438 1 92.69 44 SER B N 1
ATOM 4192 C CA . SER B 1 44 ? -23.828 -34.156 -18.453 1 92.69 44 SER B CA 1
ATOM 4193 C C . SER B 1 44 ? -22.328 -33.969 -18.25 1 92.69 44 SER B C 1
ATOM 4195 O O . SER B 1 44 ? -21.578 -33.938 -19.219 1 92.69 44 SER B O 1
ATOM 4197 N N . SER B 1 45 ? -21.906 -33.812 -17.016 1 92.06 45 SER B N 1
ATOM 4198 C CA . SER B 1 45 ? -20.5 -33.594 -16.75 1 92.06 45 SER B CA 1
ATOM 4199 C C . SER B 1 45 ? -19.672 -34.844 -17.078 1 92.06 45 SER B C 1
ATOM 4201 O O . SER B 1 45 ? -18.578 -34.75 -17.625 1 92.06 45 SER B O 1
ATOM 4203 N N . VAL B 1 46 ? -20.219 -36 -16.859 1 94.12 46 VAL B N 1
ATOM 4204 C CA . VAL B 1 46 ? -19.516 -37.25 -17.125 1 94.12 46 VAL B CA 1
ATOM 4205 C C . VAL B 1 46 ? -19.438 -37.5 -18.625 1 94.12 46 VAL B C 1
ATOM 4207 O O . VAL B 1 46 ? -18.406 -37.906 -19.141 1 94.12 46 VAL B O 1
ATOM 4210 N N . ARG B 1 47 ? -20.531 -37.219 -19.25 1 94.5 47 ARG B N 1
ATOM 4211 C CA . ARG B 1 47 ? -20.547 -37.406 -20.703 1 94.5 47 ARG B CA 1
ATOM 4212 C C . ARG B 1 47 ? -19.594 -36.438 -21.375 1 94.5 47 ARG B C 1
ATOM 4214 O O . ARG B 1 47 ? -18.984 -36.75 -22.391 1 94.5 47 ARG B O 1
ATOM 4221 N N . GLY B 1 48 ? -19.609 -35.25 -20.891 1 95.56 48 GLY B N 1
ATOM 4222 C CA . GLY B 1 48 ? -18.641 -34.281 -21.391 1 95.56 48 GLY B CA 1
ATOM 4223 C C . GLY B 1 48 ? -17.203 -34.75 -21.219 1 95.56 48 GLY B C 1
ATOM 4224 O O . GLY B 1 48 ? -16.375 -34.562 -22.125 1 95.56 48 GLY B O 1
ATOM 4225 N N . ALA B 1 49 ? -16.922 -35.312 -20.141 1 96.69 49 ALA B N 1
ATOM 4226 C CA . ALA B 1 49 ? -15.586 -35.844 -19.875 1 96.69 49 ALA B CA 1
ATOM 4227 C C . ALA B 1 49 ? -15.25 -37 -20.828 1 96.69 49 ALA B C 1
ATOM 4229 O O . ALA B 1 49 ? -14.141 -37.062 -21.375 1 96.69 49 ALA B O 1
ATOM 4230 N N . ALA B 1 50 ? -16.203 -37.844 -21.031 1 97.31 50 ALA B N 1
ATOM 4231 C CA . ALA B 1 50 ? -16.016 -38.969 -21.938 1 97.31 50 ALA B CA 1
ATOM 4232 C C . ALA B 1 50 ? -15.742 -38.469 -23.359 1 97.31 50 ALA B C 1
ATOM 4234 O O . ALA B 1 50 ? -14.914 -39.031 -24.078 1 97.31 50 ALA B O 1
ATOM 4235 N N . ALA B 1 51 ? -16.438 -37.469 -23.672 1 97.69 51 ALA B N 1
ATOM 4236 C CA . ALA B 1 51 ? -16.234 -36.875 -25 1 97.69 51 ALA B CA 1
ATOM 4237 C C . ALA B 1 51 ? -14.805 -36.375 -25.156 1 97.69 51 ALA B C 1
ATOM 4239 O O . ALA B 1 51 ? -14.195 -36.531 -26.219 1 97.69 51 ALA B O 1
ATOM 4240 N N . LEU B 1 52 ? -14.305 -35.75 -24.141 1 97.81 52 LEU B N 1
ATOM 4241 C CA . LEU B 1 52 ? -12.93 -35.25 -24.172 1 97.81 52 LEU B CA 1
ATOM 4242 C C . LEU B 1 52 ? -11.945 -36.406 -24.297 1 97.81 52 LEU B C 1
ATOM 4244 O O . LEU B 1 52 ? -10.969 -36.312 -25.062 1 97.81 52 LEU B O 1
ATOM 4248 N N . VAL B 1 53 ? -12.188 -37.5 -23.609 1 98.19 53 VAL B N 1
ATOM 4249 C CA . VAL B 1 53 ? -11.328 -38.656 -23.672 1 98.19 53 VAL B CA 1
ATOM 4250 C C . VAL B 1 53 ? -11.297 -39.188 -25.109 1 98.19 53 VAL B C 1
ATOM 4252 O O . VAL B 1 53 ? -10.227 -39.438 -25.672 1 98.19 53 VAL B O 1
ATOM 4255 N N . ARG B 1 54 ? -12.422 -39.375 -25.672 1 97.69 54 ARG B N 1
ATOM 4256 C CA . ARG B 1 54 ? -12.531 -39.906 -27.031 1 97.69 54 ARG B CA 1
ATOM 4257 C C . ARG B 1 54 ? -11.797 -39 -28.031 1 97.69 54 ARG B C 1
ATOM 4259 O O . ARG B 1 54 ? -11.125 -39.5 -28.938 1 97.69 54 ARG B O 1
ATOM 4266 N N . ARG B 1 55 ? -12.008 -37.75 -27.859 1 97.75 55 ARG B N 1
ATOM 4267 C CA . ARG B 1 55 ? -11.336 -36.812 -28.75 1 97.75 55 ARG B CA 1
ATOM 4268 C C . ARG B 1 55 ? -9.82 -36.938 -28.641 1 97.75 55 ARG B C 1
ATOM 4270 O O . ARG B 1 55 ? -9.125 -36.938 -29.656 1 97.75 55 ARG B O 1
ATOM 4277 N N . LEU B 1 56 ? -9.305 -37.094 -27.469 1 98.06 56 LEU B N 1
ATOM 4278 C CA . LEU B 1 56 ? -7.863 -37.219 -27.25 1 98.06 56 LEU B CA 1
ATOM 4279 C C . LEU B 1 56 ? -7.332 -38.531 -27.812 1 98.06 56 LEU B C 1
ATOM 4281 O O . LEU B 1 56 ? -6.254 -38.562 -28.406 1 98.06 56 LEU B O 1
ATOM 4285 N N . VAL B 1 57 ? -8.062 -39.562 -27.641 1 97.5 57 VAL B N 1
ATOM 4286 C CA . VAL B 1 57 ? -7.648 -40.875 -28.141 1 97.5 57 VAL B CA 1
ATOM 4287 C C . VAL B 1 57 ? -7.531 -40.844 -29.672 1 97.5 57 VAL B C 1
ATOM 4289 O O . VAL B 1 57 ? -6.586 -41.375 -30.25 1 97.5 57 VAL B O 1
ATOM 4292 N N . ARG B 1 58 ? -8.438 -40.156 -30.281 1 96.62 58 ARG B N 1
ATOM 4293 C CA . ARG B 1 58 ? -8.438 -40.062 -31.75 1 96.62 58 ARG B CA 1
ATOM 4294 C C . ARG B 1 58 ? -7.211 -39.312 -32.25 1 96.62 58 ARG B C 1
ATOM 4296 O O . ARG B 1 58 ? -6.754 -39.531 -33.375 1 96.62 58 ARG B O 1
ATOM 4303 N N . ARG B 1 59 ? -6.707 -38.469 -31.438 1 96.06 59 ARG B N 1
ATOM 4304 C CA . ARG B 1 59 ? -5.562 -37.656 -31.812 1 96.06 59 ARG B CA 1
ATOM 4305 C C . ARG B 1 59 ? -4.266 -38.438 -31.719 1 96.06 59 ARG B C 1
ATOM 4307 O O . ARG B 1 59 ? -3.24 -38.031 -32.281 1 96.06 59 ARG B O 1
ATOM 4314 N N . VAL B 1 60 ? -4.328 -39.562 -31 1 96.69 60 VAL B N 1
ATOM 4315 C CA . VAL B 1 60 ? -3.146 -40.406 -30.859 1 96.69 60 VAL B CA 1
ATOM 4316 C C . VAL B 1 60 ? -3.127 -41.469 -31.953 1 96.69 60 VAL B C 1
ATOM 4318 O O . VAL B 1 60 ? -3.998 -42.312 -32 1 96.69 60 VAL B O 1
ATOM 4321 N N . PRO B 1 61 ? -2.168 -41.406 -32.812 1 94.5 61 PRO B N 1
ATOM 4322 C CA . PRO B 1 61 ? -2.107 -42.406 -33.906 1 94.5 61 PRO B CA 1
ATOM 4323 C C . PRO B 1 61 ? -2.08 -43.844 -33.375 1 94.5 61 PRO B C 1
ATOM 4325 O O . PRO B 1 61 ? -1.26 -44.156 -32.5 1 94.5 61 PRO B O 1
ATOM 4328 N N . ASP B 1 62 ? -2.998 -44.688 -33.844 1 94 62 ASP B N 1
ATOM 4329 C CA . ASP B 1 62 ? -3.115 -46.094 -33.531 1 94 62 ASP B CA 1
ATOM 4330 C C . ASP B 1 62 ? -3.359 -46.312 -32.031 1 94 62 ASP B C 1
ATOM 4332 O O . ASP B 1 62 ? -2.887 -47.281 -31.469 1 94 62 ASP B O 1
ATOM 4336 N N . GLY B 1 63 ? -3.869 -45.281 -31.469 1 95.06 63 GLY B N 1
ATOM 4337 C CA . GLY B 1 63 ? -4.164 -45.375 -30.047 1 95.06 63 GLY B CA 1
ATOM 4338 C C . GLY B 1 63 ? -5.434 -46.156 -29.766 1 95.06 63 GLY B C 1
ATOM 4339 O O . GLY B 1 63 ? -6.434 -46 -30.469 1 95.06 63 GLY B O 1
ATOM 4340 N N . GLU B 1 64 ? -5.398 -46.969 -28.719 1 96.19 64 GLU B N 1
ATOM 4341 C CA . GLU B 1 64 ? -6.562 -47.719 -28.219 1 96.19 64 GLU B CA 1
ATOM 4342 C C . GLU B 1 64 ? -6.715 -47.562 -26.703 1 96.19 64 GLU B C 1
ATOM 4344 O O . GLU B 1 64 ? -5.801 -47.875 -25.953 1 96.19 64 GLU B O 1
ATOM 4349 N N . LEU B 1 65 ? -7.844 -47.062 -26.344 1 97.12 65 LEU B N 1
ATOM 4350 C CA . LEU B 1 65 ? -8.117 -46.906 -24.922 1 97.12 65 LEU B CA 1
ATOM 4351 C C . LEU B 1 65 ? -8.461 -48.25 -24.297 1 97.12 65 LEU B C 1
ATOM 4353 O O . LEU B 1 65 ? -9.359 -48.938 -24.766 1 97.12 65 LEU B O 1
ATOM 4357 N N . VAL B 1 66 ? -7.754 -48.562 -23.203 1 97 66 VAL B N 1
ATOM 4358 C CA . VAL B 1 66 ? -7.969 -49.906 -22.641 1 97 66 VAL B CA 1
ATOM 4359 C C . VAL B 1 66 ? -8.586 -49.75 -21.25 1 97 66 VAL B C 1
ATOM 4361 O O . VAL B 1 66 ? -9.18 -50.719 -20.734 1 97 66 VAL B O 1
ATOM 4364 N N . SER B 1 67 ? -8.414 -48.594 -20.594 1 97 67 SER B N 1
ATOM 4365 C CA . SER B 1 67 ? -8.992 -48.344 -19.281 1 97 67 SER B CA 1
ATOM 4366 C C . SER B 1 67 ? -8.961 -46.844 -18.953 1 97 67 SER B C 1
ATOM 4368 O O . SER B 1 67 ? -8.328 -46.062 -19.672 1 97 67 SER B O 1
ATOM 4370 N N . ALA B 1 68 ? -9.648 -46.469 -17.953 1 97.69 68 ALA B N 1
ATOM 4371 C CA . ALA B 1 68 ? -9.648 -45.094 -17.438 1 97.69 68 ALA B CA 1
ATOM 4372 C C . ALA B 1 68 ? -9.812 -45.094 -15.922 1 97.69 68 ALA B C 1
ATOM 4374 O O . ALA B 1 68 ? -10.062 -46.125 -15.305 1 97.69 68 ALA B O 1
ATOM 4375 N N . ALA B 1 69 ? -9.547 -44 -15.328 1 97.06 69 ALA B N 1
ATOM 4376 C CA . ALA B 1 69 ? -9.758 -43.844 -13.891 1 97.06 69 ALA B CA 1
ATOM 4377 C C . ALA B 1 69 ? -10.422 -42.5 -13.594 1 97.06 69 ALA B C 1
ATOM 4379 O O . ALA B 1 69 ? -10.18 -41.5 -14.281 1 97.06 69 ALA B O 1
ATOM 4380 N N . VAL B 1 70 ? -11.25 -42.469 -12.648 1 95.81 70 VAL B N 1
ATOM 4381 C CA . VAL B 1 70 ? -11.93 -41.281 -12.125 1 95.81 70 VAL B CA 1
ATOM 4382 C C . VAL B 1 70 ? -12.023 -41.375 -10.602 1 95.81 70 VAL B C 1
ATOM 4384 O O . VAL B 1 70 ? -11.914 -42.438 -10.031 1 95.81 70 VAL B O 1
ATOM 4387 N N . ALA B 1 71 ? -12.016 -40.281 -9.945 1 90 71 ALA B N 1
ATOM 4388 C CA . ALA B 1 71 ? -12.258 -40.281 -8.508 1 90 71 ALA B CA 1
ATOM 4389 C C . ALA B 1 71 ? -13.734 -40 -8.203 1 90 71 ALA B C 1
ATOM 4391 O O . ALA B 1 71 ? -14.453 -39.469 -9.039 1 90 71 ALA B O 1
ATOM 4392 N N . PRO B 1 72 ? -14.133 -40.5 -6.957 1 86.69 72 PRO B N 1
ATOM 4393 C CA . PRO B 1 72 ? -15.477 -40.094 -6.555 1 86.69 72 PRO B CA 1
ATOM 4394 C C . PRO B 1 72 ? -15.641 -38.562 -6.547 1 86.69 72 PRO B C 1
ATOM 4396 O O . PRO B 1 72 ? -14.758 -37.844 -6.07 1 86.69 72 PRO B O 1
ATOM 4399 N N . LEU B 1 73 ? -16.75 -38.125 -7.164 1 85.38 73 LEU B N 1
ATOM 4400 C CA . LEU B 1 73 ? -16.953 -36.719 -7.363 1 85.38 73 LEU B CA 1
ATOM 4401 C C . LEU B 1 73 ? -17.625 -36.094 -6.148 1 85.38 73 LEU B C 1
ATOM 4403 O O . LEU B 1 73 ? -18.625 -36.625 -5.652 1 85.38 73 LEU B O 1
ATOM 4407 N N . ARG B 1 74 ? -16.953 -35.125 -5.625 1 76.38 74 ARG B N 1
ATOM 4408 C CA . ARG B 1 74 ? -17.531 -34.344 -4.531 1 76.38 74 ARG B CA 1
ATOM 4409 C C . ARG B 1 74 ? -17.844 -32.906 -4.977 1 76.38 74 ARG B C 1
ATOM 4411 O O . ARG B 1 74 ? -17 -32.031 -4.875 1 76.38 74 ARG B O 1
ATOM 4418 N N . PRO B 1 75 ? -19.078 -32.781 -5.469 1 73.69 75 PRO B N 1
ATOM 4419 C CA . PRO B 1 75 ? -19.422 -31.438 -5.871 1 73.69 75 PRO B CA 1
ATOM 4420 C C . PRO B 1 75 ? -19.328 -30.438 -4.719 1 73.69 75 PRO B C 1
ATOM 4422 O O . PRO B 1 75 ? -19.719 -30.75 -3.59 1 73.69 75 PRO B O 1
ATOM 4425 N N . VAL B 1 76 ? -18.547 -29.484 -4.918 1 71.69 76 VAL B N 1
ATOM 4426 C CA . VAL B 1 76 ? -18.422 -28.391 -3.955 1 71.69 76 VAL B CA 1
ATOM 4427 C C . VAL B 1 76 ? -19.125 -27.141 -4.488 1 71.69 76 VAL B C 1
ATOM 4429 O O . VAL B 1 76 ? -18.859 -26.719 -5.613 1 71.69 76 VAL B O 1
ATOM 4432 N N . ARG B 1 77 ? -20.266 -26.812 -3.838 1 74.25 77 ARG B N 1
ATOM 4433 C CA . ARG B 1 77 ? -20.906 -25.562 -4.211 1 74.25 77 ARG B CA 1
ATOM 4434 C C . ARG B 1 77 ? -20.297 -24.391 -3.443 1 74.25 77 ARG B C 1
ATOM 4436 O O . ARG B 1 77 ? -20.406 -24.328 -2.217 1 74.25 77 ARG B O 1
ATOM 4443 N N . THR B 1 78 ? -19.547 -23.641 -4.254 1 72.44 78 THR B N 1
ATOM 4444 C CA . THR B 1 78 ? -18.984 -22.438 -3.668 1 72.44 78 THR B CA 1
ATOM 4445 C C . THR B 1 78 ? -19.812 -21.219 -4.047 1 72.44 78 THR B C 1
ATOM 4447 O O . THR B 1 78 ? -20.125 -21.016 -5.223 1 72.44 78 THR B O 1
ATOM 4450 N N . SER B 1 79 ? -20.406 -20.625 -3.064 1 74.88 79 SER B N 1
ATOM 4451 C CA . SER B 1 79 ? -21.094 -19.359 -3.312 1 74.88 79 SER B CA 1
ATOM 4452 C C . SER B 1 79 ? -20.219 -18.172 -2.941 1 74.88 79 SER B C 1
ATOM 4454 O O . SER B 1 79 ? -19.484 -18.219 -1.955 1 74.88 79 SER B O 1
ATOM 4456 N N . THR B 1 80 ? -20.125 -17.344 -3.867 1 76.44 80 THR B N 1
ATOM 4457 C CA . THR B 1 80 ? -19.453 -16.094 -3.559 1 76.44 80 THR B CA 1
ATOM 4458 C C . THR B 1 80 ? -20.453 -14.953 -3.422 1 76.44 80 THR B C 1
ATOM 4460 O O . THR B 1 80 ? -21.375 -14.82 -4.238 1 76.44 80 THR B O 1
ATOM 4463 N N . THR B 1 81 ? -20.438 -14.328 -2.299 1 77.81 81 THR B N 1
ATOM 4464 C CA . THR B 1 81 ? -21.297 -13.18 -2.02 1 77.81 81 THR B CA 1
ATOM 4465 C C . THR B 1 81 ? -20.469 -11.93 -1.761 1 77.81 81 THR B C 1
ATOM 4467 O O . THR B 1 81 ? -19.422 -11.992 -1.116 1 77.81 81 THR B O 1
ATOM 4470 N N . THR B 1 82 ? -20.922 -10.906 -2.385 1 80.5 82 THR B N 1
ATOM 4471 C CA . THR B 1 82 ? -20.281 -9.617 -2.129 1 80.5 82 THR B CA 1
ATOM 4472 C C . THR B 1 82 ? -21.281 -8.633 -1.53 1 80.5 82 THR B C 1
ATOM 4474 O O . THR B 1 82 ? -22.453 -8.617 -1.916 1 80.5 82 THR B O 1
ATOM 4477 N N . VAL B 1 83 ? -20.812 -7.977 -0.514 1 77.56 83 VAL B N 1
ATOM 4478 C CA . VAL B 1 83 ? -21.594 -6.891 0.082 1 77.56 83 VAL B CA 1
ATOM 4479 C C . VAL B 1 83 ? -20.797 -5.594 0.032 1 77.56 83 VAL B C 1
ATOM 4481 O O . VAL B 1 83 ? -19.766 -5.457 0.714 1 77.56 83 VAL B O 1
ATOM 4484 N N . PRO B 1 84 ? -21.203 -4.645 -0.728 1 77.06 84 PRO B N 1
ATOM 4485 C CA . PRO B 1 84 ? -20.469 -3.375 -0.794 1 77.06 84 PRO B CA 1
ATOM 4486 C C . PRO B 1 84 ? -20.547 -2.586 0.511 1 77.06 84 PRO B C 1
ATOM 4488 O O . PRO B 1 84 ? -21.484 -2.754 1.288 1 77.06 84 PRO B O 1
ATOM 4491 N N . GLU B 1 85 ? -19.531 -1.864 0.774 1 75.5 85 GLU B N 1
ATOM 4492 C CA . GLU B 1 85 ? -19.516 -0.986 1.939 1 75.5 85 GLU B CA 1
ATOM 4493 C C . GLU B 1 85 ? -20.562 0.123 1.813 1 75.5 85 GLU B C 1
ATOM 4495 O O . GLU B 1 85 ? -20.688 0.737 0.753 1 75.5 85 GLU B O 1
ATOM 4500 N N . PRO B 1 86 ? -21.297 0.215 2.869 1 71.69 86 PRO B N 1
ATOM 4501 C CA . PRO B 1 86 ? -22.203 1.355 2.826 1 71.69 86 PRO B CA 1
ATOM 4502 C C . PRO B 1 86 ? -21.484 2.699 2.809 1 71.69 86 PRO B C 1
ATOM 4504 O O . PRO B 1 86 ? -20.312 2.773 3.18 1 71.69 86 PRO B O 1
ATOM 4507 N N . PRO B 1 87 ? -22.172 3.734 2.287 1 72.69 87 PRO B N 1
ATOM 4508 C CA . PRO B 1 87 ? -21.547 5.059 2.359 1 72.69 87 PRO B CA 1
ATOM 4509 C C . PRO B 1 87 ? -21.203 5.469 3.789 1 72.69 87 PRO B C 1
ATOM 4511 O O . PRO B 1 87 ? -21.844 5.012 4.742 1 72.69 87 PRO B O 1
ATOM 4514 N N . ALA B 1 88 ? -20.203 6.188 3.918 1 75.38 88 ALA B N 1
ATOM 4515 C CA . ALA B 1 88 ? -19.781 6.672 5.23 1 75.38 88 ALA B CA 1
ATOM 4516 C C . ALA B 1 88 ? -20.891 7.473 5.902 1 75.38 88 ALA B C 1
ATOM 4518 O O . ALA B 1 88 ? -21.562 8.273 5.258 1 75.38 88 ALA B O 1
ATOM 4519 N N . ASP B 1 89 ? -21.141 7.129 7.156 1 81.19 89 ASP B N 1
ATOM 4520 C CA . ASP B 1 89 ? -22.109 7.883 7.953 1 81.19 89 ASP B CA 1
ATOM 4521 C C . ASP B 1 89 ? -21.516 9.211 8.422 1 81.19 89 ASP B C 1
ATOM 4523 O O . ASP B 1 89 ? -20.75 9.242 9.391 1 81.19 89 ASP B O 1
ATOM 4527 N N . THR B 1 90 ? -21.922 10.273 7.746 1 89.06 90 THR B N 1
ATOM 4528 C CA . THR B 1 90 ? -21.422 11.602 8.094 1 89.06 90 THR B CA 1
ATOM 4529 C C . THR B 1 90 ? -22.547 12.445 8.719 1 89.06 90 THR B C 1
ATOM 4531 O O . THR B 1 90 ? -22.5 13.672 8.656 1 89.06 90 THR B O 1
ATOM 4534 N N . GLY B 1 91 ? -23.578 11.766 9.211 1 90.75 91 GLY B N 1
ATOM 4535 C CA . GLY B 1 91 ? -24.688 12.477 9.844 1 90.75 91 GLY B CA 1
ATOM 4536 C C . GLY B 1 91 ? -25.422 13.398 8.898 1 90.75 91 GLY B C 1
ATOM 4537 O O . GLY B 1 91 ? -25.891 12.969 7.844 1 90.75 91 GLY B O 1
ATOM 4538 N N . ARG B 1 92 ? -25.406 14.727 9.258 1 92.06 92 ARG B N 1
ATOM 4539 C CA . ARG B 1 92 ? -26.125 15.727 8.484 1 92.06 92 ARG B CA 1
ATOM 4540 C C . ARG B 1 92 ? -25.266 16.25 7.336 1 92.06 92 ARG B C 1
ATOM 4542 O O . ARG B 1 92 ? -25.719 17.062 6.531 1 92.06 92 ARG B O 1
ATOM 4549 N N . PHE B 1 93 ? -24.062 15.781 7.316 1 94.38 93 PHE B N 1
ATOM 4550 C CA . PHE B 1 93 ? -23.141 16.328 6.328 1 94.38 93 PHE B CA 1
ATOM 4551 C C . PHE B 1 93 ? -23.125 15.461 5.07 1 94.38 93 PHE B C 1
ATOM 4553 O O . PHE B 1 93 ? -23.266 14.242 5.145 1 94.38 93 PHE B O 1
ATOM 4560 N N . ALA B 1 94 ? -22.953 16.094 3.922 1 92.06 94 ALA B N 1
ATOM 4561 C CA . ALA B 1 94 ? -22.875 15.367 2.656 1 92.06 94 ALA B CA 1
ATOM 4562 C C . ALA B 1 94 ? -21.828 15.969 1.73 1 92.06 94 ALA B C 1
ATOM 4564 O O . ALA B 1 94 ? -21.672 17.188 1.672 1 92.06 94 ALA B O 1
ATOM 4565 N N . VAL B 1 95 ? -21.188 15.102 1.06 1 93 95 VAL B N 1
ATOM 4566 C CA . VAL B 1 95 ? -20.281 15.555 0.011 1 93 95 VAL B CA 1
ATOM 4567 C C . VAL B 1 95 ? -21.062 15.805 -1.277 1 93 95 VAL B C 1
ATOM 4569 O O . VAL B 1 95 ? -21.688 14.891 -1.814 1 93 95 VAL B O 1
ATOM 4572 N N . LEU B 1 96 ? -21.047 17.031 -1.755 1 95 96 LEU B N 1
ATOM 4573 C CA . LEU B 1 96 ? -21.719 17.375 -3.006 1 95 96 LEU B CA 1
ATOM 4574 C C . LEU B 1 96 ? -20.812 17.078 -4.199 1 95 96 LEU B C 1
ATOM 4576 O O . LEU B 1 96 ? -21.297 16.625 -5.246 1 95 96 LEU B O 1
ATOM 4580 N N . ALA B 1 97 ? -19.594 17.406 -4.012 1 94.62 97 ALA B N 1
ATOM 4581 C CA . ALA B 1 97 ? -18.562 17.156 -5.016 1 94.62 97 ALA B CA 1
ATOM 4582 C C . ALA B 1 97 ? -17.172 17.109 -4.383 1 94.62 97 ALA B C 1
ATOM 4584 O O . ALA B 1 97 ? -16.891 17.859 -3.443 1 94.62 97 ALA B O 1
ATOM 4585 N N . ALA B 1 98 ? -16.344 16.266 -4.84 1 91.81 98 ALA B N 1
ATOM 4586 C CA . ALA B 1 98 ? -14.961 16.156 -4.387 1 91.81 98 ALA B CA 1
ATOM 4587 C C . ALA B 1 98 ? -14.039 15.75 -5.535 1 91.81 98 ALA B C 1
ATOM 4589 O O . ALA B 1 98 ? -14.297 14.766 -6.223 1 91.81 98 ALA B O 1
ATOM 4590 N N . GLY B 1 99 ? -13 16.516 -5.723 1 88.62 99 GLY B N 1
ATOM 4591 C CA . GLY B 1 99 ? -12 16.172 -6.719 1 88.62 99 GLY B CA 1
ATOM 4592 C C . GLY B 1 99 ? -12.516 16.281 -8.141 1 88.62 99 GLY B C 1
ATOM 4593 O O . GLY B 1 99 ? -12.344 15.352 -8.938 1 88.62 99 GLY B O 1
ATOM 4594 N N . VAL B 1 100 ? -13.195 17.359 -8.438 1 87.38 100 VAL B N 1
ATOM 4595 C CA . VAL B 1 100 ? -13.719 17.531 -9.789 1 87.38 100 VAL B CA 1
ATOM 4596 C C . VAL B 1 100 ? -12.57 17.812 -10.75 1 87.38 100 VAL B C 1
ATOM 4598 O O . VAL B 1 100 ? -11.523 18.344 -10.352 1 87.38 100 VAL B O 1
ATOM 4601 N N . ALA B 1 101 ? -12.648 17.531 -12.023 1 78.12 101 ALA B N 1
ATOM 4602 C CA . ALA B 1 101 ? -11.57 17.516 -13.008 1 78.12 101 ALA B CA 1
ATOM 4603 C C . ALA B 1 101 ? -11.086 18.922 -13.312 1 78.12 101 ALA B C 1
ATOM 4605 O O . ALA B 1 101 ? -9.883 19.156 -13.477 1 78.12 101 ALA B O 1
ATOM 4606 N N . SER B 1 102 ? -12.062 19.906 -13.445 1 84.12 102 SER B N 1
ATOM 4607 C CA . SER B 1 102 ? -11.664 21.234 -13.898 1 84.12 102 SER B CA 1
ATOM 4608 C C . SER B 1 102 ? -12.281 22.312 -13.023 1 84.12 102 SER B C 1
ATOM 4610 O O . SER B 1 102 ? -13.008 23.188 -13.523 1 84.12 102 SER B O 1
ATOM 4612 N N . PRO B 1 103 ? -11.906 22.234 -11.773 1 89 103 PRO B N 1
ATOM 4613 C CA . PRO B 1 103 ? -12.383 23.328 -10.93 1 89 103 PRO B CA 1
ATOM 4614 C C . PRO B 1 103 ? -11.773 24.688 -11.305 1 89 103 PRO B C 1
ATOM 4616 O O . PRO B 1 103 ? -10.875 24.734 -12.156 1 89 103 PRO B O 1
ATOM 4619 N N . GLY B 1 104 ? -12.375 25.719 -10.805 1 90.75 104 GLY B N 1
ATOM 4620 C CA . GLY B 1 104 ? -11.82 27.016 -11.109 1 90.75 104 GLY B CA 1
ATOM 4621 C C . GLY B 1 104 ? -11.766 27.938 -9.906 1 90.75 104 GLY B C 1
ATOM 4622 O O . GLY B 1 104 ? -12.57 27.812 -8.977 1 90.75 104 GLY B O 1
ATOM 4623 N N . GLY B 1 105 ? -10.68 28.875 -9.914 1 91.62 105 GLY B N 1
ATOM 4624 C CA . GLY B 1 105 ? -10.562 29.891 -8.875 1 91.62 105 GLY B CA 1
ATOM 4625 C C . GLY B 1 105 ? -10.102 29.328 -7.539 1 91.62 105 GLY B C 1
ATOM 4626 O O . GLY B 1 105 ? -10.773 28.469 -6.961 1 91.62 105 GLY B O 1
ATOM 4627 N N . VAL B 1 106 ? -8.977 29.719 -7.027 1 93.31 106 VAL B N 1
ATOM 4628 C CA . VAL B 1 106 ? -8.461 29.266 -5.738 1 93.31 106 VAL B CA 1
ATOM 4629 C C . VAL B 1 106 ? -9.109 30.047 -4.609 1 93.31 106 VAL B C 1
ATOM 4631 O O . VAL B 1 106 ? -9.273 31.266 -4.715 1 93.31 106 VAL B O 1
ATOM 4634 N N . GLY B 1 107 ? -9.523 29.359 -3.59 1 95.56 107 GLY B N 1
ATOM 4635 C CA . GLY B 1 107 ? -10.148 30 -2.441 1 95.56 107 GLY B CA 1
ATOM 4636 C C . GLY B 1 107 ? -11.047 29.062 -1.654 1 95.56 107 GLY B C 1
ATOM 4637 O O . GLY B 1 107 ? -11.055 27.859 -1.888 1 95.56 107 GLY B O 1
ATOM 4638 N N . SER B 1 108 ? -11.695 29.625 -0.667 1 96.75 108 SER B N 1
ATOM 4639 C CA . SER B 1 108 ? -12.656 28.891 0.146 1 96.75 108 SER B CA 1
ATOM 4640 C C . SER B 1 108 ? -13.766 29.797 0.661 1 96.75 108 SER B C 1
ATOM 4642 O O . SER B 1 108 ? -13.594 31.016 0.718 1 96.75 108 SER B O 1
ATOM 4644 N N . GLY B 1 109 ? -14.875 29.188 0.947 1 96.06 109 GLY B N 1
ATOM 4645 C CA . GLY B 1 109 ? -15.992 29.953 1.494 1 96.06 109 GLY B CA 1
ATOM 4646 C C . GLY B 1 109 ? -17.094 29.062 2.059 1 96.06 109 GLY B C 1
ATOM 4647 O O . GLY B 1 109 ? -17.234 27.906 1.657 1 96.06 109 GLY B O 1
ATOM 4648 N N . VAL B 1 110 ? -17.781 29.609 3.035 1 97.31 110 VAL B N 1
ATOM 4649 C CA . VAL B 1 110 ? -18.953 28.984 3.621 1 97.31 110 VAL B CA 1
ATOM 4650 C C . VAL B 1 110 ? -20.141 29.969 3.566 1 97.31 110 VAL B C 1
ATOM 4652 O O . VAL B 1 110 ? -20 31.141 3.934 1 97.31 110 VAL B O 1
ATOM 4655 N N . GLY B 1 111 ? -21.25 29.469 3.041 1 97.62 111 GLY B N 1
ATOM 4656 C CA . GLY B 1 111 ? -22.406 30.344 2.945 1 97.62 111 GLY B CA 1
ATOM 4657 C C . GLY B 1 111 ? -23.688 29.594 2.645 1 97.62 111 GLY B C 1
ATOM 4658 O O . GLY B 1 111 ? -23.688 28.359 2.518 1 97.62 111 GLY B O 1
ATOM 4659 N N . ARG B 1 112 ? -24.766 30.375 2.584 1 96.94 112 ARG B N 1
ATOM 4660 C CA . ARG B 1 112 ? -26.062 29.812 2.215 1 96.94 112 ARG B CA 1
ATOM 4661 C C . ARG B 1 112 ? -26.156 29.594 0.707 1 96.94 112 ARG B C 1
ATOM 4663 O O . ARG B 1 112 ? -25.766 30.469 -0.074 1 96.94 112 ARG B O 1
ATOM 4670 N N . PRO B 1 113 ? -26.609 28.406 0.396 1 97.94 113 PRO B N 1
ATOM 4671 C CA . PRO B 1 113 ? -26.812 28.203 -1.042 1 97.94 113 PRO B CA 1
ATOM 4672 C C . PRO B 1 113 ? -28.016 29 -1.582 1 97.94 113 PRO B C 1
ATOM 4674 O O . PRO B 1 113 ? -29.109 28.906 -1.036 1 97.94 113 PRO B O 1
ATOM 4677 N N . VAL B 1 114 ? -27.766 29.766 -2.643 1 97.25 114 VAL B N 1
ATOM 4678 C CA . VAL B 1 114 ? -28.812 30.594 -3.244 1 97.25 114 VAL B CA 1
ATOM 4679 C C . VAL B 1 114 ? -28.688 30.562 -4.766 1 97.25 114 VAL B C 1
ATOM 4681 O O . VAL B 1 114 ? -27.578 30.672 -5.305 1 97.25 114 VAL B O 1
ATOM 4684 N N . SER B 1 115 ? -29.828 30.422 -5.406 1 97.06 115 SER B N 1
ATOM 4685 C CA . SER B 1 115 ? -29.797 30.516 -6.863 1 97.06 115 SER B CA 1
ATOM 4686 C C . SER B 1 115 ? -29.328 31.891 -7.312 1 97.06 115 SER B C 1
ATOM 4688 O O . SER B 1 115 ? -29.688 32.906 -6.711 1 97.06 115 SER B O 1
ATOM 4690 N N . ILE B 1 116 ? -28.625 31.859 -8.375 1 96.88 116 ILE B N 1
ATOM 4691 C CA . ILE B 1 116 ? -28.016 33.094 -8.852 1 96.88 116 ILE B CA 1
ATOM 4692 C C . ILE B 1 116 ? -29.109 34.125 -9.133 1 96.88 116 ILE B C 1
ATOM 4694 O O . ILE B 1 116 ? -28.875 35.344 -8.969 1 96.88 116 ILE B O 1
ATOM 4698 N N . GLU B 1 117 ? -30.281 33.719 -9.438 1 93.56 117 GLU B N 1
ATOM 4699 C CA . GLU B 1 117 ? -31.391 34.594 -9.781 1 93.56 117 GLU B CA 1
ATOM 4700 C C . GLU B 1 117 ? -31.984 35.25 -8.531 1 93.56 117 GLU B C 1
ATOM 4702 O O . GLU B 1 117 ? -32.688 36.25 -8.625 1 93.56 117 GLU B O 1
ATOM 4707 N N . GLU B 1 118 ? -31.688 34.75 -7.414 1 94.56 118 GLU B N 1
ATOM 4708 C CA . GLU B 1 118 ? -32.344 35.156 -6.184 1 94.56 118 GLU B CA 1
ATOM 4709 C C . GLU B 1 118 ? -31.391 35.938 -5.277 1 94.56 118 GLU B C 1
ATOM 4711 O O . GLU B 1 118 ? -31.766 36.344 -4.172 1 94.56 118 GLU B O 1
ATOM 4716 N N . ILE B 1 119 ? -30.25 36.062 -5.758 1 94.94 119 ILE B 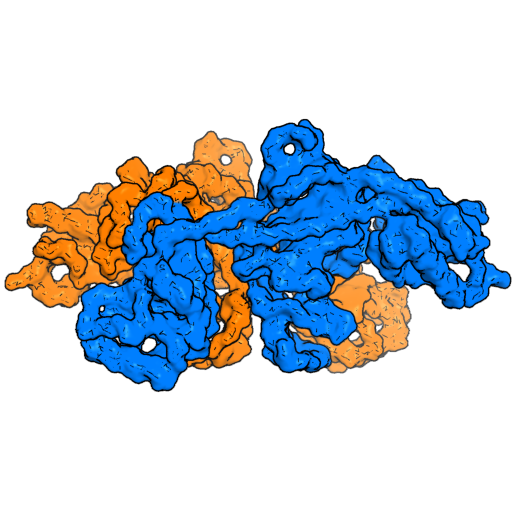N 1
ATOM 4717 C CA . ILE B 1 119 ? -29.25 36.75 -4.91 1 94.94 119 ILE B CA 1
ATOM 4718 C C . ILE B 1 119 ? -29.594 38.219 -4.781 1 94.94 119 ILE B C 1
ATOM 4720 O O . ILE B 1 119 ? -29.812 38.906 -5.781 1 94.94 119 ILE B O 1
ATOM 4724 N N . GLU B 1 120 ? -29.625 38.594 -3.551 1 87.5 120 GLU B N 1
ATOM 4725 C CA . GLU B 1 120 ? -29.969 40 -3.246 1 87.5 120 GLU B CA 1
ATOM 4726 C C . GLU B 1 120 ? -28.719 40.875 -3.15 1 87.5 120 GLU B C 1
ATOM 4728 O O . GLU B 1 120 ? -27.688 40.406 -2.652 1 87.5 120 GLU B O 1
ATOM 4733 N N . VAL B 1 121 ? -28.812 42.094 -3.715 1 83.25 121 VAL B N 1
ATOM 4734 C CA . VAL B 1 121 ? -27.766 43.094 -3.666 1 83.25 121 VAL B CA 1
ATOM 4735 C C . VAL B 1 121 ? -28.297 44.375 -3.037 1 83.25 121 VAL B C 1
ATOM 4737 O O . VAL B 1 121 ? -29.359 44.875 -3.43 1 83.25 121 VAL B O 1
ATOM 4740 N N . PRO B 1 122 ? -27.641 44.875 -1.925 1 72.81 122 PRO B N 1
ATOM 4741 C CA . PRO B 1 122 ? -26.469 44.375 -1.177 1 72.81 122 PRO B CA 1
ATOM 4742 C C . PRO B 1 122 ? -26.828 43.281 -0.189 1 72.81 122 PRO B C 1
ATOM 4744 O O . PRO B 1 122 ? -27.969 43.188 0.281 1 72.81 122 PRO B O 1
ATOM 4747 N N . GLY B 1 123 ? -26.266 42.312 -0.194 1 67.69 123 GLY B N 1
ATOM 4748 C CA . GLY B 1 123 ? -26.578 41.25 0.739 1 67.69 123 GLY B CA 1
ATOM 4749 C C . GLY B 1 123 ? -25.641 41.188 1.928 1 67.69 123 GLY B C 1
ATOM 4750 O O . GLY B 1 123 ? -24.578 41.812 1.911 1 67.69 123 GLY B O 1
ATOM 4751 N N . GLY B 1 124 ? -26.047 40.875 3.145 1 81.44 124 GLY B N 1
ATOM 4752 C CA . GLY B 1 124 ? -25.312 40.844 4.395 1 81.44 124 GLY B CA 1
ATOM 4753 C C . GLY B 1 124 ? -24.547 39.562 4.613 1 81.44 124 GLY B C 1
ATOM 4754 O O . GLY B 1 124 ? -23.328 39.562 4.789 1 81.44 124 GLY B O 1
ATOM 4755 N N . ALA B 1 125 ? -25.156 38.438 4.531 1 91.25 125 ALA B N 1
ATOM 4756 C CA . ALA B 1 125 ? -24.516 37.188 4.898 1 91.25 125 ALA B CA 1
ATOM 4757 C C . ALA B 1 125 ? -23.906 36.5 3.678 1 91.25 125 ALA B C 1
ATOM 4759 O O . ALA B 1 125 ? -24.438 36.625 2.568 1 91.25 125 ALA B O 1
ATOM 4760 N N . PRO B 1 126 ? -22.797 35.812 3.84 1 96.06 126 PRO B N 1
ATOM 4761 C CA . PRO B 1 126 ? -22.125 35.125 2.729 1 96.06 126 PRO B CA 1
ATOM 4762 C C . PRO B 1 126 ? -23.047 34.156 2.006 1 96.06 126 PRO B C 1
ATOM 4764 O O . PRO B 1 126 ? -23.844 33.469 2.646 1 96.06 126 PRO B O 1
ATOM 4767 N N . VAL B 1 127 ? -22.922 34.094 0.624 1 97.25 127 VAL B N 1
ATOM 4768 C CA . VAL B 1 127 ? -23.781 33.188 -0.169 1 97.25 127 VAL B CA 1
ATOM 4769 C C . VAL B 1 127 ? -22.906 32.344 -1.105 1 97.25 127 VAL B C 1
ATOM 4771 O O . VAL B 1 127 ? -21.875 32.812 -1.575 1 97.25 127 VAL B O 1
ATOM 4774 N N . VAL B 1 128 ? -23.297 31.094 -1.271 1 98.25 128 VAL B N 1
ATOM 4775 C CA . VAL B 1 128 ? -22.797 30.234 -2.34 1 98.25 128 VAL B CA 1
ATOM 4776 C C . VAL B 1 128 ? -23.781 30.234 -3.506 1 98.25 128 VAL B C 1
ATOM 4778 O O . VAL B 1 128 ? -24.906 29.75 -3.375 1 98.25 128 VAL B O 1
ATOM 4781 N N . ALA B 1 129 ? -23.344 30.75 -4.594 1 98.31 129 ALA B N 1
ATOM 4782 C CA . ALA B 1 129 ? -24.234 30.922 -5.738 1 98.31 129 ALA B CA 1
ATOM 4783 C C . ALA B 1 129 ? -24.438 29.594 -6.473 1 98.31 129 ALA B C 1
ATOM 4785 O O . ALA B 1 129 ? -23.469 28.922 -6.828 1 98.31 129 ALA B O 1
ATOM 4786 N N . LEU B 1 130 ? -25.656 29.234 -6.672 1 98.44 130 LEU B N 1
ATOM 4787 C CA . LEU B 1 130 ? -26.016 28.078 -7.477 1 98.44 130 LEU B CA 1
ATOM 4788 C C . LEU B 1 130 ? -26.359 28.484 -8.898 1 98.44 130 LEU B C 1
ATOM 4790 O O . LEU B 1 130 ? -27.281 29.281 -9.117 1 98.44 130 LEU B O 1
ATOM 4794 N N . VAL B 1 131 ? -25.672 27.906 -9.844 1 98 131 VAL B N 1
ATOM 4795 C CA . VAL B 1 131 ? -25.812 28.375 -11.211 1 98 131 VAL B CA 1
ATOM 4796 C C . VAL B 1 131 ? -26.094 27.203 -12.141 1 98 131 VAL B C 1
ATOM 4798 O O . VAL B 1 131 ? -25.297 26.281 -12.258 1 98 131 VAL B O 1
ATOM 4801 N N . SER B 1 132 ? -27.141 27.25 -12.875 1 95.75 132 SER B N 1
ATOM 4802 C CA . SER B 1 132 ? -27.516 26.203 -13.82 1 95.75 132 SER B CA 1
ATOM 4803 C C . SER B 1 132 ? -27.125 26.562 -15.242 1 95.75 132 SER B C 1
ATOM 4805 O O . SER B 1 132 ? -26.984 25.688 -16.109 1 95.75 132 SER B O 1
ATOM 4807 N N . ALA B 1 133 ? -26.906 27.859 -15.477 1 90.94 133 ALA B N 1
ATOM 4808 C CA . ALA B 1 133 ? -26.625 28.344 -16.828 1 90.94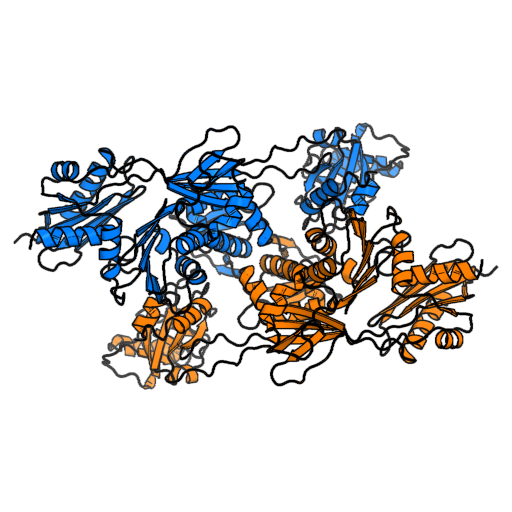 133 ALA B CA 1
ATOM 4809 C C . ALA B 1 133 ? -25.172 28.047 -17.219 1 90.94 133 ALA B C 1
ATOM 4811 O O . ALA B 1 133 ? -24.328 27.781 -16.359 1 90.94 133 ALA B O 1
ATOM 4812 N N . GLY B 1 134 ? -24.922 28.125 -18.5 1 92 134 GLY B N 1
ATOM 4813 C CA . GLY B 1 134 ? -23.562 27.984 -19 1 92 134 GLY B CA 1
ATOM 4814 C C . GLY B 1 134 ? -22.703 29.219 -18.781 1 92 134 GLY B C 1
ATOM 4815 O O . GLY B 1 134 ? -23.203 30.234 -18.312 1 92 134 GLY B O 1
ATOM 4816 N N . TYR B 1 135 ? -21.484 29.125 -19.109 1 94.19 135 TYR B N 1
ATOM 4817 C CA . TYR B 1 135 ? -20.5 30.141 -18.75 1 94.19 135 TYR B CA 1
ATOM 4818 C C . TYR B 1 135 ? -20.828 31.469 -19.422 1 94.19 135 TYR B C 1
ATOM 4820 O O . TYR B 1 135 ? -20.531 32.531 -18.891 1 94.19 135 TYR B O 1
ATOM 4828 N N . ARG B 1 136 ? -21.375 31.422 -20.656 1 95 136 ARG B N 1
ATOM 4829 C CA . ARG B 1 136 ? -21.656 32.625 -21.422 1 95 136 ARG B CA 1
ATOM 4830 C C . ARG B 1 136 ? -22.656 33.5 -20.688 1 95 136 ARG B C 1
ATOM 4832 O O . ARG B 1 136 ? -22.578 34.75 -20.766 1 95 136 ARG B O 1
ATOM 4839 N N . GLU B 1 137 ? -23.5 32.938 -20.031 1 95 137 GLU B N 1
ATOM 4840 C CA . GLU B 1 137 ? -24.5 33.656 -19.266 1 95 137 GLU B CA 1
ATOM 4841 C C . GLU B 1 137 ? -24.078 33.844 -17.812 1 95 137 GLU B C 1
ATOM 4843 O O . GLU B 1 137 ? -24.297 34.906 -17.219 1 95 137 GLU B O 1
ATOM 4848 N N . ALA B 1 138 ? -23.516 32.938 -17.266 1 95.88 138 ALA B N 1
ATOM 4849 C CA . ALA B 1 138 ? -23.172 32.906 -15.844 1 95.88 138 ALA B CA 1
ATOM 4850 C C . ALA B 1 138 ? -22.109 33.938 -15.5 1 95.88 138 ALA B C 1
ATOM 4852 O O . ALA B 1 138 ? -22.266 34.688 -14.523 1 95.88 138 ALA B O 1
ATOM 4853 N N . ALA B 1 139 ? -21.047 34 -16.312 1 96.75 139 ALA B N 1
ATOM 4854 C CA . ALA B 1 139 ? -19.891 34.812 -15.969 1 96.75 139 ALA B CA 1
ATOM 4855 C C . ALA B 1 139 ? -20.266 36.312 -15.906 1 96.75 139 ALA B C 1
ATOM 4857 O O . ALA B 1 139 ? -19.984 36.969 -14.914 1 96.75 139 ALA B O 1
ATOM 4858 N N . PRO B 1 140 ? -20.953 36.781 -16.984 1 96.38 140 PRO B N 1
ATOM 4859 C CA . PRO B 1 140 ? -21.359 38.188 -16.906 1 96.38 140 PRO B CA 1
ATOM 4860 C C . PRO B 1 140 ? -22.297 38.469 -15.727 1 96.38 140 PRO B C 1
ATOM 4862 O O . PRO B 1 140 ? -22.188 39.531 -15.086 1 96.38 140 PRO B O 1
ATOM 4865 N N . ARG B 1 141 ? -23.156 37.625 -15.484 1 96.44 141 ARG B N 1
ATOM 4866 C CA . ARG B 1 141 ? -24.094 37.812 -14.391 1 96.44 141 ARG B CA 1
ATOM 4867 C C . ARG B 1 141 ? -23.375 37.812 -13.039 1 96.44 141 ARG B C 1
ATOM 4869 O O . ARG B 1 141 ? -23.688 38.656 -12.18 1 96.44 141 ARG B O 1
ATOM 4876 N N . LEU B 1 142 ? -22.547 36.906 -12.773 1 97.31 142 LEU B N 1
ATOM 4877 C CA . LEU B 1 142 ? -21.766 36.844 -11.547 1 97.31 142 LEU B CA 1
ATOM 4878 C C . LEU B 1 142 ? -20.922 38.125 -11.367 1 97.31 142 LEU B C 1
ATOM 4880 O O . LEU B 1 142 ? -20.875 38.688 -10.266 1 97.31 142 LEU B O 1
ATOM 4884 N N . ASN B 1 143 ? -20.297 38.531 -12.508 1 97.38 143 ASN B N 1
ATOM 4885 C CA . ASN B 1 143 ? -19.5 39.75 -12.445 1 97.38 143 ASN B CA 1
ATOM 4886 C C . ASN B 1 143 ? -20.359 40.938 -12.039 1 97.38 143 ASN B C 1
ATOM 4888 O O . ASN B 1 143 ? -19.922 41.781 -11.234 1 97.38 143 ASN B O 1
ATOM 4892 N N . ALA B 1 144 ? -21.5 41.031 -12.594 1 95.81 144 ALA B N 1
ATOM 4893 C CA . ALA B 1 144 ? -22.406 42.125 -12.258 1 95.81 144 ALA B CA 1
ATOM 4894 C C . ALA B 1 144 ? -22.781 42.094 -10.773 1 95.81 144 ALA B C 1
ATOM 4896 O O . ALA B 1 144 ? -22.766 43.125 -10.094 1 95.81 144 ALA B O 1
ATOM 4897 N N . LEU B 1 145 ? -23.156 40.969 -10.273 1 95.69 145 LEU B N 1
ATOM 4898 C CA . LEU B 1 145 ? -23.547 40.781 -8.883 1 95.69 145 LEU B CA 1
ATOM 4899 C C . LEU B 1 145 ? -22.391 41.125 -7.941 1 95.69 145 LEU B C 1
ATOM 4901 O O . LEU B 1 145 ? -22.578 41.812 -6.941 1 95.69 145 LEU B O 1
ATOM 4905 N N . LEU B 1 146 ? -21.234 40.656 -8.234 1 94.94 146 LEU B N 1
ATOM 4906 C CA . LEU B 1 146 ? -20.047 40.906 -7.422 1 94.94 146 LEU B CA 1
ATOM 4907 C C . LEU B 1 146 ? -19.703 42.375 -7.414 1 94.94 146 LEU B C 1
ATOM 4909 O O . LEU B 1 146 ? -19.344 42.938 -6.371 1 94.94 146 LEU B O 1
ATOM 4913 N N . ALA B 1 147 ? -19.828 43 -8.609 1 93.44 147 ALA B N 1
ATOM 4914 C CA . ALA B 1 147 ? -19.547 44.438 -8.719 1 93.44 147 ALA B CA 1
ATOM 4915 C C . ALA B 1 147 ? -20.516 45.25 -7.859 1 93.44 147 ALA B C 1
ATOM 4917 O O . ALA B 1 147 ? -20.156 46.281 -7.328 1 93.44 147 ALA B O 1
ATOM 4918 N N . GLU B 1 148 ? -21.688 44.75 -7.73 1 93.94 148 GLU B N 1
ATOM 4919 C CA . GLU B 1 148 ? -22.719 45.438 -6.953 1 93.94 148 GLU B CA 1
ATOM 4920 C C . GLU B 1 148 ? -22.594 45.094 -5.465 1 93.94 148 GLU B C 1
ATOM 4922 O O . GLU B 1 148 ? -23.391 45.562 -4.656 1 93.94 148 GLU B O 1
ATOM 4927 N N . GLY B 1 149 ? -21.656 44.219 -5.113 1 92.12 149 GLY B N 1
ATOM 4928 C CA . GLY B 1 149 ? -21.359 43.969 -3.711 1 92.12 149 GLY B CA 1
ATOM 4929 C C . GLY B 1 149 ? -22.031 42.719 -3.172 1 92.12 149 GLY B C 1
ATOM 4930 O O . GLY B 1 149 ? -22.203 42.562 -1.959 1 92.12 149 GLY B O 1
ATOM 4931 N N . ALA B 1 150 ? -22.562 41.906 -4.027 1 94.44 150 ALA B N 1
ATOM 4932 C CA . ALA B 1 150 ? -23.141 40.625 -3.566 1 94.44 150 ALA B CA 1
ATOM 4933 C C . ALA B 1 150 ? -22.094 39.812 -2.805 1 94.44 150 ALA B C 1
ATOM 4935 O O . ALA B 1 150 ? -20.938 39.75 -3.211 1 94.44 150 ALA B O 1
ATOM 4936 N N . PRO B 1 151 ? -22.422 39.25 -1.659 1 95.25 151 PRO B N 1
ATOM 4937 C CA . PRO B 1 151 ? -21.453 38.531 -0.831 1 95.25 151 PRO B CA 1
ATOM 4938 C C . PRO B 1 151 ? -21.25 37.094 -1.288 1 95.25 151 PRO B C 1
ATOM 4940 O O . PRO B 1 151 ? -21.328 36.156 -0.477 1 95.25 151 PRO B O 1
ATOM 4943 N N . ILE B 1 152 ? -20.953 36.938 -2.525 1 96.88 152 ILE B N 1
ATOM 4944 C CA . ILE B 1 152 ? -20.719 35.625 -3.094 1 96.88 152 ILE B CA 1
ATOM 4945 C C . ILE B 1 152 ? -19.328 35.125 -2.689 1 96.88 152 ILE B C 1
ATOM 4947 O O . ILE B 1 152 ? -18.312 35.719 -3.039 1 96.88 152 ILE B O 1
ATOM 4951 N N . VAL B 1 153 ? -19.359 33.969 -2.008 1 97.38 153 VAL B N 1
ATOM 4952 C CA . VAL B 1 153 ? -18.078 33.5 -1.515 1 97.38 153 VAL B CA 1
ATOM 4953 C C . VAL B 1 153 ? -17.641 32.281 -2.334 1 97.38 153 VAL B C 1
ATOM 4955 O O . VAL B 1 153 ? -16.469 31.875 -2.275 1 97.38 153 VAL B O 1
ATOM 4958 N N . ALA B 1 154 ? -18.562 31.672 -3.033 1 98.38 154 ALA B N 1
ATOM 4959 C CA . ALA B 1 154 ? -18.266 30.531 -3.902 1 98.38 154 ALA B CA 1
ATOM 4960 C C . ALA B 1 154 ? -19.391 30.312 -4.914 1 98.38 154 ALA B C 1
ATOM 4962 O O . ALA B 1 154 ? -20.484 30.875 -4.773 1 98.38 154 ALA B O 1
ATOM 4963 N N . VAL B 1 155 ? -19.062 29.531 -5.941 1 98.31 155 VAL B N 1
ATOM 4964 C CA . VAL B 1 155 ? -20.047 29.25 -6.992 1 98.31 155 VAL B CA 1
ATOM 4965 C C . VAL B 1 155 ? -20.109 27.734 -7.25 1 98.31 155 VAL B C 1
ATOM 4967 O O . VAL B 1 155 ? -19.062 27.094 -7.387 1 98.31 155 VAL B O 1
ATOM 4970 N N . LEU B 1 156 ? -21.25 27.172 -7.277 1 98.31 156 LEU B N 1
ATOM 4971 C CA . LEU B 1 156 ? -21.5 25.797 -7.711 1 98.31 156 LEU B CA 1
ATOM 4972 C C . LEU B 1 156 ? -22.219 25.766 -9.055 1 98.31 156 LEU B C 1
ATOM 4974 O O . LEU B 1 156 ? -23.25 26.422 -9.219 1 98.31 156 LEU B O 1
ATOM 4978 N N . LEU B 1 157 ? -21.641 25.062 -9.977 1 97.5 157 LEU B N 1
ATOM 4979 C CA . LEU B 1 157 ? -22.172 24.969 -11.328 1 97.5 157 LEU B CA 1
ATOM 4980 C C . LEU B 1 157 ? -22.688 23.562 -11.609 1 97.5 157 LEU B C 1
ATOM 4982 O O . LEU B 1 157 ? -22.047 22.578 -11.242 1 97.5 157 LEU B O 1
ATOM 4986 N N . ALA B 1 158 ? -23.812 23.484 -12.289 1 95.81 158 ALA B N 1
ATOM 4987 C CA . ALA B 1 158 ? -24.297 22.188 -12.758 1 95.81 158 ALA B CA 1
ATOM 4988 C C . ALA B 1 158 ? -23.469 21.672 -13.93 1 95.81 158 ALA B C 1
ATOM 4990 O O . ALA B 1 158 ? -23.094 20.5 -13.984 1 95.81 158 ALA B O 1
ATOM 4991 N N . ALA B 1 159 ? -23.188 22.594 -14.844 1 93.38 159 ALA B N 1
ATOM 4992 C CA . ALA B 1 159 ? -22.453 22.234 -16.062 1 93.38 159 ALA B CA 1
ATOM 4993 C C . ALA B 1 159 ? -20.953 22.078 -15.766 1 93.38 159 ALA B C 1
ATOM 4995 O O . ALA B 1 159 ? -20.438 22.656 -14.82 1 93.38 159 ALA B O 1
ATOM 4996 N N . ASP B 1 160 ? -20.219 21.312 -16.531 1 91.44 160 ASP B N 1
ATOM 4997 C CA . ASP B 1 160 ? -18.781 21.109 -16.422 1 91.44 160 ASP B CA 1
ATOM 4998 C C . ASP B 1 160 ? -18.016 22.266 -17.062 1 91.44 160 ASP B C 1
ATOM 5000 O O . ASP B 1 160 ? -17.297 22.078 -18.047 1 91.44 160 ASP B O 1
ATOM 5004 N N . GLU B 1 161 ? -18.172 23.438 -16.469 1 94.69 161 GLU B N 1
ATOM 5005 C CA . GLU B 1 161 ? -17.594 24.641 -17.078 1 94.69 161 GLU B CA 1
ATOM 5006 C C . GLU B 1 161 ? -16.984 25.547 -16.016 1 94.69 161 GLU B C 1
ATOM 5008 O O . GLU B 1 161 ? -16.969 26.781 -16.172 1 94.69 161 GLU B O 1
ATOM 5013 N N . ALA B 1 162 ? -16.562 24.969 -14.953 1 94.5 162 ALA B N 1
ATOM 5014 C CA . ALA B 1 162 ? -16.078 25.766 -13.828 1 94.5 162 ALA B CA 1
ATOM 5015 C C . ALA B 1 162 ? -14.867 26.609 -14.242 1 94.5 162 ALA B C 1
ATOM 5017 O O . ALA B 1 162 ? -14.781 27.797 -13.914 1 94.5 162 ALA B O 1
ATOM 5018 N N . ARG B 1 163 ? -13.953 26.078 -14.93 1 91.56 163 ARG B N 1
ATOM 5019 C CA . ARG B 1 163 ? -12.742 26.797 -15.336 1 91.56 163 ARG B CA 1
ATOM 5020 C C . ARG B 1 163 ? -13.078 27.953 -16.266 1 91.56 163 ARG B C 1
ATOM 5022 O O . ARG B 1 163 ? -12.484 29.031 -16.172 1 91.56 163 ARG B O 1
ATOM 5029 N N . LEU B 1 164 ? -13.977 27.734 -17.125 1 94.44 164 LEU B N 1
ATOM 5030 C CA . LEU B 1 164 ? -14.414 28.766 -18.062 1 94.44 164 LEU B CA 1
ATOM 5031 C C . LEU B 1 164 ? -15.055 29.938 -17.328 1 94.44 164 LEU B C 1
ATOM 5033 O O . LEU B 1 164 ? -14.805 31.094 -17.672 1 94.44 164 LEU B O 1
ATOM 5037 N N . VAL B 1 165 ? -15.797 29.625 -16.406 1 96 165 VAL B N 1
ATOM 5038 C CA . VAL B 1 165 ? -16.453 30.672 -15.609 1 96 165 VAL B CA 1
ATOM 5039 C C . VAL B 1 165 ? -15.414 31.406 -14.766 1 96 165 VAL B C 1
ATOM 5041 O O . VAL B 1 165 ? -15.344 32.625 -14.797 1 96 165 VAL B O 1
ATOM 5044 N N . ALA B 1 166 ? -14.609 30.703 -14.031 1 95.69 166 ALA B N 1
ATOM 5045 C CA . ALA B 1 166 ? -13.633 31.281 -13.109 1 95.69 166 ALA B CA 1
ATOM 5046 C C . ALA B 1 166 ? -12.672 32.219 -13.844 1 95.69 166 ALA B C 1
ATOM 5048 O O . ALA B 1 166 ? -12.312 33.281 -13.328 1 95.69 166 ALA B O 1
ATOM 5049 N N . ASN B 1 167 ? -12.258 31.844 -15.023 1 94 167 ASN B N 1
ATOM 5050 C CA . ASN B 1 167 ? -11.305 32.625 -15.797 1 94 167 ASN B CA 1
ATOM 5051 C C . ASN B 1 167 ? -11.898 33.938 -16.266 1 94 167 ASN B C 1
ATOM 5053 O O . ASN B 1 167 ? -11.172 34.844 -16.672 1 94 167 ASN B O 1
ATOM 5057 N N . ARG B 1 168 ? -13.125 34.062 -16.219 1 95.75 168 ARG B N 1
ATOM 5058 C CA . ARG B 1 168 ? -13.797 35.25 -16.734 1 95.75 168 ARG B CA 1
ATOM 5059 C C . ARG B 1 168 ? -14.297 36.156 -15.602 1 95.75 168 ARG B C 1
ATOM 5061 O O . ARG B 1 168 ? -14.852 37.219 -15.852 1 95.75 168 ARG B O 1
ATOM 5068 N N . LEU B 1 169 ? -14.117 35.625 -14.438 1 96.19 169 LEU B N 1
ATOM 5069 C CA . LEU B 1 169 ? -14.531 36.438 -13.281 1 96.19 169 LEU B CA 1
ATOM 5070 C C . LEU B 1 169 ? -13.492 37.5 -12.961 1 96.19 169 LEU B C 1
ATOM 5072 O O . LEU B 1 169 ? -12.297 37.219 -12.922 1 96.19 169 LEU B O 1
ATOM 5076 N N . GLU B 1 170 ? -13.883 38.625 -12.727 1 94.31 170 GLU B N 1
ATOM 5077 C CA . GLU B 1 170 ? -13.008 39.75 -12.367 1 94.31 170 GLU B CA 1
ATOM 5078 C C . GLU B 1 170 ? -12.523 39.625 -10.922 1 94.31 170 GLU B C 1
ATOM 5080 O O . GLU B 1 170 ? -11.398 40 -10.602 1 94.31 170 GLU B O 1
ATOM 5085 N N . HIS B 1 171 ? -13.375 39.219 -10.078 1 92.31 171 HIS B N 1
ATOM 5086 C CA . HIS B 1 171 ? -13.039 38.875 -8.703 1 92.31 171 HIS B CA 1
ATOM 5087 C C . HIS B 1 171 ? -13.008 37.375 -8.484 1 92.31 171 HIS B C 1
ATOM 5089 O O . HIS B 1 171 ? -14.039 36.719 -8.594 1 92.31 171 HIS B O 1
ATOM 5095 N N . PRO B 1 172 ? -11.875 36.906 -8.117 1 93.06 172 PRO B N 1
ATOM 5096 C CA . PRO B 1 172 ? -11.758 35.469 -8.031 1 93.06 172 PRO B CA 1
ATOM 5097 C C . PRO B 1 172 ? -12.562 34.875 -6.879 1 93.06 172 PRO B C 1
ATOM 5099 O O . PRO B 1 172 ? -12.539 35.406 -5.766 1 93.06 172 PRO B O 1
ATOM 5102 N N . VAL B 1 173 ? -13.359 33.875 -7.141 1 96.12 173 VAL B N 1
ATOM 5103 C CA . VAL B 1 173 ? -14.047 33 -6.18 1 96.12 173 VAL B CA 1
ATOM 5104 C C . VAL B 1 173 ? -13.906 31.547 -6.605 1 96.12 173 VAL B C 1
ATOM 5106 O O . VAL B 1 173 ? -13.773 31.25 -7.797 1 96.12 173 VAL B O 1
ATOM 5109 N N . PRO B 1 174 ? -13.914 30.672 -5.594 1 97.88 174 PRO B N 1
ATOM 5110 C CA . PRO B 1 174 ? -13.852 29.266 -5.996 1 97.88 174 PRO B CA 1
ATOM 5111 C C . PRO B 1 174 ? -15.117 28.797 -6.711 1 97.88 174 PRO B C 1
ATOM 5113 O O . PRO B 1 174 ? -16.219 29.156 -6.305 1 97.88 174 PRO B O 1
ATOM 5116 N N . VAL B 1 175 ? -14.891 28.047 -7.781 1 97.88 175 VAL B N 1
ATOM 5117 C CA . VAL B 1 175 ? -15.984 27.531 -8.594 1 97.88 175 VAL B CA 1
ATOM 5118 C C . VAL B 1 175 ? -15.844 26.016 -8.734 1 97.88 175 VAL B C 1
ATOM 5120 O O . VAL B 1 175 ? -14.789 25.516 -9.133 1 97.88 175 VAL B O 1
ATOM 5123 N N . VAL B 1 176 ? -16.844 25.281 -8.328 1 97.44 176 VAL B N 1
ATOM 5124 C CA . VAL B 1 176 ? -16.891 23.844 -8.469 1 97.44 176 VAL B CA 1
ATOM 5125 C C . VAL B 1 176 ? -18.047 23.453 -9.391 1 97.44 176 VAL B C 1
ATOM 5127 O O . VAL B 1 176 ? -19.156 23.984 -9.273 1 97.44 176 VAL B O 1
ATOM 5130 N N . ASP B 1 177 ? -17.781 22.562 -10.367 1 95.88 177 ASP B N 1
ATOM 5131 C CA . ASP B 1 177 ? -18.797 22.203 -11.352 1 95.88 177 ASP B CA 1
ATOM 5132 C C . ASP B 1 177 ? -19.266 20.766 -11.148 1 95.88 177 ASP B C 1
ATOM 5134 O O . ASP B 1 177 ? -18.844 20.094 -10.195 1 95.88 177 ASP B O 1
ATOM 5138 N N . GLY B 1 178 ? -20.281 20.438 -12 1 94 178 GLY B N 1
ATOM 5139 C CA . GLY B 1 178 ? -20.828 19.094 -11.953 1 94 178 GLY B CA 1
ATOM 5140 C C . GLY B 1 178 ? -21.594 18.797 -10.672 1 94 178 GLY B C 1
ATOM 5141 O O . GLY B 1 178 ? -21.578 17.656 -10.195 1 94 178 GLY B O 1
ATOM 5142 N N . VAL B 1 179 ? -22.141 19.703 -10.117 1 95.75 179 VAL B N 1
ATOM 5143 C CA . VAL B 1 179 ? -22.781 19.531 -8.82 1 95.75 179 VAL B CA 1
ATOM 5144 C C . VAL B 1 179 ? -24.297 19.375 -9.008 1 95.75 179 VAL B C 1
ATOM 5146 O O . VAL B 1 179 ? -24.891 20.031 -9.859 1 95.75 179 VAL B O 1
ATOM 5149 N N . ASP B 1 180 ? -24.906 18.5 -8.227 1 94.88 180 ASP B N 1
ATOM 5150 C CA . ASP B 1 180 ? -26.359 18.422 -8.125 1 94.88 180 ASP B CA 1
ATOM 5151 C C . ASP B 1 180 ? -26.922 19.641 -7.387 1 94.88 180 ASP B C 1
ATOM 5153 O O . ASP B 1 180 ? -26.984 19.656 -6.156 1 94.88 180 ASP B O 1
ATOM 5157 N N . LEU B 1 181 ? -27.469 20.516 -8.141 1 96.69 181 LEU B N 1
ATOM 5158 C CA . LEU B 1 181 ? -27.875 21.797 -7.562 1 96.69 181 LEU B CA 1
ATOM 5159 C C . LEU B 1 181 ? -29.094 21.625 -6.672 1 96.69 181 LEU B C 1
ATOM 5161 O O . LEU B 1 181 ? -29.312 22.406 -5.742 1 96.69 181 LEU B O 1
ATOM 5165 N N . ALA B 1 182 ? -29.906 20.625 -6.957 1 94.38 182 ALA B N 1
ATOM 5166 C CA . ALA B 1 182 ? -31.062 20.359 -6.102 1 94.38 182 ALA B CA 1
ATOM 5167 C C . ALA B 1 182 ? -30.625 19.938 -4.703 1 94.38 182 ALA B C 1
ATOM 5169 O O . ALA B 1 182 ? -31.188 20.391 -3.703 1 94.38 182 ALA B O 1
ATOM 5170 N N . ALA B 1 183 ? -29.672 19.109 -4.645 1 92.44 183 ALA B N 1
ATOM 5171 C CA . ALA B 1 183 ? -29.125 18.672 -3.361 1 92.44 183 ALA B CA 1
ATOM 5172 C C . ALA B 1 183 ? -28.5 19.844 -2.604 1 92.44 183 ALA B C 1
ATOM 5174 O O . ALA B 1 183 ? -28.656 19.953 -1.386 1 92.44 183 ALA B O 1
ATOM 5175 N N . ALA B 1 184 ? -27.875 20.656 -3.334 1 96.44 184 ALA B N 1
ATOM 5176 C CA . ALA B 1 184 ? -27.25 21.828 -2.721 1 96.44 184 ALA B CA 1
ATOM 5177 C C . ALA B 1 184 ? -28.297 22.797 -2.191 1 96.44 184 ALA B C 1
ATOM 5179 O O . ALA B 1 184 ? -28.125 23.375 -1.105 1 96.44 184 ALA B O 1
ATOM 5180 N N . ALA B 1 185 ? -29.297 22.969 -2.963 1 95.56 185 ALA B N 1
ATOM 5181 C CA . ALA B 1 185 ? -30.344 23.938 -2.615 1 95.56 185 ALA B CA 1
ATOM 5182 C C . ALA B 1 185 ? -31.047 23.531 -1.325 1 95.56 185 ALA B C 1
ATOM 5184 O O . ALA B 1 185 ? -31.547 24.391 -0.583 1 95.56 185 ALA B O 1
ATOM 5185 N N . GLY B 1 186 ? -31.094 22.312 -1.039 1 92.88 186 GLY B N 1
ATOM 5186 C CA . GLY B 1 186 ? -31.781 21.797 0.138 1 92.88 186 GLY B CA 1
ATOM 5187 C C . GLY B 1 186 ? -30.953 21.906 1.404 1 92.88 186 GLY B C 1
ATOM 5188 O O . GLY B 1 186 ? -31.469 21.703 2.506 1 92.88 186 GLY B O 1
ATOM 5189 N N . ALA B 1 187 ? -29.734 22.359 1.325 1 95.31 187 ALA B N 1
ATOM 5190 C CA . ALA B 1 187 ? -28.812 22.438 2.465 1 95.31 187 ALA B CA 1
ATOM 5191 C C . ALA B 1 187 ? -28.984 23.75 3.215 1 95.31 187 ALA B C 1
ATOM 5193 O O . ALA B 1 187 ? -29.484 24.734 2.652 1 95.31 187 ALA B O 1
ATOM 5194 N N . THR B 1 188 ? -28.688 23.781 4.512 1 95.69 188 THR B N 1
ATOM 5195 C CA . THR B 1 188 ? -28.672 25 5.312 1 95.69 188 THR B CA 1
ATOM 5196 C C . THR B 1 188 ? -27.453 25.859 4.98 1 95.69 188 THR B C 1
ATOM 5198 O O . THR B 1 188 ? -27.562 27.078 4.887 1 95.69 188 THR B O 1
ATOM 5201 N N . LEU B 1 189 ? -26.297 25.25 4.883 1 97.5 189 LEU B N 1
ATOM 5202 C CA . LEU B 1 189 ? -25.031 25.875 4.523 1 97.5 189 LEU B CA 1
ATOM 5203 C C . LEU B 1 189 ? -24.234 24.969 3.588 1 97.5 189 LEU B C 1
ATOM 5205 O O . LEU B 1 189 ? -24.422 23.75 3.578 1 97.5 189 LEU B O 1
ATOM 5209 N N . VAL B 1 190 ? -23.422 25.609 2.787 1 98.12 190 VAL B N 1
ATOM 5210 C CA . VAL B 1 190 ? -22.484 24.906 1.907 1 98.12 190 VAL B CA 1
ATOM 5211 C C . VAL B 1 190 ? -21.078 25.484 2.076 1 98.12 190 VAL B C 1
ATOM 5213 O O . VAL B 1 190 ? -20.906 26.703 2.197 1 98.12 190 VAL B O 1
ATOM 5216 N N . ALA B 1 191 ? -20.125 24.625 2.225 1 98.19 191 ALA B N 1
ATOM 5217 C CA . ALA B 1 191 ? -18.719 25.016 2.246 1 98.19 191 ALA B CA 1
ATOM 5218 C C . ALA B 1 191 ? -18 24.547 0.979 1 98.19 191 ALA B C 1
ATOM 5220 O O . ALA B 1 191 ? -18.25 23.438 0.492 1 98.19 191 ALA B O 1
ATOM 5221 N N . VAL B 1 192 ? -17.188 25.406 0.383 1 98.5 192 VAL B N 1
ATOM 5222 C CA . VAL B 1 192 ? -16.484 25.125 -0.865 1 98.5 192 VAL B CA 1
ATOM 5223 C C . VAL B 1 192 ? -15 25.469 -0.715 1 98.5 192 VAL B C 1
ATOM 5225 O O . VAL B 1 192 ? -14.656 26.469 -0.074 1 98.5 192 VAL B O 1
ATOM 5228 N N . GLU B 1 193 ? -14.133 24.641 -1.216 1 97.94 193 GLU B N 1
ATOM 5229 C CA . GLU B 1 193 ? -12.711 24.953 -1.288 1 97.94 193 GLU B CA 1
ATOM 5230 C C . GLU B 1 193 ? -12.102 24.453 -2.596 1 97.94 193 GLU B C 1
ATOM 5232 O O . GLU B 1 193 ? -12.375 23.328 -3.023 1 97.94 193 GLU B O 1
ATOM 5237 N N . VAL B 1 194 ? -11.398 25.281 -3.283 1 96.81 194 VAL B N 1
ATOM 5238 C CA . VAL B 1 194 ? -10.609 24.953 -4.465 1 96.81 194 VAL B CA 1
ATOM 5239 C C . VAL B 1 194 ? -9.164 25.406 -4.27 1 96.81 194 VAL B C 1
ATOM 5241 O O . VAL B 1 194 ? -8.914 26.562 -3.922 1 96.81 194 VAL B O 1
ATOM 5244 N N . VAL B 1 195 ? -8.258 24.531 -4.359 1 92.69 195 VAL B N 1
ATOM 5245 C CA . VAL B 1 195 ? -6.84 24.844 -4.277 1 92.69 195 VAL B CA 1
ATOM 5246 C C . VAL B 1 195 ? -6.152 24.5 -5.598 1 92.69 195 VAL B C 1
ATOM 5248 O O . VAL B 1 195 ? -6.797 24 -6.523 1 92.69 195 VAL B O 1
ATOM 5251 N N . THR B 1 196 ? -4.934 24.891 -5.66 1 85.38 196 THR B N 1
ATOM 5252 C CA . THR B 1 196 ? -4.172 24.594 -6.867 1 85.38 196 THR B CA 1
ATOM 5253 C C . THR B 1 196 ? -4.141 23.094 -7.121 1 85.38 196 THR B C 1
ATOM 5255 O O . THR B 1 196 ? -3.99 22.297 -6.188 1 85.38 196 THR B O 1
ATOM 5258 N N . ALA B 1 197 ? -4.246 22.75 -8.438 1 78.12 197 ALA B N 1
ATOM 5259 C CA . ALA B 1 197 ? -4.262 21.344 -8.82 1 78.12 197 ALA B CA 1
ATOM 5260 C C . ALA B 1 197 ? -3.043 20.609 -8.273 1 78.12 197 ALA B C 1
ATOM 5262 O O . ALA B 1 197 ? -1.927 21.125 -8.305 1 78.12 197 ALA B O 1
ATOM 5263 N N . GLY B 1 198 ? -3.273 19.438 -7.723 1 76.75 198 GLY B N 1
ATOM 5264 C CA . GLY B 1 198 ? -2.186 18.625 -7.199 1 76.75 198 GLY B CA 1
ATOM 5265 C C . GLY B 1 198 ? -1.954 18.828 -5.715 1 76.75 198 GLY B C 1
ATOM 5266 O O . GLY B 1 198 ? -1.271 18.031 -5.074 1 76.75 198 GLY B O 1
ATOM 5267 N N . ARG B 1 199 ? -2.52 19.844 -5.176 1 83.69 199 ARG B N 1
ATOM 5268 C CA . ARG B 1 199 ? -2.395 20.078 -3.74 1 83.69 199 ARG B CA 1
ATOM 5269 C C . ARG B 1 199 ? -3.652 19.641 -2.998 1 83.69 199 ARG B C 1
ATOM 5271 O O . ARG B 1 199 ? -4.766 19.797 -3.506 1 83.69 199 ARG B O 1
ATOM 5278 N N . PRO B 1 200 ? -3.424 19.141 -1.838 1 89.19 200 PRO B N 1
ATOM 5279 C CA . PRO B 1 200 ? -4.609 18.75 -1.069 1 89.19 200 PRO B CA 1
ATOM 5280 C C . PRO B 1 200 ? -5.312 19.938 -0.426 1 89.19 200 PRO B C 1
ATOM 5282 O O . PRO B 1 200 ? -4.688 20.969 -0.192 1 89.19 200 PRO B O 1
ATOM 5285 N N . LEU B 1 201 ? -6.551 19.688 -0.161 1 94.56 201 LEU B N 1
ATOM 5286 C CA . LEU B 1 201 ? -7.336 20.688 0.561 1 94.56 201 LEU B CA 1
ATOM 5287 C C . LEU B 1 201 ? -6.758 20.922 1.95 1 94.56 201 LEU B C 1
ATOM 5289 O O . LEU B 1 201 ? -6.105 20.047 2.52 1 94.56 201 LEU B O 1
ATOM 5293 N N . ARG B 1 202 ? -7.031 22.125 2.449 1 93.5 202 ARG B N 1
ATOM 5294 C CA . ARG B 1 202 ? -6.523 22.5 3.766 1 93.5 202 ARG B CA 1
ATOM 5295 C C . ARG B 1 202 ? -7.668 22.812 4.719 1 93.5 202 ARG B C 1
ATOM 5297 O O . ARG B 1 202 ? -7.648 22.406 5.883 1 93.5 202 ARG B O 1
ATOM 5304 N N . LYS B 1 203 ? -8.578 23.5 4.215 1 94.75 203 LYS B N 1
ATOM 5305 C CA . LYS B 1 203 ? -9.656 23.984 5.074 1 94.75 203 LYS B CA 1
ATOM 5306 C C . LYS B 1 203 ? -10.727 22.922 5.277 1 94.75 203 LYS B C 1
ATOM 5308 O O . LYS B 1 203 ? -11.055 22.578 6.414 1 94.75 203 LYS B O 1
ATOM 5313 N N . LEU B 1 204 ? -11.172 22.344 4.219 1 97 204 LEU B N 1
ATOM 5314 C CA . LEU B 1 204 ? -12.273 21.391 4.324 1 97 204 LEU B CA 1
ATOM 5315 C C . LEU B 1 204 ? -11.789 20.062 4.895 1 97 204 LEU B C 1
ATOM 5317 O O . LEU B 1 204 ? -12.602 19.219 5.289 1 97 204 LEU B O 1
ATOM 5321 N N . THR B 1 205 ? -10.516 19.859 4.977 1 96.19 205 THR B N 1
ATOM 5322 C CA . THR B 1 205 ? -9.977 18.656 5.613 1 96.19 205 THR B CA 1
ATOM 5323 C C . THR B 1 205 ? -9.609 18.953 7.07 1 96.19 205 THR B C 1
ATOM 5325 O O . THR B 1 205 ? -9.031 18.094 7.746 1 96.19 205 THR B O 1
ATOM 5328 N N . ASP B 1 206 ? -9.898 20.172 7.551 1 96.25 206 ASP B N 1
ATOM 5329 C CA . ASP B 1 206 ? -9.742 20.578 8.945 1 96.25 206 ASP B CA 1
ATOM 5330 C C . ASP B 1 206 ? -11.086 20.531 9.68 1 96.25 206 ASP B C 1
ATOM 5332 O O . ASP B 1 206 ? -11.922 21.406 9.508 1 96.25 206 ASP B O 1
ATOM 5336 N N . PRO B 1 207 ? -11.266 19.547 10.562 1 96.38 207 PRO B N 1
ATOM 5337 C CA . PRO B 1 207 ? -12.555 19.375 11.234 1 96.38 207 PRO B CA 1
ATOM 5338 C C . PRO B 1 207 ? -12.961 20.609 12.047 1 96.38 207 PRO B C 1
ATOM 5340 O O . PRO B 1 207 ? -14.141 20.953 12.102 1 96.38 207 PRO B O 1
ATOM 5343 N N . LEU B 1 208 ? -12.055 21.25 12.664 1 94.94 208 LEU B N 1
ATOM 5344 C CA . LEU B 1 208 ? -12.383 22.438 13.445 1 94.94 208 LEU B CA 1
ATOM 5345 C C . LEU B 1 208 ? -12.891 23.562 12.539 1 94.94 208 LEU B C 1
ATOM 5347 O O . LEU B 1 208 ? -13.844 24.25 12.883 1 94.94 208 LEU B O 1
ATOM 5351 N N . PHE B 1 209 ? -12.25 23.781 11.43 1 93.12 209 PHE B N 1
ATOM 5352 C CA . PHE B 1 209 ? -12.719 24.766 10.461 1 93.12 209 PHE B CA 1
ATOM 5353 C C . PHE B 1 209 ? -14.148 24.438 10.023 1 93.12 209 PHE B C 1
ATOM 5355 O O . PHE B 1 209 ? -15 25.328 9.977 1 93.12 209 PHE B O 1
ATOM 5362 N N . LEU B 1 210 ? -14.352 23.203 9.688 1 94.69 210 LEU B N 1
ATOM 5363 C CA . LEU B 1 210 ? -15.672 22.781 9.242 1 94.69 210 LEU B CA 1
ATOM 5364 C C . LEU B 1 210 ? -16.719 22.984 10.336 1 94.69 210 LEU B C 1
ATOM 5366 O O . LEU B 1 210 ? -17.797 23.531 10.07 1 94.69 210 LEU B O 1
ATOM 5370 N N . ALA B 1 211 ? -16.391 22.531 11.531 1 94.12 211 ALA B N 1
ATOM 5371 C CA . ALA B 1 211 ? -17.312 22.672 12.656 1 94.12 211 ALA B CA 1
ATOM 5372 C C . ALA B 1 211 ? -17.641 24.141 12.922 1 94.12 211 ALA B C 1
ATOM 5374 O O . ALA B 1 211 ? -18.797 24.5 13.109 1 94.12 211 ALA B O 1
ATOM 5375 N N . SER B 1 212 ? -16.625 24.953 12.906 1 92.31 212 SER B N 1
ATOM 5376 C CA . SER B 1 212 ? -16.812 26.391 13.148 1 92.31 212 SER B CA 1
ATOM 5377 C C . SER B 1 212 ? -17.594 27.047 12.016 1 92.31 212 SER B C 1
ATOM 5379 O O . SER B 1 212 ? -18.484 27.859 12.266 1 92.31 212 SER B O 1
ATOM 5381 N N . GLY B 1 213 ? -17.281 26.719 10.859 1 93.44 213 GLY B N 1
ATOM 5382 C CA . GLY B 1 213 ? -17.969 27.281 9.703 1 93.44 213 GLY B CA 1
ATOM 5383 C C . GLY B 1 213 ? -19.438 26.922 9.648 1 93.44 213 GLY B C 1
ATOM 5384 O O . GLY B 1 213 ? -20.266 27.734 9.242 1 93.44 213 GLY B O 1
ATOM 5385 N N . PHE B 1 214 ? -19.75 25.734 10.008 1 95.38 214 PHE B N 1
ATOM 5386 C CA . PHE B 1 214 ? -21.125 25.25 9.969 1 95.38 214 PHE B CA 1
ATOM 5387 C C . PHE B 1 214 ? -21.828 25.562 11.281 1 95.38 214 PHE B C 1
ATOM 5389 O O . PHE B 1 214 ? -23.062 25.422 11.375 1 95.38 214 PHE B O 1
ATOM 5396 N N . GLY B 1 215 ? -21.094 25.953 12.258 1 93 215 GLY B N 1
ATOM 5397 C CA . GLY B 1 215 ? -21.672 26.281 13.547 1 93 215 GLY B CA 1
ATOM 5398 C C . GLY B 1 215 ? -22.188 25.062 14.297 1 93 215 GLY B C 1
ATOM 5399 O O . GLY B 1 215 ? -23.281 25.094 14.859 1 93 215 GLY B O 1
ATOM 5400 N N . VAL B 1 216 ? -21.391 23.969 14.188 1 93 216 VAL B N 1
ATOM 5401 C CA . VAL B 1 216 ? -21.828 22.75 14.867 1 93 216 VAL B CA 1
ATOM 5402 C C . VAL B 1 216 ? -20.938 22.484 16.078 1 93 216 VAL B C 1
ATOM 5404 O O . VAL B 1 216 ? -19.828 23.016 16.172 1 93 216 VAL B O 1
ATOM 5407 N N . GLY B 1 217 ? -21.453 21.672 17.031 1 90.25 217 GLY B N 1
ATOM 5408 C CA . GLY B 1 217 ? -20.75 21.453 18.297 1 90.25 217 GLY B CA 1
ATOM 5409 C C . GLY B 1 217 ? -20.094 20.094 18.391 1 90.25 217 GLY B C 1
ATOM 5410 O O . GLY B 1 217 ? -20.016 19.375 17.391 1 90.25 217 GLY B O 1
ATOM 5411 N N . ALA B 1 218 ? -19.656 19.781 19.594 1 91.25 218 ALA B N 1
ATOM 5412 C CA . ALA B 1 218 ? -18.828 18.609 19.859 1 91.25 218 ALA B CA 1
ATOM 5413 C C . ALA B 1 218 ? -19.594 17.312 19.609 1 91.25 218 ALA B C 1
ATOM 5415 O O . ALA B 1 218 ? -18.984 16.281 19.312 1 91.25 218 ALA B O 1
ATOM 5416 N N . GLU B 1 219 ? -20.875 17.344 19.672 1 91.75 219 GLU B N 1
ATOM 5417 C CA . GLU B 1 219 ? -21.688 16.156 19.469 1 91.75 219 GLU B CA 1
ATOM 5418 C C . GLU B 1 219 ? -21.547 15.641 18.031 1 91.75 219 GLU B C 1
ATOM 5420 O O . GLU B 1 219 ? -21.828 14.469 17.766 1 91.75 219 GLU B O 1
ATOM 5425 N N . GLU B 1 220 ? -21.062 16.5 17.188 1 94 220 GLU B N 1
ATOM 5426 C CA . GLU B 1 220 ? -20.953 16.109 15.781 1 94 220 GLU B CA 1
ATOM 5427 C C . GLU B 1 220 ? -19.5 15.953 15.359 1 94 220 GLU B C 1
ATOM 5429 O O . GLU B 1 220 ? -19.188 15.891 14.164 1 94 220 GLU B O 1
ATOM 5434 N N . ASN B 1 221 ? -18.609 15.859 16.312 1 94.44 221 ASN B N 1
ATOM 5435 C CA . ASN B 1 221 ? -17.188 15.742 16.031 1 94.44 221 ASN B CA 1
ATOM 5436 C C . ASN B 1 221 ? -16.891 14.547 15.133 1 94.44 221 ASN B C 1
ATOM 5438 O O . ASN B 1 221 ? -16.156 14.68 14.156 1 94.44 221 ASN B O 1
ATOM 5442 N N . ASP B 1 222 ? -17.453 13.422 15.445 1 94.12 222 ASP B N 1
ATOM 5443 C CA . ASP B 1 222 ? -17.188 12.219 14.672 1 94.12 222 ASP B CA 1
ATOM 5444 C C . ASP B 1 222 ? -17.656 12.383 13.227 1 94.12 222 ASP B C 1
ATOM 5446 O O . ASP B 1 222 ? -16.969 11.969 12.289 1 94.12 222 ASP B O 1
ATOM 5450 N N . ASP B 1 223 ? -18.812 12.969 13.055 1 94 223 ASP B N 1
ATOM 5451 C CA . ASP B 1 223 ? -19.359 13.172 11.719 1 94 223 ASP B CA 1
ATOM 5452 C C . ASP B 1 223 ? -18.469 14.102 10.898 1 94 223 ASP B C 1
ATOM 5454 O O . ASP B 1 223 ? -18.188 13.82 9.727 1 94 223 ASP B O 1
ATOM 5458 N N . VAL B 1 224 ? -18.062 15.133 11.508 1 95.62 224 VAL B N 1
ATOM 5459 C CA . VAL B 1 224 ? -17.219 16.109 10.828 1 95.62 224 VAL B CA 1
ATOM 5460 C C . VAL B 1 224 ? -15.875 15.484 10.461 1 95.62 224 VAL B C 1
ATOM 5462 O O . VAL B 1 224 ? -15.352 15.719 9.375 1 95.62 224 VAL B O 1
ATOM 5465 N N . ARG B 1 225 ? -15.305 14.742 11.367 1 95.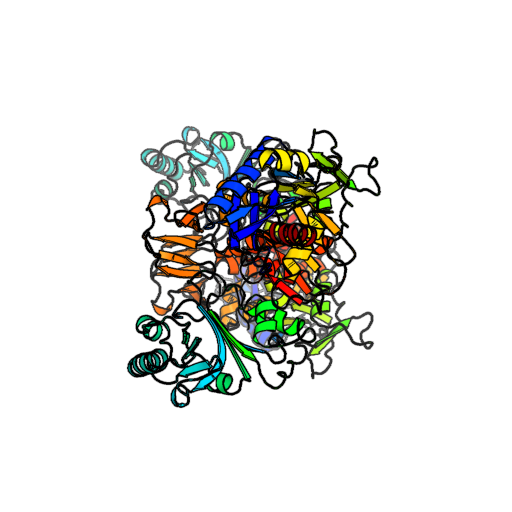88 225 ARG B N 1
ATOM 5466 C CA . ARG B 1 225 ? -14.039 14.062 11.102 1 95.88 225 ARG B CA 1
ATOM 5467 C C . ARG B 1 225 ? -14.18 13.055 9.969 1 95.88 225 ARG B C 1
ATOM 5469 O O . ARG B 1 225 ? -13.312 12.969 9.094 1 95.88 225 ARG B O 1
ATOM 5476 N N . ARG B 1 226 ? -15.25 12.289 9.969 1 93.06 226 ARG B N 1
ATOM 5477 C CA . ARG B 1 226 ? -15.5 11.352 8.883 1 93.06 226 ARG B CA 1
ATOM 5478 C C . ARG B 1 226 ? -15.648 12.078 7.551 1 93.06 226 ARG B C 1
ATOM 5480 O O . ARG B 1 226 ? -15.172 11.602 6.52 1 93.06 226 ARG B O 1
ATOM 5487 N N . LEU B 1 227 ? -16.328 13.211 7.566 1 93.62 227 LEU B N 1
ATOM 5488 C CA . LEU B 1 227 ? -16.469 14.031 6.371 1 93.62 227 LEU B CA 1
ATOM 5489 C C . LEU B 1 227 ? -15.109 14.484 5.848 1 93.62 227 LEU B C 1
ATOM 5491 O O . LEU B 1 227 ? -14.82 14.344 4.656 1 93.62 227 LEU B O 1
ATOM 5495 N N . ALA B 1 228 ? -14.305 15 6.75 1 95.06 228 ALA B N 1
ATOM 5496 C CA . ALA B 1 228 ? -12.977 15.492 6.375 1 95.06 228 ALA B CA 1
ATOM 5497 C C . ALA B 1 228 ? -12.133 14.383 5.766 1 95.06 228 ALA B C 1
ATOM 5499 O O . ALA B 1 228 ? -11.391 14.609 4.805 1 95.06 228 ALA B O 1
ATOM 5500 N N . ARG B 1 229 ? -12.281 13.18 6.246 1 91.62 229 ARG B N 1
ATOM 5501 C CA . ARG B 1 229 ? -11.547 12.031 5.734 1 91.62 229 ARG B CA 1
ATOM 5502 C C . ARG B 1 229 ? -11.891 11.758 4.273 1 91.62 229 ARG B C 1
ATOM 5504 O O . ARG B 1 229 ? -11.031 11.352 3.49 1 91.62 229 ARG B O 1
ATOM 5511 N N . GLN B 1 230 ? -13.062 11.969 3.945 1 89.44 230 GLN B N 1
ATOM 5512 C CA . GLN B 1 230 ? -13.523 11.703 2.586 1 89.44 230 GLN B CA 1
ATOM 5513 C C . GLN B 1 230 ? -12.922 12.695 1.598 1 89.44 230 GLN B C 1
ATOM 5515 O O . GLN B 1 230 ? -12.938 12.469 0.387 1 89.44 230 GLN B O 1
ATOM 5520 N N . LEU B 1 231 ? -12.438 13.758 2.145 1 93.12 231 LEU B N 1
ATOM 5521 C CA . LEU B 1 231 ? -11.977 14.844 1.283 1 93.12 231 LEU B CA 1
ATOM 5522 C C . LEU B 1 231 ? -10.453 14.859 1.199 1 93.12 231 LEU B C 1
ATOM 5524 O O . LEU B 1 231 ? -9.875 15.812 0.667 1 93.12 231 LEU B O 1
ATOM 5528 N N . ALA B 1 232 ? -9.93 13.812 1.717 1 89.06 232 ALA B N 1
ATOM 5529 C CA . ALA B 1 232 ? -8.469 13.727 1.668 1 89.06 232 ALA B CA 1
ATOM 5530 C C . ALA B 1 232 ? -7.977 13.57 0.232 1 89.06 232 ALA B C 1
ATOM 5532 O O . ALA B 1 232 ? -8.641 12.945 -0.597 1 89.06 232 ALA B O 1
ATOM 5533 N N . ASP B 1 233 ? -6.867 14.219 -0.192 1 87.12 233 ASP B N 1
ATOM 5534 C CA . ASP B 1 233 ? -6.098 14.016 -1.416 1 87.12 233 ASP B CA 1
ATOM 5535 C C . ASP B 1 233 ? -6.75 14.727 -2.598 1 87.12 233 ASP B C 1
ATOM 5537 O O . ASP B 1 233 ? -6.395 14.484 -3.752 1 87.12 233 ASP B O 1
ATOM 5541 N N . VAL B 1 234 ? -7.848 15.469 -2.332 1 89.75 234 VAL B N 1
ATOM 5542 C CA . VAL B 1 234 ? -8.445 16.172 -3.463 1 89.75 234 VAL B CA 1
ATOM 5543 C C . VAL B 1 234 ? -8.109 17.672 -3.379 1 89.75 234 VAL B C 1
ATOM 5545 O O . VAL B 1 2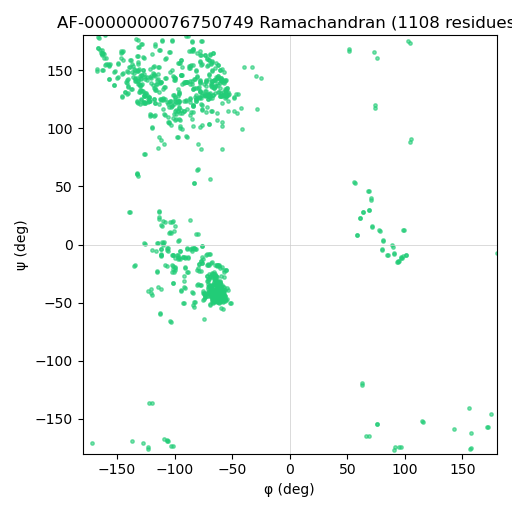34 ? -7.684 18.156 -2.33 1 89.75 234 VAL B O 1
ATOM 5548 N N . SER B 1 235 ? -8.352 18.312 -4.531 1 91.75 235 SER B N 1
ATOM 5549 C CA . SER B 1 235 ? -7.977 19.719 -4.621 1 91.75 235 SER B CA 1
ATOM 5550 C C . SER B 1 235 ? -9.211 20.625 -4.707 1 91.75 235 SER B C 1
ATOM 5552 O O . SER B 1 235 ? -9.086 21.844 -4.816 1 91.75 235 SER B O 1
ATOM 5554 N N . SER B 1 236 ? -10.336 19.984 -4.766 1 95.06 236 SER B N 1
ATOM 5555 C CA . SER B 1 236 ? -11.586 20.75 -4.797 1 95.06 236 SER B CA 1
ATOM 5556 C C . SER B 1 236 ? -12.719 19.969 -4.141 1 95.06 236 SER B C 1
ATOM 5558 O O . SER B 1 236 ? -12.766 18.734 -4.223 1 95.06 236 SER B O 1
ATOM 5560 N N . ALA B 1 237 ? -13.578 20.734 -3.449 1 96.94 237 ALA B N 1
ATOM 5561 C CA . ALA B 1 237 ? -14.727 20.047 -2.854 1 96.94 237 ALA B CA 1
ATOM 5562 C C . ALA B 1 237 ? -15.82 21.047 -2.482 1 96.94 237 ALA B C 1
ATOM 5564 O O . ALA B 1 237 ? -15.547 22.234 -2.283 1 96.94 237 ALA B O 1
ATOM 5565 N N . ALA B 1 238 ? -16.984 20.562 -2.531 1 98.06 238 ALA B N 1
ATOM 5566 C CA . ALA B 1 238 ? -18.172 21.219 -1.97 1 98.06 238 ALA B CA 1
ATOM 5567 C C . ALA B 1 238 ? -18.906 20.281 -1.018 1 98.06 238 ALA B C 1
ATOM 5569 O O . ALA B 1 238 ? -19.219 19.141 -1.369 1 98.06 238 ALA B O 1
ATOM 5570 N N . VAL B 1 239 ? -19.172 20.766 0.189 1 97.56 239 VAL B N 1
ATOM 5571 C CA . VAL B 1 239 ? -19.875 19.953 1.178 1 97.56 239 VAL B CA 1
ATOM 5572 C C . VAL B 1 239 ? -21.078 20.719 1.721 1 97.56 239 VAL B C 1
ATOM 5574 O O . VAL B 1 239 ? -21.062 21.953 1.774 1 97.56 239 VAL B O 1
ATOM 5577 N N . ALA B 1 240 ? -22.109 19.953 2.104 1 96.69 240 ALA B N 1
ATOM 5578 C CA . ALA B 1 240 ? -23.359 20.547 2.537 1 96.69 240 ALA B CA 1
ATOM 5579 C C . ALA B 1 240 ? -23.703 20.125 3.963 1 96.69 240 ALA B C 1
ATOM 5581 O O . ALA B 1 240 ? -23.406 19.016 4.379 1 96.69 240 ALA B O 1
ATOM 5582 N N . LEU B 1 241 ? -24.281 21.062 4.68 1 96.69 241 LEU B N 1
ATOM 5583 C CA . LEU B 1 241 ? -24.922 20.781 5.961 1 96.69 241 LEU B CA 1
ATOM 5584 C C . LEU B 1 241 ? -26.438 20.688 5.793 1 96.69 241 LEU B C 1
ATOM 5586 O O . LEU B 1 241 ? -27.094 21.672 5.465 1 96.69 241 LEU B O 1
ATOM 5590 N N . GLY B 1 242 ? -26.891 19.484 5.98 1 91.94 242 GLY B N 1
ATOM 5591 C CA . GLY B 1 242 ? -28.328 19.281 5.922 1 91.94 242 GLY B CA 1
ATOM 5592 C C . GLY B 1 242 ? -29.031 19.562 7.242 1 91.94 242 GLY B C 1
ATOM 5593 O O . GLY B 1 242 ? -28.375 19.688 8.281 1 91.94 242 GLY B O 1
ATOM 5594 N N . ALA B 1 243 ? -30.391 19.641 7.133 1 83.56 243 ALA B N 1
ATOM 5595 C CA . ALA B 1 243 ? -31.203 19.891 8.328 1 83.56 243 ALA B CA 1
ATOM 5596 C C . ALA B 1 243 ? -31.344 18.609 9.156 1 83.56 243 ALA B C 1
ATOM 5598 O O . ALA B 1 243 ? -31.328 18.672 10.391 1 83.56 243 ALA B O 1
ATOM 5599 N N . VAL B 1 244 ? -31.422 17.484 8.516 1 79.69 244 VAL B N 1
ATOM 5600 C CA . VAL B 1 244 ? -31.672 16.219 9.188 1 79.69 244 VAL B CA 1
ATOM 5601 C C . VAL B 1 244 ? -30.578 15.219 8.82 1 79.69 244 VAL B C 1
ATOM 5603 O O . VAL B 1 244 ? -30.016 15.281 7.723 1 79.69 244 VAL B O 1
ATOM 5606 N N . PRO B 1 245 ? -30.234 14.422 9.922 1 75.19 245 PRO B N 1
ATOM 5607 C CA . PRO B 1 245 ? -29.219 13.406 9.609 1 75.19 245 PRO B CA 1
ATOM 5608 C C . PRO B 1 245 ? -29.641 12.469 8.492 1 75.19 245 PRO B C 1
ATOM 5610 O O . PRO B 1 245 ? -30.844 12.203 8.32 1 75.19 245 PRO B O 1
ATOM 5613 N N . VAL B 1 246 ? -28.688 12.219 7.727 1 65.06 246 VAL B N 1
ATOM 5614 C CA . VAL B 1 246 ? -28.906 11.195 6.711 1 65.06 246 VAL B CA 1
ATOM 5615 C C . VAL B 1 246 ? -28.953 9.82 7.367 1 65.06 246 VAL B C 1
ATOM 5617 O O . VAL B 1 246 ? -28.172 9.523 8.266 1 65.06 246 VAL B O 1
ATOM 5620 N N . GLU B 1 247 ? -30.062 9.055 7.293 1 60.88 247 GLU B N 1
ATOM 5621 C CA . GLU B 1 247 ? -30.172 7.727 7.887 1 60.88 247 GLU B CA 1
ATOM 5622 C C . GLU B 1 247 ? -28.969 6.855 7.535 1 60.88 247 GLU B C 1
ATOM 5624 O O . GLU B 1 247 ? -28.641 6.695 6.359 1 60.88 247 GLU B O 1
ATOM 5629 N N . PRO B 1 248 ? -28.266 6.574 8.68 1 59.53 248 PRO B N 1
ATOM 5630 C CA . PRO B 1 248 ? -27.109 5.727 8.391 1 59.53 248 PRO B CA 1
ATOM 5631 C C . PRO B 1 248 ? -27.484 4.438 7.668 1 59.53 248 PRO B C 1
ATOM 5633 O O . PRO B 1 248 ? -28.562 3.891 7.895 1 59.53 248 PRO B O 1
ATOM 5636 N N . ALA B 1 249 ? -26.766 4.184 6.672 1 56.5 249 ALA B N 1
ATOM 5637 C CA . ALA B 1 249 ? -26.969 2.871 6.062 1 56.5 249 ALA B CA 1
ATOM 5638 C C . ALA B 1 249 ? -26.609 1.751 7.035 1 56.5 249 ALA B C 1
ATOM 5640 O O . ALA B 1 249 ? -25.703 1.897 7.848 1 56.5 249 ALA B O 1
ATOM 5641 N N . GLY B 1 250 ? -27.594 1.029 7.586 1 54.84 250 GLY B N 1
ATOM 5642 C CA . GLY B 1 250 ? -27.297 -0.103 8.453 1 54.84 250 GLY B CA 1
ATOM 5643 C C . GLY B 1 250 ? -25.984 -0.792 8.109 1 54.84 250 GLY B C 1
ATOM 5644 O O . GLY B 1 250 ? -25.422 -0.564 7.039 1 54.84 250 GLY B O 1
ATOM 5645 N N . PRO B 1 251 ? -25.312 -1.272 9.227 1 55.22 251 PRO B N 1
ATOM 5646 C CA . PRO B 1 251 ? -24.062 -1.972 8.93 1 55.22 251 PRO B CA 1
ATOM 5647 C C . PRO B 1 251 ? -24.172 -2.906 7.727 1 55.22 251 PRO B C 1
ATOM 5649 O O . PRO B 1 251 ? -25.172 -3.604 7.578 1 55.22 251 PRO B O 1
ATOM 5652 N N . ALA B 1 252 ? -23.391 -2.604 6.711 1 61.09 252 ALA B N 1
ATOM 5653 C CA . ALA B 1 252 ? -23.266 -3.568 5.617 1 61.09 252 ALA B CA 1
ATOM 5654 C C . ALA B 1 252 ? -22.641 -4.875 6.109 1 61.09 252 ALA B C 1
ATOM 5656 O O . ALA B 1 252 ? -21.766 -4.863 6.969 1 61.09 252 ALA B O 1
ATOM 5657 N N . GLY B 1 253 ? -23.5 -5.941 6.078 1 76.12 253 GLY B N 1
ATOM 5658 C CA . GLY B 1 253 ? -22.812 -7.199 6.34 1 76.12 253 GLY B CA 1
ATOM 5659 C C . GLY B 1 253 ? -23.734 -8.273 6.898 1 76.12 253 GLY B C 1
ATOM 5660 O O . GLY B 1 253 ? -24.828 -8.5 6.367 1 76.12 253 GLY B O 1
ATOM 5661 N N . GLY B 1 254 ? -23.328 -8.969 7.727 1 85.69 254 GLY B N 1
ATOM 5662 C CA . GLY B 1 254 ? -24 -10.141 8.266 1 85.69 254 GLY B CA 1
ATOM 5663 C C . GLY B 1 254 ? -23.297 -10.719 9.484 1 85.69 254 GLY B C 1
ATOM 5664 O O . GLY B 1 254 ? -22.625 -9.992 10.219 1 85.69 254 GLY B O 1
ATOM 5665 N N . ARG B 1 255 ? -23.812 -11.805 9.758 1 89.88 255 ARG B N 1
ATOM 5666 C CA . ARG B 1 255 ? -23.266 -12.492 10.922 1 89.88 255 ARG B CA 1
ATOM 5667 C C . ARG B 1 255 ? -22.656 -13.836 10.523 1 89.88 255 ARG B C 1
ATOM 5669 O O . ARG B 1 255 ? -23.109 -14.469 9.57 1 89.88 255 ARG B O 1
ATOM 5676 N N . ILE B 1 256 ? -21.609 -14.188 11.242 1 92.12 256 ILE B N 1
ATOM 5677 C CA . ILE B 1 256 ? -20.953 -15.477 11.062 1 92.12 256 ILE B CA 1
ATOM 5678 C C . ILE B 1 256 ? -20.906 -16.219 12.398 1 92.12 256 ILE B C 1
ATOM 5680 O O . ILE B 1 256 ? -20.531 -15.633 13.422 1 92.12 256 ILE B O 1
ATOM 5684 N N . TRP B 1 257 ? -21.297 -17.422 12.414 1 92.88 257 TRP B N 1
ATOM 5685 C CA . TRP B 1 257 ? -21.297 -18.234 13.625 1 92.88 257 TRP B CA 1
ATOM 5686 C C . TRP B 1 257 ? -20.188 -19.297 13.555 1 92.88 257 TRP B C 1
ATOM 5688 O O . TRP B 1 257 ? -19.922 -19.844 12.484 1 92.88 257 TRP B O 1
ATOM 5698 N N . THR B 1 258 ? -19.609 -19.531 14.695 1 91.75 258 THR B N 1
ATOM 5699 C CA . THR B 1 258 ? -18.547 -20.531 14.773 1 91.75 258 THR B CA 1
ATOM 5700 C C . THR B 1 258 ? -19.094 -21.891 15.203 1 91.75 258 THR B C 1
ATOM 5702 O O . THR B 1 258 ? -20.188 -21.969 15.766 1 91.75 258 THR B O 1
ATOM 5705 N N . ARG B 1 259 ? -18.312 -22.922 14.883 1 85.19 259 ARG B N 1
ATOM 5706 C CA . ARG B 1 259 ? -18.688 -24.281 15.273 1 85.19 259 ARG B CA 1
ATOM 5707 C C . ARG B 1 259 ? -18.844 -24.391 16.781 1 85.19 259 ARG B C 1
ATOM 5709 O O . ARG B 1 259 ? -19.656 -25.172 17.266 1 85.19 259 ARG B O 1
ATOM 5716 N N . ARG B 1 260 ? -18.016 -23.688 17.578 1 76.5 260 ARG B N 1
ATOM 5717 C CA . ARG B 1 260 ? -18.094 -23.703 19.031 1 76.5 260 ARG B CA 1
ATOM 5718 C C . ARG B 1 260 ? -19.406 -23.094 19.516 1 76.5 260 ARG B C 1
ATOM 5720 O O . ARG B 1 260 ? -19.938 -23.5 20.547 1 76.5 260 ARG B O 1
ATOM 5727 N N . HIS B 1 261 ? -19.891 -22.156 18.719 1 69.31 261 HIS B N 1
ATOM 5728 C CA . HIS B 1 261 ? -21.172 -21.516 19.047 1 69.31 261 HIS B CA 1
ATOM 5729 C C . HIS B 1 261 ? -22.094 -21.484 17.828 1 69.31 261 HIS B C 1
ATOM 5731 O O . HIS B 1 261 ? -22.469 -20.406 17.375 1 69.31 261 HIS B O 1
ATOM 5737 N N . PRO B 1 262 ? -22.422 -22.703 17.25 1 59.84 262 PRO B N 1
ATOM 5738 C CA . PRO B 1 262 ? -23.156 -22.766 15.992 1 59.84 262 PRO B CA 1
ATOM 5739 C C . PRO B 1 262 ? -24.547 -22.109 16.094 1 59.84 262 PRO B C 1
ATOM 5741 O O . PRO B 1 262 ? -25.062 -21.625 15.086 1 59.84 262 PRO B O 1
ATOM 5744 N N . GLY B 1 263 ? -25.219 -22.344 17.109 1 56.28 263 GLY B N 1
ATOM 5745 C CA . GLY B 1 263 ? -26.594 -21.891 17.297 1 56.28 263 GLY B CA 1
ATOM 5746 C C . GLY B 1 263 ? -26.703 -20.656 18.156 1 56.28 263 GLY B C 1
ATOM 5747 O O . GLY B 1 263 ? -27.781 -20.062 18.25 1 56.28 263 GLY B O 1
ATOM 5748 N N . GLY B 1 264 ? -25.562 -20.328 18.797 1 60.69 264 GLY B N 1
ATOM 5749 C CA . GLY B 1 264 ? -25.797 -19.453 19.938 1 60.69 264 GLY B CA 1
ATOM 5750 C C . GLY B 1 264 ? -24.969 -18.172 19.891 1 60.69 264 GLY B C 1
ATOM 5751 O O . GLY B 1 264 ? -24.094 -18.031 19.047 1 60.69 264 GLY B O 1
ATOM 5752 N N . GLY B 1 265 ? -25.609 -16.984 20.391 1 66.12 265 GLY B N 1
ATOM 5753 C CA . GLY B 1 265 ? -25.078 -15.664 20.672 1 66.12 265 GLY B CA 1
ATOM 5754 C C . GLY B 1 265 ? -25.188 -14.719 19.484 1 66.12 265 GLY B C 1
ATOM 5755 O O . GLY B 1 265 ? -25.953 -14.969 18.562 1 66.12 265 GLY B O 1
ATOM 5756 N N . GLU B 1 266 ? -24.781 -13.703 19.406 1 76.75 266 GLU B N 1
ATOM 5757 C CA . GLU B 1 266 ? -24.953 -12.625 18.438 1 76.75 266 GLU B CA 1
ATOM 5758 C C . GLU B 1 266 ? -24.047 -12.836 17.219 1 76.75 266 GLU B C 1
ATOM 5760 O O . GLU B 1 266 ? -24.203 -12.172 16.203 1 76.75 266 GLU B O 1
ATOM 5765 N N . GLY B 1 267 ? -23.344 -14.133 17.125 1 85.75 267 GLY B N 1
ATOM 5766 C CA . GLY B 1 267 ? -22.422 -14.312 16.016 1 85.75 267 GLY B CA 1
ATOM 5767 C C . GLY B 1 267 ? -21.406 -13.188 15.898 1 85.75 267 GLY B C 1
ATOM 5768 O O . GLY B 1 267 ? -21.562 -12.141 16.531 1 85.75 267 GLY B O 1
ATOM 5769 N N . LEU B 1 268 ? -20.422 -13.398 15.094 1 89.56 268 LEU B N 1
ATOM 5770 C CA . LEU B 1 268 ? -19.422 -12.375 14.781 1 89.56 268 LEU B CA 1
ATOM 5771 C C . LEU B 1 268 ? -19.891 -11.5 13.625 1 89.56 268 LEU B C 1
ATOM 5773 O O . LEU B 1 268 ? -20.469 -11.992 12.656 1 89.56 268 LEU B O 1
ATOM 5777 N N . VAL B 1 269 ? -19.656 -10.242 13.766 1 88.5 269 VAL B N 1
ATOM 5778 C CA . VAL B 1 269 ? -19.844 -9.398 12.586 1 88.5 269 VAL B CA 1
ATOM 5779 C C . VAL B 1 269 ? -18.781 -9.734 11.539 1 88.5 269 VAL B C 1
ATOM 5781 O O . VAL B 1 269 ? -17.703 -10.234 11.883 1 88.5 269 VAL B O 1
ATOM 5784 N N . TRP B 1 270 ? -19.016 -9.477 10.367 1 89.81 270 TRP B N 1
ATOM 5785 C CA . TRP B 1 270 ? -18.141 -9.875 9.266 1 89.81 270 TRP B CA 1
ATOM 5786 C C . TRP B 1 270 ? -16.75 -9.273 9.422 1 89.81 270 TRP B C 1
ATOM 5788 O O . TRP B 1 270 ? -15.75 -9.93 9.141 1 89.81 270 TRP B O 1
ATOM 5798 N N . ALA B 1 271 ? -16.672 -8.023 9.844 1 88.56 271 ALA B N 1
ATOM 5799 C CA . ALA B 1 271 ? -15.391 -7.367 10.055 1 88.56 271 ALA B CA 1
ATOM 5800 C C . ALA B 1 271 ? -14.523 -8.148 11.039 1 88.56 271 ALA B C 1
ATOM 5802 O O . ALA B 1 271 ? -13.336 -8.367 10.797 1 88.56 271 ALA B O 1
ATOM 5803 N N . GLU B 1 272 ? -15.156 -8.547 12.062 1 90.25 272 GLU B N 1
ATOM 5804 C CA . GLU B 1 272 ? -14.438 -9.312 13.086 1 90.25 272 GLU B CA 1
ATOM 5805 C C . GLU B 1 272 ? -14.039 -10.688 12.57 1 90.25 272 GLU B C 1
ATOM 5807 O O . GLU B 1 272 ? -12.93 -11.156 12.828 1 90.25 272 GLU B O 1
ATOM 5812 N N . ALA B 1 273 ? -14.961 -11.297 11.914 1 92.88 273 ALA B N 1
ATOM 5813 C CA . ALA B 1 273 ? -14.672 -12.609 11.344 1 92.88 273 ALA B CA 1
ATOM 5814 C C . ALA B 1 273 ? -13.5 -12.531 10.367 1 92.88 273 ALA B C 1
ATOM 5816 O O . ALA B 1 273 ? -12.617 -13.391 10.375 1 92.88 273 ALA B O 1
ATOM 5817 N N . ALA B 1 274 ? -13.492 -11.516 9.539 1 93.75 274 ALA B N 1
ATOM 5818 C CA . ALA B 1 274 ? -12.414 -11.328 8.57 1 93.75 274 ALA B CA 1
ATOM 5819 C C . ALA B 1 274 ? -11.07 -11.195 9.273 1 93.75 274 ALA B C 1
ATOM 5821 O O . ALA B 1 274 ? -10.062 -11.75 8.82 1 93.75 274 ALA B O 1
ATOM 5822 N N . ARG B 1 275 ? -11.031 -10.57 10.367 1 92.81 275 ARG B N 1
ATOM 5823 C CA . ARG B 1 275 ? -9.797 -10.367 11.125 1 92.81 275 ARG B CA 1
ATOM 5824 C C . ARG B 1 275 ? -9.32 -11.672 11.758 1 92.81 275 ARG B C 1
ATOM 5826 O O . ARG B 1 275 ? -8.117 -11.891 11.906 1 92.81 275 ARG B O 1
ATOM 5833 N N . ARG B 1 276 ? -10.234 -12.5 12.047 1 93.75 276 ARG B N 1
ATOM 5834 C CA . ARG B 1 276 ? -9.914 -13.719 12.789 1 93.75 276 ARG B CA 1
ATOM 5835 C C . ARG B 1 276 ? -9.688 -14.891 11.844 1 93.75 276 ARG B C 1
ATOM 5837 O O . ARG B 1 276 ? -9.211 -15.945 12.266 1 93.75 276 ARG B O 1
ATOM 5844 N N . LEU B 1 277 ? -10.023 -14.758 10.664 1 93.94 277 LEU B N 1
ATOM 5845 C CA . LEU B 1 277 ? -10.047 -15.867 9.727 1 93.94 277 LEU B CA 1
ATOM 5846 C C . LEU B 1 277 ? -8.688 -16.547 9.648 1 93.94 277 LEU B C 1
ATOM 5848 O O . LEU B 1 277 ? -8.594 -17.781 9.617 1 93.94 277 LEU B O 1
ATOM 5852 N N . GLY B 1 278 ? -7.629 -15.758 9.578 1 92.19 278 GLY B N 1
ATOM 5853 C CA . GLY B 1 278 ? -6.289 -16.297 9.422 1 92.19 278 GLY B CA 1
ATOM 5854 C C . GLY B 1 278 ? -5.906 -17.266 10.516 1 92.19 278 GLY B C 1
ATOM 5855 O O . GLY B 1 278 ? -5.078 -18.156 10.305 1 92.19 278 GLY B O 1
ATOM 5856 N N . GLU B 1 279 ? -6.492 -17.188 11.602 1 92.5 279 GLU B N 1
ATOM 5857 C CA . GLU B 1 279 ? -6.18 -18.047 12.742 1 92.5 279 GLU B CA 1
ATOM 5858 C C . GLU B 1 279 ? -7.25 -19.109 12.945 1 92.5 279 GLU B C 1
ATOM 5860 O O . GLU B 1 279 ? -7.102 -19.984 13.789 1 92.5 279 GLU B O 1
ATOM 5865 N N . ALA B 1 280 ? -8.227 -19.031 12.148 1 93.62 280 ALA B N 1
ATOM 5866 C CA . ALA B 1 280 ? -9.328 -19.984 12.297 1 93.62 280 ALA B CA 1
ATOM 5867 C C . ALA B 1 280 ? -9.008 -21.297 11.594 1 93.62 280 ALA B C 1
ATOM 5869 O O . ALA B 1 280 ? -8.578 -21.312 10.445 1 93.62 280 ALA B O 1
ATOM 5870 N N . GLU B 1 281 ? -9.258 -22.391 12.25 1 93.75 281 GLU B N 1
ATOM 5871 C CA . GLU B 1 281 ? -9.094 -23.703 11.641 1 93.75 281 GLU B CA 1
ATOM 5872 C C . GLU B 1 281 ? -10.125 -23.938 10.539 1 93.75 281 GLU B C 1
ATOM 5874 O O . GLU B 1 281 ? -11.219 -23.359 10.578 1 93.75 281 GLU B O 1
ATOM 5879 N N . PRO B 1 282 ? -9.75 -24.828 9.609 1 92.88 282 PRO B N 1
ATOM 5880 C CA . PRO B 1 282 ? -10.773 -25.172 8.617 1 92.88 282 PRO B CA 1
ATOM 5881 C C . PRO B 1 282 ? -12.078 -25.641 9.258 1 92.88 282 PRO B C 1
ATOM 5883 O O . PRO B 1 282 ? -12.055 -26.438 10.188 1 92.88 282 PRO B O 1
ATOM 5886 N N . GLY B 1 283 ? -13.164 -25.062 8.867 1 92.5 283 GLY B N 1
ATOM 5887 C CA . GLY B 1 283 ? -14.469 -25.438 9.367 1 92.5 283 GLY B CA 1
ATOM 5888 C C . GLY B 1 283 ? -14.875 -24.688 10.617 1 92.5 283 GLY B C 1
ATOM 5889 O O . GLY B 1 283 ? -15.992 -24.859 11.125 1 92.5 283 GLY B O 1
ATOM 5890 N N . ALA B 1 284 ? -14.039 -23.828 11.086 1 93.44 284 ALA B N 1
ATOM 5891 C CA . ALA B 1 284 ? -14.344 -23.078 12.297 1 93.44 284 ALA B CA 1
ATOM 5892 C C . ALA B 1 284 ? -15.578 -22.203 12.094 1 93.44 284 ALA B C 1
ATOM 5894 O O . ALA B 1 284 ? -16.391 -22.031 13.016 1 93.44 284 ALA B O 1
ATOM 5895 N N . PHE B 1 285 ? -15.703 -21.578 10.992 1 93.88 285 PHE B N 1
ATOM 5896 C CA . PHE B 1 285 ? -16.906 -20.828 10.633 1 93.88 285 PHE B CA 1
ATOM 5897 C C . PHE B 1 285 ? -17.938 -21.75 10 1 93.88 285 PHE B C 1
ATOM 5899 O O . PHE B 1 285 ? -17.75 -22.234 8.883 1 93.88 285 PHE B O 1
ATOM 5906 N N . ALA B 1 286 ? -19.062 -21.906 10.75 1 92.19 286 ALA B N 1
ATOM 5907 C CA . ALA B 1 286 ? -19.953 -23.016 10.406 1 92.19 286 ALA B CA 1
ATOM 5908 C C . ALA B 1 286 ? -21.281 -22.5 9.836 1 92.19 286 ALA B C 1
ATOM 5910 O O . ALA B 1 286 ? -22.109 -23.281 9.383 1 92.19 286 ALA B O 1
ATOM 5911 N N . ALA B 1 287 ? -21.484 -21.203 9.93 1 91.94 287 ALA B N 1
ATOM 5912 C CA . ALA B 1 287 ? -22.703 -20.625 9.383 1 91.94 287 ALA B CA 1
ATOM 5913 C C . ALA B 1 287 ? -22.531 -19.125 9.148 1 91.94 287 ALA B C 1
ATOM 5915 O O . ALA B 1 287 ? -21.688 -18.484 9.773 1 91.94 287 ALA B O 1
ATOM 5916 N N . TYR B 1 288 ? -23.312 -18.609 8.242 1 91.12 288 TYR B N 1
ATOM 5917 C CA . TYR B 1 288 ? -23.328 -17.172 8.016 1 91.12 288 TYR B CA 1
ATOM 5918 C C . TYR B 1 288 ? -24.719 -16.688 7.625 1 91.12 288 TYR B C 1
ATOM 5920 O O . TYR B 1 288 ? -25.594 -17.5 7.301 1 91.12 288 TYR B O 1
ATOM 5928 N N . ALA B 1 289 ? -24.938 -15.422 7.785 1 90.06 289 ALA B N 1
ATOM 5929 C CA . ALA B 1 289 ? -26.156 -14.758 7.309 1 90.06 289 ALA B CA 1
ATOM 5930 C C . ALA B 1 289 ? -25.844 -13.359 6.777 1 90.06 289 ALA B C 1
ATOM 5932 O O . ALA B 1 289 ? -24.984 -12.664 7.316 1 90.06 289 ALA B O 1
ATOM 5933 N N . VAL B 1 290 ? -26.5 -13.078 5.707 1 86.69 290 VAL B N 1
ATOM 5934 C CA . VAL B 1 290 ? -26.5 -11.695 5.23 1 86.69 290 VAL B CA 1
ATOM 5935 C C . VAL B 1 290 ? -27.594 -10.906 5.934 1 86.69 290 VAL B C 1
ATOM 5937 O O . VAL B 1 290 ? -28.672 -11.445 6.23 1 86.69 290 VAL B O 1
ATOM 5940 N N . ASP B 1 291 ? -27.266 -9.719 6.254 1 79 291 ASP B N 1
ATOM 5941 C CA . ASP B 1 291 ? -28.25 -8.922 6.969 1 79 291 ASP B CA 1
ATOM 5942 C C . ASP B 1 291 ? -29.625 -9.031 6.305 1 79 291 ASP B C 1
ATOM 5944 O O . ASP B 1 291 ? -29.75 -8.797 5.102 1 79 291 ASP B O 1
ATOM 5948 N N . GLY B 1 292 ? -30.562 -9.32 7.113 1 75.69 292 GLY B N 1
ATOM 5949 C CA . GLY B 1 292 ? -31.922 -9.508 6.652 1 75.69 292 GLY B CA 1
ATOM 5950 C C . GLY B 1 292 ? -32.156 -10.875 6.043 1 75.69 292 GLY B C 1
ATOM 5951 O O . GLY B 1 292 ? -33.312 -11.203 5.672 1 75.69 292 GLY B O 1
ATOM 5952 N N . GLY B 1 293 ? -31.094 -11.664 5.945 1 82.81 293 GLY B N 1
ATOM 5953 C CA . GLY B 1 293 ? -31.219 -12.977 5.332 1 82.81 293 GLY B CA 1
ATOM 5954 C C . GLY B 1 293 ? -31.266 -14.109 6.344 1 82.81 293 GLY B C 1
ATOM 5955 O O . GLY B 1 293 ? -31.188 -13.867 7.551 1 82.81 293 GLY B O 1
ATOM 5956 N N . GLU B 1 294 ? -31.453 -15.289 5.836 1 87.75 294 GLU B N 1
ATOM 5957 C CA . GLU B 1 294 ? -31.484 -16.484 6.672 1 87.75 294 GLU B CA 1
ATOM 5958 C C . GLU B 1 294 ? -30.094 -17.031 6.918 1 87.75 294 GLU B C 1
ATOM 5960 O O . GLU B 1 294 ? -29.188 -16.828 6.113 1 87.75 294 GLU B O 1
ATOM 5965 N N . ARG B 1 295 ? -30.062 -17.719 8.031 1 89.31 295 ARG B N 1
ATOM 5966 C CA . ARG B 1 295 ? -28.812 -18.375 8.391 1 89.31 295 ARG B CA 1
ATOM 5967 C C . ARG B 1 295 ? -28.562 -19.594 7.504 1 89.31 295 ARG B C 1
ATOM 5969 O O . ARG B 1 295 ? -29.469 -20.406 7.297 1 89.31 295 ARG B O 1
ATOM 5976 N N . VAL B 1 296 ? -27.375 -19.703 6.969 1 88.75 296 VAL B N 1
ATOM 5977 C CA . VAL B 1 296 ? -26.969 -20.797 6.09 1 88.75 296 VAL B CA 1
ATOM 5978 C C . VAL B 1 296 ? -25.828 -21.578 6.73 1 88.75 296 VAL B C 1
ATOM 5980 O O . VAL B 1 296 ? -24.797 -21.016 7.082 1 88.75 296 VAL B O 1
ATOM 5983 N N . ALA B 1 297 ? -25.984 -22.844 6.875 1 89.56 297 ALA B N 1
ATOM 5984 C CA . ALA B 1 297 ? -24.938 -23.719 7.391 1 89.56 297 ALA B CA 1
ATOM 5985 C C . ALA B 1 297 ? -23.906 -24.016 6.305 1 89.56 297 ALA B C 1
ATOM 5987 O O . ALA B 1 297 ? -24.266 -24.25 5.148 1 89.56 297 ALA B O 1
ATOM 5988 N N . VAL B 1 298 ? -22.609 -24.047 6.742 1 91.5 298 VAL B N 1
ATOM 5989 C CA . VAL B 1 298 ? -21.531 -24.312 5.785 1 91.5 298 VAL B CA 1
ATOM 5990 C C . VAL B 1 298 ? -20.5 -25.25 6.406 1 91.5 298 VAL B C 1
ATOM 5992 O O . VAL B 1 298 ? -20.438 -25.391 7.629 1 91.5 298 VAL B O 1
ATOM 5995 N N . ALA B 1 299 ? -19.703 -25.938 5.562 1 90.94 299 ALA B N 1
ATOM 5996 C CA . ALA B 1 299 ? -18.594 -26.75 6.031 1 90.94 299 ALA B CA 1
ATOM 5997 C C . ALA B 1 299 ? -17.375 -25.875 6.355 1 90.94 299 ALA B C 1
ATOM 5999 O O . ALA B 1 299 ? -16.594 -26.219 7.242 1 90.94 299 ALA B O 1
ATOM 6000 N N . ASP B 1 300 ? -17.188 -24.781 5.586 1 93.44 300 ASP B N 1
ATOM 6001 C CA . ASP B 1 300 ? -16.141 -23.781 5.781 1 93.44 300 ASP B CA 1
ATOM 6002 C C . ASP B 1 300 ? -16.531 -22.453 5.129 1 93.44 300 ASP B C 1
ATOM 6004 O O . ASP B 1 300 ? -17.391 -22.422 4.25 1 93.44 300 ASP B O 1
ATOM 6008 N N . LEU B 1 301 ? -15.953 -21.438 5.641 1 94.69 301 LEU B N 1
ATOM 6009 C CA . LEU B 1 301 ? -16.281 -20.109 5.152 1 94.69 301 LEU B CA 1
ATOM 6010 C C . LEU B 1 301 ? -15.039 -19.219 5.129 1 94.69 301 LEU B C 1
ATOM 6012 O O . LEU B 1 301 ? -14.242 -19.219 6.07 1 94.69 301 LEU B O 1
ATOM 6016 N N . ALA B 1 302 ? -14.844 -18.578 4.012 1 96.44 302 ALA B N 1
ATOM 6017 C CA . ALA B 1 302 ? -13.82 -17.547 3.91 1 96.44 302 ALA B CA 1
ATOM 6018 C C . ALA B 1 302 ? -14.453 -16.172 3.715 1 96.44 302 ALA B C 1
ATOM 6020 O O . ALA B 1 302 ? -15.445 -16.031 2.996 1 96.44 302 ALA B O 1
ATOM 6021 N N . VAL B 1 303 ? -13.938 -15.195 4.355 1 95.81 303 VAL B N 1
ATOM 6022 C CA . VAL B 1 303 ? -14.453 -13.828 4.25 1 95.81 303 VAL B CA 1
ATOM 6023 C C . VAL B 1 303 ? -13.289 -12.844 4.137 1 95.81 303 VAL B C 1
ATOM 6025 O O . VAL B 1 303 ? -12.281 -12.984 4.836 1 95.81 303 VAL B O 1
ATOM 6028 N N . VAL B 1 304 ? -13.383 -11.914 3.219 1 95.25 304 VAL B N 1
ATOM 6029 C CA . VAL B 1 304 ? -12.391 -10.867 3.016 1 95.25 304 VAL B CA 1
ATOM 6030 C C . VAL B 1 304 ? -13.047 -9.492 3.16 1 95.25 304 VAL B C 1
ATOM 6032 O O . VAL B 1 304 ? -14.102 -9.234 2.576 1 95.25 304 VAL B O 1
ATOM 6035 N N . ASP B 1 305 ? -12.508 -8.672 3.982 1 93.75 305 ASP B N 1
ATOM 6036 C CA . ASP B 1 305 ? -12.898 -7.273 4.086 1 93.75 305 ASP B CA 1
ATOM 6037 C C . ASP B 1 305 ? -12.086 -6.402 3.133 1 93.75 305 ASP B C 1
ATOM 6039 O O . ASP B 1 305 ? -11.023 -5.891 3.5 1 93.75 305 ASP B O 1
ATOM 6043 N N . VAL B 1 306 ? -12.586 -6.199 1.981 1 94.25 306 VAL B N 1
ATOM 6044 C CA . VAL B 1 306 ? -11.867 -5.539 0.895 1 94.25 306 VAL B CA 1
ATOM 6045 C C . VAL B 1 306 ? -11.617 -4.078 1.252 1 94.25 306 VAL B C 1
ATOM 6047 O O . VAL B 1 306 ? -10.547 -3.535 0.965 1 94.25 306 VAL B O 1
ATOM 6050 N N . GLY B 1 307 ? -12.594 -3.416 1.884 1 90.38 307 GLY B N 1
ATOM 6051 C CA . GLY B 1 307 ? -12.445 -2.025 2.281 1 90.38 307 GLY B CA 1
ATOM 6052 C C . GLY B 1 307 ? -11.352 -1.814 3.314 1 90.38 307 GLY B C 1
ATOM 6053 O O . GLY B 1 307 ? -10.523 -0.912 3.174 1 90.38 307 GLY B O 1
ATOM 6054 N N . ALA B 1 308 ? -11.383 -2.639 4.328 1 90.44 308 ALA B N 1
ATOM 6055 C CA . ALA B 1 308 ? -10.375 -2.529 5.375 1 90.44 308 ALA B CA 1
ATOM 6056 C C . ALA B 1 308 ? -8.977 -2.775 4.816 1 90.44 308 ALA B C 1
ATOM 6058 O O . ALA B 1 308 ? -8.008 -2.131 5.234 1 90.44 308 ALA B O 1
ATOM 6059 N N . LEU B 1 309 ? -8.891 -3.719 3.912 1 93 309 LEU B N 1
ATOM 6060 C CA . LEU B 1 309 ? -7.605 -4.02 3.291 1 93 309 LEU B CA 1
ATOM 6061 C C . LEU B 1 309 ? -7.086 -2.816 2.51 1 93 309 LEU B C 1
ATOM 6063 O O . LEU B 1 309 ? -5.922 -2.436 2.65 1 93 309 LEU B O 1
ATOM 6067 N N . ALA B 1 310 ? -7.898 -2.23 1.717 1 90.69 310 ALA B N 1
ATOM 6068 C CA . ALA B 1 310 ? -7.516 -1.051 0.947 1 90.69 310 ALA B CA 1
ATOM 6069 C C . ALA B 1 310 ? -7.07 0.082 1.866 1 90.69 310 ALA B C 1
ATOM 6071 O O . ALA B 1 310 ? -6.066 0.748 1.598 1 90.69 310 ALA B O 1
ATOM 6072 N N . LYS B 1 311 ? -7.812 0.287 2.908 1 86.56 311 LYS B N 1
ATOM 6073 C CA . LYS B 1 311 ? -7.496 1.341 3.867 1 86.56 311 LYS B CA 1
ATOM 6074 C C . LYS B 1 311 ? -6.145 1.093 4.527 1 86.56 311 LYS B C 1
ATOM 6076 O O . LYS B 1 311 ? -5.352 2.021 4.703 1 86.56 311 LYS B O 1
ATOM 6081 N N . SER B 1 312 ? -5.914 -0.12 4.867 1 88.75 312 SER B N 1
ATOM 6082 C CA . SER B 1 312 ? -4.664 -0.463 5.531 1 88.75 312 SER B CA 1
ATOM 6083 C C . SER B 1 312 ? -3.467 -0.223 4.617 1 88.75 312 SER B C 1
ATOM 6085 O O . SER B 1 312 ? -2.371 0.088 5.09 1 88.75 312 SER B O 1
ATOM 6087 N N . LEU B 1 313 ? -3.699 -0.312 3.342 1 90.5 313 LEU B N 1
ATOM 6088 C CA . LEU B 1 313 ? -2.633 -0.143 2.361 1 90.5 313 LEU B CA 1
ATOM 6089 C C . LEU B 1 313 ? -2.549 1.307 1.894 1 90.5 313 LEU B C 1
ATOM 6091 O O . LEU B 1 313 ? -1.646 1.667 1.134 1 90.5 313 LEU B O 1
ATOM 6095 N N . LEU B 1 314 ? -3.578 2.076 2.289 1 87.19 314 LEU B N 1
ATOM 6096 C CA . LEU B 1 314 ? -3.676 3.482 1.912 1 87.19 314 LEU B CA 1
ATOM 6097 C C . LEU B 1 314 ? -3.812 3.631 0.4 1 87.19 314 LEU B C 1
ATOM 6099 O O . LEU B 1 314 ? -3.262 4.562 -0.188 1 87.19 314 LEU B O 1
ATOM 6103 N N . VAL B 1 315 ? -4.395 2.57 -0.178 1 86.94 315 VAL B N 1
ATOM 6104 C CA . VAL B 1 315 ? -4.637 2.664 -1.613 1 86.94 315 VAL B CA 1
ATOM 6105 C C . VAL B 1 315 ? -5.98 3.346 -1.867 1 86.94 315 VAL B C 1
ATOM 6107 O O . VAL B 1 315 ? -6.898 3.24 -1.054 1 86.94 315 VAL B O 1
ATOM 6110 N N . ARG B 1 316 ? -6.145 4.023 -3.059 1 80.19 316 ARG B N 1
ATOM 6111 C CA . ARG B 1 316 ? -7.34 4.777 -3.426 1 80.19 316 ARG B CA 1
ATOM 6112 C C . ARG B 1 316 ? -8.266 3.941 -4.305 1 80.19 316 ARG B C 1
ATOM 6114 O O . ARG B 1 316 ? -8.023 3.801 -5.508 1 80.19 316 ARG B O 1
ATOM 6121 N N . ILE B 1 317 ? -9.25 3.207 -3.746 1 73.75 317 ILE B N 1
ATOM 6122 C CA . ILE B 1 317 ? -10.125 2.375 -4.57 1 73.75 317 ILE B CA 1
ATOM 6123 C C . ILE B 1 317 ? -11.453 3.088 -4.797 1 73.75 317 ILE B C 1
ATOM 6125 O O . ILE B 1 317 ? -12.367 2.527 -5.406 1 73.75 317 ILE B O 1
ATOM 6129 N N . GLY B 1 318 ? -11.648 4.234 -4.535 1 64.62 318 GLY B N 1
ATOM 6130 C CA . GLY B 1 318 ? -12.867 4.996 -4.742 1 64.62 318 GLY B CA 1
ATOM 6131 C C . GLY B 1 318 ? -13.953 4.672 -3.734 1 64.62 318 GLY B C 1
ATOM 6132 O O . GLY B 1 318 ? -13.867 3.666 -3.025 1 64.62 318 GLY B O 1
ATOM 6133 N N . ALA B 1 319 ? -14.945 5.402 -3.459 1 57.66 319 ALA B N 1
ATOM 6134 C CA . ALA B 1 319 ? -16.016 5.293 -2.473 1 57.66 319 ALA B CA 1
ATOM 6135 C C . ALA B 1 319 ? -16.812 4.004 -2.662 1 57.66 319 ALA B C 1
ATOM 6137 O O . ALA B 1 319 ? -17.312 3.426 -1.695 1 57.66 319 ALA B O 1
ATOM 6138 N N . GLY B 1 320 ? -16.734 3.406 -3.822 1 58.56 320 GLY B N 1
ATOM 6139 C CA . GLY B 1 320 ? -17.531 2.215 -4.082 1 58.56 320 GLY B CA 1
ATOM 6140 C C . GLY B 1 320 ? -16.719 0.935 -4.043 1 58.56 320 GLY B C 1
ATOM 6141 O O . GLY B 1 320 ? -17.266 -0.162 -4.109 1 58.56 320 GLY B O 1
ATOM 6142 N N . GLY B 1 321 ? -15.594 0.987 -3.645 1 61.84 321 GLY B N 1
ATOM 6143 C CA . GLY B 1 321 ? -14.742 -0.173 -3.84 1 61.84 321 GLY B CA 1
ATOM 6144 C C . GLY B 1 321 ? -14.539 -0.986 -2.574 1 61.84 321 GLY B C 1
ATOM 6145 O O . GLY B 1 321 ? -13.883 -2.029 -2.598 1 61.84 321 GLY B O 1
ATOM 6146 N N . GLY B 1 322 ? -15.445 -0.781 -1.607 1 78.88 322 GLY B N 1
ATOM 6147 C CA . GLY B 1 322 ? -15.25 -1.504 -0.361 1 78.88 322 GLY B CA 1
ATOM 6148 C C . GLY B 1 322 ? -16.406 -2.43 -0.021 1 78.88 322 GLY B C 1
ATOM 6149 O O . GLY B 1 322 ? -17.422 -2.449 -0.721 1 78.88 322 GLY B O 1
ATOM 6150 N N . GLY B 1 323 ? -16.141 -3.352 0.916 1 89.31 323 GLY B N 1
ATOM 6151 C CA . GLY B 1 323 ? -17.109 -4.336 1.368 1 89.31 323 GLY B CA 1
ATOM 6152 C C . GLY B 1 323 ? -16.5 -5.695 1.648 1 89.31 323 GLY B C 1
ATOM 6153 O O . GLY B 1 323 ? -15.32 -5.793 1.97 1 89.31 323 GLY B O 1
ATOM 6154 N N . TYR B 1 324 ? -17.484 -6.633 1.59 1 92.5 324 TYR B N 1
ATOM 6155 C CA . TYR B 1 324 ? -17.047 -7.973 1.96 1 92.5 324 TYR B CA 1
ATOM 6156 C C . TYR B 1 324 ? -17.266 -8.953 0.813 1 92.5 324 TYR B C 1
ATOM 6158 O O . TYR B 1 324 ? -18.266 -8.883 0.105 1 92.5 324 TYR B O 1
ATOM 6166 N N . ALA B 1 325 ? -16.359 -9.805 0.583 1 93.31 325 ALA B N 1
ATOM 6167 C CA . ALA B 1 325 ? -16.5 -10.977 -0.28 1 93.31 325 ALA B CA 1
ATOM 6168 C C . ALA B 1 325 ? -16.422 -12.266 0.53 1 93.31 325 ALA B C 1
ATOM 6170 O O . ALA B 1 325 ? -15.531 -12.43 1.362 1 93.31 325 ALA B O 1
ATOM 6171 N N . LEU B 1 326 ? -17.375 -13.156 0.307 1 94.56 326 LEU B N 1
ATOM 6172 C CA . LEU B 1 326 ? -17.438 -14.414 1.04 1 94.56 326 LEU B CA 1
ATOM 6173 C C . LEU B 1 326 ? -17.438 -15.602 0.082 1 94.56 326 LEU B C 1
ATOM 6175 O O . LEU B 1 326 ? -18 -15.516 -1.016 1 94.56 326 LEU B O 1
ATOM 6179 N N . ALA B 1 327 ? -16.828 -16.641 0.456 1 93.81 327 ALA B N 1
ATOM 6180 C CA . ALA B 1 327 ? -16.938 -17.969 -0.17 1 93.81 327 ALA B CA 1
ATOM 6181 C C . ALA B 1 327 ? -17.375 -19.016 0.842 1 93.81 327 ALA B C 1
ATOM 6183 O O . ALA B 1 327 ? -16.734 -19.188 1.884 1 93.81 327 ALA B O 1
ATOM 6184 N N . ALA B 1 328 ? -18.438 -19.625 0.533 1 92.56 328 ALA B N 1
ATOM 6185 C CA . ALA B 1 328 ? -19.016 -20.641 1.421 1 92.56 328 ALA B CA 1
ATOM 6186 C C . ALA B 1 328 ? -18.938 -22.031 0.792 1 92.56 328 ALA B C 1
ATOM 6188 O O . ALA B 1 328 ? -19.359 -22.219 -0.347 1 92.56 328 ALA B O 1
ATOM 6189 N N . LEU B 1 329 ? -18.328 -22.922 1.563 1 89.69 329 LEU B N 1
ATOM 6190 C CA . LEU B 1 329 ? -18.297 -24.328 1.159 1 89.69 329 LEU B CA 1
ATOM 6191 C C . LEU B 1 329 ? -19.516 -25.062 1.698 1 89.69 329 LEU B C 1
ATOM 6193 O O . LEU B 1 329 ? -19.734 -25.109 2.912 1 89.69 329 LEU B O 1
ATOM 6197 N N . ASP B 1 330 ? -20.297 -25.516 0.786 1 84.31 330 ASP B N 1
ATOM 6198 C CA . ASP B 1 330 ? -21.5 -26.203 1.207 1 84.31 330 ASP B CA 1
ATOM 6199 C C . ASP B 1 330 ? -21.172 -27.5 1.941 1 84.31 330 ASP B C 1
ATOM 6201 O O . ASP B 1 330 ? -20.141 -28.141 1.662 1 84.31 330 ASP B O 1
ATOM 6205 N N . ALA B 1 331 ? -21.969 -27.781 2.994 1 74.5 331 ALA B N 1
ATOM 6206 C CA . ALA B 1 331 ? -21.797 -29.031 3.727 1 74.5 331 ALA B CA 1
ATOM 6207 C C . ALA B 1 331 ? -21.984 -30.234 2.803 1 74.5 331 ALA B C 1
ATOM 6209 O O . ALA B 1 331 ? -22.969 -30.312 2.061 1 74.5 331 ALA B O 1
ATOM 6210 N N . ALA B 1 332 ? -20.891 -30.531 2.102 1 61.5 332 ALA B N 1
ATOM 6211 C CA . ALA B 1 332 ? -20.688 -31.453 0.99 1 61.5 332 ALA B CA 1
ATOM 6212 C C . ALA B 1 332 ? -21.672 -32.625 1.056 1 61.5 332 ALA B C 1
ATOM 6214 O O . ALA B 1 332 ? -21.969 -33.125 2.137 1 61.5 332 ALA B O 1
ATOM 6215 N N . ALA B 1 333 ? -22.5 -32.656 -0 1 59.69 333 ALA B N 1
ATOM 6216 C CA . ALA B 1 333 ? -23.172 -33.938 -0.211 1 59.69 333 ALA B CA 1
ATOM 6217 C C . ALA B 1 333 ? -22.156 -35.062 -0.448 1 59.69 333 ALA B C 1
ATOM 6219 O O . ALA B 1 333 ? -21.016 -34.812 -0.812 1 59.69 333 ALA B O 1
ATOM 6220 N N . GLY B 1 334 ? -22.234 -36.312 0.061 1 61.69 334 GLY B N 1
ATOM 6221 C CA . GLY B 1 334 ? -21.391 -37.469 -0.126 1 61.69 334 GLY B CA 1
ATOM 6222 C C . GLY B 1 334 ? -20.906 -37.625 -1.555 1 61.69 334 GLY B C 1
ATOM 6223 O O . GLY B 1 334 ? -21.391 -36.938 -2.461 1 61.69 334 GLY B O 1
ATOM 6224 N N . PRO B 1 335 ? -19.75 -38.25 -1.915 1 68.38 335 PRO B N 1
ATOM 6225 C CA . PRO B 1 335 ? -19.203 -38.5 -3.25 1 68.38 335 PRO B CA 1
ATOM 6226 C C . PRO B 1 335 ? -20.203 -39.219 -4.168 1 68.38 335 PRO B C 1
ATOM 6228 O O . PRO B 1 335 ? -20.984 -40.062 -3.709 1 68.38 335 PRO B O 1
ATOM 6231 N N . VAL B 1 336 ? -20.328 -38.656 -5.367 1 77.06 336 VAL B N 1
ATOM 6232 C CA . VAL B 1 336 ? -21.141 -39.312 -6.398 1 77.06 336 VAL B CA 1
ATOM 6233 C C . VAL B 1 336 ? -20.234 -40.188 -7.285 1 77.06 336 VAL B C 1
ATOM 6235 O O . VAL B 1 336 ? -19.266 -39.688 -7.859 1 77.06 336 VAL B O 1
ATOM 6238 N N . PRO B 1 337 ? -20.5 -41.5 -7.211 1 80.19 337 PRO B N 1
ATOM 6239 C CA . PRO B 1 337 ? -19.703 -42.344 -8.102 1 80.19 337 PRO B CA 1
ATOM 6240 C C . PRO B 1 337 ? -19.891 -42 -9.578 1 80.19 337 PRO B C 1
ATOM 6242 O O . PRO B 1 337 ? -20.984 -41.625 -9.992 1 80.19 337 PRO B O 1
ATOM 6245 N N . ALA B 1 338 ? -18.797 -41.938 -10.227 1 89.5 338 ALA B N 1
ATOM 6246 C CA . ALA B 1 338 ? -18.844 -41.594 -11.641 1 89.5 338 ALA B CA 1
ATOM 6247 C C . ALA B 1 338 ? -18.281 -42.688 -12.516 1 89.5 338 ALA B C 1
ATOM 6249 O O . ALA B 1 338 ? -18.328 -42.625 -13.742 1 89.5 338 ALA B O 1
ATOM 6250 N N . ASP B 1 339 ? -17.734 -43.75 -11.898 1 92 339 ASP B N 1
ATOM 6251 C CA . ASP B 1 339 ? -17.031 -44.812 -12.625 1 92 339 ASP B CA 1
ATOM 6252 C C . ASP B 1 339 ? -17.984 -45.594 -13.531 1 92 339 ASP B C 1
ATOM 6254 O O . ASP B 1 339 ? -17.688 -45.844 -14.695 1 92 339 ASP B O 1
ATOM 6258 N N . ALA B 1 340 ? -19.172 -45.938 -13.008 1 92.44 340 ALA B N 1
ATOM 6259 C CA . ALA B 1 340 ? -20.141 -46.719 -13.789 1 92.44 340 ALA B CA 1
ATOM 6260 C C . ALA B 1 340 ? -20.594 -45.938 -15.031 1 92.44 340 ALA B C 1
ATOM 6262 O O . ALA B 1 340 ? -20.641 -46.5 -16.125 1 92.44 340 ALA B O 1
ATOM 6263 N N . LEU B 1 341 ? -20.906 -44.688 -14.773 1 93.19 341 LEU B N 1
ATOM 6264 C CA . LEU B 1 341 ? -21.375 -43.844 -15.883 1 93.19 341 LEU B CA 1
ATOM 6265 C C . LEU B 1 341 ? -20.266 -43.656 -16.922 1 93.19 341 LEU B C 1
ATOM 6267 O O . LEU B 1 341 ? -20.547 -43.656 -18.125 1 93.19 341 LEU B O 1
ATOM 6271 N N . LEU B 1 342 ? -19.094 -43.5 -16.484 1 95.69 342 LEU B N 1
ATOM 6272 C CA . LEU B 1 342 ? -17.969 -43.312 -17.375 1 95.69 342 LEU B CA 1
ATOM 6273 C C . LEU B 1 342 ? -17.641 -44.594 -18.125 1 95.69 342 LEU B C 1
ATOM 6275 O O . LEU B 1 342 ? -17.234 -44.562 -19.297 1 95.69 342 LEU B O 1
ATOM 6279 N N . THR B 1 343 ? -17.797 -45.75 -17.484 1 95.88 343 THR B N 1
ATOM 6280 C CA . THR B 1 343 ? -17.609 -47.031 -18.125 1 95.88 343 THR B CA 1
ATOM 6281 C C . THR B 1 343 ? -18.578 -47.219 -19.297 1 95.88 343 THR B C 1
ATOM 6283 O O . THR B 1 343 ? -18.188 -47.625 -20.375 1 95.88 343 THR B O 1
ATOM 6286 N N . GLU B 1 344 ? -19.75 -46.875 -18.969 1 95.44 344 GLU B N 1
ATOM 6287 C CA . GLU B 1 344 ? -20.781 -46.938 -20.016 1 95.44 344 GLU B CA 1
ATOM 6288 C C . GLU B 1 344 ? -20.469 -46 -21.172 1 95.44 344 GLU B C 1
ATOM 6290 O O . GLU B 1 344 ? -20.594 -46.406 -22.344 1 95.44 344 GLU B O 1
ATOM 6295 N N . ALA B 1 345 ? -20.078 -44.875 -20.844 1 95.38 345 ALA B N 1
ATOM 6296 C CA . ALA B 1 345 ? -19.859 -43.844 -21.844 1 95.38 345 ALA B CA 1
ATOM 6297 C C . ALA B 1 345 ? -18.625 -44.156 -22.688 1 95.38 345 ALA B C 1
ATOM 6299 O O . ALA B 1 345 ? -18.578 -43.844 -23.875 1 95.38 345 ALA B O 1
ATOM 6300 N N . LEU B 1 346 ? -17.609 -44.812 -22.141 1 97 346 LEU B N 1
ATOM 6301 C CA . LEU B 1 346 ? -16.344 -45 -22.828 1 97 346 LEU B CA 1
ATOM 6302 C C . LEU B 1 346 ? -16.25 -46.406 -23.391 1 97 346 LEU B C 1
ATOM 6304 O O . LEU B 1 346 ? -15.453 -46.656 -24.297 1 97 346 LEU B O 1
ATOM 6308 N N . GLY B 1 347 ? -16.984 -47.344 -22.844 1 95.88 347 GLY B N 1
ATOM 6309 C CA . GLY B 1 347 ? -16.969 -48.719 -23.312 1 95.88 347 GLY B CA 1
ATOM 6310 C C . GLY B 1 347 ? -15.75 -49.5 -22.828 1 95.88 347 GLY B C 1
ATOM 6311 O O . GLY B 1 347 ? -15.375 -50.5 -23.438 1 95.88 347 GLY B O 1
ATOM 6312 N N . VAL B 1 348 ? -15.031 -48.938 -21.891 1 96.62 348 VAL B N 1
ATOM 6313 C CA . VAL B 1 348 ? -13.875 -49.594 -21.297 1 96.62 348 VAL B CA 1
ATOM 6314 C C . VAL B 1 348 ? -14.016 -49.625 -19.781 1 96.62 348 VAL B C 1
ATOM 6316 O O . VAL B 1 348 ? -14.812 -48.844 -19.219 1 96.62 348 VAL B O 1
ATOM 6319 N N . PRO B 1 349 ? -13.258 -50.531 -19.078 1 95.75 349 PRO B N 1
ATOM 6320 C CA . PRO B 1 349 ? -13.297 -50.5 -17.625 1 95.75 349 PRO B CA 1
ATOM 6321 C C . PRO B 1 349 ? -12.789 -49.188 -17.031 1 95.75 349 PRO B C 1
ATOM 6323 O O . PRO B 1 349 ? -11.797 -48.625 -17.516 1 95.75 349 PRO B O 1
ATOM 6326 N N . VAL B 1 350 ? -13.484 -48.688 -16.031 1 96.5 350 VAL B N 1
ATOM 6327 C CA . VAL B 1 350 ? -13.086 -47.469 -15.328 1 96.5 350 VAL B CA 1
ATOM 6328 C C . VAL B 1 350 ? -12.883 -47.75 -13.844 1 96.5 350 VAL B C 1
ATOM 6330 O O . VAL B 1 350 ? -13.773 -48.281 -13.188 1 96.5 350 VAL B O 1
ATOM 6333 N N . VAL B 1 351 ? -11.688 -47.438 -13.383 1 93 351 VAL B N 1
ATOM 6334 C CA . VAL B 1 351 ? -11.344 -47.656 -11.977 1 93 351 VAL B CA 1
ATOM 6335 C C . VAL B 1 351 ? -11.703 -46.406 -11.172 1 93 351 VAL B C 1
ATOM 6337 O O . VAL B 1 351 ? -11.492 -45.281 -11.633 1 93 351 VAL B O 1
ATOM 6340 N N . SER B 1 352 ? -12.219 -46.656 -10.047 1 91.75 352 SER B N 1
ATOM 6341 C CA . SER B 1 352 ? -12.477 -45.562 -9.117 1 91.75 352 SER B CA 1
ATOM 6342 C C . SER B 1 352 ? -11.32 -45.375 -8.141 1 91.75 352 SER B C 1
ATOM 6344 O O . SER B 1 352 ? -11.023 -46.281 -7.348 1 91.75 352 SER B O 1
ATOM 6346 N N . ALA B 1 353 ? -10.672 -44.281 -8.266 1 90 353 ALA B N 1
ATOM 6347 C CA . ALA B 1 353 ? -9.625 -43.969 -7.301 1 90 353 ALA B CA 1
ATOM 6348 C C . ALA B 1 353 ? -10.211 -43.656 -5.926 1 90 353 ALA B C 1
ATOM 6350 O O . ALA B 1 353 ? -11.43 -43.5 -5.789 1 90 353 ALA B O 1
ATOM 6351 N N . SER B 1 354 ? -9.391 -43.688 -4.895 1 85.25 354 SER B N 1
ATOM 6352 C CA . SER B 1 354 ? -9.852 -43.5 -3.52 1 85.25 354 SER B CA 1
ATOM 6353 C C . SER B 1 354 ? -10.398 -42.094 -3.297 1 85.25 354 SER B C 1
ATOM 6355 O O . SER B 1 354 ? -11.406 -41.906 -2.617 1 85.25 354 SER B O 1
ATOM 6357 N N . SER B 1 355 ? -9.672 -41.125 -3.791 1 85.62 355 SER B N 1
ATOM 6358 C CA . SER B 1 355 ? -10.141 -39.75 -3.668 1 85.62 355 SER B CA 1
ATOM 6359 C C . SER B 1 355 ? -9.438 -38.844 -4.668 1 85.62 355 SER B C 1
ATOM 6361 O O . SER B 1 355 ? -8.367 -39.188 -5.188 1 85.62 355 SER B O 1
ATOM 6363 N N . GLU B 1 356 ? -10 -37.719 -4.934 1 86.06 356 GLU B N 1
ATOM 6364 C CA . GLU B 1 356 ? -9.375 -36.688 -5.762 1 86.06 356 GLU B CA 1
ATOM 6365 C C . GLU B 1 356 ? -8.086 -36.156 -5.125 1 86.06 356 GLU B C 1
ATOM 6367 O O . GLU B 1 356 ? -7.102 -35.906 -5.816 1 86.06 356 GLU B O 1
ATOM 6372 N N . ALA B 1 357 ? -8.141 -36.125 -3.848 1 86 357 ALA B N 1
ATOM 6373 C CA . ALA B 1 357 ? -6.988 -35.625 -3.098 1 86 357 ALA B CA 1
ATOM 6374 C C . ALA B 1 357 ? -5.801 -36.562 -3.238 1 86 357 ALA B C 1
ATOM 6376 O O . ALA B 1 357 ? -4.668 -36.125 -3.451 1 86 357 ALA B O 1
ATOM 6377 N N . ALA B 1 358 ? -6.102 -37.781 -3.152 1 87.88 358 ALA B N 1
ATOM 6378 C CA . ALA B 1 358 ? -5.047 -38.781 -3.293 1 87.88 358 ALA B CA 1
ATOM 6379 C C . ALA B 1 358 ? -4.461 -38.75 -4.703 1 87.88 358 ALA B C 1
ATOM 6381 O O . ALA B 1 358 ? -3.246 -38.906 -4.879 1 87.88 358 ALA B O 1
ATOM 6382 N N . ALA B 1 359 ? -5.336 -38.625 -5.641 1 92.75 359 ALA B N 1
ATOM 6383 C CA . ALA B 1 359 ? -4.887 -38.531 -7.031 1 92.75 359 ALA B CA 1
ATOM 6384 C C . ALA B 1 359 ? -4.035 -37.281 -7.262 1 92.75 359 ALA B C 1
ATOM 6386 O O . ALA B 1 359 ? -3.01 -37.344 -7.941 1 92.75 359 ALA B O 1
ATOM 6387 N N . ALA B 1 360 ? -4.496 -36.219 -6.711 1 93.38 360 ALA B N 1
ATOM 6388 C CA . ALA B 1 360 ? -3.744 -34.969 -6.828 1 93.38 360 ALA B CA 1
ATOM 6389 C C . ALA B 1 360 ? -2.334 -35.125 -6.262 1 93.38 360 ALA B C 1
ATOM 6391 O O . ALA B 1 360 ? -1.36 -34.688 -6.871 1 93.38 360 ALA B O 1
ATOM 6392 N N . ARG B 1 361 ? -2.25 -35.719 -5.145 1 94.19 361 ARG B N 1
ATOM 6393 C CA . ARG B 1 361 ? -0.95 -35.906 -4.508 1 94.19 361 ARG B CA 1
ATOM 6394 C C . ARG B 1 361 ? -0.063 -36.812 -5.336 1 94.19 361 ARG B C 1
ATOM 6396 O O . ARG B 1 361 ? 1.102 -36.5 -5.59 1 94.19 361 ARG B O 1
ATOM 6403 N N . SER B 1 362 ? -0.642 -37.938 -5.738 1 94.75 362 SER B N 1
ATOM 6404 C CA . SER B 1 362 ? 0.116 -38.875 -6.547 1 94.75 362 SER B CA 1
ATOM 6405 C C . SER B 1 362 ? 0.662 -38.219 -7.809 1 94.75 362 SER B C 1
ATOM 6407 O O . SER B 1 362 ? 1.818 -38.438 -8.18 1 94.75 362 SER B O 1
ATOM 6409 N N . GLY B 1 363 ? -0.148 -37.469 -8.453 1 96.88 363 GLY B N 1
ATOM 6410 C CA . GLY B 1 363 ? 0.285 -36.75 -9.648 1 96.88 363 GLY B CA 1
ATOM 6411 C C . GLY B 1 363 ? 1.327 -35.688 -9.367 1 96.88 363 GLY B C 1
ATOM 6412 O O . GLY B 1 363 ? 2.359 -35.625 -10.039 1 96.88 363 GLY B O 1
ATOM 6413 N N . ALA B 1 364 ? 1.098 -34.906 -8.383 1 97.12 364 ALA B N 1
ATOM 6414 C CA . ALA B 1 364 ? 1.961 -33.75 -8.055 1 97.12 364 ALA B CA 1
ATOM 6415 C C . ALA B 1 364 ? 3.361 -34.219 -7.672 1 97.12 364 ALA B C 1
ATOM 6417 O O . ALA B 1 364 ? 4.352 -33.562 -7.988 1 97.12 364 ALA B O 1
ATOM 6418 N N . LEU B 1 365 ? 3.482 -35.344 -7.062 1 96.56 365 LEU B N 1
ATOM 6419 C CA . LEU B 1 365 ? 4.754 -35.844 -6.555 1 96.56 365 LEU B CA 1
ATOM 6420 C C . LEU B 1 365 ? 5.652 -36.312 -7.695 1 96.56 365 LEU B C 1
ATOM 6422 O O . LEU B 1 365 ? 6.84 -36.562 -7.492 1 96.56 365 LEU B O 1
ATOM 6426 N N . THR B 1 366 ? 5.105 -36.375 -8.867 1 96.75 366 THR B N 1
ATOM 6427 C CA . THR B 1 366 ? 5.926 -36.719 -10.023 1 96.75 366 THR B CA 1
ATOM 6428 C C . THR B 1 366 ? 6.664 -35.5 -10.547 1 96.75 366 THR B C 1
ATOM 6430 O O . THR B 1 366 ? 7.43 -35.594 -11.508 1 96.75 366 THR B O 1
ATOM 6433 N N . THR B 1 367 ? 6.41 -34.406 -9.969 1 95.62 367 THR B N 1
ATOM 6434 C CA . THR B 1 367 ? 7.195 -33.219 -10.281 1 95.62 367 THR B CA 1
ATOM 6435 C C . THR B 1 367 ? 8.68 -33.438 -10.008 1 95.62 367 THR B C 1
ATOM 6437 O O . THR B 1 367 ? 9.047 -33.875 -8.914 1 95.62 367 THR B O 1
ATOM 6440 N N . PRO B 1 368 ? 9.484 -33.125 -11.031 1 92.19 368 PRO B N 1
ATOM 6441 C CA . PRO B 1 368 ? 10.922 -33.312 -10.797 1 92.19 368 PRO B CA 1
ATOM 6442 C C . PRO B 1 368 ? 11.422 -32.562 -9.57 1 92.19 368 PRO B C 1
ATOM 6444 O O . PRO B 1 368 ? 11.148 -31.391 -9.406 1 92.19 368 PRO B O 1
ATOM 6447 N N . GLY B 1 369 ? 12.125 -33.344 -8.695 1 90.5 369 GLY B N 1
ATOM 6448 C CA . GLY B 1 369 ? 12.727 -32.75 -7.516 1 90.5 369 GLY B CA 1
ATOM 6449 C C . GLY B 1 369 ? 11.82 -32.75 -6.305 1 90.5 369 GLY B C 1
ATOM 6450 O O . GLY B 1 369 ? 12.25 -32.438 -5.191 1 90.5 369 GLY B O 1
ATOM 6451 N N . ALA B 1 370 ? 10.531 -33.125 -6.469 1 93.81 370 ALA B N 1
ATOM 6452 C CA . ALA B 1 370 ? 9.586 -33.125 -5.359 1 93.81 370 ALA B CA 1
ATOM 6453 C C . ALA B 1 370 ? 9.906 -34.25 -4.367 1 93.81 370 ALA B C 1
ATOM 6455 O O . ALA B 1 370 ? 10.062 -35.406 -4.758 1 93.81 370 ALA B O 1
ATOM 6456 N N . PRO B 1 371 ? 9.992 -33.906 -3.154 1 92.94 371 PRO B N 1
ATOM 6457 C CA . PRO B 1 371 ? 10.18 -34.969 -2.16 1 92.94 371 PRO B CA 1
ATOM 6458 C C . PRO B 1 371 ? 8.922 -35.812 -1.949 1 92.94 371 PRO B C 1
ATOM 6460 O O . PRO B 1 371 ? 7.809 -35.312 -2.139 1 92.94 371 PRO B O 1
ATOM 6463 N N . ALA B 1 372 ? 9.094 -36.969 -1.421 1 92.62 372 ALA B N 1
ATOM 6464 C CA . ALA B 1 372 ? 8 -37.938 -1.26 1 92.62 372 ALA B CA 1
ATOM 6465 C C . ALA B 1 372 ? 7.02 -37.438 -0.192 1 92.62 372 ALA B C 1
ATOM 6467 O O . ALA B 1 372 ? 5.832 -37.781 -0.24 1 92.62 372 ALA B O 1
ATOM 6468 N N . ASP B 1 373 ? 7.473 -36.719 0.67 1 92.88 373 ASP B N 1
ATOM 6469 C CA . ASP B 1 373 ? 6.613 -36.281 1.771 1 92.88 373 ASP B CA 1
ATOM 6470 C C . ASP B 1 373 ? 6.113 -34.844 1.564 1 92.88 373 ASP B C 1
ATOM 6472 O O . ASP B 1 373 ? 5.66 -34.219 2.51 1 92.88 373 ASP B O 1
ATOM 6476 N N . ALA B 1 374 ? 6.16 -34.406 0.383 1 95 374 ALA B N 1
ATOM 6477 C CA . ALA B 1 374 ? 5.738 -33.031 0.078 1 95 374 ALA B CA 1
ATOM 6478 C C . ALA B 1 374 ? 4.254 -32.844 0.374 1 95 374 ALA B C 1
ATOM 6480 O O . ALA B 1 374 ? 3.461 -33.781 0.256 1 95 374 ALA B O 1
ATOM 6481 N N . VAL B 1 375 ? 3.898 -31.672 0.851 1 96.06 375 VAL B N 1
ATOM 6482 C CA . VAL B 1 375 ? 2.51 -31.234 0.985 1 96.06 375 VAL B CA 1
ATOM 6483 C C . VAL B 1 375 ? 2.039 -30.594 -0.315 1 96.06 375 VAL B C 1
ATOM 6485 O O . VAL B 1 375 ? 2.686 -29.672 -0.83 1 96.06 375 VAL B O 1
ATOM 6488 N N . VAL B 1 376 ? 0.951 -31.078 -0.829 1 96.69 376 VAL B N 1
ATOM 6489 C CA . VAL B 1 376 ? 0.427 -30.562 -2.092 1 96.69 376 VAL B CA 1
ATOM 6490 C C . VAL B 1 376 ? -0.698 -29.578 -1.818 1 96.69 376 VAL B C 1
ATOM 6492 O O . VAL B 1 376 ? -1.639 -29.875 -1.08 1 96.69 376 VAL B O 1
ATOM 6495 N N . VAL B 1 377 ? -0.548 -28.375 -2.328 1 96.56 377 VAL B N 1
ATOM 6496 C CA . VAL B 1 377 ? -1.592 -27.359 -2.277 1 96.56 377 VAL B CA 1
ATOM 6497 C C . VAL B 1 377 ? -2.229 -27.203 -3.654 1 96.56 377 VAL B C 1
ATOM 6499 O O . VAL B 1 377 ? -1.628 -26.625 -4.562 1 96.56 377 VAL B O 1
ATOM 6502 N N . ASP B 1 378 ? -3.4 -27.703 -3.795 1 94.31 378 ASP B N 1
ATOM 6503 C CA . ASP B 1 378 ? -4.16 -27.594 -5.035 1 94.31 378 ASP B CA 1
ATOM 6504 C C . ASP B 1 378 ? -5.145 -26.422 -4.977 1 94.31 378 ASP B C 1
ATOM 6506 O O . ASP B 1 378 ? -6.168 -26.5 -4.297 1 94.31 378 ASP B O 1
ATOM 6510 N N . ILE B 1 379 ? -4.832 -25.375 -5.719 1 93.44 379 ILE B N 1
ATOM 6511 C CA . ILE B 1 379 ? -5.676 -24.188 -5.703 1 93.44 379 ILE B CA 1
ATOM 6512 C C . ILE B 1 379 ? -6.648 -24.234 -6.883 1 93.44 379 ILE B C 1
ATOM 6514 O O . ILE B 1 379 ? -6.227 -24.203 -8.039 1 93.44 379 ILE B O 1
ATOM 6518 N N . GLY B 1 380 ? -7.902 -24.281 -6.609 1 88.5 380 GLY B N 1
ATOM 6519 C CA . GLY B 1 380 ? -8.945 -24.266 -7.621 1 88.5 380 GLY B CA 1
ATOM 6520 C C . GLY B 1 380 ? -9.727 -22.969 -7.652 1 88.5 380 GLY B C 1
ATOM 6521 O O . GLY B 1 380 ? -9.281 -21.969 -7.102 1 88.5 380 GLY B O 1
ATOM 6522 N N . GLY B 1 381 ? -10.82 -23.047 -8.367 1 85.5 381 GLY B N 1
ATOM 6523 C CA . GLY B 1 381 ? -11.672 -21.875 -8.438 1 85.5 381 GLY B CA 1
ATOM 6524 C C . GLY B 1 381 ? -12.414 -21.594 -7.141 1 85.5 381 GLY B C 1
ATOM 6525 O O . GLY B 1 381 ? -12.414 -20.469 -6.652 1 85.5 381 GLY B O 1
ATOM 6526 N N . GLY B 1 382 ? -12.93 -22.625 -6.594 1 85.25 382 GLY B N 1
ATOM 6527 C CA . GLY B 1 382 ? -13.781 -22.453 -5.426 1 85.25 382 GLY B CA 1
ATOM 6528 C C . GLY B 1 382 ? -13.07 -22.766 -4.121 1 85.25 382 GLY B C 1
ATOM 6529 O O . GLY B 1 382 ? -13.391 -22.188 -3.082 1 85.25 382 GLY B O 1
ATOM 6530 N N . THR B 1 383 ? -12.148 -23.734 -4.215 1 88.94 383 THR B N 1
ATOM 6531 C CA . THR B 1 383 ? -11.555 -24.234 -2.979 1 88.94 383 THR B CA 1
ATOM 6532 C C . THR B 1 383 ? -10.031 -24.297 -3.1 1 88.94 383 THR B C 1
ATOM 6534 O O . THR B 1 383 ? -9.484 -24.234 -4.203 1 88.94 383 THR B O 1
ATOM 6537 N N . VAL B 1 384 ? -9.406 -24.375 -2.018 1 92.75 384 VAL B N 1
ATOM 6538 C CA . VAL B 1 384 ? -7.992 -24.719 -1.879 1 92.75 384 VAL B CA 1
ATOM 6539 C C . VAL B 1 384 ? -7.848 -26.016 -1.092 1 92.75 384 VAL B C 1
ATOM 6541 O O . VAL B 1 384 ? -8.32 -26.109 0.043 1 92.75 384 VAL B O 1
ATOM 6544 N N . ASP B 1 385 ? -7.242 -26.984 -1.67 1 92 385 ASP B N 1
ATOM 6545 C CA . ASP B 1 385 ? -7.016 -28.281 -1.026 1 92 385 ASP B CA 1
ATOM 6546 C C . ASP B 1 385 ? -5.566 -28.406 -0.559 1 92 385 ASP B C 1
ATOM 6548 O O . ASP B 1 385 ? -4.637 -28.25 -1.353 1 92 385 ASP B O 1
ATOM 6552 N N . VAL B 1 386 ? -5.402 -28.656 0.691 1 95 386 VAL B N 1
ATOM 6553 C CA . VAL B 1 386 ? -4.086 -28.906 1.262 1 95 386 VAL B CA 1
ATOM 6554 C C . VAL B 1 386 ? -3.961 -30.391 1.645 1 95 386 VAL B C 1
ATOM 6556 O O . VAL B 1 386 ? -4.617 -30.844 2.58 1 95 386 VAL B O 1
ATOM 6559 N N . ILE B 1 387 ? -3.076 -31.062 0.904 1 94.75 387 ILE B N 1
ATOM 6560 C CA . ILE B 1 387 ? -3.01 -32.5 0.997 1 94.75 387 ILE B CA 1
ATOM 6561 C C . ILE B 1 387 ? -1.611 -32.938 1.439 1 94.75 387 ILE B C 1
ATOM 6563 O O . ILE B 1 387 ? -0.64 -32.781 0.701 1 94.75 387 ILE B O 1
ATOM 6567 N N . GLY B 1 388 ? -1.464 -33.469 2.648 1 92.44 388 GLY B N 1
ATOM 6568 C CA . GLY B 1 388 ? -0.23 -34.062 3.135 1 92.44 388 GLY B CA 1
ATOM 6569 C C . GLY B 1 388 ? -0.251 -35.562 3.119 1 92.44 388 GLY B C 1
ATOM 6570 O O . GLY B 1 388 ? -1.182 -36.188 2.584 1 92.44 388 GLY B O 1
ATOM 6571 N N . PRO B 1 389 ? 0.798 -36.188 3.68 1 88.12 389 PRO B N 1
ATOM 6572 C CA . PRO B 1 389 ? 0.845 -37.656 3.715 1 88.12 389 PRO B CA 1
ATOM 6573 C C . PRO B 1 389 ? -0.252 -38.25 4.586 1 88.12 389 PRO B C 1
ATOM 6575 O O . PRO B 1 389 ? -0.737 -39.344 4.305 1 88.12 389 PRO B O 1
ATOM 6578 N N . ALA B 1 390 ? -0.66 -37.469 5.578 1 87.38 390 ALA B N 1
ATOM 6579 C CA . ALA B 1 390 ? -1.573 -38.062 6.551 1 87.38 390 ALA B CA 1
ATOM 6580 C C . ALA B 1 390 ? -2.83 -37.219 6.715 1 87.38 390 ALA B C 1
ATOM 6582 O O . ALA B 1 390 ? -3.676 -37.5 7.566 1 87.38 390 ALA B O 1
ATOM 6583 N N . HIS B 1 391 ? -2.926 -36.156 5.977 1 88.44 391 HIS B N 1
ATOM 6584 C CA . HIS B 1 391 ? -4.07 -35.25 6.184 1 88.44 391 HIS B CA 1
ATOM 6585 C C . HIS B 1 391 ? -4.531 -34.625 4.871 1 88.44 391 HIS B C 1
ATOM 6587 O O . HIS B 1 391 ? -3.736 -34.469 3.941 1 88.44 391 HIS B O 1
ATOM 6593 N N . GLU B 1 392 ? -5.828 -34.406 4.809 1 90.12 392 GLU B N 1
ATOM 6594 C CA . GLU B 1 392 ? -6.477 -33.688 3.711 1 90.12 392 GLU B CA 1
ATOM 6595 C C . GLU B 1 392 ? -7.453 -32.625 4.238 1 90.12 392 GLU B C 1
ATOM 6597 O O . GLU B 1 392 ? -8.352 -32.938 5.02 1 90.12 392 GLU B O 1
ATOM 6602 N N . ARG B 1 393 ? -7.203 -31.422 3.801 1 92.12 393 ARG B N 1
ATOM 6603 C CA . ARG B 1 393 ? -8.078 -30.328 4.219 1 92.12 393 ARG B CA 1
ATOM 6604 C C . ARG B 1 393 ? -8.57 -29.531 3.02 1 92.12 393 ARG B C 1
ATOM 6606 O O . ARG B 1 393 ? -7.793 -29.203 2.119 1 92.12 393 ARG B O 1
ATOM 6613 N N . VAL B 1 394 ? -9.852 -29.312 3.033 1 89.75 394 VAL B N 1
ATOM 6614 C CA . VAL B 1 394 ? -10.469 -28.516 1.977 1 89.75 394 VAL B CA 1
ATOM 6615 C C . VAL B 1 394 ? -10.938 -27.172 2.543 1 89.75 394 VAL B C 1
ATOM 6617 O O . VAL B 1 394 ? -11.695 -27.141 3.516 1 89.75 394 VAL B O 1
ATOM 6620 N N . LEU B 1 395 ? -10.484 -26.125 1.941 1 93.19 395 LEU B N 1
ATOM 6621 C CA . LEU B 1 395 ? -10.812 -24.781 2.428 1 93.19 395 LEU B CA 1
ATOM 6622 C C . LEU B 1 395 ? -11.648 -24.016 1.407 1 93.19 395 LEU B C 1
ATOM 6624 O O . LEU B 1 395 ? -11.406 -24.109 0.203 1 93.19 395 LEU B O 1
ATOM 6628 N N . ALA B 1 396 ? -12.594 -23.281 1.946 1 92.62 396 ALA B N 1
ATOM 6629 C CA . ALA B 1 396 ? -13.32 -22.344 1.089 1 92.62 396 ALA B CA 1
ATOM 6630 C C . ALA B 1 396 ? -12.43 -21.172 0.67 1 92.62 396 ALA B C 1
ATOM 6632 O O . ALA B 1 396 ? -11.641 -20.672 1.471 1 92.62 396 ALA B O 1
ATOM 6633 N N . GLY B 1 397 ? -12.672 -20.797 -0.597 1 91.94 397 GLY B N 1
ATOM 6634 C CA . GLY B 1 397 ? -12 -19.578 -1.018 1 91.94 397 GLY B CA 1
ATOM 6635 C C . GLY B 1 397 ? -10.812 -19.828 -1.93 1 91.94 397 GLY B C 1
ATOM 6636 O O . GLY B 1 397 ? -9.672 -19.891 -1.47 1 91.94 397 GLY B O 1
ATOM 6637 N N . GLY B 1 398 ? -10.906 -19.906 -3.109 1 92.62 398 GLY B N 1
ATOM 6638 C CA . GLY B 1 398 ? -9.883 -20.016 -4.133 1 92.62 398 GLY B CA 1
ATOM 6639 C C . GLY B 1 398 ? -9.906 -18.875 -5.133 1 92.62 398 GLY B C 1
ATOM 6640 O O . GLY B 1 398 ? -9.984 -17.719 -4.75 1 92.62 398 GLY B O 1
ATOM 6641 N N . GLY B 1 399 ? -9.766 -19.219 -6.352 1 92.31 399 GLY B N 1
ATOM 6642 C CA . GLY B 1 399 ? -9.688 -18.219 -7.406 1 92.31 399 GLY B CA 1
ATOM 6643 C C . GLY B 1 399 ? -10.953 -17.406 -7.559 1 92.31 399 GLY B C 1
ATOM 6644 O O . GLY B 1 399 ? -10.906 -16.219 -7.879 1 92.31 399 GLY B O 1
ATOM 6645 N N . ASP B 1 400 ? -12.102 -17.984 -7.32 1 91.62 400 ASP B N 1
ATOM 6646 C CA . ASP B 1 400 ? -13.375 -17.297 -7.488 1 91.62 400 ASP B CA 1
ATOM 6647 C C . ASP B 1 400 ? -13.555 -16.219 -6.43 1 91.62 400 ASP B C 1
ATOM 6649 O O . ASP B 1 400 ? -14.102 -15.148 -6.711 1 91.62 400 ASP B O 1
ATOM 6653 N N . LEU B 1 401 ? -13.203 -16.578 -5.246 1 94.81 401 LEU B N 1
ATOM 6654 C CA . LEU B 1 401 ? -13.273 -15.562 -4.195 1 94.81 401 LEU B CA 1
ATOM 6655 C C . LEU B 1 401 ? -12.359 -14.391 -4.512 1 94.81 401 LEU B C 1
ATOM 6657 O O . LEU B 1 401 ? -12.727 -13.234 -4.293 1 94.81 401 LEU B O 1
ATOM 6661 N N . LEU B 1 402 ? -11.18 -14.727 -5.051 1 96.56 402 LEU B N 1
ATOM 6662 C CA . LEU B 1 402 ? -10.25 -13.672 -5.449 1 96.56 402 LEU B CA 1
ATOM 6663 C C . LEU B 1 402 ? -10.859 -12.805 -6.547 1 96.56 402 LEU B C 1
ATOM 6665 O O . LEU B 1 402 ? -10.766 -11.57 -6.492 1 96.56 402 LEU B O 1
ATOM 6669 N N . THR B 1 403 ? -11.469 -13.43 -7.488 1 95.12 403 THR B N 1
ATOM 6670 C CA . THR B 1 403 ? -12.133 -12.688 -8.555 1 95.12 403 THR B CA 1
ATOM 6671 C C . THR B 1 403 ? -13.203 -11.766 -7.988 1 95.12 403 THR B C 1
ATOM 6673 O O . THR B 1 403 ? -13.297 -10.602 -8.375 1 95.12 403 THR B O 1
ATOM 6676 N N . ALA B 1 404 ? -13.969 -12.289 -7.055 1 94.94 404 ALA B N 1
ATOM 6677 C CA . ALA B 1 404 ? -15.031 -11.508 -6.434 1 94.94 404 ALA B CA 1
ATOM 6678 C C . ALA B 1 404 ? -14.453 -10.32 -5.664 1 94.94 404 ALA B C 1
ATOM 6680 O O . ALA B 1 404 ? -14.984 -9.211 -5.738 1 94.94 404 ALA B O 1
ATOM 6681 N N . ALA B 1 405 ? -13.445 -10.57 -4.941 1 95.88 405 ALA B N 1
ATOM 6682 C CA . ALA B 1 405 ? -12.805 -9.516 -4.16 1 95.88 405 ALA B CA 1
ATOM 6683 C C . ALA B 1 405 ? -12.242 -8.43 -5.066 1 95.88 405 ALA B C 1
ATOM 6685 O O . ALA B 1 405 ? -12.375 -7.238 -4.781 1 95.88 405 ALA B O 1
ATOM 6686 N N . VAL B 1 406 ? -11.617 -8.844 -6.156 1 95.81 406 VAL B N 1
ATOM 6687 C CA . VAL B 1 406 ? -11.047 -7.902 -7.113 1 95.81 406 VAL B CA 1
ATOM 6688 C C . VAL B 1 406 ? -12.164 -7.078 -7.754 1 95.81 406 VAL B C 1
ATOM 6690 O O . VAL B 1 406 ? -12.047 -5.855 -7.875 1 95.81 406 VAL B O 1
ATOM 6693 N N . ALA B 1 407 ? -13.203 -7.734 -8.148 1 94.25 407 ALA B N 1
ATOM 6694 C CA . ALA B 1 407 ? -14.336 -7.035 -8.758 1 94.25 407 ALA B CA 1
ATOM 6695 C C . ALA B 1 407 ? -14.906 -5.98 -7.812 1 94.25 407 ALA B C 1
ATOM 6697 O O . ALA B 1 407 ? -15.188 -4.855 -8.227 1 94.25 407 ALA B O 1
ATOM 6698 N N . LEU B 1 408 ? -15.023 -6.332 -6.605 1 92.06 408 LEU B N 1
ATOM 6699 C CA . LEU B 1 408 ? -15.531 -5.418 -5.586 1 92.06 408 LEU B CA 1
ATOM 6700 C C . LEU B 1 408 ? -14.562 -4.262 -5.359 1 92.06 408 LEU B C 1
ATOM 6702 O O . LEU B 1 408 ? -14.969 -3.1 -5.336 1 92.06 408 LEU B O 1
ATOM 6706 N N . GLY B 1 409 ? -13.328 -4.539 -5.188 1 92.62 409 GLY B N 1
ATOM 6707 C CA . GLY B 1 409 ? -12.312 -3.539 -4.883 1 92.62 409 GLY B CA 1
ATOM 6708 C C . GLY B 1 409 ? -12.133 -2.516 -5.988 1 92.62 409 GLY B C 1
ATOM 6709 O O . GLY B 1 409 ? -11.906 -1.335 -5.715 1 92.62 409 GLY B O 1
ATOM 6710 N N . LEU B 1 410 ? -12.25 -3.004 -7.254 1 91.88 410 LEU B N 1
ATOM 6711 C CA . LEU B 1 410 ? -12.039 -2.121 -8.398 1 91.88 410 LEU B CA 1
ATOM 6712 C C . LEU B 1 410 ? -13.367 -1.594 -8.93 1 91.88 410 LEU B C 1
ATOM 6714 O O . LEU B 1 410 ? -13.383 -0.718 -9.805 1 91.88 410 LEU B O 1
ATOM 6718 N N . ASP B 1 411 ? -14.453 -2.135 -8.438 1 89.38 411 ASP B N 1
ATOM 6719 C CA . ASP B 1 411 ? -15.781 -1.812 -8.945 1 89.38 411 ASP B CA 1
ATOM 6720 C C . ASP B 1 411 ? -15.875 -2.076 -10.445 1 89.38 411 ASP B C 1
ATOM 6722 O O . ASP B 1 411 ? -16.234 -1.182 -11.219 1 89.38 411 ASP B O 1
ATOM 6726 N N . VAL B 1 412 ? -15.516 -3.283 -10.852 1 92.69 412 VAL B N 1
ATOM 6727 C CA . VAL B 1 412 ? -15.57 -3.717 -12.25 1 92.69 412 VAL B CA 1
ATOM 6728 C C . VAL B 1 412 ? -16.328 -5.035 -12.352 1 92.69 412 VAL B C 1
ATOM 6730 O O . VAL B 1 412 ? -16.672 -5.641 -11.336 1 92.69 412 VAL B O 1
ATOM 6733 N N . THR B 1 413 ? -16.594 -5.473 -13.57 1 93.94 413 THR B N 1
ATOM 6734 C CA . THR B 1 413 ? -17.297 -6.738 -13.781 1 93.94 413 THR B CA 1
ATOM 6735 C C . THR B 1 413 ? -16.406 -7.918 -13.398 1 93.94 413 THR B C 1
ATOM 6737 O O . THR B 1 413 ? -15.188 -7.797 -13.383 1 93.94 413 THR B O 1
ATOM 6740 N N . ARG B 1 414 ? -16.984 -9.055 -13.117 1 92.5 414 ARG B N 1
ATOM 6741 C CA . ARG B 1 414 ? -16.234 -10.273 -12.805 1 92.5 414 ARG B CA 1
ATOM 6742 C C . ARG B 1 414 ? -15.367 -10.703 -13.977 1 92.5 414 ARG B C 1
ATOM 6744 O O . ARG B 1 414 ? -14.273 -11.234 -13.789 1 92.5 414 ARG B O 1
ATOM 6751 N N . GLY B 1 415 ? -15.898 -10.508 -15.125 1 92.38 415 GLY B N 1
ATOM 6752 C CA . GLY B 1 415 ? -15.109 -10.82 -16.312 1 92.38 415 GLY B CA 1
ATOM 6753 C C . GLY B 1 415 ? -13.805 -10.055 -16.375 1 92.38 415 GLY B C 1
ATOM 6754 O O . GLY B 1 415 ? -12.75 -10.633 -16.656 1 92.38 415 GLY B O 1
ATOM 6755 N N . ALA B 1 416 ? -13.859 -8.781 -16.125 1 95.19 416 ALA B N 1
ATOM 6756 C CA . ALA B 1 416 ? -12.664 -7.945 -16.109 1 95.19 416 ALA B CA 1
ATOM 6757 C C . ALA B 1 416 ? -11.742 -8.32 -14.961 1 95.19 416 ALA B C 1
ATOM 6759 O O . ALA B 1 416 ? -10.523 -8.391 -15.125 1 95.19 416 ALA B O 1
ATOM 6760 N N . ALA B 1 417 ? -12.328 -8.602 -13.852 1 95.62 417 ALA B N 1
ATOM 6761 C CA . ALA B 1 417 ? -11.578 -8.945 -12.648 1 95.62 417 ALA B CA 1
ATOM 6762 C C . ALA B 1 417 ? -10.789 -10.242 -12.852 1 95.62 417 ALA B C 1
ATOM 6764 O O . ALA B 1 417 ? -9.688 -10.398 -12.32 1 95.62 417 ALA B O 1
ATOM 6765 N N . GLU B 1 418 ? -11.297 -11.172 -13.609 1 93.88 418 GLU B N 1
ATOM 6766 C CA . GLU B 1 418 ? -10.648 -12.445 -13.898 1 93.88 418 GLU B CA 1
ATOM 6767 C C . GLU B 1 418 ? -9.305 -12.234 -14.594 1 93.88 418 GLU B C 1
ATOM 6769 O O . GLU B 1 418 ? -8.359 -13 -14.391 1 93.88 418 GLU B O 1
ATOM 6774 N N . TRP B 1 419 ? -9.273 -11.234 -15.32 1 94.12 419 TRP B N 1
ATOM 6775 C CA . TRP B 1 419 ? -8.039 -10.953 -16.047 1 94.12 419 TRP B CA 1
ATOM 6776 C C . TRP B 1 419 ? -7.125 -10.047 -15.227 1 94.12 419 TRP B C 1
ATOM 6778 O O . TRP B 1 419 ? -5.906 -10.234 -15.203 1 94.12 419 TRP B O 1
ATOM 6788 N N . ALA B 1 420 ? -7.676 -9.133 -14.539 1 96.12 420 ALA B N 1
ATOM 6789 C CA . ALA B 1 420 ? -6.91 -8.156 -13.758 1 96.12 420 ALA B CA 1
ATOM 6790 C C . ALA B 1 420 ? -6.113 -8.844 -12.656 1 96.12 420 ALA B C 1
ATOM 6792 O O . ALA B 1 420 ? -5.02 -8.406 -12.305 1 96.12 420 ALA B O 1
ATOM 6793 N N . LYS B 1 421 ? -6.645 -9.875 -12.148 1 96.5 421 LYS B N 1
ATOM 6794 C CA . LYS B 1 421 ? -6.051 -10.492 -10.969 1 96.5 421 LYS B CA 1
ATOM 6795 C C . LYS B 1 421 ? -4.816 -11.312 -11.336 1 96.5 421 LYS B C 1
ATOM 6797 O O . LYS B 1 421 ? -4.047 -11.711 -10.453 1 96.5 421 LYS B O 1
ATOM 6802 N N . ARG B 1 422 ? -4.543 -11.633 -12.547 1 92.94 422 ARG B N 1
ATOM 6803 C CA . ARG B 1 422 ? -3.609 -12.672 -12.969 1 92.94 422 ARG B CA 1
ATOM 6804 C C . ARG B 1 422 ? -2.17 -12.172 -12.914 1 92.94 422 ARG B C 1
ATOM 6806 O O . ARG B 1 422 ? -1.231 -12.969 -12.867 1 92.94 422 ARG B O 1
ATOM 6813 N N . GLY B 1 423 ? -1.993 -10.891 -12.945 1 92.06 423 GLY B N 1
ATOM 6814 C CA . GLY B 1 423 ? -0.624 -10.398 -12.945 1 92.06 423 GLY B CA 1
ATOM 6815 C C . GLY B 1 423 ? -0.523 -8.906 -13.18 1 92.06 423 GLY B C 1
ATOM 6816 O O . GLY B 1 423 ? -1.485 -8.164 -12.953 1 92.06 423 GLY B O 1
ATOM 6817 N N . PRO B 1 424 ? 0.672 -8.539 -13.664 1 92.44 424 PRO B N 1
ATOM 6818 C CA . PRO B 1 424 ? 0.924 -7.109 -13.828 1 92.44 424 PRO B CA 1
ATOM 6819 C C . PRO B 1 424 ? 0.021 -6.469 -14.883 1 92.44 424 PRO B C 1
ATOM 6821 O O . PRO B 1 424 ? -0.307 -7.105 -15.883 1 92.44 424 PRO B O 1
ATOM 6824 N N . ALA B 1 425 ? -0.372 -5.328 -14.57 1 93.88 425 ALA B N 1
ATOM 6825 C CA . ALA B 1 425 ? -1.145 -4.48 -15.477 1 93.88 425 ALA B CA 1
ATOM 6826 C C . ALA B 1 425 ? -0.342 -3.252 -15.898 1 93.88 425 ALA B C 1
ATOM 6828 O O . ALA B 1 425 ? 0.748 -3.006 -15.375 1 93.88 425 ALA B O 1
ATOM 6829 N N . VAL B 1 426 ? -0.846 -2.545 -16.938 1 92.62 426 VAL B N 1
ATOM 6830 C CA . VAL B 1 426 ? -0.165 -1.354 -17.422 1 92.62 426 VAL B CA 1
ATOM 6831 C C . VAL B 1 426 ? -1.165 -0.209 -17.578 1 92.62 426 VAL B C 1
ATOM 6833 O O . VAL B 1 426 ? -2.373 -0.441 -17.672 1 92.62 426 VAL B O 1
ATOM 6836 N N . ARG B 1 427 ? -0.708 0.966 -17.547 1 91.25 427 ARG B N 1
ATOM 6837 C CA . ARG B 1 427 ? -1.488 2.133 -17.938 1 91.25 427 ARG B CA 1
ATOM 6838 C C . ARG B 1 427 ? -1.185 2.529 -19.375 1 91.25 427 ARG B C 1
ATOM 6840 O O . ARG B 1 427 ? -0.03 2.789 -19.734 1 91.25 427 ARG B O 1
ATOM 6847 N N . VAL B 1 428 ? -2.152 2.568 -20.203 1 92.69 428 VAL B N 1
ATOM 6848 C CA . VAL B 1 428 ? -1.964 3.006 -21.578 1 92.69 428 VAL B CA 1
ATOM 6849 C C . VAL B 1 428 ? -1.834 4.527 -21.625 1 92.69 428 VAL B C 1
ATOM 6851 O O . VAL B 1 428 ? -2.799 5.246 -21.344 1 92.69 428 VAL B O 1
ATOM 6854 N N . GLU B 1 429 ? -0.665 4.973 -22.031 1 87.31 429 GLU B N 1
ATOM 6855 C CA . GLU B 1 429 ? -0.399 6.41 -22.062 1 87.31 429 GLU B CA 1
ATOM 6856 C C . GLU B 1 429 ? -0.752 7.008 -23.422 1 87.31 429 GLU B C 1
ATOM 6858 O O . GLU B 1 429 ? -1.28 8.117 -23.484 1 87.31 429 GLU B O 1
ATOM 6863 N N . THR B 1 430 ? -0.281 6.426 -24.422 1 88.75 430 THR B N 1
ATOM 6864 C CA . THR B 1 430 ? -0.623 6.652 -25.828 1 88.75 430 THR B CA 1
ATOM 6865 C C . THR B 1 430 ? -0.884 5.328 -26.547 1 88.75 430 THR B C 1
ATOM 6867 O O . THR B 1 430 ? -0.639 4.258 -25.984 1 88.75 430 THR B O 1
ATOM 6870 N N . PRO B 1 431 ? -1.346 5.391 -27.656 1 92.25 431 PRO B N 1
ATOM 6871 C CA . PRO B 1 431 ? -1.593 4.129 -28.359 1 92.25 431 PRO B CA 1
ATOM 6872 C C . PRO B 1 431 ? -0.347 3.254 -28.453 1 92.25 431 PRO B C 1
ATOM 6874 O O . PRO B 1 431 ? -0.457 2.035 -28.609 1 92.25 431 PRO B O 1
ATOM 6877 N N . GLN B 1 432 ? 0.852 3.867 -28.328 1 93.62 432 GLN B N 1
ATOM 6878 C CA . GLN B 1 432 ? 2.076 3.107 -28.562 1 93.62 432 GLN B CA 1
ATOM 6879 C C . GLN B 1 432 ? 2.857 2.926 -27.266 1 93.62 432 GLN B C 1
ATOM 6881 O O . GLN B 1 432 ? 3.818 2.154 -27.203 1 93.62 432 GLN B O 1
ATOM 6886 N N . LEU B 1 433 ? 2.414 3.605 -26.25 1 90.81 433 LEU B N 1
ATOM 6887 C CA . LEU B 1 433 ? 3.227 3.674 -25.047 1 90.81 433 LEU B CA 1
ATOM 6888 C C . LEU B 1 433 ? 2.406 3.295 -23.812 1 90.81 433 LEU B C 1
ATOM 6890 O O . LEU B 1 433 ? 1.259 3.725 -23.672 1 90.81 433 LEU B O 1
ATOM 6894 N N . ALA B 1 434 ? 3.047 2.512 -22.953 1 91.19 434 ALA B N 1
ATOM 6895 C CA . ALA B 1 434 ? 2.4 2.148 -21.688 1 91.19 434 ALA B CA 1
ATOM 6896 C C . ALA B 1 434 ? 3.35 2.334 -20.516 1 91.19 434 ALA B C 1
ATOM 6898 O O . ALA B 1 434 ? 4.57 2.23 -20.656 1 91.19 434 ALA B O 1
ATOM 6899 N N . THR B 1 435 ? 2.787 2.648 -19.375 1 87.44 435 THR B N 1
ATOM 6900 C CA . THR B 1 435 ? 3.525 2.682 -18.109 1 87.44 435 THR B CA 1
ATOM 6901 C C . THR B 1 435 ? 3.344 1.374 -17.344 1 87.44 435 THR B C 1
ATOM 6903 O O . THR B 1 435 ? 2.217 0.934 -17.125 1 87.44 435 THR B O 1
ATOM 6906 N N . GLN B 1 436 ? 4.469 0.845 -16.938 1 86.88 436 GLN B N 1
ATOM 6907 C CA . GLN B 1 436 ? 4.465 -0.412 -16.203 1 86.88 436 GLN B CA 1
ATOM 6908 C C . GLN B 1 436 ? 4.227 -0.171 -14.711 1 86.88 436 GLN B C 1
ATOM 6910 O O . GLN B 1 436 ? 4.199 0.976 -14.258 1 86.88 436 GLN B O 1
ATOM 6915 N N . GLU B 1 437 ? 4.078 -1.215 -13.898 1 87.12 437 GLU B N 1
ATOM 6916 C CA . GLU B 1 437 ? 3.795 -1.122 -12.469 1 87.12 437 GLU B CA 1
ATOM 6917 C C . GLU B 1 437 ? 4.965 -0.5 -11.711 1 87.12 437 GLU B C 1
ATOM 6919 O O . GLU B 1 437 ? 4.781 0.091 -10.648 1 87.12 437 GLU B O 1
ATOM 6924 N N . ASP B 1 438 ? 6.129 -0.622 -12.258 1 75.88 438 ASP B N 1
ATOM 6925 C CA . ASP B 1 438 ? 7.293 -0.043 -11.602 1 75.88 438 ASP B CA 1
ATOM 6926 C C . ASP B 1 438 ? 7.516 1.401 -12.039 1 75.88 438 ASP B C 1
ATOM 6928 O O . ASP B 1 438 ? 8.469 2.051 -11.602 1 75.88 438 ASP B O 1
ATOM 6932 N N . GLY B 1 439 ? 6.641 1.852 -13.016 1 76.06 439 GLY B N 1
ATOM 6933 C CA . GLY B 1 439 ? 6.727 3.23 -13.469 1 76.06 439 GLY B CA 1
ATOM 6934 C C . GLY B 1 439 ? 7.445 3.379 -14.797 1 76.06 439 GLY B C 1
ATOM 6935 O O . GLY B 1 439 ? 7.395 4.441 -15.422 1 76.06 439 GLY B O 1
ATOM 6936 N N . ASP B 1 440 ? 8.047 2.285 -15.25 1 74.94 440 ASP B N 1
ATOM 6937 C CA . ASP B 1 440 ? 8.758 2.348 -16.516 1 74.94 440 ASP B CA 1
ATOM 6938 C C . ASP B 1 440 ? 7.781 2.488 -17.688 1 74.94 440 ASP B C 1
ATOM 6940 O O . ASP B 1 440 ? 6.676 1.941 -17.656 1 74.94 440 ASP B O 1
ATOM 6944 N N . LYS B 1 441 ? 8.281 3.215 -18.656 1 81.12 441 LYS B N 1
ATOM 6945 C CA . LYS B 1 441 ? 7.5 3.338 -19.875 1 81.12 441 LYS B CA 1
ATOM 6946 C C . LYS B 1 441 ? 8.039 2.412 -20.969 1 81.12 441 LYS B C 1
ATOM 6948 O O . LYS B 1 441 ? 9.25 2.34 -21.188 1 81.12 441 LYS B O 1
ATOM 6953 N N . THR B 1 442 ? 7.168 1.65 -21.531 1 83.31 442 THR B N 1
ATOM 6954 C CA . THR B 1 442 ? 7.562 0.707 -22.578 1 83.31 442 THR B CA 1
ATOM 6955 C C . THR B 1 442 ? 6.676 0.855 -23.812 1 83.31 442 THR B C 1
ATOM 6957 O O . THR B 1 442 ? 5.5 1.205 -23.688 1 83.31 442 THR B O 1
ATOM 6960 N N . PHE B 1 443 ? 7.266 0.652 -24.938 1 86.56 443 PHE B N 1
ATOM 6961 C CA . PHE B 1 443 ? 6.48 0.634 -26.172 1 86.56 443 PHE B CA 1
ATOM 6962 C C . PHE B 1 443 ? 5.676 -0.654 -26.281 1 86.56 443 PHE B C 1
ATOM 6964 O O . PHE B 1 443 ? 6.184 -1.737 -25.984 1 86.56 443 PHE B O 1
ATOM 6971 N N . LEU B 1 444 ? 4.512 -0.475 -26.688 1 89.31 444 LEU B N 1
ATOM 6972 C CA . LEU B 1 444 ? 3.621 -1.618 -26.844 1 89.31 444 LEU B CA 1
ATOM 6973 C C . LEU B 1 444 ? 3.887 -2.328 -28.172 1 89.31 444 LEU B C 1
ATOM 6975 O O . LEU B 1 444 ? 4.309 -1.699 -29.141 1 89.31 444 LEU B O 1
ATOM 6979 N N . GLU B 1 445 ? 3.639 -3.627 -28.141 1 83.44 445 GLU B N 1
ATOM 6980 C CA . GLU B 1 445 ? 3.852 -4.438 -29.344 1 83.44 445 GLU B CA 1
ATOM 6981 C C . GLU B 1 445 ? 2.936 -3.996 -30.469 1 83.44 445 GLU B C 1
ATOM 6983 O O . GLU B 1 445 ? 3.334 -4.012 -31.641 1 83.44 445 GLU B O 1
ATOM 6988 N N . ALA B 1 446 ? 1.739 -3.658 -30.141 1 89.69 446 ALA B N 1
ATOM 6989 C CA . ALA B 1 446 ? 0.751 -3.164 -31.094 1 89.69 446 ALA B CA 1
ATOM 6990 C C . ALA B 1 446 ? 0.033 -1.933 -30.562 1 89.69 446 ALA B C 1
ATOM 6992 O O . ALA B 1 446 ? -0.248 -1.846 -29.359 1 89.69 446 ALA B O 1
ATOM 6993 N N . PRO B 1 447 ? -0.193 -1.021 -31.5 1 92.69 447 PRO B N 1
ATOM 6994 C CA . PRO B 1 447 ? -0.922 0.162 -31.031 1 92.69 447 PRO B CA 1
ATOM 6995 C C . PRO B 1 447 ? -2.293 -0.18 -30.453 1 92.69 447 PRO B C 1
ATOM 6997 O O . PRO B 1 447 ? -2.984 -1.061 -30.969 1 92.69 447 PRO B O 1
ATOM 7000 N N . GLN B 1 448 ? -2.629 0.524 -29.469 1 93.88 448 GLN B N 1
ATOM 7001 C CA . GLN B 1 448 ? -3.922 0.336 -2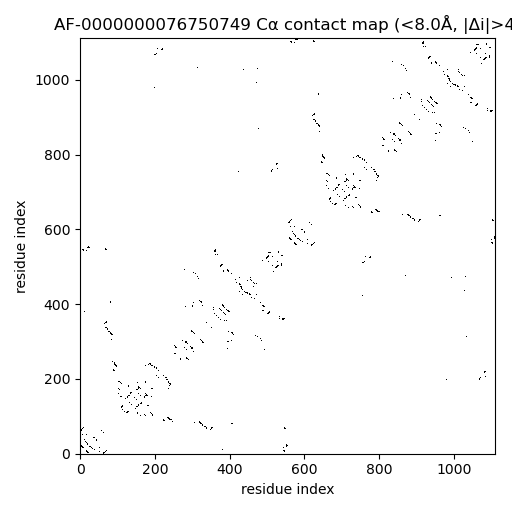8.828 1 93.88 448 GLN B CA 1
ATOM 7002 C C . GLN B 1 448 ? -4.953 1.329 -29.344 1 93.88 448 GLN B C 1
ATOM 7004 O O . GLN B 1 448 ? -4.594 2.398 -29.844 1 93.88 448 GLN B O 1
ATOM 7009 N N . PRO B 1 449 ? -6.227 0.954 -29.219 1 92 449 PRO B N 1
ATOM 7010 C CA . PRO B 1 449 ? -7.27 1.913 -29.578 1 92 449 PRO B CA 1
ATOM 7011 C C . PRO B 1 449 ? -7.23 3.184 -28.734 1 92 449 PRO B C 1
ATOM 7013 O O . PRO B 1 449 ? -6.926 3.125 -27.547 1 92 449 PRO B O 1
ATOM 7016 N N . ALA B 1 450 ? -7.648 4.316 -29.281 1 87.94 450 ALA B N 1
ATOM 7017 C CA . ALA B 1 450 ? -7.613 5.617 -28.625 1 87.94 450 ALA B CA 1
ATOM 7018 C C . ALA B 1 450 ? -8.461 5.609 -27.359 1 87.94 450 ALA B C 1
ATOM 7020 O O . ALA B 1 450 ? -8.109 6.254 -26.359 1 87.94 450 ALA B O 1
ATOM 7021 N N . GLY B 1 451 ? -9.5 4.852 -27.406 1 89.31 451 GLY B N 1
ATOM 7022 C CA . GLY B 1 451 ? -10.406 4.797 -26.266 1 89.31 451 GLY B CA 1
ATOM 7023 C C . GLY B 1 451 ? -9.805 4.109 -25.062 1 89.31 451 GLY B C 1
ATOM 7024 O O . GLY B 1 451 ? -10.336 4.215 -23.953 1 89.31 451 GLY B O 1
ATOM 7025 N N . THR B 1 452 ? -8.633 3.514 -25.25 1 92 452 THR B N 1
ATOM 7026 C CA . THR B 1 452 ? -8.008 2.777 -24.156 1 92 452 THR B CA 1
ATOM 7027 C C . THR B 1 452 ? -6.961 3.639 -23.438 1 92 452 THR B C 1
ATOM 7029 O O . THR B 1 452 ? -6.457 3.266 -22.375 1 92 452 THR B O 1
ATOM 7032 N N . VAL B 1 453 ? -6.664 4.75 -24.062 1 88.62 453 VAL B N 1
ATOM 7033 C CA . VAL B 1 453 ? -5.66 5.629 -23.469 1 88.62 453 VAL B CA 1
ATOM 7034 C C . VAL B 1 453 ? -6.145 6.117 -22.094 1 88.62 453 VAL B C 1
ATOM 7036 O O . VAL B 1 453 ? -7.305 6.512 -21.953 1 88.62 453 VAL B O 1
ATOM 7039 N N . GLY B 1 454 ? -5.324 6.02 -21.094 1 85.62 454 GLY B N 1
ATOM 7040 C CA . GLY B 1 454 ? -5.668 6.418 -19.734 1 85.62 454 GLY B CA 1
ATOM 7041 C C . GLY B 1 454 ? -6.129 5.258 -18.875 1 85.62 454 GLY B C 1
ATOM 7042 O O . GLY B 1 454 ? -6.191 5.379 -17.641 1 85.62 454 GLY B O 1
ATOM 7043 N N . TRP B 1 455 ? -6.367 4.156 -19.5 1 91.88 455 TRP B N 1
ATOM 7044 C CA . TRP B 1 455 ? -6.91 3.014 -18.766 1 91.88 455 TRP B CA 1
ATOM 7045 C C . TRP B 1 455 ? -5.789 2.15 -18.203 1 91.88 455 TRP B C 1
ATOM 7047 O O . TRP B 1 455 ? -4.75 1.969 -18.844 1 91.88 455 TRP B O 1
ATOM 7057 N N . LEU B 1 456 ? -6.055 1.721 -17 1 92.94 456 LEU B N 1
ATOM 7058 C CA . LEU B 1 456 ? -5.34 0.525 -16.562 1 92.94 456 LEU B CA 1
ATOM 7059 C C . LEU B 1 456 ? -5.77 -0.69 -17.375 1 92.94 456 LEU B C 1
ATOM 7061 O O . LEU B 1 456 ? -6.965 -0.966 -17.5 1 92.94 456 LEU B O 1
ATOM 7065 N N . ALA B 1 457 ? -4.805 -1.385 -17.906 1 95.88 457 ALA B N 1
ATOM 7066 C CA . ALA B 1 457 ? -5.133 -2.523 -18.766 1 95.88 457 ALA B CA 1
ATOM 7067 C C . ALA B 1 457 ? -4.332 -3.758 -18.375 1 95.88 457 ALA B C 1
ATOM 7069 O O . ALA B 1 457 ? -3.162 -3.65 -17.984 1 95.88 457 ALA B O 1
ATOM 7070 N N . ALA B 1 458 ? -4.965 -4.883 -18.422 1 95.31 458 ALA B N 1
ATOM 7071 C CA . ALA B 1 458 ? -4.332 -6.168 -18.156 1 95.31 458 ALA B CA 1
ATOM 7072 C C . ALA B 1 458 ? -4.297 -7.039 -19.406 1 95.31 458 ALA B C 1
ATOM 7074 O O . ALA B 1 458 ? -5.105 -6.859 -20.312 1 95.31 458 ALA B O 1
ATOM 7075 N N . PRO B 1 459 ? -3.299 -7.941 -19.469 1 91.38 459 PRO B N 1
ATOM 7076 C CA . PRO B 1 459 ? -3.299 -8.875 -20.594 1 91.38 459 PRO B CA 1
ATOM 7077 C C . PRO B 1 459 ? -4.566 -9.719 -20.656 1 91.38 459 PRO B C 1
ATOM 7079 O O . PRO B 1 459 ? -4.973 -10.312 -19.656 1 91.38 459 PRO B O 1
ATOM 7082 N N . GLY B 1 460 ? -5.164 -9.695 -21.844 1 89.19 460 GLY B N 1
ATOM 7083 C CA . GLY B 1 460 ? -6.336 -10.516 -22.109 1 89.19 460 GLY B CA 1
ATOM 7084 C C . GLY B 1 460 ? -6.152 -11.445 -23.297 1 89.19 460 GLY B C 1
ATOM 7085 O O . GLY B 1 460 ? -5.055 -11.555 -23.844 1 89.19 460 GLY B O 1
ATOM 7086 N N . PRO B 1 461 ? -7.152 -12.141 -23.656 1 85.38 461 PRO B N 1
ATOM 7087 C CA . PRO B 1 461 ? -7.066 -13.117 -24.75 1 85.38 461 PRO B CA 1
ATOM 7088 C C . PRO B 1 461 ? -6.773 -12.469 -26.094 1 85.38 461 PRO B C 1
ATOM 7090 O O . PRO B 1 461 ? -6.125 -13.078 -26.953 1 85.38 461 PRO B O 1
ATOM 7093 N N . ALA B 1 462 ? -7.203 -11.25 -26.328 1 87 462 ALA B N 1
ATOM 7094 C CA . ALA B 1 462 ? -7.012 -10.562 -27.609 1 87 462 ALA B CA 1
ATOM 7095 C C . ALA B 1 462 ? -6.074 -9.367 -27.438 1 87 462 ALA B C 1
ATOM 7097 O O . ALA B 1 462 ? -6.168 -8.398 -28.188 1 87 462 ALA B O 1
ATOM 7098 N N . GLY B 1 463 ? -5.289 -9.453 -26.422 1 89.12 463 GLY B N 1
ATOM 7099 C CA . GLY B 1 463 ? -4.41 -8.328 -26.141 1 89.12 463 GLY B CA 1
ATOM 7100 C C . GLY B 1 463 ? -4.723 -7.645 -24.828 1 89.12 463 GLY B C 1
ATOM 7101 O O . GLY B 1 463 ? -5.301 -8.258 -23.922 1 89.12 463 GLY B O 1
ATOM 7102 N N . LEU B 1 464 ? -4.402 -6.367 -24.797 1 92.56 464 LEU B N 1
ATOM 7103 C CA . LEU B 1 464 ? -4.621 -5.641 -23.547 1 92.56 464 LEU B CA 1
ATOM 7104 C C . LEU B 1 464 ? -6.102 -5.359 -23.344 1 92.56 464 LEU B C 1
ATOM 7106 O O . LEU B 1 464 ? -6.789 -4.891 -24.25 1 92.56 464 LEU B O 1
ATOM 7110 N N . LEU B 1 465 ? -6.602 -5.68 -22.25 1 94.94 465 LEU B N 1
ATOM 7111 C CA . LEU B 1 465 ? -7.984 -5.438 -21.844 1 94.94 465 LEU B CA 1
ATOM 7112 C C . LEU B 1 465 ? -8.07 -4.258 -20.891 1 94.94 465 LEU B C 1
ATOM 7114 O O . LEU B 1 465 ? -7.48 -4.293 -19.797 1 94.94 465 LEU B O 1
ATOM 7118 N N . PRO B 1 466 ? -8.797 -3.205 -21.25 1 95 466 PRO B N 1
ATOM 7119 C CA . PRO B 1 466 ? -9.008 -2.111 -20.297 1 95 466 PRO B CA 1
ATOM 7120 C C . PRO B 1 466 ? -9.797 -2.545 -19.078 1 95 466 PRO B C 1
ATOM 7122 O O . PRO B 1 466 ? -10.82 -3.227 -19.203 1 95 466 PRO B O 1
ATOM 7125 N N . ILE B 1 467 ? -9.383 -2.137 -17.922 1 95.81 467 ILE B N 1
ATOM 7126 C CA . ILE B 1 467 ? -9.984 -2.58 -16.672 1 95.81 467 ILE B CA 1
ATOM 7127 C C . ILE B 1 467 ? -10.688 -1.405 -15.992 1 95.81 467 ILE B C 1
ATOM 7129 O O . ILE B 1 467 ? -11.891 -1.46 -15.727 1 95.81 467 ILE B O 1
ATOM 7133 N N . THR B 1 468 ? -9.961 -0.333 -15.672 1 90.94 468 THR B N 1
ATOM 7134 C CA . THR B 1 468 ? -10.484 0.828 -14.961 1 90.94 468 THR B CA 1
ATOM 7135 C C . THR B 1 468 ? -9.555 2.025 -15.117 1 90.94 468 THR B C 1
ATOM 7137 O O . THR B 1 468 ? -8.391 1.865 -15.484 1 90.94 468 THR B O 1
ATOM 7140 N N . VAL B 1 469 ? -10 3.221 -14.828 1 84.94 469 VAL B N 1
ATOM 7141 C CA . VAL B 1 469 ? -9.195 4.438 -14.859 1 84.94 469 VAL B CA 1
ATOM 7142 C C . VAL B 1 469 ? -8.961 4.945 -13.438 1 84.94 469 VAL B C 1
ATOM 7144 O O . VAL B 1 469 ? -8.266 5.945 -13.234 1 84.94 469 VAL B O 1
ATOM 7147 N N . ARG B 1 470 ? -9.414 4.309 -12.438 1 78.12 470 ARG B N 1
ATOM 7148 C CA . ARG B 1 470 ? -9.539 4.848 -11.094 1 78.12 470 ARG B CA 1
ATOM 7149 C C . ARG B 1 470 ? -8.281 4.578 -10.273 1 78.12 470 ARG B C 1
ATOM 7151 O O . ARG B 1 470 ? -8.078 5.18 -9.219 1 78.12 470 ARG B O 1
ATOM 7158 N N . ILE B 1 471 ? -7.488 3.633 -10.695 1 85.81 471 ILE B N 1
ATOM 7159 C CA . ILE B 1 471 ? -6.312 3.246 -9.922 1 85.81 471 ILE B CA 1
ATOM 7160 C C . ILE B 1 471 ? -5.105 3.125 -10.852 1 85.81 471 ILE B C 1
ATOM 7162 O O . ILE B 1 471 ? -5.234 2.695 -12 1 85.81 471 ILE B O 1
ATOM 7166 N N . GLY B 1 472 ? -3.947 3.514 -10.398 1 84.56 472 GLY B N 1
ATOM 7167 C CA . GLY B 1 472 ? -2.721 3.393 -11.172 1 84.56 472 GLY B CA 1
ATOM 7168 C C . GLY B 1 472 ? -2.08 2.021 -11.062 1 84.56 472 GLY B C 1
ATOM 7169 O O . GLY B 1 472 ? -2.459 1.22 -10.203 1 84.56 472 GLY B O 1
ATOM 7170 N N . PRO B 1 473 ? -1.096 1.775 -11.93 1 88.94 473 PRO B N 1
ATOM 7171 C CA . PRO B 1 473 ? -0.489 0.443 -11.977 1 88.94 473 PRO B CA 1
ATOM 7172 C C . PRO B 1 473 ? 0.197 0.058 -10.672 1 88.94 473 PRO B C 1
ATOM 7174 O O . PRO B 1 473 ? 0.047 -1.072 -10.203 1 88.94 473 PRO B O 1
ATOM 7177 N N . ALA B 1 474 ? 0.935 0.953 -10.086 1 86.62 474 ALA B N 1
ATOM 7178 C CA . ALA B 1 474 ? 1.678 0.645 -8.867 1 86.62 474 ALA B CA 1
ATOM 7179 C C . ALA B 1 474 ? 0.73 0.355 -7.703 1 86.62 474 ALA B C 1
ATOM 7181 O O . ALA B 1 474 ? 0.941 -0.593 -6.941 1 86.62 474 ALA B O 1
ATOM 7182 N N . GLU B 1 475 ? -0.274 1.2 -7.523 1 88.94 475 GLU B N 1
ATOM 7183 C CA . GLU B 1 475 ? -1.268 0.98 -6.477 1 88.94 475 GLU B CA 1
ATOM 7184 C C . GLU B 1 475 ? -2.012 -0.335 -6.688 1 88.94 475 GLU B C 1
ATOM 7186 O O . GLU B 1 475 ? -2.285 -1.061 -5.73 1 88.94 475 GLU B O 1
ATOM 7191 N N . TRP B 1 476 ? -2.297 -0.593 -7.914 1 92.62 476 TRP B N 1
ATOM 7192 C CA . TRP B 1 476 ? -2.975 -1.848 -8.227 1 92.62 476 TRP B CA 1
ATOM 7193 C C . TRP B 1 476 ? -2.104 -3.043 -7.855 1 92.62 476 TRP B C 1
ATOM 7195 O O . TRP B 1 476 ? -2.594 -4.031 -7.301 1 92.62 476 TRP B O 1
ATOM 7205 N N . ARG B 1 477 ? -0.896 -2.98 -8.203 1 92.38 477 ARG B N 1
ATOM 7206 C CA . ARG B 1 477 ? 0.013 -4.062 -7.836 1 92.38 477 ARG B CA 1
ATOM 7207 C C . ARG B 1 477 ? -0.067 -4.359 -6.344 1 92.38 477 ARG B C 1
ATOM 7209 O O . ARG B 1 477 ? -0.22 -5.516 -5.945 1 92.38 477 ARG B O 1
ATOM 7216 N N . THR B 1 478 ? 0.044 -3.279 -5.59 1 92.12 478 THR B N 1
ATOM 7217 C CA . THR B 1 478 ? -0.004 -3.408 -4.137 1 92.12 478 THR B CA 1
ATOM 7218 C C . THR B 1 478 ? -1.326 -4.027 -3.693 1 92.12 478 THR B C 1
ATOM 7220 O O . THR B 1 478 ? -1.342 -4.961 -2.889 1 92.12 478 THR B O 1
ATOM 7223 N N . PHE B 1 479 ? -2.359 -3.543 -4.211 1 94.5 479 PHE B N 1
ATOM 7224 C CA . PHE B 1 479 ? -3.689 -4.012 -3.844 1 94.5 479 PHE B CA 1
ATOM 7225 C C . PHE B 1 479 ? -3.904 -5.449 -4.297 1 94.5 479 PHE B C 1
ATOM 7227 O O . PHE B 1 479 ? -4.414 -6.277 -3.541 1 94.5 479 PHE B O 1
ATOM 7234 N N . ARG B 1 480 ? -3.535 -5.746 -5.484 1 96.06 480 ARG B N 1
ATOM 7235 C CA . ARG B 1 480 ? -3.678 -7.078 -6.062 1 96.06 480 ARG B CA 1
ATOM 7236 C C . ARG B 1 480 ? -2.943 -8.117 -5.227 1 96.06 480 ARG B C 1
ATOM 7238 O O . ARG B 1 480 ? -3.512 -9.156 -4.879 1 96.06 480 ARG B O 1
ATOM 7245 N N . LEU B 1 481 ? -1.702 -7.844 -4.891 1 95.75 481 LEU B N 1
ATOM 7246 C CA . LEU B 1 481 ? -0.907 -8.773 -4.098 1 95.75 481 LEU B CA 1
ATOM 7247 C C . LEU B 1 481 ? -1.516 -8.961 -2.711 1 95.75 481 LEU B C 1
ATOM 7249 O O . LEU B 1 481 ? -1.531 -10.078 -2.182 1 95.75 481 LEU B O 1
ATOM 7253 N N . ALA B 1 482 ? -2.025 -7.848 -2.148 1 95.81 482 ALA B N 1
ATOM 7254 C CA . ALA B 1 482 ? -2.66 -7.93 -0.836 1 95.81 482 ALA B CA 1
ATOM 7255 C C . ALA B 1 482 ? -3.922 -8.789 -0.89 1 95.81 482 ALA B C 1
ATOM 7257 O O . ALA B 1 482 ? -4.191 -9.57 0.026 1 95.81 482 ALA B O 1
ATOM 7258 N N . LEU B 1 483 ? -4.664 -8.602 -1.912 1 96.94 483 LEU B N 1
ATOM 7259 C CA . LEU B 1 483 ? -5.867 -9.406 -2.078 1 96.94 483 LEU B CA 1
ATOM 7260 C C . LEU B 1 483 ? -5.516 -10.883 -2.232 1 96.94 483 LEU B C 1
ATOM 7262 O O . LEU B 1 483 ? -6.176 -11.75 -1.654 1 96.94 483 LEU B O 1
ATOM 7266 N N . LYS B 1 484 ? -4.504 -11.164 -3.029 1 97.44 484 LYS B N 1
ATOM 7267 C CA . LYS B 1 484 ? -4.055 -12.547 -3.174 1 97.44 484 LYS B CA 1
ATOM 7268 C C . LYS B 1 484 ? -3.65 -13.133 -1.826 1 97.44 484 LYS B C 1
ATOM 7270 O O . LYS B 1 484 ? -3.975 -14.281 -1.522 1 97.44 484 LYS B O 1
ATOM 7275 N N . GLN B 1 485 ? -2.943 -12.352 -1.034 1 96.81 485 GLN B N 1
ATOM 7276 C CA . GLN B 1 485 ? -2.541 -12.805 0.293 1 96.81 485 GLN B CA 1
ATOM 7277 C C . GLN B 1 485 ? -3.758 -13.055 1.183 1 96.81 485 GLN B C 1
ATOM 7279 O O . GLN B 1 485 ? -3.82 -14.055 1.893 1 96.81 485 GLN B O 1
ATOM 7284 N N . ALA B 1 486 ? -4.699 -12.141 1.117 1 96.75 486 ALA B N 1
ATOM 7285 C CA . ALA B 1 486 ? -5.875 -12.195 1.983 1 96.75 486 ALA B CA 1
ATOM 7286 C C . ALA B 1 486 ? -6.762 -13.383 1.622 1 96.75 486 ALA B C 1
ATOM 7288 O O . ALA B 1 486 ? -7.508 -13.891 2.467 1 96.75 486 ALA B O 1
ATOM 7289 N N . VAL B 1 487 ? -6.68 -13.852 0.371 1 97.06 487 VAL B N 1
ATOM 7290 C CA . VAL B 1 487 ? -7.551 -14.93 -0.079 1 97.06 487 VAL B CA 1
ATOM 7291 C C . VAL B 1 487 ? -6.766 -16.234 -0.128 1 97.06 487 VAL B C 1
ATOM 7293 O O . VAL B 1 487 ? -6.957 -17.125 0.717 1 97.06 487 VAL B O 1
ATOM 7296 N N . LEU B 1 488 ? -5.805 -16.328 -0.996 1 97.56 488 LEU B N 1
ATOM 7297 C CA . LEU B 1 488 ? -5.066 -17.562 -1.224 1 97.56 488 LEU B CA 1
ATOM 7298 C C . LEU B 1 488 ? -4.082 -17.828 -0.089 1 97.56 488 LEU B C 1
ATOM 7300 O O . LEU B 1 488 ? -3.982 -18.953 0.407 1 97.56 488 LEU B O 1
ATOM 7304 N N . GLY B 1 489 ? -3.318 -16.828 0.295 1 97.38 489 GLY B N 1
ATOM 7305 C CA . GLY B 1 489 ? -2.402 -16.969 1.413 1 97.38 489 GLY B CA 1
ATOM 7306 C C . GLY B 1 489 ? -3.082 -17.453 2.682 1 97.38 489 GLY B C 1
ATOM 7307 O O . GLY B 1 489 ? -2.588 -18.359 3.35 1 97.38 489 GLY B O 1
ATOM 7308 N N . THR B 1 490 ? -4.191 -16.828 2.98 1 97.5 490 THR B N 1
ATOM 7309 C CA . THR B 1 490 ? -4.934 -17.172 4.188 1 97.5 490 THR B CA 1
ATOM 7310 C C . THR B 1 490 ? -5.43 -18.609 4.121 1 97.5 490 THR B C 1
ATOM 7312 O O . THR B 1 490 ? -5.348 -19.344 5.105 1 97.5 490 THR B O 1
ATOM 7315 N N . ALA B 1 491 ? -5.949 -19.016 2.984 1 96.81 491 ALA B N 1
ATOM 7316 C CA . ALA B 1 491 ? -6.414 -20.391 2.826 1 96.81 491 ALA B CA 1
ATOM 7317 C C . ALA B 1 491 ? -5.281 -21.391 3.076 1 96.81 491 ALA B C 1
ATOM 7319 O O . ALA B 1 491 ? -5.453 -22.359 3.812 1 96.81 491 ALA B O 1
ATOM 7320 N N . VAL B 1 492 ? -4.121 -21.141 2.492 1 96.56 492 VAL B N 1
ATOM 7321 C CA . VAL B 1 492 ? -2.975 -22.031 2.652 1 96.56 492 VAL B CA 1
ATOM 7322 C C . VAL B 1 492 ? -2.551 -22.062 4.117 1 96.56 492 VAL B C 1
ATOM 7324 O O . VAL B 1 492 ? -2.303 -23.141 4.672 1 96.56 492 VAL B O 1
ATOM 7327 N N . ARG B 1 493 ? -2.488 -20.906 4.734 1 96.31 493 ARG B N 1
ATOM 7328 C CA . ARG B 1 493 ? -2.092 -20.828 6.133 1 96.31 493 ARG B CA 1
ATOM 7329 C C . ARG B 1 493 ? -3.006 -21.656 7.02 1 96.31 493 ARG B C 1
ATOM 7331 O O . ARG B 1 493 ? -2.533 -22.406 7.883 1 96.31 493 ARG B O 1
ATOM 7338 N N . ARG B 1 494 ? -4.273 -21.562 6.809 1 96 494 ARG B N 1
ATOM 7339 C CA . ARG B 1 494 ? -5.266 -22.281 7.605 1 96 494 ARG B CA 1
ATOM 7340 C C . ARG B 1 494 ? -5.16 -23.781 7.398 1 96 494 ARG B C 1
ATOM 7342 O O . ARG B 1 494 ? -5.453 -24.562 8.305 1 96 494 ARG B O 1
ATOM 7349 N N . GLY B 1 495 ? -4.781 -24.172 6.234 1 95.19 495 GLY B N 1
ATOM 7350 C CA . GLY B 1 495 ? -4.773 -25.578 5.883 1 95.19 495 GLY B CA 1
ATOM 7351 C C . GLY B 1 495 ? -3.467 -26.266 6.223 1 95.19 495 GLY B C 1
ATOM 7352 O O . GLY B 1 495 ? -3.422 -27.5 6.355 1 95.19 495 GLY B O 1
ATOM 7353 N N . LEU B 1 496 ? -2.402 -25.531 6.316 1 93.94 496 LEU B N 1
ATOM 7354 C CA . LEU B 1 496 ? -1.066 -26.094 6.441 1 93.94 496 LEU B CA 1
ATOM 7355 C C . LEU B 1 496 ? -0.862 -26.703 7.828 1 93.94 496 LEU B C 1
ATOM 7357 O O . LEU B 1 496 ? -1.258 -26.109 8.836 1 93.94 496 LEU B O 1
ATOM 7361 N N . VAL B 1 497 ? -0.378 -28 7.777 1 87.69 497 VAL B N 1
ATOM 7362 C CA . VAL B 1 497 ? -0.002 -28.688 9 1 87.69 497 VAL B CA 1
ATOM 7363 C C . VAL B 1 497 ? 1.478 -29.062 8.953 1 87.69 497 VAL B C 1
ATOM 7365 O O . VAL B 1 497 ? 1.879 -29.938 8.172 1 87.69 497 VAL B O 1
ATOM 7368 N N . GLY B 1 498 ? 2.438 -28.344 9.578 1 77.81 498 GLY B N 1
ATOM 7369 C CA . GLY B 1 498 ? 3.842 -28.703 9.68 1 77.81 498 GLY B CA 1
ATOM 7370 C C . GLY B 1 498 ? 4.707 -28.047 8.625 1 77.81 498 GLY B C 1
ATOM 7371 O O . GLY B 1 498 ? 4.262 -27.125 7.93 1 77.81 498 GLY B O 1
ATOM 7372 N N . ALA B 1 499 ? 6 -28.562 8.742 1 70.56 499 ALA B N 1
ATOM 7373 C CA . ALA B 1 499 ? 7.086 -27.922 8 1 70.56 499 ALA B CA 1
ATOM 7374 C C . ALA B 1 499 ? 7.629 -28.859 6.918 1 70.56 499 ALA B C 1
ATOM 7376 O O . ALA B 1 499 ? 7.988 -30 7.199 1 70.56 499 ALA B O 1
ATOM 7377 N N . GLY B 1 500 ? 7.234 -28.922 5.617 1 87.88 500 GLY B N 1
ATOM 7378 C CA . GLY B 1 500 ? 7.832 -29.609 4.477 1 87.88 500 GLY B CA 1
ATOM 7379 C C . GLY B 1 500 ? 7.836 -28.75 3.219 1 87.88 500 GLY B C 1
ATOM 7380 O O . GLY B 1 500 ? 7.719 -27.531 3.289 1 87.88 500 GLY B O 1
ATOM 7381 N N . THR B 1 501 ? 8.172 -29.547 2.227 1 94.31 501 THR B N 1
ATOM 7382 C CA . THR B 1 501 ? 8.125 -28.859 0.941 1 94.31 501 THR B CA 1
ATOM 7383 C C . THR B 1 501 ? 6.688 -28.75 0.44 1 94.31 501 THR B C 1
ATOM 7385 O O . THR B 1 501 ? 5.949 -29.734 0.446 1 94.31 501 THR B O 1
ATOM 7388 N N . VAL B 1 502 ? 6.305 -27.625 0.148 1 96.81 502 VAL B N 1
ATOM 7389 C CA . VAL B 1 502 ? 4.961 -27.375 -0.368 1 96.81 502 VAL B CA 1
ATOM 7390 C C . VAL B 1 502 ? 5.004 -27.297 -1.893 1 96.81 502 VAL B C 1
ATOM 7392 O O . VAL B 1 502 ? 5.785 -26.516 -2.455 1 96.81 502 VAL B O 1
ATOM 7395 N N . LEU B 1 503 ? 4.242 -28.094 -2.52 1 97 503 LEU B N 1
ATOM 7396 C CA . LEU B 1 503 ? 4.078 -28.062 -3.969 1 97 503 LEU B CA 1
ATOM 7397 C C . LEU B 1 503 ? 2.727 -27.484 -4.355 1 97 503 LEU B C 1
ATOM 7399 O O . LEU B 1 503 ? 1.682 -28.016 -3.969 1 97 503 LEU B O 1
ATOM 7403 N N . VAL B 1 504 ? 2.719 -26.438 -5.129 1 97.56 504 VAL B N 1
ATOM 7404 C CA . VAL B 1 504 ? 1.483 -25.75 -5.504 1 97.56 504 VAL B CA 1
ATOM 7405 C C . VAL B 1 504 ? 1.059 -26.203 -6.902 1 97.56 504 VAL B C 1
ATOM 7407 O O . VAL B 1 504 ? 1.844 -26.109 -7.852 1 97.56 504 VAL B O 1
ATOM 7410 N N . VAL B 1 505 ? -0.132 -26.641 -7.047 1 96.62 505 VAL B N 1
ATOM 7411 C CA . VAL B 1 505 ? -0.691 -27.062 -8.328 1 96.62 505 VAL B CA 1
ATOM 7412 C C . VAL B 1 505 ? -2.078 -26.453 -8.516 1 96.62 505 VAL B C 1
ATOM 7414 O O . VAL B 1 505 ? -2.539 -25.688 -7.672 1 96.62 505 VAL B O 1
ATOM 7417 N N . GLY B 1 506 ? -2.682 -26.719 -9.703 1 93.31 506 GLY B N 1
ATOM 7418 C CA . GLY B 1 506 ? -3.982 -26.156 -10.023 1 93.31 506 GLY B CA 1
ATOM 7419 C C . GLY B 1 506 ? -3.902 -24.984 -10.984 1 93.31 506 GLY B C 1
ATOM 7420 O O . GLY B 1 506 ? -2.809 -24.547 -11.359 1 93.31 506 GLY B O 1
ATOM 7421 N N . GLY B 1 507 ? -5.023 -24.516 -11.367 1 90.19 507 GLY B N 1
ATOM 7422 C CA . GLY B 1 507 ? -5.102 -23.438 -12.336 1 90.19 507 GLY B CA 1
ATOM 7423 C C . GLY B 1 507 ? -4.391 -22.172 -11.875 1 90.19 507 GLY B C 1
ATOM 7424 O O . GLY B 1 507 ? -3.479 -21.688 -12.555 1 90.19 507 GLY B O 1
ATOM 7425 N N . PRO B 1 508 ? -4.758 -21.672 -10.703 1 91.88 508 PRO B N 1
ATOM 7426 C CA . PRO B 1 508 ? -4.16 -20.422 -10.219 1 91.88 508 PRO B CA 1
ATOM 7427 C C . PRO B 1 508 ? -2.648 -20.531 -10.031 1 91.88 508 PRO B C 1
ATOM 7429 O O . PRO B 1 508 ? -1.966 -19.5 -9.898 1 91.88 508 PRO B O 1
ATOM 7432 N N . ALA B 1 509 ? -2.115 -21.75 -9.945 1 93.94 509 ALA B N 1
ATOM 7433 C CA . ALA B 1 509 ? -0.671 -21.922 -9.82 1 93.94 509 ALA B CA 1
ATOM 7434 C C . ALA B 1 509 ? 0.057 -21.375 -11.047 1 93.94 509 ALA B C 1
ATOM 7436 O O . ALA B 1 509 ? 1.274 -21.188 -11.016 1 93.94 509 ALA B O 1
ATOM 7437 N N . GLY B 1 510 ? -0.682 -21.203 -12.094 1 92.56 510 GLY B N 1
ATOM 7438 C CA . GLY B 1 510 ? -0.109 -20.609 -13.297 1 92.56 510 GLY B CA 1
ATOM 7439 C C . GLY B 1 510 ? 0.188 -19.125 -13.148 1 92.56 510 GLY B C 1
ATOM 7440 O O . GLY B 1 510 ? 0.923 -18.547 -13.953 1 92.56 510 GLY B O 1
ATOM 7441 N N . ASP B 1 511 ? -0.396 -18.531 -12.18 1 92.06 511 ASP B N 1
ATOM 7442 C CA . ASP B 1 511 ? -0.102 -17.141 -11.82 1 92.06 511 ASP B CA 1
ATOM 7443 C C . ASP B 1 511 ? 1.284 -17.016 -11.188 1 92.06 511 ASP B C 1
ATOM 7445 O O . ASP B 1 511 ? 1.564 -17.656 -10.164 1 92.06 511 ASP B O 1
ATOM 7449 N N . ASP B 1 512 ? 2.115 -16.156 -11.75 1 91.75 512 ASP B N 1
ATOM 7450 C CA . ASP B 1 512 ? 3.523 -16.094 -11.375 1 91.75 512 ASP B CA 1
ATOM 7451 C C . ASP B 1 512 ? 3.701 -15.391 -10.023 1 91.75 512 ASP B C 1
ATOM 7453 O O . ASP B 1 512 ? 4.809 -15.336 -9.484 1 91.75 512 ASP B O 1
ATOM 7457 N N . GLU B 1 513 ? 2.652 -14.961 -9.461 1 94.12 513 GLU B N 1
ATOM 7458 C CA . GLU B 1 513 ? 2.715 -14.297 -8.164 1 94.12 513 GLU B CA 1
ATOM 7459 C C . GLU B 1 513 ? 2.271 -15.242 -7.047 1 94.12 513 GLU B C 1
ATOM 7461 O O . GLU B 1 513 ? 2.463 -14.945 -5.863 1 94.12 513 GLU B O 1
ATOM 7466 N N . VAL B 1 514 ? 1.769 -16.344 -7.348 1 95.94 514 VAL B N 1
ATOM 7467 C CA . VAL B 1 514 ? 1.128 -17.203 -6.363 1 95.94 514 VAL B CA 1
ATOM 7468 C C . VAL B 1 514 ? 2.184 -17.812 -5.438 1 95.94 514 VAL B C 1
ATOM 7470 O O . VAL B 1 514 ? 1.947 -17.969 -4.238 1 95.94 514 VAL B O 1
ATOM 7473 N N . LEU B 1 515 ? 3.357 -18.156 -5.969 1 96.44 515 LEU B N 1
ATOM 7474 C CA . LEU B 1 515 ? 4.383 -18.734 -5.102 1 96.44 515 LEU B CA 1
ATOM 7475 C C . LEU B 1 515 ? 4.824 -17.719 -4.047 1 96.44 515 LEU B C 1
ATOM 7477 O O . LEU B 1 515 ? 5.09 -18.094 -2.9 1 96.44 515 LEU B O 1
ATOM 7481 N N . ARG B 1 516 ? 4.922 -16.5 -4.504 1 94.38 516 ARG B N 1
ATOM 7482 C CA . ARG B 1 516 ? 5.262 -15.461 -3.545 1 94.38 516 ARG B CA 1
ATOM 7483 C C . ARG B 1 516 ? 4.211 -15.359 -2.445 1 94.38 516 ARG B C 1
ATOM 7485 O O . ARG B 1 516 ? 4.543 -15.156 -1.276 1 94.38 516 ARG B O 1
ATOM 7492 N N . VAL B 1 517 ? 3.021 -15.461 -2.754 1 95.38 517 VAL B N 1
ATOM 7493 C CA . VAL B 1 517 ? 1.895 -15.391 -1.831 1 95.38 517 VAL B CA 1
ATOM 7494 C C . VAL B 1 517 ? 1.956 -16.562 -0.855 1 95.38 517 VAL B C 1
ATOM 7496 O O . VAL B 1 517 ? 1.806 -16.391 0.355 1 95.38 517 VAL B O 1
ATOM 7499 N N . VAL B 1 518 ? 2.211 -17.734 -1.355 1 96.88 518 VAL B N 1
ATOM 7500 C CA . VAL B 1 518 ? 2.303 -18.922 -0.523 1 96.88 518 VAL B CA 1
ATOM 7501 C C . VAL B 1 518 ? 3.539 -18.844 0.368 1 96.88 518 VAL B C 1
ATOM 7503 O O . VAL B 1 518 ? 3.482 -19.172 1.553 1 96.88 518 VAL B O 1
ATOM 7506 N N . ASP B 1 519 ? 4.633 -18.359 -0.13 1 96.25 519 ASP B N 1
ATOM 7507 C CA . ASP B 1 519 ? 5.887 -18.234 0.606 1 96.25 519 ASP B CA 1
ATOM 7508 C C . ASP B 1 519 ? 5.699 -17.406 1.874 1 96.25 519 ASP B C 1
ATOM 7510 O O . ASP B 1 519 ? 6.277 -17.719 2.916 1 96.25 519 ASP B O 1
ATOM 7514 N N . ALA B 1 520 ? 4.938 -16.406 1.818 1 93.38 520 ALA B N 1
ATOM 7515 C CA . ALA B 1 520 ? 4.758 -15.438 2.904 1 93.38 520 ALA B CA 1
ATOM 7516 C C . ALA B 1 520 ? 4.148 -16.109 4.133 1 93.38 520 ALA B C 1
ATOM 7518 O O . ALA B 1 520 ? 4.242 -15.578 5.242 1 93.38 520 ALA B O 1
ATOM 7519 N N . VAL B 1 521 ? 3.541 -17.266 4.027 1 94.62 521 VAL B N 1
ATOM 7520 C CA . VAL B 1 521 ? 2.846 -17.875 5.16 1 94.62 521 VAL B CA 1
ATOM 7521 C C . VAL B 1 521 ? 3.545 -19.172 5.562 1 94.62 521 VAL B C 1
ATOM 7523 O O . VAL B 1 521 ? 3.107 -19.859 6.488 1 94.62 521 VAL B O 1
ATOM 7526 N N . LEU B 1 522 ? 4.605 -19.5 4.879 1 95.62 522 LEU B N 1
ATOM 7527 C CA . LEU B 1 522 ? 5.297 -20.75 5.18 1 95.62 522 LEU B CA 1
ATOM 7528 C C . LEU B 1 522 ? 6.211 -20.578 6.391 1 95.62 522 LEU B C 1
ATOM 7530 O O . LEU B 1 522 ? 6.844 -19.531 6.559 1 95.62 522 LEU B O 1
ATOM 7534 N N . PRO B 1 523 ? 6.34 -21.547 7.168 1 93.38 523 PRO B N 1
ATOM 7535 C CA . PRO B 1 523 ? 7.297 -21.5 8.281 1 93.38 523 PRO B CA 1
ATOM 7536 C C . PRO B 1 523 ? 8.742 -21.625 7.816 1 93.38 523 PRO B C 1
ATOM 7538 O O . PRO B 1 523 ? 9 -22.078 6.691 1 93.38 523 PRO B O 1
ATOM 7541 N N . PRO B 1 524 ? 9.695 -21.25 8.688 1 91.56 524 PRO B N 1
ATOM 7542 C CA . PRO B 1 524 ? 11.102 -21.453 8.352 1 91.56 524 PRO B CA 1
ATOM 7543 C C . PRO B 1 524 ? 11.43 -22.922 8.086 1 91.56 524 PRO B C 1
ATOM 7545 O O . PRO B 1 524 ? 10.891 -23.812 8.75 1 91.56 524 PRO B O 1
ATOM 7548 N N . GLY B 1 525 ? 12.25 -23.125 7.137 1 93.44 525 GLY B N 1
ATOM 7549 C CA . GLY B 1 525 ? 12.703 -24.469 6.832 1 93.44 525 GLY B CA 1
ATOM 7550 C C . GLY B 1 525 ? 11.867 -25.156 5.762 1 93.44 525 GLY B C 1
ATOM 7551 O O . GLY B 1 525 ? 12.289 -26.156 5.191 1 93.44 525 GLY B O 1
ATOM 7552 N N . ALA B 1 526 ? 10.703 -24.641 5.457 1 95.31 526 ALA B N 1
ATOM 7553 C CA . ALA B 1 526 ? 9.836 -25.25 4.445 1 95.31 526 ALA B CA 1
ATOM 7554 C C . ALA B 1 526 ? 10.391 -25.016 3.041 1 95.31 526 ALA B C 1
ATOM 7556 O O . ALA B 1 526 ? 10.945 -23.953 2.754 1 95.31 526 ALA B O 1
ATOM 7557 N N . GLY B 1 527 ? 10.258 -26.062 2.227 1 96.12 527 GLY B N 1
ATOM 7558 C CA . GLY B 1 527 ? 10.477 -25.875 0.801 1 96.12 527 GLY B CA 1
ATOM 7559 C C . GLY B 1 527 ? 9.242 -25.391 0.067 1 96.12 527 GLY B C 1
ATOM 7560 O O . GLY B 1 527 ? 8.141 -25.422 0.608 1 96.12 527 GLY B O 1
ATOM 7561 N N . LEU B 1 528 ? 9.43 -24.938 -1.14 1 97.31 528 LEU B N 1
ATOM 7562 C CA . LEU B 1 528 ? 8.328 -24.406 -1.937 1 97.31 528 LEU B CA 1
ATOM 7563 C C . LEU B 1 528 ? 8.602 -24.578 -3.426 1 97.31 528 LEU B C 1
ATOM 7565 O O . LEU B 1 528 ? 9.734 -24.375 -3.879 1 97.31 528 LEU B O 1
ATOM 7569 N N . GLY B 1 529 ? 7.582 -24.984 -4.133 1 97 529 GLY B N 1
ATOM 7570 C CA . GLY B 1 529 ? 7.723 -25.062 -5.578 1 97 529 GLY B CA 1
ATOM 7571 C C . GLY B 1 529 ? 6.391 -25.156 -6.305 1 97 529 GLY B C 1
ATOM 7572 O O . GLY B 1 529 ? 5.359 -25.438 -5.688 1 97 529 GLY B O 1
ATOM 7573 N N . ARG B 1 530 ? 6.469 -24.922 -7.535 1 97 530 ARG B N 1
ATOM 7574 C CA . ARG B 1 530 ? 5.34 -25.125 -8.438 1 97 530 ARG B CA 1
ATOM 7575 C C . ARG B 1 530 ? 5.355 -26.531 -9.023 1 97 530 ARG B C 1
ATOM 7577 O O . ARG B 1 530 ? 6.418 -27.062 -9.375 1 97 530 ARG B O 1
ATOM 7584 N N . GLY B 1 531 ? 4.191 -27.062 -9.109 1 96.31 531 GLY B N 1
ATOM 7585 C CA . GLY B 1 531 ? 4.113 -28.375 -9.742 1 96.31 531 GLY B CA 1
ATOM 7586 C C . GLY B 1 531 ? 4.488 -28.344 -11.211 1 96.31 531 GLY B C 1
ATOM 7587 O O . GLY B 1 531 ? 4.125 -27.422 -11.938 1 96.31 531 GLY B O 1
ATOM 7588 N N . ASN B 1 532 ? 5.281 -29.281 -11.594 1 95.5 532 ASN B N 1
ATOM 7589 C CA . ASN B 1 532 ? 5.539 -29.656 -12.977 1 95.5 532 ASN B CA 1
ATOM 7590 C C . ASN B 1 532 ? 5.312 -31.156 -13.188 1 95.5 532 ASN B C 1
ATOM 7592 O O . ASN B 1 532 ? 6.266 -31.906 -13.414 1 95.5 532 ASN B O 1
ATOM 7596 N N . VAL B 1 533 ? 4.039 -31.375 -13.266 1 96.81 533 VAL B N 1
ATOM 7597 C CA . VAL B 1 533 ? 3.562 -32.75 -13.156 1 96.81 533 VAL B CA 1
ATOM 7598 C C . VAL B 1 533 ? 4.152 -33.594 -14.289 1 96.81 533 VAL B C 1
ATOM 7600 O O . VAL B 1 533 ? 4.133 -33.188 -15.453 1 96.81 533 VAL B O 1
ATOM 7603 N N . ALA B 1 534 ? 4.742 -34.688 -13.922 1 96.44 534 ALA B N 1
ATOM 7604 C CA . ALA B 1 534 ? 5.391 -35.656 -14.82 1 96.44 534 ALA B CA 1
ATOM 7605 C C . ALA B 1 534 ? 6.5 -34.969 -15.617 1 96.44 534 ALA B C 1
ATOM 7607 O O . ALA B 1 534 ? 7 -35.531 -16.594 1 96.44 534 ALA B O 1
ATOM 7608 N N . GLY B 1 535 ? 6.832 -33.688 -15.289 1 93.44 535 GLY B N 1
ATOM 7609 C CA . GLY B 1 535 ? 7.895 -32.969 -15.938 1 93.44 535 GLY B CA 1
ATOM 7610 C C . GLY B 1 535 ? 7.449 -32.281 -17.219 1 93.44 535 GLY B C 1
ATOM 7611 O O . GLY B 1 535 ? 8.18 -31.453 -17.781 1 93.44 535 GLY B O 1
ATOM 7612 N N . VAL B 1 536 ? 6.195 -32.594 -17.672 1 94.25 536 VAL B N 1
ATOM 7613 C CA . VAL B 1 536 ? 5.805 -32.094 -18.969 1 94.25 536 VAL B CA 1
ATOM 7614 C C . VAL B 1 536 ? 4.391 -31.516 -18.906 1 94.25 536 VAL B C 1
ATOM 7616 O O . VAL B 1 536 ? 3.98 -30.734 -19.766 1 94.25 536 VAL B O 1
ATOM 7619 N N . LEU B 1 537 ? 3.623 -31.859 -17.906 1 96.12 537 LEU B N 1
ATOM 7620 C CA . LEU B 1 537 ? 2.199 -31.547 -17.875 1 96.12 537 LEU B CA 1
ATOM 7621 C C . LEU B 1 537 ? 1.953 -30.203 -17.203 1 96.12 537 LEU B C 1
ATOM 7623 O O . LEU B 1 537 ? 0.836 -29.688 -17.234 1 96.12 537 LEU B O 1
ATOM 7627 N N . GLY B 1 538 ? 2.963 -29.688 -16.594 1 94.88 538 GLY B N 1
ATOM 7628 C CA . GLY B 1 538 ? 2.814 -28.406 -15.914 1 94.88 538 GLY B CA 1
ATOM 7629 C C . GLY B 1 538 ? 2.059 -28.516 -14.602 1 94.88 538 GLY B C 1
ATOM 7630 O O . GLY B 1 538 ? 2.098 -29.562 -13.938 1 94.88 538 GLY B O 1
ATOM 7631 N N . HIS B 1 539 ? 1.444 -27.484 -14.188 1 95.06 539 HIS B N 1
ATOM 7632 C CA . HIS B 1 539 ? 0.882 -27.344 -12.852 1 95.06 539 HIS B CA 1
ATOM 7633 C C . HIS B 1 539 ? -0.596 -27.719 -12.836 1 95.06 539 HIS B C 1
ATOM 7635 O O . HIS B 1 539 ? -1.202 -27.828 -11.766 1 95.06 539 HIS B O 1
ATOM 7641 N N . ARG B 1 540 ? -1.262 -28.016 -13.922 1 94.06 540 ARG B N 1
ATOM 7642 C CA . ARG B 1 540 ? -2.719 -28.062 -13.992 1 94.06 540 ARG B CA 1
ATOM 7643 C C . ARG B 1 540 ? -3.229 -29.5 -13.953 1 94.06 540 ARG B C 1
ATOM 7645 O O . ARG B 1 540 ? -4.402 -29.734 -13.656 1 94.06 540 ARG B O 1
ATOM 7652 N N . TYR B 1 541 ? -2.479 -30.516 -14.203 1 96.62 541 TYR B N 1
ATOM 7653 C CA . TYR B 1 541 ? -2.998 -31.844 -14.492 1 96.62 541 TYR B CA 1
ATOM 7654 C C . TYR B 1 541 ? -2.629 -32.812 -13.383 1 96.62 541 TYR B C 1
ATOM 7656 O O . TYR B 1 541 ? -2.51 -34.031 -13.617 1 96.62 541 TYR B O 1
ATOM 7664 N N . ALA B 1 542 ? -2.484 -32.375 -12.219 1 96.31 542 ALA B N 1
ATOM 7665 C CA . ALA B 1 542 ? -2.045 -33.219 -11.125 1 96.31 542 ALA B CA 1
ATOM 7666 C C . ALA B 1 542 ? -3.074 -34.312 -10.836 1 96.31 542 ALA B C 1
ATOM 7668 O O . ALA B 1 542 ? -2.727 -35.5 -10.742 1 96.31 542 ALA B O 1
ATOM 7669 N N . VAL B 1 543 ? -4.297 -34 -10.742 1 94.81 543 VAL B N 1
ATOM 7670 C CA . VAL B 1 543 ? -5.336 -34.969 -10.438 1 94.81 543 VAL B CA 1
ATOM 7671 C C . VAL B 1 543 ? -5.477 -35.938 -11.609 1 94.81 543 VAL B C 1
ATOM 7673 O O . VAL B 1 543 ? -5.445 -37.156 -11.414 1 94.81 543 VAL B O 1
ATOM 7676 N N . ALA B 1 544 ? -5.59 -35.438 -12.773 1 97.25 544 ALA B N 1
ATOM 7677 C CA . ALA B 1 544 ? -5.762 -36.281 -13.961 1 97.25 544 ALA B CA 1
ATOM 7678 C C . ALA B 1 544 ? -4.59 -37.25 -14.125 1 97.25 544 ALA B C 1
ATOM 7680 O O . ALA B 1 544 ? -4.781 -38.406 -14.438 1 97.25 544 ALA B O 1
ATOM 7681 N N . TRP B 1 545 ? -3.465 -36.719 -13.914 1 97.88 545 TRP B N 1
ATOM 7682 C CA . TRP B 1 545 ? -2.287 -37.562 -14.047 1 97.88 545 TRP B CA 1
ATOM 7683 C C . TRP B 1 545 ? -2.266 -38.656 -12.969 1 97.88 545 TRP B C 1
ATOM 7685 O O . TRP B 1 545 ? -1.986 -39.812 -13.25 1 97.88 545 TRP B O 1
ATOM 7695 N N . GLY B 1 546 ? -2.543 -38.25 -11.75 1 96.81 546 GLY B N 1
ATOM 7696 C CA . GLY B 1 546 ? -2.652 -39.25 -10.68 1 96.81 546 GLY B CA 1
ATOM 7697 C C . GLY B 1 546 ? -3.645 -40.344 -10.992 1 96.81 546 GLY B C 1
ATOM 7698 O O . GLY B 1 546 ? -3.402 -41.5 -10.672 1 96.81 546 GLY B O 1
ATOM 7699 N N . LEU B 1 547 ? -4.691 -40 -11.602 1 96.88 547 LEU B N 1
ATOM 7700 C CA . LEU B 1 547 ? -5.711 -40.969 -11.992 1 96.88 547 LEU B CA 1
ATOM 7701 C C . LEU B 1 547 ? -5.211 -41.875 -13.117 1 96.88 547 LEU B C 1
ATOM 7703 O O . LEU B 1 547 ? -5.465 -43.062 -13.117 1 96.88 547 LEU B O 1
ATOM 7707 N N . ALA B 1 548 ? -4.512 -41.281 -14.016 1 97.12 548 ALA B N 1
ATOM 7708 C CA . ALA B 1 548 ? -3.934 -42.062 -15.094 1 97.12 548 ALA B CA 1
ATOM 7709 C C . ALA B 1 548 ? -2.959 -43.125 -14.547 1 97.12 548 ALA B C 1
ATOM 7711 O O . ALA B 1 548 ? -2.928 -44.25 -15.016 1 97.12 548 ALA B O 1
ATOM 7712 N N . LEU B 1 549 ? -2.195 -42.719 -13.602 1 94.88 549 LEU B N 1
ATOM 7713 C CA . LEU B 1 549 ? -1.265 -43.625 -12.961 1 94.88 549 LEU B CA 1
ATOM 7714 C C . LEU B 1 549 ? -2.01 -44.781 -12.289 1 94.88 549 LEU B C 1
ATOM 7716 O O . LEU B 1 549 ? -1.58 -45.938 -12.359 1 94.88 549 LEU B O 1
ATOM 7720 N N . ALA B 1 550 ? -3.092 -44.469 -11.664 1 90.81 550 ALA B N 1
ATOM 7721 C CA . ALA B 1 550 ? -3.912 -45.469 -11 1 90.81 550 ALA B CA 1
ATOM 7722 C C . ALA B 1 550 ? -4.496 -46.469 -12.008 1 90.81 550 ALA B C 1
ATOM 7724 O O . ALA B 1 550 ? -4.562 -47.656 -11.75 1 90.81 550 ALA B O 1
ATOM 7725 N N . ALA B 1 551 ? -4.91 -46 -13.086 1 90.62 551 ALA B N 1
ATOM 7726 C CA . ALA B 1 551 ? -5.488 -46.844 -14.141 1 90.62 551 ALA B CA 1
ATOM 7727 C C . ALA B 1 551 ? -4.441 -47.781 -14.734 1 90.62 551 ALA B C 1
ATOM 7729 O O . ALA B 1 551 ? -4.758 -48.906 -15.109 1 90.62 551 ALA B O 1
ATOM 7730 N N . GLY B 1 552 ? -3.227 -47.312 -14.914 1 83.88 552 GLY B N 1
ATOM 7731 C CA . GLY B 1 552 ? -2.139 -48.094 -15.461 1 83.88 552 GLY B CA 1
ATOM 7732 C C . GLY B 1 552 ? -1.721 -49.25 -14.555 1 83.88 552 GLY B C 1
ATOM 7733 O O . GLY B 1 552 ? -1.302 -50.312 -15.039 1 83.88 552 GLY B O 1
ATOM 7734 N N . THR B 1 553 ? -1.731 -49.094 -13.32 1 76.44 553 THR B N 1
ATOM 7735 C CA . THR B 1 553 ? -1.318 -50.125 -12.367 1 76.44 553 THR B CA 1
ATOM 7736 C C . THR B 1 553 ? -2.293 -51.312 -12.383 1 76.44 553 THR B C 1
ATOM 7738 O O . THR B 1 553 ? -1.907 -52.438 -12.109 1 76.44 553 THR B O 1
ATOM 7741 N N . THR B 1 554 ? -3.512 -51 -12.734 1 67.62 554 THR B N 1
ATOM 7742 C CA . THR B 1 554 ? -4.5 -52.094 -12.758 1 67.62 554 THR B CA 1
ATOM 7743 C C . THR B 1 554 ? -4.355 -52.938 -14.023 1 67.62 554 THR B C 1
ATOM 7745 O O . THR B 1 554 ? -4.805 -54.062 -14.062 1 67.62 554 THR B O 1
ATOM 7748 N N . GLN B 1 555 ? -3.764 -52.344 -15.078 1 60.25 555 GLN B N 1
ATOM 7749 C CA . GLN B 1 555 ? -3.613 -53.094 -16.328 1 60.25 555 GLN B CA 1
ATOM 7750 C C . GLN B 1 555 ? -2.271 -53.812 -16.391 1 60.25 555 GLN B C 1
ATOM 7752 O O . GLN B 1 555 ? -2.111 -54.781 -17.125 1 60.25 555 GLN B O 1
ATOM 7757 N N . GLY B 1 556 ? -1.206 -53.406 -15.766 1 46.06 556 GLY B N 1
ATOM 7758 C CA . GLY B 1 556 ? 0.023 -54.156 -15.727 1 46.06 556 GLY B CA 1
ATOM 7759 C C . GLY B 1 556 ? -0.023 -55.312 -14.719 1 46.06 556 GLY B C 1
ATOM 7760 O O . GLY B 1 556 ? -0.884 -55.344 -13.844 1 46.06 556 GLY B O 1
#

Nearest PDB structures (foldseek):
  2d0p-assembly1_C  TM=7.721E-01  e=1.154E-37  Klebsiella oxytoca
  1nbw-assembly1_A  TM=7.837E-01  e=3.577E-36  Klebsiella pneumoniae
  7q6g-assembly1_A  TM=5.353E-01  e=5.487E-08  Xenorhabdus poinarii G6
  7q6i-assembly4_D  TM=5.278E-01  e=5.182E-08  Vibrio maritimus
  7q6d-assembly1_A  TM=5.085E-01  e=2.573E-07  Escherichia coli K-12